Protein AF-0000000079729152 (afdb_homodimer)

Radius of gyration: 42.79 Å; Cα contacts (8 Å, |Δi|>4): 1175; chains: 2; bounding box: 119×152×93 Å

Organism: NCBI:txid2484979

Nearest PDB structures (foldseek):
  4k7r-assembly1_A  TM=7.156E-01  e=1.338E-12  Escherichia coli K-12
  1yc9-assembly1_A-3  TM=7.327E-01  e=2.562E-12  Vibrio cholerae
  6zre-assembly2_B  TM=6.685E-01  e=1.042E-12  Pseudomonas aeruginosa PAO1
  5azs-assembly1_C  TM=6.883E-01  e=2.832E-12  Pseudomonas aeruginosa PAO1
  7akz-assembly1_A  TM=6.106E-01  e=1.338E-12  Pseudomonas aeruginosa PAO1

pLDDT: mean 78.04, std 18.52, range [26.69, 97.0]

Structure (mmCIF, N/CA/C/O backbone):
data_AF-0000000079729152-model_v1
#
loop_
_entity.id
_entity.type
_entity.pdbx_description
1 polymer Transporter
#
loop_
_atom_site.group_PDB
_atom_site.id
_atom_site.type_symbol
_atom_site.label_atom_id
_atom_site.label_alt_id
_atom_site.label_comp_id
_atom_site.label_asym_id
_atom_site.label_entity_id
_atom_site.label_seq_id
_atom_site.pdbx_PDB_ins_code
_atom_site.Cartn_x
_atom_site.Cartn_y
_atom_site.Cartn_z
_atom_site.occupancy
_atom_site.B_iso_or_equiv
_atom_site.auth_seq_id
_atom_site.auth_comp_id
_atom_site.auth_asym_id
_atom_site.auth_atom_id
_atom_site.pdbx_PDB_model_num
ATOM 1 N N . MET A 1 1 ? 61.812 -29.75 -27.328 1 39.34 1 MET A N 1
ATOM 2 C CA . MET A 1 1 ? 61.031 -28.766 -26.625 1 39.34 1 MET A CA 1
ATOM 3 C C . MET A 1 1 ? 60.781 -29.188 -25.172 1 39.34 1 MET A C 1
ATOM 5 O O . MET A 1 1 ? 60.281 -30.297 -24.938 1 39.34 1 MET A O 1
ATOM 9 N N . SER A 1 2 ? 61.625 -28.656 -24.125 1 45.94 2 SER A N 1
ATOM 10 C CA . SER A 1 2 ? 61.969 -29.172 -22.797 1 45.94 2 SER A CA 1
ATOM 11 C C . SER A 1 2 ? 60.75 -29.25 -21.891 1 45.94 2 SER A C 1
ATOM 13 O O . SER A 1 2 ? 59.781 -28.516 -22.062 1 45.94 2 SER A O 1
ATOM 15 N N . VAL A 1 3 ? 60.688 -30.422 -21.219 1 57.5 3 VAL A N 1
ATOM 16 C CA . VAL A 1 3 ? 59.719 -30.828 -20.172 1 57.5 3 VAL A CA 1
ATOM 17 C C . VAL A 1 3 ? 59.5 -29.656 -19.219 1 57.5 3 VAL A C 1
ATOM 19 O O . VAL A 1 3 ? 58.375 -29.438 -18.766 1 57.5 3 VAL A O 1
ATOM 22 N N . LEU A 1 4 ? 60.5 -28.781 -19.109 1 56.75 4 LEU A N 1
ATOM 23 C CA . LEU A 1 4 ? 60.406 -27.641 -18.203 1 56.75 4 LEU A CA 1
ATOM 24 C C . LEU A 1 4 ? 59.469 -26.594 -18.75 1 56.75 4 LEU A C 1
ATOM 26 O O . LEU A 1 4 ? 58.688 -25.969 -18 1 56.75 4 LEU A O 1
ATOM 30 N N . ARG A 1 5 ? 59.406 -26.312 -20.031 1 54.12 5 ARG A N 1
ATOM 31 C CA . ARG A 1 5 ? 58.469 -25.359 -20.609 1 54.12 5 ARG A CA 1
ATOM 32 C C . ARG A 1 5 ? 57.062 -25.875 -20.547 1 54.12 5 ARG A C 1
ATOM 34 O O . ARG A 1 5 ? 56.125 -25.109 -20.328 1 54.12 5 ARG A O 1
ATOM 41 N N . ILE A 1 6 ? 56.938 -27.203 -20.734 1 52.16 6 ILE A N 1
ATOM 42 C CA . ILE A 1 6 ? 55.594 -27.766 -20.594 1 52.16 6 ILE A CA 1
ATOM 43 C C . ILE A 1 6 ? 55.125 -27.656 -19.156 1 52.16 6 ILE A C 1
ATOM 45 O O . ILE A 1 6 ? 53.969 -27.312 -18.891 1 52.16 6 ILE A O 1
ATOM 49 N N . LEU A 1 7 ? 56.094 -27.875 -18.188 1 52.97 7 LEU A N 1
ATOM 50 C CA . LEU A 1 7 ? 55.719 -27.734 -16.797 1 52.97 7 LEU A CA 1
ATOM 51 C C . LEU A 1 7 ? 55.438 -26.266 -16.453 1 52.97 7 LEU A C 1
ATOM 53 O O . LEU A 1 7 ? 54.5 -25.953 -15.711 1 52.97 7 LEU A O 1
ATOM 57 N N . PHE A 1 8 ? 56.219 -25.359 -17.047 1 56.16 8 PHE A N 1
ATOM 58 C CA . PHE A 1 8 ? 55.969 -23.938 -16.781 1 56.16 8 PHE A CA 1
ATOM 59 C C . PHE A 1 8 ? 54.656 -23.5 -17.406 1 56.16 8 PHE A C 1
ATOM 61 O O . PHE A 1 8 ? 53.875 -22.766 -16.797 1 56.16 8 PHE A O 1
ATOM 68 N N . ILE A 1 9 ? 54.344 -23.984 -18.672 1 49.97 9 ILE A N 1
ATOM 69 C CA . ILE A 1 9 ? 53.031 -23.609 -19.25 1 49.97 9 ILE A CA 1
ATOM 70 C C . ILE A 1 9 ? 51.906 -24.266 -18.453 1 49.97 9 ILE A C 1
ATOM 72 O O . ILE A 1 9 ? 50.875 -23.656 -18.188 1 49.97 9 ILE A O 1
ATOM 76 N N . SER A 1 10 ? 52.062 -25.562 -18.047 1 47.06 10 SER A N 1
ATOM 77 C CA . SER A 1 10 ? 51.062 -26.172 -17.188 1 47.06 10 SER A CA 1
ATOM 78 C C . SER A 1 10 ? 50.969 -25.438 -15.852 1 47.06 10 SER A C 1
ATOM 80 O O . SER A 1 10 ? 49.875 -25.281 -15.297 1 47.06 10 SER A O 1
ATOM 82 N N . PHE A 1 11 ? 52.125 -25.016 -15.258 1 49.06 11 PHE A N 1
ATOM 83 C CA . PHE A 1 11 ? 52.062 -24.25 -14.016 1 49.06 11 PHE A CA 1
ATOM 84 C C . PHE A 1 11 ? 51.375 -22.922 -14.242 1 49.06 11 PHE A C 1
ATOM 86 O O . PHE A 1 11 ? 50.562 -22.484 -13.398 1 49.06 11 PHE A O 1
ATOM 93 N N . LEU A 1 12 ? 51.688 -22.203 -15.375 1 43.69 12 LEU A N 1
ATOM 94 C CA . LEU A 1 12 ? 50.969 -20.969 -15.609 1 43.69 12 LEU A CA 1
ATOM 95 C C . LEU A 1 12 ? 49.469 -21.25 -15.773 1 43.69 12 LEU A C 1
ATOM 97 O O . LEU A 1 12 ? 48.625 -20.438 -15.367 1 43.69 12 LEU A O 1
ATOM 101 N N . PHE A 1 13 ? 49.094 -22.359 -16.516 1 40.62 13 PHE A N 1
ATOM 102 C CA . PHE A 1 13 ? 47.656 -22.641 -16.625 1 40.62 13 PHE A CA 1
ATOM 103 C C . PHE A 1 13 ? 47.062 -22.969 -15.266 1 40.62 13 PHE A C 1
ATOM 105 O O . PHE A 1 13 ? 45.906 -22.719 -15.023 1 40.62 13 PHE A O 1
ATOM 112 N N . PHE A 1 14 ? 47.812 -23.719 -14.398 1 39.22 14 PHE A N 1
ATOM 113 C CA . PHE A 1 14 ? 47.25 -23.969 -13.078 1 39.22 14 PHE A CA 1
ATOM 114 C C . PHE A 1 14 ? 47.125 -22.672 -12.281 1 39.22 14 PHE A C 1
ATOM 116 O O . PHE A 1 14 ? 46.375 -22.609 -11.297 1 39.22 14 PHE A O 1
ATOM 123 N N . LEU A 1 15 ? 48.125 -21.781 -12.438 1 35.25 15 LEU A N 1
ATOM 124 C CA . LEU A 1 15 ? 47.969 -20.578 -11.633 1 35.25 15 LEU A CA 1
ATOM 125 C C . LEU A 1 15 ? 46.781 -19.75 -12.086 1 35.25 15 LEU A C 1
ATOM 127 O O . LEU A 1 15 ? 46.531 -18.672 -11.539 1 35.25 15 LEU A O 1
ATOM 131 N N . SER A 1 16 ? 46.406 -19.938 -13.32 1 31.16 16 SER A N 1
ATOM 132 C CA . SER A 1 16 ? 45.25 -19.109 -13.547 1 31.16 16 SER A CA 1
ATOM 133 C C . SER A 1 16 ? 44.094 -19.531 -12.648 1 31.16 16 SER A C 1
ATOM 135 O O . SER A 1 16 ? 43.219 -20.328 -13.047 1 31.16 16 SER A O 1
ATOM 137 N N . PHE A 1 17 ? 44.469 -20.062 -11.484 1 31.89 17 PHE A N 1
ATOM 138 C CA . PHE A 1 17 ? 43.312 -20.047 -10.586 1 31.89 17 PHE A CA 1
ATOM 139 C C . PHE A 1 17 ? 42.562 -18.734 -10.711 1 31.89 17 PHE A C 1
ATOM 141 O O . PHE A 1 17 ? 43.125 -17.656 -10.586 1 31.89 17 PHE A O 1
ATOM 148 N N . SER A 1 18 ? 41.688 -18.703 -11.633 1 33.5 18 SER A N 1
ATOM 149 C CA . SER A 1 18 ? 40.688 -17.641 -11.672 1 33.5 18 SER A CA 1
ATOM 150 C C . SER A 1 18 ? 40.406 -17.094 -10.273 1 33.5 18 SER A C 1
ATOM 152 O O . SER A 1 18 ? 40.219 -17.875 -9.328 1 33.5 18 SER A O 1
ATOM 154 N N . VAL A 1 19 ? 41.094 -16.109 -9.844 1 33.38 19 VAL A N 1
ATOM 155 C CA . VAL A 1 19 ? 40.562 -15.25 -8.789 1 33.38 19 VAL A CA 1
ATOM 156 C C . VAL A 1 19 ? 39.031 -15.336 -8.781 1 33.38 19 VAL A C 1
ATOM 158 O O . VAL A 1 19 ? 38.375 -14.836 -9.695 1 33.38 19 VAL A O 1
ATOM 161 N N . PHE A 1 20 ? 38.469 -16.469 -8.664 1 36.5 20 PHE A N 1
ATOM 162 C CA . PHE A 1 20 ? 37.094 -16.453 -8.25 1 36.5 20 PHE A CA 1
ATOM 163 C C . PHE A 1 20 ? 36.812 -15.281 -7.316 1 36.5 20 PHE A C 1
ATOM 165 O O . PHE A 1 20 ? 37.344 -15.219 -6.211 1 36.5 20 PHE A O 1
ATOM 172 N N . GLY A 1 21 ? 36.875 -14.141 -7.766 1 40.97 21 GLY A N 1
ATOM 173 C CA . GLY A 1 21 ? 36.406 -13.023 -6.977 1 40.97 21 GLY A CA 1
ATOM 174 C C . GLY A 1 21 ? 35.5 -13.438 -5.84 1 40.97 21 GLY A C 1
ATOM 175 O O . GLY A 1 21 ? 34.656 -14.336 -6.004 1 40.97 21 GLY A O 1
ATOM 176 N N . GLU A 1 22 ? 35.969 -13.477 -4.672 1 49.84 22 GLU A N 1
ATOM 177 C CA . GLU A 1 22 ? 35.219 -13.789 -3.449 1 49.84 22 GLU A CA 1
ATOM 178 C C . GLU A 1 22 ? 33.781 -13.344 -3.553 1 49.84 22 GLU A C 1
ATOM 180 O O . GLU A 1 22 ? 33.5 -12.156 -3.75 1 49.84 22 GLU A O 1
ATOM 185 N N . ASN A 1 23 ? 33 -14.219 -4.055 1 62.62 23 ASN A N 1
ATOM 186 C CA . ASN A 1 23 ? 31.562 -13.945 -4.047 1 62.62 23 ASN A CA 1
ATOM 187 C C . ASN A 1 23 ? 31.109 -13.312 -2.729 1 62.62 23 ASN A C 1
ATOM 189 O O . ASN A 1 23 ? 31.5 -13.781 -1.654 1 62.62 23 ASN A O 1
ATOM 193 N N . LYS A 1 24 ? 30.859 -12.102 -2.779 1 79.06 24 LYS A N 1
ATOM 194 C CA . LYS A 1 24 ? 30.328 -11.414 -1.602 1 79.06 24 LYS A CA 1
ATOM 195 C C . LYS A 1 24 ? 29.312 -12.273 -0.869 1 79.06 24 LYS A C 1
ATOM 197 O O . LYS A 1 24 ? 28.531 -13 -1.499 1 79.06 24 LYS A O 1
ATOM 202 N N . LYS A 1 25 ? 29.688 -12.195 0.457 1 87.44 25 LYS A N 1
ATOM 203 C CA . LYS A 1 25 ? 28.703 -12.883 1.29 1 87.44 25 LYS A CA 1
ATOM 204 C C . LYS A 1 25 ? 27.328 -12.258 1.146 1 87.44 25 LYS A C 1
ATOM 206 O O . LYS A 1 25 ? 27.203 -11.062 0.853 1 87.44 25 LYS A O 1
ATOM 211 N N . LEU A 1 26 ? 26.312 -13.109 1.17 1 92.19 26 LEU A N 1
ATOM 212 C CA . LEU A 1 26 ? 24.938 -12.648 1.039 1 92.19 26 LEU A CA 1
ATOM 213 C C . LEU A 1 26 ? 24.656 -11.477 1.974 1 92.19 26 LEU A C 1
ATOM 215 O O . LEU A 1 26 ? 24.031 -10.492 1.576 1 92.19 26 LEU A O 1
ATOM 219 N N . GLU A 1 27 ? 25.188 -11.547 3.197 1 89.12 27 GLU A N 1
ATOM 220 C CA . GLU A 1 27 ? 24.969 -10.5 4.188 1 89.12 27 GLU A CA 1
ATOM 221 C C . GLU A 1 27 ? 25.547 -9.164 3.725 1 89.12 27 GLU A C 1
ATOM 223 O O . GLU A 1 27 ? 24.953 -8.109 3.961 1 89.12 27 GLU A O 1
ATOM 228 N N . ASP A 1 28 ? 26.656 -9.258 3.041 1 91.25 28 ASP A N 1
ATOM 229 C CA . ASP A 1 28 ? 27.297 -8.047 2.533 1 91.25 28 ASP A CA 1
ATOM 230 C C . ASP A 1 28 ? 26.469 -7.43 1.401 1 91.25 28 ASP A C 1
ATOM 232 O O . ASP A 1 28 ? 26.312 -6.207 1.331 1 91.25 28 ASP A O 1
ATOM 236 N N . ILE A 1 29 ? 26.016 -8.281 0.57 1 93.06 29 ILE A N 1
ATOM 237 C CA . ILE A 1 29 ? 25.203 -7.812 -0.547 1 93.06 29 ILE A CA 1
ATOM 238 C C . ILE A 1 29 ? 23.938 -7.141 -0.018 1 93.06 29 ILE A C 1
ATOM 240 O O . ILE A 1 29 ? 23.562 -6.055 -0.476 1 93.06 29 ILE A O 1
ATOM 244 N N . LEU A 1 30 ? 23.344 -7.73 0.971 1 93.88 30 LEU A N 1
ATOM 245 C CA . LEU A 1 30 ? 22.109 -7.191 1.546 1 93.88 30 LEU A CA 1
ATOM 246 C C . LEU A 1 30 ? 22.375 -5.855 2.238 1 93.88 30 LEU A C 1
ATOM 248 O O . LEU A 1 30 ? 21.578 -4.93 2.137 1 93.88 30 LEU A O 1
ATOM 252 N N . GLU A 1 31 ? 23.484 -5.75 2.926 1 91.75 31 GLU A N 1
ATOM 253 C CA . GLU A 1 31 ? 23.844 -4.512 3.607 1 91.75 31 GLU A CA 1
ATOM 254 C C . GLU A 1 31 ? 24.062 -3.377 2.611 1 91.75 31 GLU A C 1
ATOM 256 O O . GLU A 1 31 ? 23.594 -2.256 2.82 1 91.75 31 GLU A O 1
ATOM 261 N N . ILE A 1 32 ? 24.734 -3.709 1.565 1 92.75 32 ILE A N 1
ATOM 262 C CA . ILE A 1 32 ? 25.016 -2.695 0.555 1 92.75 32 ILE A CA 1
ATOM 263 C C . ILE A 1 32 ? 23.703 -2.244 -0.102 1 92.75 32 ILE A C 1
ATOM 265 O O . ILE A 1 32 ? 23.484 -1.046 -0.29 1 92.75 32 ILE A O 1
ATOM 269 N N . LEU A 1 33 ? 22.844 -3.15 -0.447 1 93.19 33 LEU A N 1
ATOM 270 C CA . LEU A 1 33 ? 21.562 -2.803 -1.055 1 93.19 33 LEU A CA 1
ATOM 271 C C . LEU A 1 33 ? 20.703 -1.988 -0.091 1 93.19 33 LEU A C 1
ATOM 273 O O . LEU A 1 33 ? 20.047 -1.023 -0.498 1 93.19 33 LEU A O 1
ATOM 277 N N . ALA A 1 34 ? 20.75 -2.309 1.171 1 91.88 34 ALA A N 1
ATOM 278 C CA . ALA A 1 34 ? 19.922 -1.668 2.184 1 91.88 34 ALA A CA 1
ATOM 279 C C . ALA A 1 34 ? 20.422 -0.263 2.5 1 91.88 34 ALA A C 1
ATOM 281 O O . ALA A 1 34 ? 19.656 0.588 2.963 1 91.88 34 ALA A O 1
ATOM 282 N N . THR A 1 35 ? 21.688 0.048 2.213 1 89.44 35 THR A N 1
ATOM 283 C CA . THR A 1 35 ? 22.25 1.319 2.652 1 89.44 35 THR A CA 1
ATOM 284 C C . THR A 1 35 ? 22.578 2.205 1.456 1 89.44 35 THR A C 1
ATOM 286 O O . THR A 1 35 ? 22.531 3.432 1.551 1 89.44 35 THR A O 1
ATOM 289 N N . GLU A 1 36 ? 22.891 1.562 0.309 1 89.75 36 GLU A N 1
ATOM 290 C CA . GLU A 1 36 ? 23.469 2.367 -0.764 1 89.75 36 GLU A CA 1
ATOM 291 C C . GLU A 1 36 ? 22.531 2.428 -1.97 1 89.75 36 GLU A C 1
ATOM 293 O O . GLU A 1 36 ? 22.688 3.279 -2.846 1 89.75 36 GLU A O 1
ATOM 298 N N . HIS A 1 37 ? 21.625 1.559 -2.08 1 91.31 37 HIS A N 1
ATOM 299 C CA . HIS A 1 37 ? 20.688 1.617 -3.205 1 91.31 37 HIS A CA 1
ATOM 300 C C . HIS A 1 37 ? 19.875 2.902 -3.178 1 91.31 37 HIS A C 1
ATOM 302 O O . HIS A 1 37 ? 19.453 3.35 -2.109 1 91.31 37 HIS A O 1
ATOM 308 N N . PRO A 1 38 ? 19.625 3.531 -4.277 1 87 38 PRO A N 1
ATOM 309 C CA . PRO A 1 38 ? 18.906 4.809 -4.328 1 87 38 PRO A CA 1
ATOM 310 C C . PRO A 1 38 ? 17.531 4.738 -3.654 1 87 38 PRO A C 1
ATOM 312 O O . PRO A 1 38 ? 17.125 5.695 -2.998 1 87 38 PRO A O 1
ATOM 315 N N . GLU A 1 39 ? 16.781 3.719 -3.805 1 88.19 39 GLU A N 1
ATOM 316 C CA . GLU A 1 39 ? 15.484 3.568 -3.166 1 88.19 39 GLU A CA 1
ATOM 317 C C . GLU A 1 39 ? 15.609 3.551 -1.646 1 88.19 39 GLU A C 1
ATOM 319 O O . GLU A 1 39 ? 14.789 4.145 -0.941 1 88.19 39 GLU A O 1
ATOM 324 N N . ALA A 1 40 ? 16.609 2.891 -1.158 1 89.88 40 ALA A N 1
ATOM 325 C CA . ALA A 1 40 ? 16.844 2.846 0.281 1 89.88 40 ALA A CA 1
ATOM 326 C C . ALA A 1 40 ? 17.297 4.207 0.806 1 89.88 40 ALA A C 1
ATOM 328 O O . ALA A 1 40 ? 16.891 4.625 1.892 1 89.88 40 ALA A O 1
ATOM 329 N N . LYS A 1 41 ? 18.062 4.879 0.054 1 88 41 LYS A N 1
ATOM 330 C CA . LYS A 1 41 ? 18.531 6.207 0.448 1 88 41 LYS A CA 1
ATOM 331 C C . LYS A 1 41 ? 17.375 7.195 0.525 1 88 41 LYS A C 1
ATOM 333 O O . LYS A 1 41 ? 17.344 8.062 1.402 1 88 41 LYS A O 1
ATOM 338 N N . THR A 1 42 ? 16.531 7.051 -0.392 1 87.62 42 THR A N 1
ATOM 339 C CA . THR A 1 42 ? 15.352 7.91 -0.379 1 87.62 42 THR A CA 1
ATOM 340 C C . THR A 1 42 ? 14.516 7.668 0.876 1 87.62 42 THR A C 1
ATOM 342 O O . THR A 1 42 ? 14.039 8.617 1.505 1 87.62 42 THR A O 1
ATOM 345 N N . LEU A 1 43 ? 14.328 6.453 1.233 1 89.12 43 LEU A N 1
ATOM 346 C CA . LEU A 1 43 ? 13.578 6.109 2.439 1 89.12 43 LEU A CA 1
ATOM 347 C C . LEU A 1 43 ? 14.297 6.625 3.686 1 89.12 43 LEU A C 1
ATOM 349 O O . LEU A 1 43 ? 13.656 7.125 4.609 1 89.12 43 LEU A O 1
ATOM 353 N N . ALA A 1 44 ? 15.578 6.535 3.689 1 90.44 44 ALA A N 1
ATOM 354 C CA . ALA A 1 44 ? 16.375 7.062 4.801 1 90.44 44 ALA A CA 1
ATOM 355 C C . ALA A 1 44 ? 16.234 8.578 4.898 1 90.44 44 ALA A C 1
ATOM 357 O O . ALA A 1 44 ? 16.172 9.133 5.996 1 90.44 44 ALA A O 1
ATOM 358 N N . GLY A 1 45 ? 16.25 9.156 3.764 1 87.75 45 GLY A N 1
ATOM 359 C CA . GLY A 1 45 ? 16.078 10.602 3.73 1 87.75 45 GLY A CA 1
ATOM 360 C C . GLY A 1 45 ? 14.773 11.055 4.344 1 87.75 45 GLY A C 1
ATOM 361 O O . GLY A 1 45 ? 14.734 12.062 5.051 1 87.75 45 GLY A O 1
ATOM 362 N N . VAL A 1 46 ? 13.711 10.352 4.094 1 88.94 46 VAL A N 1
ATOM 363 C CA . VAL A 1 46 ? 12.406 10.672 4.668 1 88.94 46 VAL A CA 1
ATOM 364 C C . VAL A 1 46 ? 12.469 10.555 6.191 1 88.94 46 VAL A C 1
ATOM 366 O O . VAL A 1 46 ? 11.961 11.414 6.906 1 88.94 46 VAL A O 1
ATOM 369 N N . SER A 1 47 ? 13.07 9.562 6.633 1 88.88 47 SER A N 1
ATOM 370 C CA . SER A 1 47 ? 13.203 9.367 8.07 1 88.88 47 SER A CA 1
ATOM 371 C C . SER A 1 47 ? 14.023 10.484 8.711 1 88.88 47 SER A C 1
ATOM 373 O O . SER A 1 47 ? 13.672 10.977 9.789 1 88.88 47 SER A O 1
ATOM 375 N N . HIS A 1 48 ? 15.023 10.922 8.055 1 88.06 48 HIS A N 1
ATOM 376 C CA . HIS A 1 48 ? 15.859 12 8.562 1 88.06 48 HIS A CA 1
ATOM 377 C C . HIS A 1 48 ? 15.094 13.32 8.578 1 88.06 48 HIS A C 1
ATOM 379 O O . HIS A 1 48 ? 15.266 14.133 9.492 1 88.06 48 HIS A O 1
ATOM 385 N N . ALA A 1 49 ? 14.391 13.477 7.562 1 86.69 49 ALA A N 1
ATOM 386 C CA . ALA A 1 49 ? 13.594 14.703 7.488 1 86.69 49 ALA A CA 1
ATOM 387 C C . ALA A 1 49 ? 12.602 14.781 8.648 1 86.69 49 ALA A C 1
ATOM 389 O O . ALA A 1 49 ? 12.438 15.844 9.258 1 86.69 49 ALA A O 1
ATOM 390 N N . HIS A 1 50 ? 11.984 13.742 8.961 1 90.31 50 HIS A N 1
ATOM 391 C CA . HIS A 1 50 ? 11.039 13.719 10.062 1 90.31 50 HIS A CA 1
ATOM 392 C C . HIS A 1 50 ? 11.742 13.875 11.406 1 90.31 50 HIS A C 1
ATOM 394 O O . HIS A 1 50 ? 11.203 14.477 12.336 1 90.31 50 HIS A O 1
ATOM 400 N N . LYS A 1 51 ? 12.906 13.32 11.5 1 88.06 51 LYS A N 1
ATOM 401 C CA . LYS A 1 51 ? 13.672 13.484 12.734 1 88.06 51 LYS A CA 1
ATOM 402 C C . LYS A 1 51 ? 14.047 14.945 12.953 1 88.06 51 LYS A C 1
ATOM 404 O O . LYS A 1 51 ? 13.883 15.477 14.055 1 88.06 51 LYS A O 1
ATOM 409 N N . SER A 1 52 ? 14.477 15.562 11.969 1 84.69 52 SER A N 1
ATOM 410 C CA . SER A 1 52 ? 14.828 16.969 12.055 1 84.69 52 SER A CA 1
ATOM 411 C C . SER A 1 52 ? 13.617 17.828 12.406 1 84.69 52 SER A C 1
ATOM 413 O O . SER A 1 52 ? 13.719 18.766 13.195 1 84.69 52 SER A O 1
ATOM 415 N N . HIS A 1 53 ? 12.555 17.484 11.859 1 87.25 53 HIS A N 1
ATOM 416 C CA . HIS A 1 53 ? 11.32 18.219 12.133 1 87.25 53 HIS A CA 1
ATOM 417 C C . HIS A 1 53 ? 10.875 18.016 13.578 1 87.25 53 HIS A C 1
ATOM 419 O O . HIS A 1 53 ? 10.344 18.938 14.203 1 87.25 53 HIS A O 1
ATOM 425 N N . SER A 1 54 ? 11.008 16.844 14.016 1 86.88 54 SER A N 1
ATOM 426 C CA . SER A 1 54 ? 10.609 16.562 15.391 1 86.88 54 SER A CA 1
ATOM 427 C C . SER A 1 54 ? 11.422 17.391 16.375 1 86.88 54 SER A C 1
ATOM 429 O O . SER A 1 54 ? 10.891 17.844 17.391 1 86.88 54 SER A O 1
ATOM 431 N N . GLU A 1 55 ? 12.609 17.672 16.047 1 83.06 55 GLU A N 1
ATOM 432 C CA . GLU A 1 55 ? 13.469 18.469 16.906 1 83.06 55 GLU A CA 1
ATOM 433 C C . GLU A 1 55 ? 13.078 19.938 16.875 1 83.06 55 GLU A C 1
ATOM 435 O O . GLU A 1 55 ? 13.305 20.672 17.828 1 83.06 55 GLU A O 1
ATOM 440 N N . ALA A 1 56 ? 12.438 20.297 15.812 1 83 56 ALA A N 1
ATOM 441 C CA . ALA A 1 56 ? 12.07 21.703 15.648 1 83 56 ALA A CA 1
ATOM 442 C C . ALA A 1 56 ? 10.594 21.922 15.977 1 83 56 ALA A C 1
ATOM 444 O O . ALA A 1 56 ? 10.094 23.047 15.891 1 83 56 ALA A O 1
ATOM 445 N N . SER A 1 57 ? 9.945 20.859 16.422 1 84.81 57 SER A N 1
ATOM 446 C CA . SER A 1 57 ? 8.516 20.969 16.688 1 84.81 57 SER A CA 1
ATOM 447 C C . SER A 1 57 ? 8.242 21.375 18.125 1 84.81 57 SER A C 1
ATOM 449 O O . SER A 1 57 ? 9.047 21.125 19.016 1 84.81 57 SER A O 1
ATOM 451 N N . GLY A 1 58 ? 7.125 22.016 18.297 1 82.44 58 GLY A N 1
ATOM 452 C CA . GLY A 1 58 ? 6.695 22.406 19.625 1 82.44 58 GLY A CA 1
ATOM 453 C C . GLY A 1 58 ? 7.359 23.688 20.125 1 82.44 58 GLY A C 1
ATOM 454 O O . GLY A 1 58 ? 7.691 23.812 21.297 1 82.44 58 GLY A O 1
ATOM 455 N N . ILE A 1 59 ? 7.656 24.516 19.234 1 83.56 59 ILE A N 1
ATOM 456 C CA . ILE A 1 59 ? 8.258 25.781 19.609 1 83.56 59 ILE A CA 1
ATOM 457 C C . ILE A 1 59 ? 7.172 26.844 19.766 1 83.56 59 ILE A C 1
ATOM 459 O O . ILE A 1 59 ? 6.078 26.703 19.203 1 83.56 59 ILE A O 1
ATOM 463 N N . LEU A 1 60 ? 7.453 27.844 20.516 1 87.94 60 LEU A N 1
ATOM 464 C CA . LEU A 1 60 ? 6.527 28.953 20.719 1 87.94 60 LEU A CA 1
ATOM 465 C C . LEU A 1 60 ? 6.332 29.734 19.422 1 87.94 60 LEU A C 1
ATOM 467 O O . LEU A 1 60 ? 7.258 29.859 18.625 1 87.94 60 LEU A O 1
ATOM 471 N N . PRO A 1 61 ? 5.031 30.125 19.25 1 88.44 61 PRO A N 1
ATOM 472 C CA . PRO A 1 61 ? 4.836 31 18.094 1 88.44 61 PRO A CA 1
ATOM 473 C C . PRO A 1 61 ? 5.762 32.219 18.125 1 88.44 61 PRO A C 1
ATOM 475 O O . PRO A 1 61 ? 6.137 32.688 19.188 1 88.44 61 PRO A O 1
ATOM 478 N N . ASP A 1 62 ? 6.145 32.719 16.984 1 88.5 62 ASP A N 1
ATOM 479 C CA . ASP A 1 62 ? 7.047 33.844 16.875 1 88.5 62 ASP A CA 1
ATOM 480 C C . ASP A 1 62 ? 6.434 35.094 17.516 1 88.5 62 ASP A C 1
ATOM 482 O O . ASP A 1 62 ? 5.211 35.281 17.484 1 88.5 62 ASP A O 1
ATOM 486 N N . PRO A 1 63 ? 7.238 35.906 18.094 1 91.81 63 PRO A N 1
ATOM 487 C CA . PRO A 1 63 ? 6.746 37.156 18.688 1 91.81 63 PRO A CA 1
ATOM 488 C C . PRO A 1 63 ? 6.289 38.156 17.641 1 91.81 63 PRO A C 1
ATOM 490 O O . PRO A 1 63 ? 6.59 38 16.453 1 91.81 63 PRO A O 1
ATOM 493 N N . LYS A 1 64 ? 5.59 39.094 18.172 1 91.5 64 LYS A N 1
ATOM 494 C CA . LYS A 1 64 ? 5.098 40.156 17.312 1 91.5 64 LYS A CA 1
ATOM 495 C C . LYS A 1 64 ? 5.633 41.531 17.75 1 91.5 64 LYS A C 1
ATOM 497 O O . LYS A 1 64 ? 5.773 41.781 18.938 1 91.5 64 LYS A O 1
ATOM 502 N N . ILE A 1 65 ? 5.984 42.312 16.734 1 91.94 65 ILE A N 1
ATOM 503 C CA . ILE A 1 65 ? 6.363 43.719 16.984 1 91.94 65 ILE A CA 1
ATOM 504 C C . ILE A 1 65 ? 5.273 44.656 16.453 1 91.94 65 ILE A C 1
ATOM 506 O O . ILE A 1 65 ? 4.711 44.406 15.383 1 91.94 65 ILE A O 1
ATOM 510 N N . GLY A 1 66 ? 4.949 45.5 17.328 1 89.06 66 GLY A N 1
ATOM 511 C CA . GLY A 1 66 ? 3.818 46.344 16.984 1 89.06 66 GLY A CA 1
ATOM 512 C C . GLY A 1 66 ? 4.148 47.812 17 1 89.06 66 GLY A C 1
ATOM 513 O O . GLY A 1 66 ? 5.066 48.25 17.703 1 89.06 66 GLY A O 1
ATOM 514 N N . PHE A 1 67 ? 3.5 48.469 16.109 1 85.88 67 PHE A N 1
ATOM 515 C CA . PHE A 1 67 ? 3.529 49.938 16 1 85.88 67 PHE A CA 1
ATOM 516 C C . PHE A 1 67 ? 2.117 50.5 16.016 1 85.88 67 PHE A C 1
ATOM 518 O O . PHE A 1 67 ? 1.229 50 15.328 1 85.88 67 PHE A O 1
ATOM 525 N N . ALA A 1 68 ? 1.889 51.406 16.953 1 81.38 68 ALA A N 1
ATOM 526 C CA . ALA A 1 68 ? 0.553 52 17.016 1 81.38 68 ALA A CA 1
ATOM 527 C C . ALA A 1 68 ? 0.627 53.5 17.203 1 81.38 68 ALA A C 1
ATOM 529 O O . ALA A 1 68 ? 1.59 54.031 17.781 1 81.38 68 ALA A O 1
ATOM 530 N N . TYR A 1 69 ? -0.314 54.25 16.578 1 76.5 69 TYR A N 1
ATOM 531 C CA . TYR A 1 69 ? -0.547 55.656 16.828 1 76.5 69 TYR A CA 1
ATOM 532 C C . TYR A 1 69 ? -1.729 55.875 17.766 1 76.5 69 TYR A C 1
ATOM 534 O O . TYR A 1 69 ? -2.811 55.312 17.531 1 76.5 69 TYR A O 1
ATOM 542 N N . ARG A 1 70 ? -1.432 56.469 18.828 1 72.25 70 ARG A N 1
ATOM 543 C CA . ARG A 1 70 ? -2.459 56.656 19.844 1 72.25 70 ARG A CA 1
ATOM 544 C C . ARG A 1 70 ? -2.973 58.094 19.844 1 72.25 70 ARG A C 1
ATOM 546 O O . ARG A 1 70 ? -2.188 59.031 19.734 1 72.25 70 ARG A O 1
ATOM 553 N N . ASN A 1 71 ? -4.156 58.562 19.812 1 62.53 71 ASN A N 1
ATOM 554 C CA . ASN A 1 71 ? -4.609 59.938 20.125 1 62.53 71 ASN A CA 1
ATOM 555 C C . ASN A 1 71 ? -5.992 60.219 19.531 1 62.53 71 ASN A C 1
ATOM 557 O O . ASN A 1 71 ? -6.293 61.344 19.156 1 62.53 71 ASN A O 1
ATOM 561 N N . TYR A 1 72 ? -7.078 59.062 19.469 1 51.78 72 TYR A N 1
ATOM 562 C CA . TYR A 1 72 ? -8.25 59.781 18.953 1 51.78 72 TYR A CA 1
ATOM 563 C C . TYR A 1 72 ? -9.234 60.094 20.062 1 51.78 72 TYR A C 1
ATOM 565 O O . TYR A 1 72 ? -9.805 59.188 20.672 1 51.78 72 TYR A O 1
ATOM 573 N N . PRO A 1 73 ? -9.32 61.25 20.562 1 51.22 73 PRO A N 1
ATOM 574 C CA . PRO A 1 73 ? -10.234 61.625 21.641 1 51.22 73 PRO A CA 1
ATOM 575 C C . PRO A 1 73 ? -11.703 61.375 21.281 1 51.22 73 PRO A C 1
ATOM 577 O O . PRO A 1 73 ? -12.062 61.438 20.109 1 51.22 73 PRO A O 1
ATOM 580 N N . THR A 1 74 ? -12.508 60.438 22.016 1 46.44 74 THR A N 1
ATOM 581 C CA . THR A 1 74 ? -13.953 60.5 21.828 1 46.44 74 THR A CA 1
ATOM 582 C C . THR A 1 74 ? -14.523 61.781 22.453 1 46.44 74 THR A C 1
ATOM 584 O O . THR A 1 74 ? -13.953 62.344 23.391 1 46.44 74 THR A O 1
ATOM 587 N N . ARG A 1 75 ? -15.188 62.469 21.609 1 43.5 75 ARG A N 1
ATOM 588 C CA . ARG A 1 75 ? -15.859 63.688 22.047 1 43.5 75 ARG A CA 1
ATOM 589 C C . ARG A 1 75 ? -16.797 63.406 23.203 1 43.5 75 ARG A C 1
ATOM 591 O O . ARG A 1 75 ? -17.969 63.094 23 1 43.5 75 ARG A O 1
ATOM 598 N N . ASN A 1 76 ? -16.875 62.594 24 1 39.38 76 ASN A N 1
ATOM 599 C CA . ASN A 1 76 ? -18.031 62.812 24.875 1 39.38 76 ASN A CA 1
ATOM 600 C C . ASN A 1 76 ? -18.125 64.25 25.297 1 39.38 76 ASN A C 1
ATOM 602 O O . ASN A 1 76 ? -19.125 64.688 25.875 1 39.38 76 ASN A O 1
ATOM 606 N N . GLY A 1 77 ? -17.156 64.938 25.859 1 35.97 77 GLY A N 1
ATOM 607 C CA . GLY A 1 77 ? -17.641 66.25 26.188 1 35.97 77 GLY A CA 1
ATOM 608 C C . GLY A 1 77 ? -17.922 67.125 24.953 1 35.97 77 GLY A C 1
ATOM 609 O O . GLY A 1 77 ? -17.047 67.812 24.453 1 35.97 77 GLY A O 1
ATOM 610 N N . TYR A 1 78 ? -18.641 66.562 24.031 1 34.56 78 TYR A N 1
ATOM 611 C CA . TYR A 1 78 ? -19.359 67.312 23.016 1 34.56 78 TYR A CA 1
ATOM 612 C C . TYR A 1 78 ? -19.969 68.562 23.625 1 34.56 78 TYR A C 1
ATOM 614 O O . TYR A 1 78 ? -20.844 68.5 24.484 1 34.56 78 TYR A O 1
ATOM 622 N N . SER A 1 79 ? -19.172 69.562 24.078 1 35.53 79 SER A N 1
ATOM 623 C CA . SER A 1 79 ? -20.047 70.688 24.078 1 35.53 79 SER A CA 1
ATOM 624 C C . SER A 1 79 ? -20.766 70.875 22.734 1 35.53 79 SER A C 1
ATOM 626 O O . SER A 1 79 ? -20.219 70.5 21.688 1 35.53 79 SER A O 1
ATOM 628 N N . LEU A 1 80 ? -22.141 70.625 22.641 1 35.22 80 LEU A N 1
ATOM 629 C CA . LEU A 1 80 ? -23.078 70.938 21.562 1 35.22 80 LEU A CA 1
ATOM 630 C C . LEU A 1 80 ? -22.5 72 20.641 1 35.22 80 LEU A C 1
ATOM 632 O O . LEU A 1 80 ? -22.922 72.125 19.5 1 35.22 80 LEU A O 1
ATOM 636 N N . ASN A 1 81 ? -21.938 73.062 21.234 1 33.81 81 ASN A N 1
ATOM 637 C CA . ASN A 1 81 ? -21.719 74.312 20.484 1 33.81 81 ASN A CA 1
ATOM 638 C C . ASN A 1 81 ? -20.438 74.188 19.656 1 33.81 81 ASN A C 1
ATOM 640 O O . ASN A 1 81 ? -19.328 74.188 20.219 1 33.81 81 ASN A O 1
ATOM 644 N N . GLY A 1 82 ? -20.125 73.5 18.578 1 38.47 82 GLY A N 1
ATOM 645 C CA . GLY A 1 82 ? -19.266 73.562 17.406 1 38.47 82 GLY A CA 1
ATOM 646 C C . GLY A 1 82 ? -17.812 73.25 17.719 1 38.47 82 GLY A C 1
ATOM 647 O O . GLY A 1 82 ? -16.984 73.188 16.812 1 38.47 82 GLY A O 1
ATOM 648 N N . ASN A 1 83 ? -17.125 73.625 18.844 1 34.06 83 ASN A N 1
ATOM 649 C CA . ASN A 1 83 ? -15.656 73.625 18.891 1 34.06 83 ASN A CA 1
ATOM 650 C C . ASN A 1 83 ? -15.109 72.25 19.234 1 34.06 83 ASN A C 1
ATOM 652 O O . ASN A 1 83 ? -15.281 71.812 20.359 1 34.06 83 ASN A O 1
ATOM 656 N N . ARG A 1 84 ? -14.977 71.312 18.453 1 46.41 84 ARG A N 1
ATOM 657 C CA . ARG A 1 84 ? -14.391 69.938 18.422 1 46.41 84 ARG A CA 1
ATOM 658 C C . ARG A 1 84 ? -12.953 70 18.922 1 46.41 84 ARG A C 1
ATOM 660 O O . ARG A 1 84 ? -12.031 70.312 18.188 1 46.41 84 ARG A O 1
ATOM 667 N N . ALA A 1 85 ? -12.625 70.25 20.203 1 38.44 85 ALA A N 1
ATOM 668 C CA . ALA A 1 85 ? -11.195 70.375 20.5 1 38.44 85 ALA A CA 1
ATOM 669 C C . ALA A 1 85 ? -10.555 69 20.531 1 38.44 85 ALA A C 1
ATOM 671 O O . ALA A 1 85 ? -11.148 68.062 21.062 1 38.44 85 ALA A O 1
ATOM 672 N N . LEU A 1 86 ? -9.758 68.5 19.625 1 43.72 86 LEU A N 1
ATOM 673 C CA . LEU A 1 86 ? -8.812 67.375 19.531 1 43.72 86 LEU A CA 1
ATOM 674 C C . LEU A 1 86 ? -8.062 67.188 20.844 1 43.72 86 LEU A C 1
ATOM 676 O O . LEU A 1 86 ? -7.918 68.125 21.625 1 43.72 86 LEU A O 1
ATOM 680 N N . ASP A 1 87 ? -8.031 65.938 21.422 1 48.41 87 ASP A N 1
ATOM 681 C CA . ASP A 1 87 ? -7.258 65.688 22.641 1 48.41 87 ASP A CA 1
ATOM 682 C C . ASP A 1 87 ? -5.93 66.438 22.609 1 48.41 87 ASP A C 1
ATOM 684 O O . ASP A 1 87 ? -5.457 66.812 21.547 1 48.41 87 ASP A O 1
ATOM 688 N N . THR A 1 88 ? -5.48 66.75 23.703 1 50.06 88 THR A N 1
ATOM 689 C CA . THR A 1 88 ? -4.273 67.562 23.891 1 50.06 88 THR A CA 1
ATOM 690 C C . THR A 1 88 ? -3.051 66.812 23.344 1 50.06 88 THR A C 1
ATOM 692 O O . THR A 1 88 ? -3.041 65.625 23.281 1 50.06 88 THR A O 1
ATOM 695 N N . PRO A 1 89 ? -2.209 67.438 22.578 1 53.06 89 PRO A N 1
ATOM 696 C CA . PRO A 1 89 ? -0.926 66.938 22.078 1 53.06 89 PRO A CA 1
ATOM 697 C C . PRO A 1 89 ? -0.215 66.062 23.078 1 53.06 89 PRO A C 1
ATOM 699 O O . PRO A 1 89 ? 0.573 65.188 22.672 1 53.06 89 PRO A O 1
ATOM 702 N N . THR A 1 90 ? -0.588 66 24.406 1 54.5 90 THR A N 1
ATOM 703 C CA . THR A 1 90 ? 0.15 65.25 25.422 1 54.5 90 THR A CA 1
ATOM 704 C C . THR A 1 90 ? -0.266 63.781 25.391 1 54.5 90 THR A C 1
ATOM 706 O O . THR A 1 90 ? 0.447 62.938 25.922 1 54.5 90 THR A O 1
ATOM 709 N N . MET A 1 91 ? -1.352 63.469 24.734 1 60.28 91 MET A N 1
ATOM 710 C CA . MET A 1 91 ? -1.805 62.094 24.734 1 60.28 91 MET A CA 1
ATOM 711 C C . MET A 1 91 ? -1.53 61.406 23.391 1 60.28 91 MET A C 1
ATOM 713 O O . MET A 1 91 ? -1.776 60.219 23.219 1 60.28 91 MET A O 1
ATOM 717 N N . THR A 1 92 ? -1.043 62.188 22.578 1 64.75 92 THR A N 1
ATOM 718 C CA . THR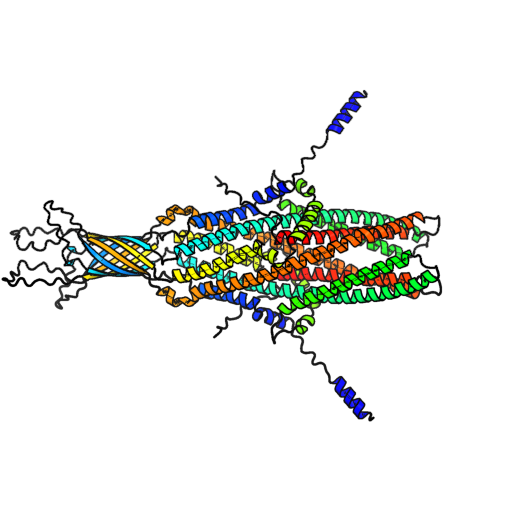 A 1 92 ? -0.699 61.656 21.266 1 64.75 92 THR A CA 1
ATOM 719 C C . THR A 1 92 ? 0.74 61.156 21.25 1 64.75 92 THR A C 1
ATOM 721 O O . THR A 1 92 ? 1.636 61.781 21.797 1 64.75 92 THR A O 1
ATOM 724 N N . GLY A 1 93 ? 0.871 59.906 20.859 1 74.38 93 GLY A N 1
ATOM 725 C CA . GLY A 1 93 ? 2.217 59.375 20.75 1 74.38 93 GLY A CA 1
ATOM 726 C C . GLY A 1 93 ? 2.289 58.125 19.875 1 74.38 93 GLY A C 1
ATOM 727 O O . GLY A 1 93 ? 1.284 57.719 19.297 1 74.38 93 GLY A O 1
ATOM 728 N N . ILE A 1 94 ? 3.541 57.844 19.594 1 79.62 94 ILE A N 1
ATOM 729 C CA . ILE A 1 94 ? 3.859 56.594 18.875 1 79.62 94 ILE A CA 1
ATOM 730 C C . ILE A 1 94 ? 4.172 55.469 19.875 1 79.62 94 ILE A C 1
ATOM 732 O O . ILE A 1 94 ? 4.93 55.688 20.828 1 79.62 94 ILE A O 1
ATOM 736 N N . GLU A 1 95 ? 3.402 54.406 19.641 1 84 95 GLU A N 1
ATOM 737 C CA . GLU A 1 95 ? 3.572 53.281 20.547 1 84 95 GLU A CA 1
ATOM 738 C C . GLU A 1 95 ? 4.277 52.125 19.859 1 84 95 GLU A C 1
ATOM 740 O O . GLU A 1 95 ? 3.969 51.781 18.719 1 84 95 GLU A O 1
ATOM 745 N N . PHE A 1 96 ? 5.305 51.625 20.516 1 87.69 96 PHE A N 1
ATOM 746 C CA . PHE A 1 96 ? 5.992 50.375 20.125 1 87.69 96 PHE A CA 1
ATOM 747 C C . PHE A 1 96 ? 5.633 49.25 21.078 1 87.69 96 PHE A C 1
ATOM 749 O O . PHE A 1 96 ? 5.535 49.469 22.297 1 87.69 96 PHE A O 1
ATOM 756 N N . SER A 1 97 ? 5.312 48.188 20.5 1 88.06 97 SER A N 1
ATOM 757 C CA . SER A 1 97 ? 4.922 47.062 21.344 1 88.06 97 SER A CA 1
ATOM 758 C C . SER A 1 97 ? 5.609 45.781 20.922 1 88.06 97 SER A C 1
ATOM 760 O O . SER A 1 97 ? 6.02 45.625 19.766 1 88.06 97 SER A O 1
ATOM 762 N N . VAL A 1 98 ? 5.848 44.844 21.859 1 91.12 98 VAL A N 1
ATOM 763 C CA . VAL A 1 98 ? 6.297 43.469 21.672 1 91.12 98 VAL A CA 1
ATOM 764 C C . VAL A 1 98 ? 5.324 42.531 22.344 1 91.12 98 VAL A C 1
ATOM 766 O O . VAL A 1 98 ? 4.887 42.75 23.469 1 91.12 98 VAL A O 1
ATOM 769 N N . SER A 1 99 ? 4.918 41.594 21.547 1 91.06 99 SER A N 1
ATOM 770 C CA . SER A 1 99 ? 3.975 40.656 22.109 1 91.06 99 SER A CA 1
ATOM 771 C C . SER A 1 99 ? 4.418 39.219 21.844 1 91.06 99 SER A C 1
ATOM 773 O O . SER A 1 99 ? 5.125 38.938 20.859 1 91.06 99 SER A O 1
ATOM 775 N N . GLN A 1 100 ? 4.047 38.312 22.781 1 91.19 100 GLN A N 1
ATOM 776 C CA . GLN A 1 100 ? 4.324 36.875 22.703 1 91.19 100 GLN A CA 1
ATOM 777 C C . GLN A 1 100 ? 3.057 36.062 22.938 1 91.19 100 GLN A C 1
ATOM 779 O O . GLN A 1 100 ? 2.396 36.219 23.969 1 91.19 100 GLN A O 1
ATOM 784 N N . GLU A 1 101 ? 2.816 35.25 21.953 1 91.31 101 GLU A N 1
ATOM 785 C CA . GLU A 1 101 ? 1.657 34.375 22.094 1 91.31 101 GLU A CA 1
ATOM 786 C C . GLU A 1 101 ? 2.006 33.125 22.875 1 91.31 101 GLU A C 1
ATOM 788 O O . GLU A 1 101 ? 3.082 32.531 22.688 1 91.31 101 GLU A O 1
ATOM 793 N N . PHE A 1 102 ? 1.144 32.75 23.719 1 91.5 102 PHE A N 1
ATOM 794 C CA . PHE A 1 102 ? 1.215 31.5 24.453 1 91.5 102 PHE A CA 1
ATOM 795 C C . PHE A 1 102 ? 0.015 30.625 24.125 1 91.5 102 PHE A C 1
ATOM 797 O O . PHE A 1 102 ? -1.085 30.844 24.625 1 91.5 102 PHE A O 1
ATOM 804 N N . PRO A 1 103 ? 0.318 29.625 23.328 1 90.5 103 PRO A N 1
ATOM 805 C CA . PRO A 1 103 ? -0.782 28.75 22.938 1 90.5 103 PRO A CA 1
ATOM 806 C C . PRO A 1 103 ? -1.441 28.047 24.125 1 90.5 103 PRO A C 1
ATOM 808 O O . PRO A 1 103 ? -0.889 28.047 25.234 1 90.5 103 PRO A O 1
ATOM 811 N N . PHE A 1 104 ? -2.688 27.578 23.891 1 91.31 104 PHE A N 1
ATOM 812 C CA . PHE A 1 104 ? -3.418 26.844 24.922 1 91.31 104 PHE A CA 1
ATOM 813 C C . PHE A 1 104 ? -2.553 25.734 25.5 1 91.31 104 PHE A C 1
ATOM 815 O O . PHE A 1 104 ? -1.816 25.062 24.781 1 91.31 104 PHE A O 1
ATOM 822 N N . PRO A 1 105 ? -2.672 25.609 26.844 1 90.69 105 PRO A N 1
ATOM 823 C CA . PRO A 1 105 ? -1.828 24.594 27.469 1 90.69 105 PRO A CA 1
ATOM 824 C C . PRO A 1 105 ? -2.033 23.203 26.875 1 90.69 105 PRO A C 1
ATOM 826 O O . PRO A 1 105 ? -3.17 22.734 26.766 1 90.69 105 PRO A O 1
ATOM 829 N N . GLY A 1 106 ? -0.925 22.562 26.516 1 92.25 106 GLY A N 1
ATOM 830 C CA . GLY A 1 106 ? -0.985 21.219 25.938 1 92.25 106 GLY A CA 1
ATOM 831 C C . GLY A 1 106 ? -0.819 21.203 24.438 1 92.25 106 GLY A C 1
ATOM 832 O O . GLY A 1 106 ? -0.494 20.172 23.844 1 92.25 106 GLY A O 1
ATOM 833 N N . LYS A 1 107 ? -1.11 22.297 23.719 1 93.25 107 LYS A N 1
ATOM 834 C CA . LYS A 1 107 ? -1.026 22.359 22.25 1 93.25 107 LYS A CA 1
ATOM 835 C C . LYS A 1 107 ? 0.39 22.047 21.781 1 93.25 107 LYS A C 1
ATOM 837 O O . LYS A 1 107 ? 0.587 21.188 20.906 1 93.25 107 LYS A O 1
ATOM 842 N N . LEU A 1 108 ? 1.374 22.781 22.312 1 92.69 108 LEU A N 1
ATOM 843 C CA . LEU A 1 108 ? 2.76 22.578 21.891 1 92.69 108 LEU A CA 1
ATOM 844 C C . LEU A 1 108 ? 3.225 21.156 22.203 1 92.69 108 LEU A C 1
ATOM 846 O O . LEU A 1 108 ? 3.949 20.562 21.406 1 92.69 108 LEU A O 1
ATOM 850 N N . GLY A 1 109 ? 2.783 20.719 23.391 1 92.06 109 GLY A N 1
ATOM 851 C CA . GLY A 1 109 ? 3.109 19.344 23.734 1 92.06 109 GLY A CA 1
ATOM 852 C C . GLY A 1 109 ? 2.523 18.328 22.766 1 92.06 109 GLY A C 1
ATOM 853 O O . GLY A 1 109 ? 3.18 17.344 22.406 1 92.06 109 GLY A O 1
ATOM 854 N N . THR A 1 110 ? 1.299 18.547 22.375 1 94.75 110 THR A N 1
ATOM 855 C CA . THR A 1 110 ? 0.631 17.656 21.438 1 94.75 110 THR A CA 1
ATOM 856 C C . THR A 1 110 ? 1.306 17.719 20.062 1 94.75 110 THR A C 1
ATOM 858 O O . THR A 1 110 ? 1.443 16.688 19.391 1 94.75 110 THR A O 1
ATOM 861 N N . GLU A 1 111 ? 1.713 18.875 19.609 1 93.19 111 GLU A N 1
ATOM 862 C CA . GLU A 1 111 ? 2.439 19.016 18.344 1 93.19 111 GLU A CA 1
ATOM 863 C C . GLU A 1 111 ? 3.74 18.219 18.359 1 93.19 111 GLU A C 1
ATOM 865 O O . GLU A 1 111 ? 4.082 17.562 17.391 1 93.19 111 GLU A O 1
ATOM 870 N N . LYS A 1 112 ? 4.41 18.328 19.438 1 92.56 112 LYS A N 1
ATOM 871 C CA . LYS A 1 112 ? 5.664 17.578 19.578 1 92.56 112 LYS A CA 1
ATOM 872 C C . LYS A 1 112 ? 5.418 16.078 19.562 1 92.56 112 LYS A C 1
ATOM 874 O O . LYS A 1 112 ? 6.188 15.328 18.953 1 92.56 112 LYS A O 1
ATOM 879 N N . ARG A 1 113 ? 4.406 15.727 20.234 1 94.62 113 ARG A N 1
ATOM 880 C CA . ARG A 1 113 ? 4.074 14.305 20.266 1 94.62 113 ARG A CA 1
ATOM 881 C C . ARG A 1 113 ? 3.744 13.789 18.875 1 94.62 113 ARG A C 1
ATOM 883 O O . ARG A 1 113 ? 4.16 12.695 18.484 1 94.62 113 ARG A O 1
ATOM 890 N N . ILE A 1 114 ? 2.965 14.531 18.109 1 94.56 114 ILE A N 1
ATOM 891 C CA . ILE A 1 114 ? 2.607 14.148 16.734 1 94.56 114 ILE A CA 1
ATOM 892 C C . ILE A 1 114 ? 3.873 14.008 15.898 1 94.56 114 ILE A C 1
ATOM 894 O O . ILE A 1 114 ? 4.023 13.031 15.156 1 94.56 114 ILE A O 1
ATOM 898 N N . SER A 1 115 ? 4.77 14.945 16.031 1 92.88 115 SER A N 1
ATOM 899 C CA . SER A 1 115 ? 6.008 14.906 15.258 1 92.88 115 SER A CA 1
ATOM 900 C C . SER A 1 115 ? 6.84 13.68 15.617 1 92.88 115 SER A C 1
ATOM 902 O O . SER A 1 115 ? 7.445 13.055 14.742 1 92.88 115 SER A O 1
ATOM 904 N N . LYS A 1 116 ? 6.887 13.375 16.844 1 93.88 116 LYS A N 1
ATOM 905 C CA . LYS A 1 116 ? 7.629 12.195 17.281 1 93.88 116 LYS A CA 1
ATOM 906 C C . LYS A 1 116 ? 7.008 10.914 16.734 1 93.88 116 LYS A C 1
ATOM 908 O O . LYS A 1 116 ? 7.723 9.977 16.375 1 93.88 116 LYS A O 1
ATOM 913 N N . ILE A 1 117 ? 5.719 10.875 16.781 1 95 117 ILE A N 1
ATOM 914 C CA . ILE A 1 117 ? 5.027 9.719 16.234 1 95 117 ILE A CA 1
ATOM 915 C C . ILE A 1 117 ? 5.34 9.594 14.734 1 95 117 ILE A C 1
ATOM 917 O O . ILE A 1 117 ? 5.59 8.492 14.242 1 95 117 ILE A O 1
ATOM 921 N N . MET A 1 118 ? 5.297 10.695 14.039 1 93.56 118 MET A N 1
ATOM 922 C CA . MET A 1 118 ? 5.602 10.695 12.609 1 93.56 118 MET A CA 1
ATOM 923 C C . MET A 1 118 ? 7.027 10.211 12.352 1 93.56 118 MET A C 1
ATOM 925 O O . MET A 1 118 ? 7.289 9.523 11.367 1 93.56 118 MET A O 1
ATOM 929 N N . GLU A 1 119 ? 7.941 10.625 13.211 1 92.12 119 GLU A N 1
ATOM 930 C CA . GLU A 1 119 ? 9.312 10.141 13.133 1 92.12 119 GLU A CA 1
ATOM 931 C C . GLU A 1 119 ? 9.375 8.625 13.281 1 92.12 119 GLU A C 1
ATOM 933 O O . GLU A 1 119 ? 10.07 7.945 12.523 1 92.12 119 GLU A O 1
ATOM 938 N N . ALA A 1 120 ? 8.672 8.141 14.258 1 92.94 120 ALA A N 1
ATOM 939 C CA . ALA A 1 120 ? 8.625 6.699 14.484 1 92.94 120 ALA A CA 1
ATOM 940 C C . ALA A 1 120 ? 8.031 5.977 13.281 1 92.94 120 ALA A C 1
ATOM 942 O O . ALA A 1 120 ? 8.508 4.914 12.883 1 92.94 120 ALA A O 1
ATOM 943 N N . GLU A 1 121 ? 6.945 6.531 12.727 1 93.56 121 GLU A N 1
ATOM 944 C CA . GLU A 1 121 ? 6.316 5.973 11.531 1 93.56 121 GLU A CA 1
ATOM 945 C C . GLU A 1 121 ? 7.305 5.902 10.367 1 93.56 121 GLU A C 1
ATOM 947 O O . GLU A 1 121 ? 7.34 4.906 9.641 1 93.56 121 GLU A O 1
ATOM 952 N N . ALA A 1 122 ? 8.023 6.945 10.219 1 91.5 122 ALA A N 1
ATOM 953 C CA . ALA A 1 122 ? 9 6.996 9.125 1 91.5 122 ALA A CA 1
ATOM 954 C C . ALA A 1 122 ? 10.102 5.953 9.328 1 91.5 122 ALA A C 1
ATOM 956 O O . ALA A 1 122 ? 10.57 5.348 8.359 1 91.5 122 ALA A O 1
ATOM 957 N N . GLY A 1 123 ? 10.531 5.809 10.57 1 91.62 123 GLY A N 1
ATOM 958 C CA . GLY A 1 123 ? 11.508 4.773 10.867 1 91.62 123 GLY A CA 1
ATOM 959 C C . GLY A 1 123 ? 11.016 3.377 10.539 1 91.62 123 GLY A C 1
ATOM 960 O O . GLY A 1 123 ? 11.75 2.572 9.961 1 91.62 123 GLY A O 1
ATOM 961 N N . LEU A 1 124 ? 9.82 3.102 10.969 1 93.56 124 LEU A N 1
ATOM 962 C CA . LEU A 1 124 ? 9.211 1.818 10.641 1 93.56 124 LEU A CA 1
ATOM 963 C C . LEU A 1 124 ? 9.008 1.682 9.133 1 93.56 124 LEU A C 1
ATOM 965 O O . LEU A 1 124 ? 9.156 0.589 8.578 1 93.56 124 LEU A O 1
ATOM 969 N N . GLY A 1 125 ? 8.641 2.809 8.508 1 91.88 125 GLY A N 1
ATOM 970 C CA . GLY A 1 125 ? 8.508 2.814 7.062 1 91.88 125 GLY A CA 1
ATOM 971 C C . GLY A 1 125 ? 9.797 2.451 6.344 1 91.88 125 GLY A C 1
ATOM 972 O O . GLY A 1 125 ? 9.766 1.771 5.316 1 91.88 125 GLY A O 1
ATOM 973 N N . TYR A 1 126 ? 10.898 2.904 6.863 1 93 126 TYR A N 1
ATOM 974 C CA . TYR A 1 126 ? 12.203 2.545 6.32 1 93 126 TYR A CA 1
ATOM 975 C C . TYR A 1 126 ? 12.438 1.042 6.41 1 93 126 TYR A C 1
ATOM 977 O O . TYR A 1 126 ? 12.867 0.417 5.441 1 93 126 TYR A O 1
ATOM 985 N N . GLN A 1 127 ? 12.133 0.478 7.543 1 93.44 127 GLN A N 1
ATOM 986 C CA . GLN A 1 127 ? 12.32 -0.955 7.75 1 93.44 127 GLN A CA 1
ATOM 987 C C . GLN A 1 127 ? 11.477 -1.764 6.766 1 93.44 127 GLN A C 1
ATOM 989 O O . GLN A 1 127 ? 11.969 -2.709 6.148 1 93.44 127 GLN A O 1
ATOM 994 N N . VAL A 1 128 ? 10.211 -1.396 6.602 1 93.69 128 VAL A N 1
ATOM 995 C CA . VAL A 1 128 ? 9.297 -2.094 5.707 1 93.69 128 VAL A CA 1
ATOM 996 C C . VAL A 1 128 ? 9.758 -1.923 4.262 1 93.69 128 VAL A C 1
ATOM 998 O O . VAL A 1 128 ? 9.773 -2.885 3.49 1 93.69 128 VAL A O 1
ATOM 1001 N N . GLY A 1 129 ? 10.133 -0.703 3.957 1 92.5 129 GLY A N 1
ATOM 1002 C CA . GLY A 1 129 ? 10.539 -0.403 2.594 1 92.5 129 GLY A CA 1
ATOM 1003 C C . GLY A 1 129 ? 11.781 -1.167 2.16 1 92.5 129 GLY A C 1
ATOM 1004 O O . GLY A 1 129 ? 11.82 -1.71 1.054 1 92.5 129 GLY A O 1
ATOM 1005 N N . VAL A 1 130 ? 12.703 -1.207 2.973 1 93.56 130 VAL A N 1
ATOM 1006 C CA . VAL A 1 130 ? 13.945 -1.904 2.656 1 93.56 130 VAL A CA 1
ATOM 1007 C C . VAL A 1 130 ? 13.672 -3.4 2.512 1 93.56 130 VAL A C 1
ATOM 1009 O O . VAL A 1 130 ? 14.172 -4.043 1.583 1 93.56 130 VAL A O 1
ATOM 1012 N N . ASN A 1 131 ? 12.914 -3.961 3.439 1 94.94 131 ASN A N 1
ATOM 1013 C CA . ASN A 1 131 ? 12.578 -5.379 3.352 1 94.94 131 ASN A CA 1
ATOM 1014 C C . ASN A 1 131 ? 11.781 -5.688 2.086 1 94.94 131 ASN A C 1
ATOM 1016 O O . ASN A 1 131 ? 11.961 -6.746 1.478 1 94.94 131 ASN A O 1
ATOM 1020 N N . ARG A 1 132 ? 10.906 -4.809 1.745 1 93.62 132 ARG A N 1
ATOM 1021 C CA . ARG A 1 132 ? 10.148 -5.004 0.512 1 93.62 132 ARG A CA 1
ATOM 1022 C C . ARG A 1 132 ? 11.07 -4.977 -0.704 1 93.62 132 ARG A C 1
ATOM 1024 O O . ARG A 1 132 ? 10.938 -5.801 -1.609 1 93.62 132 ARG A O 1
ATOM 1031 N N . MET A 1 133 ? 11.977 -4.055 -0.76 1 92.56 133 MET A N 1
ATOM 1032 C CA . MET A 1 133 ? 12.93 -3.953 -1.863 1 92.56 133 MET A CA 1
ATOM 1033 C C . MET A 1 133 ? 13.781 -5.215 -1.971 1 92.56 133 MET A C 1
ATOM 1035 O O . MET A 1 133 ? 13.938 -5.77 -3.059 1 92.56 133 MET A O 1
ATOM 1039 N N . LEU A 1 134 ? 14.258 -5.633 -0.863 1 95.88 134 LEU A N 1
ATOM 1040 C CA . LEU A 1 134 ? 15.102 -6.824 -0.848 1 95.88 134 LEU A CA 1
ATOM 1041 C C . LEU A 1 134 ? 14.281 -8.07 -1.19 1 95.88 134 LEU A C 1
ATOM 1043 O O . LEU A 1 134 ? 14.781 -8.977 -1.866 1 95.88 134 LEU A O 1
ATOM 1047 N N . GLY A 1 135 ? 13.047 -8.109 -0.647 1 95.5 135 GLY A N 1
ATOM 1048 C CA . GLY A 1 135 ? 12.172 -9.211 -1.009 1 95.5 135 GLY A CA 1
ATOM 1049 C C . GLY A 1 135 ? 11.914 -9.305 -2.5 1 95.5 135 GLY A C 1
ATOM 1050 O O . GLY A 1 135 ? 11.953 -10.391 -3.076 1 95.5 135 GLY A O 1
ATOM 1051 N N . ASP A 1 136 ? 11.711 -8.148 -3.117 1 92.44 136 ASP A N 1
ATOM 1052 C CA . ASP A 1 136 ? 11.492 -8.125 -4.559 1 92.44 136 ASP A CA 1
ATOM 1053 C C . ASP A 1 136 ? 12.742 -8.578 -5.309 1 92.44 136 ASP A C 1
ATOM 1055 O O . ASP A 1 136 ? 12.648 -9.273 -6.324 1 92.44 136 ASP A O 1
ATOM 1059 N N . PHE A 1 137 ? 13.883 -8.18 -4.805 1 95.81 137 PHE A N 1
ATOM 1060 C CA . PHE A 1 137 ? 15.156 -8.625 -5.363 1 95.81 137 PHE A CA 1
ATOM 1061 C C . PHE A 1 137 ? 15.25 -10.148 -5.34 1 95.81 137 PHE A C 1
ATOM 1063 O O . PHE A 1 137 ? 15.555 -10.773 -6.359 1 95.81 137 PHE A O 1
ATOM 1070 N N . PHE A 1 138 ? 14.906 -10.734 -4.234 1 97 138 PHE A N 1
ATOM 1071 C CA . PHE A 1 138 ? 15.016 -12.18 -4.078 1 97 138 PHE A CA 1
ATOM 1072 C C . PHE A 1 138 ? 13.992 -12.891 -4.945 1 97 138 PHE A C 1
ATOM 1074 O O . PHE A 1 138 ? 14.258 -13.977 -5.469 1 97 138 PHE A O 1
ATOM 1081 N N . ILE A 1 139 ? 12.797 -12.312 -5.082 1 95.25 139 ILE A N 1
ATOM 1082 C CA . ILE A 1 139 ? 11.766 -12.93 -5.906 1 95.25 139 ILE A CA 1
ATOM 1083 C C . ILE A 1 139 ? 12.227 -12.984 -7.363 1 95.25 139 ILE A C 1
ATOM 1085 O O . ILE A 1 139 ? 12.086 -14.016 -8.023 1 95.25 139 ILE A O 1
ATOM 1089 N N . ARG A 1 140 ? 12.836 -11.914 -7.781 1 92.56 140 ARG A N 1
ATOM 1090 C CA . ARG A 1 140 ? 13.344 -11.883 -9.148 1 92.56 140 ARG A CA 1
ATOM 1091 C C . ARG A 1 140 ? 14.492 -12.867 -9.328 1 92.56 140 ARG A C 1
ATOM 1093 O O . ARG A 1 140 ? 14.578 -13.547 -10.359 1 92.56 140 ARG A O 1
ATOM 1100 N N . LEU A 1 141 ? 15.344 -12.938 -8.375 1 95.44 141 LEU A N 1
ATOM 1101 C CA . LEU A 1 141 ? 16.453 -13.875 -8.43 1 95.44 141 LEU A CA 1
ATOM 1102 C C . LEU A 1 141 ? 15.961 -15.312 -8.43 1 95.44 141 LEU A C 1
ATOM 1104 O O . LEU A 1 141 ? 16.484 -16.156 -9.156 1 95.44 141 LEU A O 1
ATOM 1108 N N . ASN A 1 142 ? 14.969 -15.562 -7.59 1 96.12 142 ASN A N 1
ATOM 1109 C CA . ASN A 1 142 ? 14.359 -16.891 -7.543 1 96.12 142 ASN A CA 1
ATOM 1110 C C . ASN A 1 142 ? 13.766 -17.281 -8.891 1 96.12 142 ASN A C 1
ATOM 1112 O O . ASN A 1 142 ? 13.984 -18.391 -9.375 1 96.12 142 ASN A O 1
ATOM 1116 N N . ARG A 1 143 ? 13.039 -16.422 -9.438 1 93.56 143 ARG A N 1
ATOM 1117 C CA . ARG A 1 143 ? 12.438 -16.688 -10.742 1 93.56 143 ARG A CA 1
ATOM 1118 C C . ARG A 1 143 ? 13.508 -16.906 -11.805 1 93.56 143 ARG A C 1
ATOM 1120 O O . ARG A 1 143 ? 13.359 -17.781 -12.672 1 93.56 143 ARG A O 1
ATOM 1127 N N . TYR A 1 144 ? 14.547 -16.156 -11.75 1 94.12 144 TYR A N 1
ATOM 1128 C CA . TYR A 1 144 ? 15.633 -16.281 -12.719 1 94.12 144 TYR A CA 1
ATOM 1129 C C . TYR A 1 144 ? 16.297 -17.656 -12.617 1 94.12 144 TYR A C 1
ATOM 1131 O O . TYR A 1 144 ? 16.453 -18.344 -13.625 1 94.12 144 TYR A O 1
ATOM 1139 N N . LYS A 1 145 ? 16.672 -18.031 -11.43 1 95.44 145 LYS A N 1
ATOM 1140 C CA . LYS A 1 145 ? 17.375 -19.297 -11.227 1 95.44 145 LYS A CA 1
ATOM 1141 C C . LYS A 1 145 ? 16.5 -20.484 -11.625 1 95.44 145 LYS A C 1
ATOM 1143 O O . LYS A 1 145 ? 16.969 -21.438 -12.234 1 95.44 145 LYS A O 1
ATOM 1148 N N . ARG A 1 146 ? 15.234 -20.359 -11.297 1 95.62 146 ARG A N 1
ATOM 1149 C CA . ARG A 1 146 ? 14.32 -21.453 -11.641 1 95.62 146 ARG A CA 1
ATOM 1150 C C . ARG A 1 146 ? 14.078 -21.5 -13.148 1 95.62 146 ARG A C 1
ATOM 1152 O O . ARG A 1 146 ? 14.016 -22.578 -13.734 1 95.62 146 ARG A O 1
ATOM 1159 N N . ALA A 1 147 ? 13.945 -20.344 -13.711 1 93.06 147 ALA A N 1
ATOM 1160 C CA . ALA A 1 147 ? 13.727 -20.281 -15.148 1 93.06 147 ALA A CA 1
ATOM 1161 C C . ALA A 1 147 ? 14.93 -20.828 -15.914 1 93.06 147 ALA A C 1
ATOM 1163 O O . ALA A 1 147 ? 14.773 -21.484 -16.953 1 93.06 147 ALA A O 1
ATOM 1164 N N . GLU A 1 148 ? 16.109 -20.594 -15.422 1 94.5 148 GLU A N 1
ATOM 1165 C CA . GLU A 1 148 ? 17.312 -21.125 -16.031 1 94.5 148 GLU A CA 1
ATOM 1166 C C . GLU A 1 148 ? 17.328 -22.656 -16.016 1 94.5 148 GLU A C 1
ATOM 1168 O O . GLU A 1 148 ? 17.656 -23.297 -17.016 1 94.5 148 GLU A O 1
ATOM 1173 N N . ARG A 1 149 ? 17.016 -23.172 -14.898 1 94.94 149 ARG A N 1
ATOM 1174 C CA . ARG A 1 149 ? 16.969 -24.625 -14.766 1 94.94 149 ARG A CA 1
ATOM 1175 C C . ARG A 1 149 ? 15.875 -25.219 -15.656 1 94.94 149 ARG A C 1
ATOM 1177 O O . ARG A 1 149 ? 16.094 -26.25 -16.312 1 94.94 149 ARG A O 1
ATOM 1184 N N . LYS A 1 150 ? 14.734 -24.625 -15.664 1 93.62 150 LYS A N 1
ATOM 1185 C CA . LYS A 1 150 ? 13.641 -25.109 -16.5 1 93.62 150 LYS A CA 1
ATOM 1186 C C . LYS A 1 150 ? 14.031 -25.078 -17.984 1 93.62 150 LYS A C 1
ATOM 1188 O O . LYS A 1 150 ? 13.703 -26 -18.734 1 93.62 150 LYS A O 1
ATOM 1193 N N . LYS A 1 151 ? 14.695 -24.062 -18.344 1 93.5 151 LYS A N 1
ATOM 1194 C CA . LYS A 1 151 ? 15.164 -23.953 -19.734 1 93.5 151 LYS A CA 1
ATOM 1195 C C . LYS A 1 151 ? 16.125 -25.078 -20.062 1 93.5 151 LYS A C 1
ATOM 1197 O O . LYS A 1 151 ? 16.062 -25.672 -21.156 1 93.5 151 LYS A O 1
ATOM 1202 N N . GLU A 1 152 ? 17.016 -25.375 -19.172 1 95 152 GLU A N 1
ATOM 1203 C CA . GLU A 1 152 ? 17.969 -26.469 -19.359 1 95 152 GLU A CA 1
ATOM 1204 C C . GLU A 1 152 ? 17.25 -27.797 -19.5 1 95 152 GLU A C 1
ATOM 1206 O O . GLU A 1 152 ? 17.578 -28.594 -20.391 1 95 152 GLU A O 1
ATOM 1211 N N . PHE A 1 153 ? 16.297 -28.031 -18.656 1 95.31 153 PHE A N 1
ATOM 1212 C CA . PHE A 1 153 ? 15.531 -29.266 -18.719 1 95.31 153 PHE A CA 1
ATOM 1213 C C . PHE A 1 153 ? 14.75 -29.344 -20.031 1 95.31 153 PHE A C 1
ATOM 1215 O O . PHE A 1 153 ? 14.672 -30.406 -20.656 1 95.31 153 PHE A O 1
ATOM 1222 N N . ASN A 1 154 ? 14.195 -28.25 -20.406 1 92.69 154 ASN A N 1
ATOM 1223 C CA . ASN A 1 154 ? 13.445 -28.219 -21.641 1 92.69 154 ASN A CA 1
ATOM 1224 C C . ASN A 1 154 ? 14.344 -28.484 -22.859 1 92.69 154 ASN A C 1
ATOM 1226 O O . ASN A 1 154 ? 13.906 -29.078 -23.844 1 92.69 154 ASN A O 1
ATOM 1230 N N . SER A 1 155 ? 15.57 -28.047 -22.797 1 92.88 155 SER A N 1
ATOM 1231 C CA . SER A 1 155 ? 16.531 -28.328 -23.859 1 92.88 155 SER A CA 1
ATOM 1232 C C . SER A 1 155 ? 16.781 -29.828 -23.984 1 92.88 155 SER A C 1
ATOM 1234 O O . SER A 1 155 ? 16.922 -30.344 -25.094 1 92.88 155 SER A O 1
ATOM 1236 N N . ARG A 1 156 ? 16.781 -30.469 -22.859 1 92.38 156 ARG A N 1
ATOM 1237 C CA . ARG A 1 156 ? 16.938 -31.922 -22.875 1 92.38 156 ARG A CA 1
ATOM 1238 C C . ARG A 1 156 ? 15.727 -32.594 -23.484 1 92.38 156 ARG A C 1
ATOM 1240 O O . ARG A 1 156 ? 15.859 -33.594 -24.219 1 92.38 156 ARG A O 1
ATOM 1247 N N . ILE A 1 157 ? 14.578 -32.094 -23.188 1 92.5 157 ILE A N 1
ATOM 1248 C CA . ILE A 1 157 ? 13.344 -32.625 -23.766 1 92.5 157 ILE A CA 1
ATOM 1249 C C . ILE A 1 157 ? 13.367 -32.438 -25.281 1 92.5 157 ILE A C 1
ATOM 1251 O O . ILE A 1 157 ? 13.016 -33.344 -26.016 1 92.5 157 ILE A O 1
ATOM 1255 N N . LEU A 1 158 ? 13.836 -31.312 -25.719 1 91.06 158 LEU A N 1
ATOM 1256 C CA . LEU A 1 158 ? 13.914 -31.031 -27.156 1 91.06 158 LEU A CA 1
ATOM 1257 C C . LEU A 1 158 ? 14.867 -32 -27.844 1 91.06 158 LEU A C 1
ATOM 1259 O O . LEU A 1 158 ? 14.586 -32.469 -28.953 1 91.06 158 LEU A O 1
ATOM 1263 N N . GLU A 1 159 ? 15.953 -32.281 -27.25 1 91 159 GLU A N 1
ATOM 1264 C CA . GLU A 1 159 ? 16.922 -33.219 -27.797 1 91 159 GLU A CA 1
ATOM 1265 C C . GLU A 1 159 ? 16.312 -34.625 -27.906 1 91 159 GLU A C 1
ATOM 1267 O O . GLU A 1 159 ? 16.453 -35.312 -28.922 1 91 159 GLU A O 1
ATOM 1272 N N . LEU A 1 160 ? 15.617 -35 -26.812 1 90.69 160 LEU A N 1
ATOM 1273 C CA . LEU A 1 160 ? 15 -36.344 -26.797 1 90.69 160 LEU A CA 1
ATOM 1274 C C . LEU A 1 160 ? 13.906 -36.438 -27.859 1 90.69 160 LEU A C 1
ATOM 1276 O O . LEU A 1 160 ? 13.773 -37.469 -28.516 1 90.69 160 LEU A O 1
ATOM 1280 N N . LEU A 1 161 ? 13.156 -35.406 -27.984 1 89.06 161 LEU A N 1
ATOM 1281 C CA . LEU A 1 161 ? 12.078 -35.406 -28.969 1 89.06 161 LEU A CA 1
ATOM 1282 C C . LEU A 1 161 ? 12.641 -35.406 -30.391 1 89.06 161 LEU A C 1
ATOM 1284 O O . LEU A 1 161 ? 12.031 -35.969 -31.312 1 89.06 161 LEU A O 1
ATOM 1288 N N . GLY A 1 162 ? 13.789 -34.781 -30.578 1 85.44 162 GLY A N 1
ATOM 1289 C CA . GLY A 1 162 ? 14.477 -34.875 -31.859 1 85.44 162 GLY A CA 1
ATOM 1290 C C . GLY A 1 162 ? 14.891 -36.281 -32.219 1 85.44 162 GLY A C 1
ATOM 1291 O O . GLY A 1 162 ? 14.711 -36.688 -33.375 1 85.44 162 GLY A O 1
ATOM 1292 N N . VAL A 1 163 ? 15.352 -37 -31.266 1 84.81 163 VAL A N 1
ATOM 1293 C CA . VAL A 1 163 ? 15.758 -38.406 -31.453 1 84.81 163 VAL A CA 1
ATOM 1294 C C . VAL A 1 163 ? 14.523 -39.25 -31.75 1 84.81 163 VAL A C 1
ATOM 1296 O O . VAL A 1 163 ? 14.555 -40.125 -32.656 1 84.81 163 VAL A O 1
ATOM 1299 N N . GLN A 1 164 ? 13.445 -39.062 -31.016 1 84.25 164 GLN A N 1
ATOM 1300 C CA . GLN A 1 164 ? 12.203 -39.812 -31.219 1 84.25 164 GLN A CA 1
ATOM 1301 C C . GLN A 1 164 ? 11.656 -39.594 -32.625 1 84.25 164 GLN A C 1
ATOM 1303 O O . GLN A 1 164 ? 11.164 -40.531 -33.25 1 84.25 164 GLN A O 1
ATOM 1308 N N . LYS A 1 165 ? 11.664 -38.406 -33.031 1 81.62 165 LYS A N 1
ATOM 1309 C CA . LYS A 1 165 ? 11.188 -38.094 -34.375 1 81.62 165 LYS A CA 1
ATOM 1310 C C . LYS A 1 165 ? 12.008 -38.812 -35.438 1 81.62 165 LYS A C 1
ATOM 1312 O O . LYS A 1 165 ? 11.453 -39.375 -36.375 1 81.62 165 LYS A O 1
ATOM 1317 N N . SER A 1 166 ? 13.297 -38.875 -35.281 1 80.19 166 SER A N 1
ATOM 1318 C CA . SER A 1 166 ? 14.18 -39.562 -36.219 1 80.19 166 SER A CA 1
ATOM 1319 C C . SER A 1 166 ? 13.945 -41.062 -36.25 1 80.19 166 SER A C 1
ATOM 1321 O O . SER A 1 166 ? 13.945 -41.688 -37.312 1 80.19 166 SER A O 1
ATOM 1323 N N . VAL A 1 167 ? 13.664 -41.562 -35.094 1 77.19 167 VAL A N 1
ATOM 1324 C CA . VAL A 1 167 ? 13.422 -43 -34.969 1 77.19 167 VAL A CA 1
ATOM 1325 C C . VAL A 1 167 ? 12.078 -43.344 -35.625 1 77.19 167 VAL A C 1
ATOM 1327 O O . VAL A 1 167 ? 11.969 -44.344 -36.312 1 77.19 167 VAL A O 1
ATOM 1330 N N . LEU A 1 168 ? 11.094 -42.562 -35.406 1 75.19 168 LEU A N 1
ATOM 1331 C CA . LEU A 1 168 ? 9.75 -42.812 -35.938 1 75.19 168 LEU A CA 1
ATOM 1332 C C . LEU A 1 168 ? 9.719 -42.625 -37.438 1 75.19 168 LEU A C 1
ATOM 1334 O O . LEU A 1 168 ? 9.008 -43.344 -38.156 1 75.19 168 LEU A O 1
ATOM 1338 N N . GLU A 1 169 ? 10.398 -41.656 -37.875 1 72.19 169 GLU A N 1
ATOM 1339 C CA . GLU A 1 169 ? 10.477 -41.469 -39.344 1 72.19 169 GLU A CA 1
ATOM 1340 C C . GLU A 1 169 ? 11.125 -42.688 -40 1 72.19 169 GLU A C 1
ATOM 1342 O O . GLU A 1 169 ? 10.703 -43.094 -41.094 1 72.19 169 GLU A O 1
ATOM 1347 N N . GLY A 1 170 ? 12.055 -43.25 -39.281 1 65.5 170 GLY A N 1
ATOM 1348 C CA . GLY A 1 170 ? 12.664 -44.469 -39.781 1 65.5 170 GLY A CA 1
ATOM 1349 C C . GLY A 1 170 ? 11.75 -45.656 -39.719 1 65.5 170 GLY A C 1
ATOM 1350 O O . GLY A 1 170 ? 11.695 -46.469 -40.656 1 65.5 170 GLY A O 1
ATOM 1351 N N . ALA A 1 171 ? 10.898 -45.75 -38.656 1 64 171 ALA A N 1
ATOM 1352 C CA . ALA A 1 171 ? 10.016 -46.906 -38.469 1 64 171 ALA A CA 1
ATOM 1353 C C . ALA A 1 171 ? 8.766 -46.781 -39.344 1 64 171 ALA A C 1
ATOM 1355 O O . ALA A 1 171 ? 8.195 -47.781 -39.75 1 64 171 ALA A O 1
ATOM 1356 N N . TYR A 1 172 ? 8.133 -45.719 -39.5 1 59.44 172 TYR A N 1
ATOM 1357 C CA . TYR A 1 172 ? 7.008 -45.5 -40.406 1 59.44 172 TYR A CA 1
ATOM 1358 C C . TYR A 1 172 ? 7.367 -45.938 -41.844 1 59.44 172 TYR A C 1
ATOM 1360 O O . TYR A 1 172 ? 6.559 -46.562 -42.531 1 59.44 172 TYR A O 1
ATOM 1368 N N . SER A 1 173 ? 8.578 -45.625 -42.156 1 55.75 173 SER A N 1
ATOM 1369 C CA . SER A 1 173 ? 9.023 -46.031 -43.469 1 55.75 173 SER A CA 1
ATOM 1370 C C . SER A 1 173 ? 9.062 -47.562 -43.594 1 55.75 173 SER A C 1
ATOM 1372 O O . SER A 1 173 ? 8.852 -48.125 -44.688 1 55.75 173 SER A O 1
ATOM 1374 N N . SER A 1 174 ? 9.109 -48.188 -42.344 1 53.75 174 SER A N 1
ATOM 1375 C CA . SER A 1 174 ? 9.156 -49.656 -42.375 1 53.75 174 SER A CA 1
ATOM 1376 C C . SER A 1 174 ? 7.793 -50.25 -42 1 53.75 174 SER A C 1
ATOM 1378 O O . SER A 1 174 ? 7.633 -51.469 -42 1 53.75 174 SER A O 1
ATOM 1380 N N . GLY A 1 175 ? 6.688 -49.438 -41.75 1 53.53 175 GLY A N 1
ATOM 1381 C CA . GLY A 1 175 ? 5.316 -49.875 -41.531 1 53.53 175 GLY A CA 1
ATOM 1382 C C . GLY A 1 175 ? 5.027 -50.25 -40.094 1 53.53 175 GLY A C 1
ATOM 1383 O O . GLY A 1 175 ? 3.967 -50.812 -39.812 1 53.53 175 GLY A O 1
ATOM 1384 N N . VAL A 1 176 ? 5.93 -50.125 -39.125 1 53.16 176 VAL A N 1
ATOM 1385 C CA . VAL A 1 176 ? 5.82 -50.75 -37.812 1 53.16 176 VAL A CA 1
ATOM 1386 C C . VAL A 1 176 ? 5.125 -49.781 -36.844 1 53.16 176 VAL A C 1
ATOM 1388 O O . VAL A 1 176 ? 4.441 -50.219 -35.906 1 53.16 176 VAL A O 1
ATOM 1391 N N . VAL A 1 177 ? 5.262 -48.562 -37.062 1 57.16 177 VAL A N 1
ATOM 1392 C CA . VAL A 1 177 ? 4.707 -47.656 -36.031 1 57.16 177 VAL A CA 1
ATOM 1393 C C . VAL A 1 177 ? 3.582 -46.812 -36.656 1 57.16 177 VAL A C 1
ATOM 1395 O O . VAL A 1 177 ? 3.688 -46.375 -37.781 1 57.16 177 VAL A O 1
ATOM 1398 N N . PRO A 1 178 ? 2.387 -46.812 -35.938 1 57.59 178 PRO A N 1
ATOM 1399 C CA . PRO A 1 178 ? 1.24 -46.062 -36.438 1 57.59 178 PRO A CA 1
ATOM 1400 C C . PRO A 1 178 ? 1.531 -44.562 -36.562 1 57.59 178 PRO A C 1
ATOM 1402 O O . PRO A 1 178 ? 2.416 -44.062 -35.875 1 57.59 178 PRO A O 1
ATOM 1405 N N . LEU A 1 179 ? 1.054 -43.969 -37.625 1 56.84 179 LEU A N 1
ATOM 1406 C CA . LEU A 1 179 ? 1.103 -42.562 -37.906 1 56.84 179 LEU A CA 1
ATOM 1407 C C . LEU A 1 179 ? 0.777 -41.719 -36.656 1 56.84 179 LEU A C 1
ATOM 1409 O O . LEU A 1 179 ? 1.329 -40.656 -36.469 1 56.84 179 LEU A O 1
ATOM 1413 N N . THR 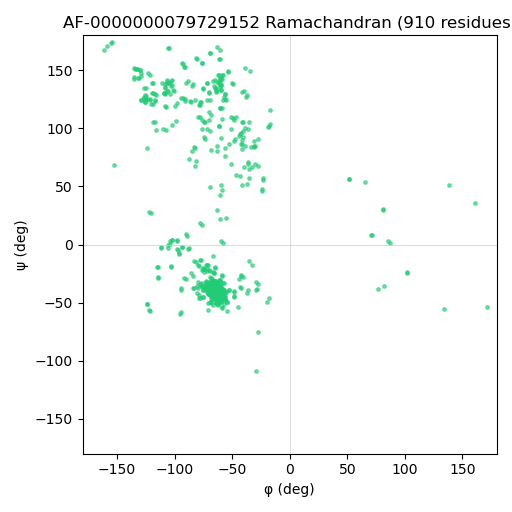A 1 180 ? 0.036 -42.344 -35.844 1 56.28 180 THR A N 1
ATOM 1414 C CA . THR A 1 180 ? -0.414 -41.656 -34.656 1 56.28 180 THR A CA 1
ATOM 1415 C C . THR A 1 180 ? 0.763 -41.375 -33.719 1 56.28 180 THR A C 1
ATOM 1417 O O . THR A 1 180 ? 0.82 -40.312 -33.062 1 56.28 180 THR A O 1
ATOM 1420 N N . GLY A 1 181 ? 1.731 -42.219 -33.781 1 62.31 181 GLY A N 1
ATOM 1421 C CA . GLY A 1 181 ? 2.902 -42.031 -32.938 1 62.31 181 GLY A CA 1
ATOM 1422 C C . GLY A 1 181 ? 3.791 -40.906 -33.375 1 62.31 181 GLY A C 1
ATOM 1423 O O . GLY A 1 181 ? 4.27 -40.125 -32.562 1 62.31 181 GLY A O 1
ATOM 1424 N N . ALA A 1 182 ? 3.811 -40.688 -34.625 1 66.12 182 ALA A N 1
ATOM 1425 C CA . ALA A 1 182 ? 4.652 -39.625 -35.219 1 66.12 182 ALA A CA 1
ATOM 1426 C C . ALA A 1 182 ? 4.047 -38.25 -34.969 1 66.12 182 ALA A C 1
ATOM 1428 O O . ALA A 1 182 ? 4.766 -37.281 -34.719 1 66.12 182 ALA A O 1
ATOM 1429 N N . LEU A 1 183 ? 2.824 -38.188 -35.062 1 62.16 183 LEU A N 1
ATOM 1430 C CA . LEU A 1 183 ? 2.145 -36.906 -34.875 1 62.16 183 LEU A CA 1
ATOM 1431 C C . LEU A 1 183 ? 2.264 -36.438 -33.438 1 62.16 183 LEU A C 1
ATOM 1433 O O . LEU A 1 183 ? 2.434 -35.219 -33.188 1 62.16 183 LEU A O 1
ATOM 1437 N N . LYS A 1 184 ? 2.209 -37.375 -32.531 1 67 184 LYS A N 1
ATOM 1438 C CA . LYS A 1 184 ? 2.326 -37.031 -31.109 1 67 184 LYS A CA 1
ATOM 1439 C C . LYS A 1 184 ? 3.695 -36.438 -30.797 1 67 184 LYS A C 1
ATOM 1441 O O . LYS A 1 184 ? 3.799 -35.469 -30.031 1 67 184 LYS A O 1
ATOM 1446 N N . VAL A 1 185 ? 4.672 -36.906 -31.391 1 74.25 185 VAL A N 1
ATOM 1447 C CA . VAL A 1 185 ? 6.035 -36.438 -31.156 1 74.25 185 VAL A CA 1
ATOM 1448 C C . VAL A 1 185 ? 6.234 -35.062 -31.781 1 74.25 185 VAL A C 1
ATOM 1450 O O . VAL A 1 185 ? 6.906 -34.219 -31.203 1 74.25 185 VAL A O 1
ATOM 1453 N N . SER A 1 186 ? 5.613 -34.844 -32.938 1 72.12 186 SER A N 1
ATOM 1454 C CA . SER A 1 186 ? 5.734 -33.562 -33.594 1 72.12 186 SER A CA 1
ATOM 1455 C C . SER A 1 186 ? 5.078 -32.438 -32.781 1 72.12 186 SER A C 1
ATOM 1457 O O . SER A 1 186 ? 5.621 -31.344 -32.656 1 72.12 186 SER A O 1
ATOM 1459 N N . VAL A 1 187 ? 3.979 -32.75 -32.281 1 66 187 VAL A N 1
ATOM 1460 C CA . VAL A 1 187 ? 3.26 -31.781 -31.453 1 66 187 VAL A CA 1
ATOM 1461 C C . VAL A 1 187 ? 4.055 -31.484 -30.172 1 66 187 VAL A C 1
ATOM 1463 O O . VAL A 1 187 ? 4.195 -30.328 -29.781 1 66 187 VAL A O 1
ATOM 1466 N N . ALA A 1 188 ? 4.539 -32.5 -29.531 1 75.81 188 ALA A N 1
ATOM 1467 C CA . ALA A 1 188 ? 5.324 -32.312 -28.312 1 75.81 188 ALA A CA 1
ATOM 1468 C C . ALA A 1 188 ? 6.57 -31.484 -28.578 1 75.81 188 ALA A C 1
ATOM 1470 O O . ALA A 1 188 ? 6.973 -30.672 -27.734 1 75.81 188 ALA A O 1
ATOM 1471 N N . ARG A 1 189 ? 7.145 -31.672 -29.734 1 80.62 189 ARG A N 1
ATOM 1472 C CA . ARG A 1 189 ? 8.344 -30.906 -30.078 1 80.62 189 ARG A CA 1
ATOM 1473 C C . ARG A 1 189 ? 8.016 -29.438 -30.297 1 80.62 189 ARG A C 1
ATOM 1475 O O . ARG A 1 189 ? 8.766 -28.562 -29.844 1 80.62 189 ARG A O 1
ATOM 1482 N N . THR A 1 190 ? 6.965 -29.141 -30.938 1 71.81 190 THR A N 1
ATOM 1483 C CA . THR A 1 190 ? 6.551 -27.766 -31.156 1 71.81 190 THR A CA 1
ATOM 1484 C C . THR A 1 190 ? 6.258 -27.078 -29.812 1 71.81 190 THR A C 1
ATOM 1486 O O . THR A 1 190 ? 6.621 -25.906 -29.625 1 71.81 190 THR A O 1
ATOM 1489 N N . GLU A 1 191 ? 5.578 -27.797 -28.922 1 73.19 191 GLU A N 1
ATOM 1490 C CA . GLU A 1 191 ? 5.301 -27.25 -27.594 1 73.19 191 GLU A CA 1
ATOM 1491 C C . GLU A 1 191 ? 6.594 -26.953 -26.844 1 73.19 191 GLU A C 1
ATOM 1493 O O . GLU A 1 191 ? 6.695 -25.906 -26.188 1 73.19 191 GLU A O 1
ATOM 1498 N N . ALA A 1 192 ? 7.508 -27.812 -26.953 1 83.12 192 ALA A N 1
ATOM 1499 C CA . ALA A 1 192 ? 8.781 -27.625 -26.25 1 83.12 192 ALA A CA 1
ATOM 1500 C C . ALA A 1 192 ? 9.555 -26.438 -26.844 1 83.12 192 ALA A C 1
ATOM 1502 O O . ALA A 1 192 ? 10.242 -25.719 -26.109 1 83.12 192 ALA A O 1
ATOM 1503 N N . LEU A 1 193 ? 9.391 -26.25 -28.188 1 81.75 193 LEU A N 1
ATOM 1504 C CA . LEU A 1 193 ? 10.047 -25.125 -28.828 1 81.75 193 LEU A CA 1
ATOM 1505 C C . LEU A 1 193 ? 9.438 -23.812 -28.359 1 81.75 193 LEU A C 1
ATOM 1507 O O . LEU A 1 193 ? 10.156 -22.828 -28.125 1 81.75 193 LEU A O 1
ATOM 1511 N N . GLU A 1 194 ? 8.227 -23.781 -28.25 1 74.69 194 GLU A N 1
ATOM 1512 C CA . GLU A 1 194 ? 7.539 -22.594 -27.75 1 74.69 194 GLU A CA 1
ATOM 1513 C C . GLU A 1 194 ? 7.945 -22.281 -26.312 1 74.69 194 GLU A C 1
ATOM 1515 O O . GLU A 1 194 ? 8.172 -21.125 -25.969 1 74.69 194 GLU A O 1
ATOM 1520 N N . LYS A 1 195 ? 7.949 -23.281 -25.5 1 82.19 195 LYS A N 1
ATOM 1521 C CA . LYS A 1 195 ? 8.375 -23.094 -24.125 1 82.19 195 LYS A CA 1
ATOM 1522 C C . LYS A 1 195 ? 9.805 -22.562 -24.047 1 82.19 195 LYS A C 1
ATOM 1524 O O . LYS A 1 195 ? 10.125 -21.734 -23.188 1 82.19 195 LYS A O 1
ATOM 1529 N N . GLN A 1 196 ? 10.625 -23.094 -24.969 1 84.88 196 GLN A N 1
ATOM 1530 C CA . GLN A 1 196 ? 12.008 -22.625 -25.016 1 84.88 196 GLN A CA 1
ATOM 1531 C C . GLN A 1 196 ? 12.078 -21.125 -25.266 1 84.88 196 GLN A C 1
ATOM 1533 O O . GLN A 1 196 ? 12.867 -20.422 -24.625 1 84.88 196 GLN A O 1
ATOM 1538 N N . GLU A 1 197 ? 11.297 -20.641 -26.141 1 78.75 197 GLU A N 1
ATOM 1539 C CA . GLU A 1 197 ? 11.258 -19.219 -26.453 1 78.75 197 GLU A CA 1
ATOM 1540 C C . GLU A 1 197 ? 10.688 -18.406 -25.281 1 78.75 197 GLU A C 1
ATOM 1542 O O . GLU A 1 197 ? 11.148 -17.297 -25 1 78.75 197 GLU A O 1
ATOM 1547 N N . GLU A 1 198 ? 9.672 -18.922 -24.672 1 78.88 198 GLU A N 1
ATOM 1548 C CA . GLU A 1 198 ? 9.102 -18.297 -23.484 1 78.88 198 GLU A CA 1
ATOM 1549 C C . GLU A 1 198 ? 10.148 -18.125 -22.391 1 78.88 198 GLU A C 1
ATOM 1551 O O . GLU A 1 198 ? 10.234 -17.062 -21.766 1 78.88 198 GLU A O 1
ATOM 1556 N N . TYR A 1 199 ? 10.914 -19.172 -22.156 1 87 199 TYR A N 1
ATOM 1557 C CA . TYR A 1 199 ? 11.945 -19.094 -21.125 1 87 199 TYR A CA 1
ATOM 1558 C C . TYR A 1 199 ? 13.023 -18.078 -21.5 1 87 199 TYR A C 1
ATOM 1560 O O . TYR A 1 199 ? 13.508 -17.344 -20.656 1 87 199 TYR A O 1
ATOM 1568 N N . ASN A 1 200 ? 13.344 -18.047 -22.812 1 85.88 200 ASN A N 1
ATOM 1569 C CA . ASN A 1 200 ? 14.336 -17.094 -23.266 1 85.88 200 ASN A CA 1
ATOM 1570 C C . ASN A 1 200 ? 13.883 -15.648 -23.031 1 85.88 200 ASN A C 1
ATOM 1572 O O . ASN A 1 200 ? 14.656 -14.82 -22.547 1 85.88 200 ASN A O 1
ATOM 1576 N N . THR A 1 201 ? 12.75 -15.375 -23.344 1 80.25 201 THR A N 1
ATOM 1577 C CA . THR A 1 201 ? 12.195 -14.039 -23.156 1 80.25 201 THR A CA 1
ATOM 1578 C C . THR A 1 201 ? 12.094 -13.703 -21.672 1 80.25 201 THR A C 1
ATOM 1580 O O . THR A 1 201 ? 12.398 -12.578 -21.266 1 80.25 201 THR A O 1
ATOM 1583 N N . LEU A 1 202 ? 11.602 -14.625 -20.875 1 84 202 LEU A N 1
ATOM 1584 C CA . LEU A 1 202 ? 11.484 -14.438 -19.438 1 84 202 LEU A CA 1
ATOM 1585 C C . LEU A 1 202 ? 12.852 -14.133 -18.812 1 84 202 LEU A C 1
ATOM 1587 O O . LEU A 1 202 ? 12.969 -13.242 -17.969 1 84 202 LEU A O 1
ATOM 1591 N N . LEU A 1 203 ? 13.828 -14.875 -19.25 1 89.88 203 LEU A N 1
ATOM 1592 C CA . LEU A 1 203 ? 15.164 -14.695 -18.703 1 89.88 203 LEU A CA 1
ATOM 1593 C C . LEU A 1 203 ? 15.734 -13.336 -19.078 1 89.88 203 LEU A C 1
ATOM 1595 O O . LEU A 1 203 ? 16.391 -12.68 -18.266 1 89.88 203 LEU A O 1
ATOM 1599 N N . LYS A 1 204 ? 15.5 -12.93 -20.234 1 85.19 204 LYS A N 1
ATOM 1600 C CA . LYS A 1 204 ? 15.93 -11.602 -20.656 1 85.19 204 LYS A CA 1
ATOM 1601 C C . LYS A 1 204 ? 15.258 -10.508 -19.828 1 85.19 204 LYS A C 1
ATOM 1603 O O . LYS A 1 204 ? 15.914 -9.555 -19.391 1 85.19 204 LYS A O 1
ATOM 1608 N N . ASP A 1 205 ? 14.016 -10.641 -19.656 1 82.38 205 ASP A N 1
ATOM 1609 C CA . ASP A 1 205 ? 13.258 -9.688 -18.844 1 82.38 205 ASP A CA 1
ATOM 1610 C C . ASP A 1 205 ? 13.773 -9.672 -17.406 1 82.38 205 ASP A C 1
ATOM 1612 O O . ASP A 1 205 ? 13.977 -8.602 -16.828 1 82.38 205 ASP A O 1
ATOM 1616 N N . LEU A 1 206 ? 13.906 -10.797 -16.828 1 89.38 206 LEU A N 1
ATOM 1617 C CA . LEU A 1 206 ? 14.352 -10.906 -15.453 1 89.38 206 LEU A CA 1
ATOM 1618 C C . LEU A 1 206 ? 15.758 -10.336 -15.289 1 89.38 206 LEU A C 1
ATOM 1620 O O . LEU A 1 206 ? 16.078 -9.727 -14.266 1 89.38 206 LEU A O 1
ATOM 1624 N N . THR A 1 207 ? 16.562 -10.516 -16.281 1 88.88 207 THR A N 1
ATOM 1625 C CA . THR A 1 207 ? 17.906 -9.945 -16.266 1 88.88 207 THR A CA 1
ATOM 1626 C C . THR A 1 207 ? 17.828 -8.422 -16.219 1 88.88 207 THR A C 1
ATOM 1628 O O . THR A 1 207 ? 18.562 -7.785 -15.453 1 88.88 207 THR A O 1
ATOM 1631 N N . SER A 1 208 ? 17.016 -7.898 -17 1 84.06 208 SER A N 1
ATOM 1632 C CA . SER A 1 208 ? 16.828 -6.453 -17 1 84.06 208 SER A CA 1
ATOM 1633 C C . SER A 1 208 ? 16.328 -5.953 -15.656 1 84.06 208 SER A C 1
ATOM 1635 O O . SER A 1 208 ? 16.75 -4.895 -15.188 1 84.06 208 SER A O 1
ATOM 1637 N N . GLN A 1 209 ? 15.398 -6.633 -15 1 86.56 209 GLN A N 1
ATOM 1638 C CA . GLN A 1 209 ? 14.867 -6.258 -13.695 1 86.56 209 GLN A CA 1
ATOM 1639 C C . GLN A 1 209 ? 15.953 -6.336 -12.625 1 86.56 209 GLN A C 1
ATOM 1641 O O . GLN A 1 209 ? 15.992 -5.496 -11.719 1 86.56 209 GLN A O 1
ATOM 1646 N N . LEU A 1 210 ? 16.781 -7.277 -12.781 1 91.12 210 LEU A N 1
ATOM 1647 C CA . LEU A 1 210 ? 17.828 -7.461 -11.781 1 91.12 210 LEU A CA 1
ATOM 1648 C C . LEU A 1 210 ? 18.922 -6.398 -11.93 1 91.12 210 LEU A C 1
ATOM 1650 O O . LEU A 1 210 ? 19.625 -6.098 -10.969 1 91.12 210 LEU A O 1
ATOM 1654 N N . GLU A 1 211 ? 19 -5.812 -13.078 1 87.81 211 GLU A N 1
ATOM 1655 C CA . GLU A 1 211 ? 19.953 -4.734 -13.305 1 87.81 211 GLU A CA 1
ATOM 1656 C C . GLU A 1 211 ? 19.609 -3.51 -12.453 1 87.81 211 GLU A C 1
ATOM 1658 O O . GLU A 1 211 ? 20.5 -2.729 -12.102 1 87.81 211 GLU A O 1
ATOM 1663 N N . TYR A 1 212 ? 18.359 -3.357 -12.07 1 87.12 212 TYR A N 1
ATOM 1664 C CA . TYR A 1 212 ? 17.906 -2.281 -11.203 1 87.12 212 TYR A CA 1
ATOM 1665 C C . TYR A 1 212 ? 18.625 -2.309 -9.859 1 87.12 212 TYR A C 1
ATOM 1667 O O . TYR A 1 212 ? 18.812 -1.268 -9.227 1 87.12 212 TYR A O 1
ATOM 1675 N N . TYR A 1 213 ? 19.047 -3.424 -9.484 1 92.12 213 TYR A N 1
ATOM 1676 C CA . TYR A 1 213 ? 19.609 -3.576 -8.148 1 92.12 213 TYR A CA 1
ATOM 1677 C C . TYR A 1 213 ? 21.141 -3.498 -8.188 1 92.12 213 TYR A C 1
ATOM 1679 O O . TYR A 1 213 ? 21.797 -3.621 -7.156 1 92.12 213 TYR A O 1
ATOM 1687 N N . ARG A 1 214 ? 21.641 -3.248 -9.352 1 90.94 214 ARG A N 1
ATOM 1688 C CA . ARG A 1 214 ? 23.078 -3.078 -9.477 1 90.94 214 ARG A CA 1
ATOM 1689 C C . ARG A 1 214 ? 23.516 -1.722 -8.938 1 90.94 214 ARG A C 1
ATOM 1691 O O . ARG A 1 214 ? 22.812 -0.725 -9.094 1 90.94 214 ARG A O 1
ATOM 1698 N N . ILE A 1 215 ? 24.547 -1.829 -8.188 1 89.19 215 ILE A N 1
ATOM 1699 C CA . ILE A 1 215 ? 25.172 -0.603 -7.703 1 89.19 215 ILE A CA 1
ATOM 1700 C C . ILE A 1 215 ? 26.594 -0.489 -8.25 1 89.19 215 ILE A C 1
ATOM 1702 O O . ILE A 1 215 ? 27.438 -1.347 -7.992 1 89.19 215 ILE A O 1
ATOM 1706 N N . GLU A 1 216 ? 26.797 0.596 -8.898 1 85.19 216 GLU A N 1
ATOM 1707 C CA . GLU A 1 216 ? 28.062 0.775 -9.594 1 85.19 216 GLU A CA 1
ATOM 1708 C C . GLU A 1 216 ? 29.25 0.602 -8.641 1 85.19 216 GLU A C 1
ATOM 1710 O O . GLU A 1 216 ? 29.281 1.204 -7.57 1 85.19 216 GLU A O 1
ATOM 1715 N N . ASN A 1 217 ? 30.094 -0.29 -9.008 1 83.81 217 ASN A N 1
ATOM 1716 C CA . ASN A 1 217 ? 31.375 -0.544 -8.344 1 83.81 217 ASN A CA 1
ATOM 1717 C C . ASN A 1 217 ? 31.172 -1.201 -6.98 1 83.81 217 ASN A C 1
ATOM 1719 O O . ASN A 1 217 ? 32.125 -1.297 -6.191 1 83.81 217 ASN A O 1
ATOM 1723 N N . ARG A 1 218 ? 30.062 -1.569 -6.676 1 89.25 218 ARG A N 1
ATOM 1724 C CA . ARG A 1 218 ? 29.844 -2.189 -5.371 1 89.25 218 ARG A CA 1
ATOM 1725 C C . ARG A 1 218 ? 29.219 -3.568 -5.523 1 89.25 218 ARG A C 1
ATOM 1727 O O . ARG A 1 218 ? 29.609 -4.52 -4.848 1 89.25 218 ARG A O 1
ATOM 1734 N N . ILE A 1 219 ? 28.125 -3.641 -6.293 1 89.62 219 ILE A N 1
ATOM 1735 C CA . ILE A 1 219 ? 27.438 -4.902 -6.535 1 89.62 219 ILE A CA 1
ATOM 1736 C C . ILE A 1 219 ? 27.297 -5.129 -8.039 1 89.62 219 ILE A C 1
ATOM 1738 O O . ILE A 1 219 ? 26.719 -4.301 -8.742 1 89.62 219 ILE A O 1
ATOM 1742 N N . SER A 1 220 ? 27.828 -6.238 -8.469 1 87.56 220 SER A N 1
ATOM 1743 C CA . SER A 1 220 ? 27.719 -6.598 -9.883 1 87.56 220 SER A CA 1
ATOM 1744 C C . SER A 1 220 ? 26.703 -7.707 -10.094 1 87.56 220 SER A C 1
ATOM 1746 O O . SER A 1 220 ? 26.203 -8.297 -9.133 1 87.56 220 SER A O 1
ATOM 1748 N N . SER A 1 221 ? 26.391 -7.934 -11.367 1 87.06 221 SER A N 1
ATOM 1749 C CA . SER A 1 221 ? 25.438 -8.969 -11.727 1 87.06 221 SER A CA 1
ATOM 1750 C C . SER A 1 221 ? 25.938 -10.352 -11.32 1 87.06 221 SER A C 1
ATOM 1752 O O . SER A 1 221 ? 25.156 -11.227 -10.953 1 87.06 221 SER A O 1
ATOM 1754 N N . ASN A 1 222 ? 27.172 -10.539 -11.375 1 86.56 222 ASN A N 1
ATOM 1755 C CA . ASN A 1 222 ? 27.766 -11.828 -11.016 1 86.56 222 ASN A CA 1
ATOM 1756 C C . ASN A 1 222 ? 27.547 -12.141 -9.531 1 86.56 222 ASN A C 1
ATOM 1758 O O . ASN A 1 222 ? 27.453 -13.305 -9.148 1 86.56 222 ASN A O 1
ATOM 1762 N N . ASP A 1 223 ? 27.516 -11.109 -8.828 1 90 223 ASP A N 1
ATOM 1763 C CA . ASP A 1 223 ? 27.266 -11.297 -7.398 1 90 223 ASP A CA 1
ATOM 1764 C C . ASP A 1 223 ? 25.875 -11.859 -7.148 1 90 223 ASP A C 1
ATOM 1766 O O . ASP A 1 223 ? 25.672 -12.633 -6.211 1 90 223 ASP A O 1
ATOM 1770 N N . PHE A 1 224 ? 24.938 -11.477 -7.977 1 91.19 224 PHE A N 1
ATOM 1771 C CA . PHE A 1 224 ? 23.562 -11.93 -7.824 1 91.19 224 PHE A CA 1
ATOM 1772 C C . PHE A 1 224 ? 23.438 -13.414 -8.125 1 91.19 224 PHE A C 1
ATOM 1774 O O . PHE A 1 224 ? 22.828 -14.164 -7.359 1 91.19 224 PHE A O 1
ATOM 1781 N N . TYR A 1 225 ? 24.156 -13.773 -9.148 1 89.06 225 TYR A N 1
ATOM 1782 C CA . TYR A 1 225 ? 23.953 -15.125 -9.672 1 89.06 225 TYR A CA 1
ATOM 1783 C C . TYR A 1 225 ? 24.688 -16.156 -8.812 1 89.06 225 TYR A C 1
ATOM 1785 O O . TYR A 1 225 ? 24.344 -17.328 -8.812 1 89.06 225 TYR A O 1
ATOM 1793 N N . GLY A 1 226 ? 25.609 -15.688 -8.031 1 87.88 226 GLY A N 1
ATOM 1794 C CA . GLY A 1 226 ? 26.375 -16.578 -7.176 1 87.88 226 GLY A CA 1
ATOM 1795 C C . GLY A 1 226 ? 25.719 -16.812 -5.824 1 87.88 226 GLY A C 1
ATOM 1796 O O . GLY A 1 226 ? 26.172 -17.656 -5.047 1 87.88 226 GLY A O 1
ATOM 1797 N N . ILE A 1 227 ? 24.641 -16.141 -5.582 1 92.12 227 ILE A N 1
ATOM 1798 C CA . ILE A 1 227 ? 23.969 -16.266 -4.293 1 92.12 227 ILE A CA 1
ATOM 1799 C C . ILE A 1 227 ? 23.328 -17.641 -4.172 1 92.12 227 ILE A C 1
ATOM 1801 O O . ILE A 1 227 ? 22.641 -18.094 -5.082 1 92.12 227 ILE A O 1
ATOM 1805 N N . ASP A 1 228 ? 23.594 -18.328 -3.043 1 92.12 228 ASP A N 1
ATOM 1806 C CA . ASP A 1 228 ? 22.922 -19.594 -2.742 1 92.12 228 ASP A CA 1
ATOM 1807 C C . ASP A 1 228 ? 21.547 -19.359 -2.129 1 92.12 228 ASP A C 1
ATOM 1809 O O . ASP A 1 228 ? 21.391 -19.453 -0.911 1 92.12 228 ASP A O 1
ATOM 1813 N N . LEU A 1 229 ? 20.641 -19.141 -2.979 1 93.88 229 LEU A N 1
ATOM 1814 C CA . LEU A 1 229 ? 19.281 -18.781 -2.568 1 93.88 229 LEU A CA 1
ATOM 1815 C C . LEU A 1 229 ? 18.609 -19.953 -1.881 1 93.88 229 LEU A C 1
ATOM 1817 O O . LEU A 1 229 ? 17.812 -19.766 -0.958 1 93.88 229 LEU A O 1
ATOM 1821 N N . GLU A 1 230 ? 18.922 -21.172 -2.219 1 92.56 230 GLU A N 1
ATOM 1822 C CA . GLU A 1 230 ? 18.266 -22.359 -1.658 1 92.56 230 GLU A CA 1
ATOM 1823 C C . GLU A 1 230 ? 18.594 -22.516 -0.177 1 92.56 230 GLU A C 1
ATOM 1825 O O . GLU A 1 230 ? 17.719 -22.781 0.639 1 92.56 230 GLU A O 1
ATOM 1830 N N . SER A 1 231 ? 19.828 -22.375 0.102 1 92.5 231 SER A N 1
ATOM 1831 C CA . SER A 1 231 ? 20.234 -22.484 1.499 1 92.5 231 SER A CA 1
ATOM 1832 C C . SER A 1 231 ? 19.609 -21.391 2.346 1 92.5 231 SER A C 1
ATOM 1834 O O . SER A 1 231 ? 19.188 -21.641 3.479 1 92.5 231 SER A O 1
ATOM 1836 N N . TYR A 1 232 ? 19.641 -20.188 1.824 1 94.38 232 TYR A N 1
ATOM 1837 C CA . TYR A 1 232 ? 19.016 -19.062 2.525 1 94.38 232 TYR A CA 1
ATOM 1838 C C . TYR A 1 232 ? 17.547 -19.328 2.803 1 94.38 232 TYR A C 1
ATOM 1840 O O . TYR A 1 232 ? 17.062 -19.062 3.9 1 94.38 232 TYR A O 1
ATOM 1848 N N . LEU A 1 233 ? 16.859 -19.859 1.793 1 96.06 233 LEU A N 1
ATOM 1849 C CA . LEU A 1 233 ? 15.422 -20.062 1.91 1 96.06 233 LEU A CA 1
ATOM 1850 C C . LEU A 1 233 ? 15.117 -21.234 2.85 1 96.06 233 LEU A C 1
ATOM 1852 O O . LEU A 1 233 ? 14.117 -21.203 3.572 1 96.06 233 LEU A O 1
ATOM 1856 N N . GLU A 1 234 ? 15.914 -22.266 2.832 1 92.69 234 GLU A N 1
ATOM 1857 C CA . GLU A 1 234 ? 15.734 -23.375 3.76 1 92.69 234 GLU A CA 1
ATOM 1858 C C . GLU A 1 234 ? 15.883 -22.906 5.207 1 92.69 234 GLU A C 1
ATOM 1860 O O . GLU A 1 234 ? 15.102 -23.312 6.074 1 92.69 234 GLU A O 1
ATOM 1865 N N . GLU A 1 235 ? 16.875 -22.141 5.418 1 92.56 235 GLU A N 1
ATOM 1866 C CA . GLU A 1 235 ? 17.078 -21.578 6.75 1 92.56 235 GLU A CA 1
ATOM 1867 C C . GLU A 1 235 ? 15.906 -20.672 7.137 1 92.56 235 GLU A C 1
ATOM 1869 O O . GLU A 1 235 ? 15.484 -20.641 8.297 1 92.56 235 GLU A O 1
ATOM 1874 N N . SER A 1 236 ? 15.453 -19.922 6.16 1 93.69 236 SER A N 1
ATOM 1875 C CA . SER A 1 236 ? 14.344 -19 6.398 1 93.69 236 SER A CA 1
ATOM 1876 C C . SER A 1 236 ? 13.07 -19.766 6.766 1 93.69 236 SER A C 1
ATOM 1878 O O . SER A 1 236 ? 12.297 -19.328 7.613 1 93.69 236 SER A O 1
ATOM 1880 N N . VAL A 1 237 ? 12.867 -20.875 6.125 1 92.88 237 VAL A N 1
ATOM 1881 C CA . VAL A 1 237 ? 11.688 -21.672 6.418 1 92.88 237 VAL A CA 1
ATOM 1882 C C . VAL A 1 237 ? 11.75 -22.188 7.855 1 92.88 237 VAL A C 1
ATOM 1884 O O . VAL A 1 237 ? 10.742 -22.203 8.562 1 92.88 237 VAL A O 1
ATOM 1887 N N . ARG A 1 238 ? 12.891 -22.609 8.273 1 90.12 238 ARG A N 1
ATOM 1888 C CA . ARG A 1 238 ? 13.07 -23.047 9.648 1 90.12 238 ARG A CA 1
ATOM 1889 C C . ARG A 1 238 ? 12.789 -21.922 10.641 1 90.12 238 ARG A C 1
ATOM 1891 O O . ARG A 1 238 ? 12.078 -22.125 11.625 1 90.12 238 ARG A O 1
ATOM 1898 N N . ARG A 1 239 ? 13.266 -20.797 10.297 1 89.81 239 ARG A N 1
ATOM 1899 C CA . ARG A 1 239 ? 13.062 -19.641 11.148 1 89.81 239 ARG A CA 1
ATOM 1900 C C . ARG A 1 239 ? 11.594 -19.25 11.211 1 89.81 239 ARG A C 1
ATOM 1902 O O . ARG A 1 239 ? 11.078 -18.891 12.273 1 89.81 239 ARG A O 1
ATOM 1909 N N . LEU A 1 240 ? 10.93 -19.25 10.07 1 91.31 240 LEU A N 1
ATOM 1910 C CA . LEU A 1 240 ? 9.508 -18.922 9.992 1 91.31 240 LEU A CA 1
ATOM 1911 C C . LEU A 1 240 ? 8.68 -19.891 10.836 1 91.31 240 LEU A C 1
ATOM 1913 O O . LEU A 1 240 ? 7.688 -19.5 11.445 1 91.31 240 LEU A O 1
ATOM 1917 N N . GLY A 1 241 ? 9.062 -21.141 10.852 1 86.81 241 GLY A N 1
ATOM 1918 C CA . GLY A 1 241 ? 8.375 -22.141 11.656 1 86.81 241 GLY A CA 1
ATOM 1919 C C . GLY A 1 241 ? 8.43 -21.828 13.148 1 86.81 241 GLY A C 1
ATOM 1920 O O . GLY A 1 241 ? 7.445 -22.047 13.859 1 86.81 241 GLY A O 1
ATOM 1921 N N . GLU A 1 242 ? 9.414 -21.234 13.547 1 82.38 242 GLU A N 1
ATOM 1922 C CA . GLU A 1 242 ? 9.609 -20.891 14.953 1 82.38 242 GLU A CA 1
ATOM 1923 C C . GLU A 1 242 ? 8.812 -19.656 15.344 1 82.38 242 GLU A C 1
ATOM 1925 O O . GLU A 1 242 ? 8.281 -19.562 16.453 1 82.38 242 GLU A O 1
ATOM 1930 N N . ILE A 1 243 ? 8.75 -18.75 14.438 1 80.75 243 ILE A N 1
ATOM 1931 C CA . ILE A 1 243 ? 8.172 -17.453 14.727 1 80.75 243 ILE A CA 1
ATOM 1932 C C . ILE A 1 243 ? 6.648 -17.516 14.586 1 80.75 243 ILE A C 1
ATOM 1934 O O . ILE A 1 243 ? 5.922 -16.859 15.344 1 80.75 243 ILE A O 1
ATOM 1938 N N . THR A 1 244 ? 6.129 -18.25 13.625 1 72.44 244 THR A N 1
ATOM 1939 C CA . THR A 1 244 ? 4.719 -18.156 13.266 1 72.44 244 THR A CA 1
ATOM 1940 C C . THR A 1 244 ? 3.883 -19.125 14.094 1 72.44 244 THR A C 1
ATOM 1942 O O . THR A 1 244 ? 2.713 -19.359 13.781 1 72.44 244 THR A O 1
ATOM 1945 N N . GLY A 1 245 ? 4.457 -19.766 15.055 1 65.62 245 GLY A N 1
ATOM 1946 C CA . GLY A 1 245 ? 3.67 -20.688 15.867 1 65.62 245 GLY A CA 1
ATOM 1947 C C . GLY A 1 245 ? 2.363 -20.078 16.344 1 65.62 245 GLY A C 1
ATOM 1948 O O . GLY A 1 245 ? 1.334 -20.75 16.375 1 65.62 245 GLY A O 1
ATOM 1949 N N . SER A 1 246 ? 2.389 -18.859 16.828 1 67.31 246 SER A N 1
ATOM 1950 C CA . SER A 1 246 ? 1.132 -18.188 17.125 1 67.31 246 SER A CA 1
ATOM 1951 C C . SER A 1 246 ? 0.846 -17.078 16.109 1 67.31 246 SER A C 1
ATOM 1953 O O . SER A 1 246 ? 1.559 -16.078 16.062 1 67.31 246 SER A O 1
ATOM 1955 N N . GLY A 1 247 ? 0.058 -17.234 15.094 1 70.12 247 GLY A N 1
ATOM 1956 C CA . GLY A 1 247 ? -0.298 -16.328 14.016 1 70.12 247 GLY A CA 1
ATOM 1957 C C . GLY A 1 247 ? -0.562 -14.914 14.492 1 70.12 247 GLY A C 1
ATOM 1958 O O . GLY A 1 247 ? -0.093 -13.945 13.875 1 70.12 247 GLY A O 1
ATOM 1959 N N . LYS A 1 248 ? -1.158 -14.789 15.633 1 79.81 248 LYS A N 1
ATOM 1960 C CA . LYS A 1 248 ? -1.562 -13.484 16.141 1 79.81 248 LYS A CA 1
ATOM 1961 C C . LYS A 1 248 ? -0.36 -12.695 16.656 1 79.81 248 LYS A C 1
ATOM 1963 O O . LYS A 1 248 ? -0.205 -11.516 16.359 1 79.81 248 LYS A O 1
ATOM 1968 N N . SER A 1 249 ? 0.462 -13.32 17.391 1 85.06 249 SER A N 1
ATOM 1969 C CA . SER A 1 249 ? 1.635 -12.648 17.938 1 85.06 249 SER A CA 1
ATOM 1970 C C . SER A 1 249 ? 2.598 -12.227 16.844 1 85.06 249 SER A C 1
ATOM 1972 O O . SER A 1 249 ? 3.17 -11.133 16.891 1 85.06 249 SER A O 1
ATOM 1974 N N . ALA A 1 250 ? 2.703 -12.969 15.867 1 87.44 250 ALA A N 1
ATOM 1975 C CA . ALA A 1 250 ? 3.582 -12.656 14.742 1 87.44 250 ALA A CA 1
ATOM 1976 C C . ALA A 1 250 ? 3.066 -11.445 13.969 1 87.44 250 ALA A C 1
ATOM 1978 O O . ALA A 1 250 ? 3.852 -10.602 13.523 1 87.44 250 ALA A O 1
ATOM 1979 N N . ALA A 1 251 ? 1.768 -11.375 13.875 1 89.69 251 ALA A N 1
ATOM 1980 C CA . ALA A 1 251 ? 1.143 -10.258 13.164 1 89.69 251 ALA A CA 1
ATOM 1981 C C . ALA A 1 251 ? 1.388 -8.938 13.898 1 89.69 251 ALA A C 1
ATOM 1983 O O . ALA A 1 251 ? 1.638 -7.91 13.266 1 89.69 251 ALA A O 1
ATOM 1984 N N . GLU A 1 252 ? 1.368 -9.016 15.211 1 91 252 GLU A N 1
ATOM 1985 C CA . GLU A 1 252 ? 1.484 -7.805 16.016 1 91 252 GLU A CA 1
ATOM 1986 C C . GLU A 1 252 ? 2.932 -7.324 16.078 1 91 252 GLU A C 1
ATOM 1988 O O . GLU A 1 252 ? 3.193 -6.172 16.438 1 91 252 GLU A O 1
ATOM 1993 N N . GLU A 1 253 ? 3.801 -8.141 15.68 1 88.31 253 GLU A N 1
ATOM 1994 C CA . GLU A 1 253 ? 5.211 -7.77 15.742 1 88.31 253 GLU A CA 1
ATOM 1995 C C . GLU A 1 253 ? 5.699 -7.246 14.391 1 88.31 253 GLU A C 1
ATOM 1997 O O . GLU A 1 253 ? 6.793 -6.691 14.297 1 88.31 253 GLU A O 1
ATOM 2002 N N . THR A 1 254 ? 4.816 -7.316 13.391 1 91.12 254 THR A N 1
ATOM 2003 C CA . THR A 1 254 ? 5.207 -6.844 12.07 1 91.12 254 THR A CA 1
ATOM 2004 C C . THR A 1 254 ? 5.305 -5.324 12.047 1 91.12 254 THR A C 1
ATOM 2006 O O . THR A 1 254 ? 4.473 -4.633 12.633 1 91.12 254 THR A O 1
ATOM 2009 N N . PRO A 1 255 ? 6.344 -4.824 11.375 1 92.5 255 PRO A N 1
ATOM 2010 C CA . PRO A 1 255 ? 6.457 -3.367 11.258 1 92.5 255 PRO A CA 1
ATOM 2011 C C . PRO A 1 255 ? 5.23 -2.73 10.609 1 92.5 255 PRO A C 1
ATOM 2013 O O . PRO A 1 255 ? 4.859 -1.605 10.953 1 92.5 255 PRO A O 1
ATOM 2016 N N . ASP A 1 256 ? 4.578 -3.389 9.695 1 90.88 256 ASP A N 1
ATOM 2017 C CA . ASP A 1 256 ? 3.371 -2.857 9.062 1 90.88 256 ASP A CA 1
ATOM 2018 C C . ASP A 1 256 ? 2.27 -2.625 10.094 1 90.88 256 ASP A C 1
ATOM 2020 O O . ASP A 1 256 ? 1.573 -1.608 10.047 1 90.88 256 ASP A O 1
ATOM 2024 N N . TYR A 1 257 ? 2.102 -3.561 11 1 93.19 257 TYR A N 1
ATOM 2025 C CA . TYR A 1 257 ? 1.109 -3.406 12.055 1 93.19 257 TYR A CA 1
ATOM 2026 C C . TYR A 1 257 ? 1.486 -2.268 12.992 1 93.19 257 TYR A C 1
ATOM 2028 O O . TYR A 1 257 ? 0.631 -1.47 13.391 1 93.19 257 TYR A O 1
ATOM 2036 N N . LYS A 1 258 ? 2.705 -2.232 13.266 1 93.56 258 LYS A N 1
ATOM 2037 C CA . LYS A 1 258 ? 3.182 -1.193 14.18 1 93.56 258 LYS A CA 1
ATOM 2038 C C . LYS A 1 258 ? 3.002 0.194 13.562 1 93.56 258 LYS A C 1
ATOM 2040 O O . LYS A 1 258 ? 2.723 1.161 14.273 1 93.56 258 LYS A O 1
ATOM 2045 N N . ILE A 1 259 ? 3.215 0.344 12.258 1 93.75 259 ILE A N 1
ATOM 2046 C CA . ILE A 1 259 ? 2.986 1.605 11.562 1 93.75 259 ILE A CA 1
ATOM 2047 C C . ILE A 1 259 ? 1.528 2.027 11.719 1 93.75 259 ILE A C 1
ATOM 2049 O O . ILE A 1 259 ? 1.238 3.201 11.961 1 93.75 259 ILE A O 1
ATOM 2053 N N . LEU A 1 260 ? 0.665 1.098 11.648 1 92.38 260 LEU A N 1
ATOM 2054 C CA . LEU A 1 260 ? -0.758 1.402 11.758 1 92.38 260 LEU A CA 1
ATOM 2055 C C . LEU A 1 260 ? -1.124 1.817 13.172 1 92.38 260 LEU A C 1
ATOM 2057 O O . LEU A 1 260 ? -1.997 2.664 13.375 1 92.38 260 LEU A O 1
ATOM 2061 N N . ILE A 1 261 ? -0.494 1.151 14.117 1 93.56 261 ILE A N 1
ATOM 2062 C CA . ILE A 1 261 ? -0.718 1.533 15.508 1 93.56 261 ILE A CA 1
ATOM 2063 C C . ILE A 1 261 ? -0.262 2.975 15.727 1 93.56 261 ILE A C 1
ATOM 2065 O O . ILE A 1 261 ? -0.96 3.762 16.375 1 93.56 261 ILE A O 1
ATOM 2069 N N . GLU A 1 262 ? 0.88 3.266 15.164 1 94.25 262 GLU A N 1
ATOM 2070 C CA . GLU A 1 262 ? 1.379 4.633 15.273 1 94.25 262 GLU A CA 1
ATOM 2071 C C . GLU A 1 262 ? 0.468 5.613 14.539 1 94.25 262 GLU A C 1
ATOM 2073 O O . GLU A 1 262 ? 0.244 6.73 15.008 1 94.25 262 GLU A O 1
ATOM 2078 N N . GLU A 1 263 ? -0.004 5.242 13.438 1 93.12 263 GLU A N 1
ATOM 2079 C CA . GLU A 1 263 ? -0.928 6.086 12.68 1 93.12 263 GLU A CA 1
ATOM 2080 C C . GLU A 1 263 ? -2.205 6.348 13.477 1 93.12 263 GLU A C 1
ATOM 2082 O O . GLU A 1 263 ? -2.725 7.469 13.477 1 93.12 263 GLU A O 1
ATOM 2087 N N . GLU A 1 264 ? -2.697 5.324 14.117 1 93.44 264 GLU A N 1
ATOM 2088 C CA . GLU A 1 264 ? -3.873 5.504 14.961 1 93.44 264 GLU A CA 1
ATOM 2089 C C . GLU A 1 264 ? -3.607 6.516 16.078 1 93.44 264 GLU A C 1
ATOM 2091 O O . GLU A 1 264 ? -4.438 7.387 16.344 1 93.44 264 GLU A O 1
ATOM 2096 N N . LYS A 1 265 ? -2.469 6.332 16.656 1 94.62 265 LYS A N 1
ATOM 2097 C CA . LYS A 1 265 ? -2.08 7.273 17.688 1 94.62 265 LYS A CA 1
ATOM 2098 C C . LYS A 1 265 ? -1.964 8.688 17.141 1 94.62 265 LYS A C 1
ATOM 2100 O O . LYS A 1 265 ? -2.4 9.648 17.781 1 94.62 265 LYS A O 1
ATOM 2105 N N . ARG A 1 266 ? -1.344 8.789 16.031 1 95.94 266 ARG A N 1
ATOM 2106 C CA . ARG A 1 266 ? -1.172 10.086 15.398 1 95.94 266 ARG A CA 1
ATOM 2107 C C . ARG A 1 266 ? -2.52 10.742 15.117 1 95.94 266 ARG A C 1
ATOM 2109 O O . ARG A 1 266 ? -2.715 11.93 15.414 1 95.94 266 ARG A O 1
ATOM 2116 N N . LEU A 1 267 ? -3.426 10.008 14.578 1 94.25 267 LEU A N 1
ATOM 2117 C CA . LEU A 1 267 ? -4.742 10.523 14.227 1 94.25 267 LEU A CA 1
ATOM 2118 C C . LEU A 1 267 ? -5.508 10.953 15.477 1 94.25 267 LEU A C 1
ATOM 2120 O O . LEU A 1 267 ? -6.227 11.953 15.461 1 94.25 267 LEU A O 1
ATOM 2124 N N . LYS A 1 268 ? -5.355 10.234 16.516 1 94.12 268 LYS A N 1
ATOM 2125 C CA . LYS A 1 268 ? -5.973 10.617 17.781 1 94.12 268 LYS A CA 1
ATOM 2126 C C . LYS A 1 268 ? -5.383 11.922 18.312 1 94.12 268 LYS A C 1
ATOM 2128 O O . LYS A 1 268 ? -6.117 12.805 18.75 1 94.12 268 LYS A O 1
ATOM 2133 N N . GLU A 1 269 ? -4.074 11.977 18.234 1 94.81 269 GLU A N 1
ATOM 2134 C CA . GLU A 1 269 ? -3.41 13.195 18.688 1 94.81 269 GLU A CA 1
ATOM 2135 C C . GLU A 1 269 ? -3.758 14.375 17.781 1 94.81 269 GLU A C 1
ATOM 2137 O O . GLU A 1 269 ? -3.855 15.516 18.25 1 94.81 269 GLU A O 1
ATOM 2142 N N . GLN A 1 270 ? -3.902 14.109 16.516 1 93.94 270 GLN A N 1
ATOM 2143 C CA . GLN A 1 270 ? -4.289 15.164 15.594 1 93.94 270 GLN A CA 1
ATOM 2144 C C . GLN A 1 270 ? -5.688 15.688 15.906 1 93.94 270 GLN A C 1
ATOM 2146 O O . GLN A 1 270 ? -5.961 16.875 15.75 1 93.94 270 GLN A O 1
ATOM 2151 N N . SER A 1 271 ? -6.543 14.828 16.266 1 93.19 271 SER A N 1
ATOM 2152 C CA . SER A 1 271 ? -7.883 15.25 16.688 1 93.19 271 SER A CA 1
ATOM 2153 C C . SER A 1 271 ? -7.828 16.141 17.922 1 93.19 271 SER A C 1
ATOM 2155 O O . SER A 1 271 ? -8.531 17.156 18 1 93.19 271 SER A O 1
ATOM 2157 N N . LYS A 1 272 ? -7 15.734 18.844 1 93.69 272 LYS A N 1
ATOM 2158 C CA . LYS A 1 272 ? -6.805 16.562 20.031 1 93.69 272 LYS A CA 1
ATOM 2159 C C . LYS A 1 272 ? -6.223 17.922 19.672 1 93.69 272 LYS A C 1
ATOM 2161 O O . LYS A 1 272 ? -6.656 18.953 20.188 1 93.69 272 LYS A O 1
ATOM 2166 N N . LEU A 1 273 ? -5.258 17.891 18.797 1 93.38 273 LEU A N 1
ATOM 2167 C CA . LEU A 1 273 ? -4.605 19.125 18.375 1 93.38 273 LEU A CA 1
ATOM 2168 C C . LEU A 1 273 ? -5.605 20.078 17.734 1 93.38 273 LEU A C 1
ATOM 2170 O O . LEU A 1 273 ? -5.551 21.297 17.953 1 93.38 273 LEU A O 1
ATOM 2174 N N . THR A 1 274 ? -6.461 19.562 16.969 1 90.56 274 THR A N 1
ATOM 2175 C CA . THR A 1 274 ? -7.477 20.375 16.312 1 90.56 274 THR A CA 1
ATOM 2176 C C . THR A 1 274 ? -8.375 21.062 17.344 1 90.56 274 THR A C 1
ATOM 2178 O O . THR A 1 274 ? -8.711 22.234 17.188 1 90.56 274 THR A O 1
ATOM 2181 N N . LYS A 1 275 ? -8.719 20.375 18.375 1 89.38 275 LYS A N 1
ATOM 2182 C CA . LYS A 1 275 ? -9.547 20.953 19.438 1 89.38 275 LYS A CA 1
ATOM 2183 C C . LYS A 1 275 ? -8.781 22.031 20.203 1 89.38 275 LYS A C 1
ATOM 2185 O O . LYS A 1 275 ? -9.336 23.078 20.516 1 89.38 275 LYS A O 1
ATOM 2190 N N . TYR A 1 276 ? -7.473 21.781 20.422 1 90.31 276 TYR A N 1
ATOM 2191 C CA . TYR A 1 276 ? -6.637 22.75 21.109 1 90.31 276 TYR A CA 1
ATOM 2192 C C . TYR A 1 276 ? -6.449 24 20.25 1 90.31 276 TYR A C 1
ATOM 2194 O O . TYR A 1 276 ? -6.32 25.109 20.766 1 90.31 276 TYR A O 1
ATOM 2202 N N . SER A 1 277 ? -6.441 23.812 18.938 1 87.44 277 SER A N 1
ATOM 2203 C CA . SER A 1 277 ? -6.199 24.922 18.031 1 87.44 277 SER A CA 1
ATOM 2204 C C . SER A 1 277 ? -7.402 25.859 17.969 1 87.44 277 SER A C 1
ATOM 2206 O O . SER A 1 277 ? -7.273 27.016 17.578 1 87.44 277 SER A O 1
ATOM 2208 N N . LEU A 1 278 ? -8.539 25.312 18.438 1 87.38 278 LEU A N 1
ATOM 2209 C CA . LEU A 1 278 ? -9.75 26.125 18.422 1 87.38 278 LEU A CA 1
ATOM 2210 C C . LEU A 1 278 ? -9.977 26.781 19.781 1 87.38 278 LEU A C 1
ATOM 2212 O O . LEU A 1 278 ? -10.82 27.656 19.922 1 87.38 278 LEU A O 1
ATOM 2216 N N . ALA A 1 279 ? -9.172 26.391 20.734 1 87.94 279 ALA A N 1
ATOM 2217 C CA . ALA A 1 279 ? -9.281 26.969 22.062 1 87.94 279 ALA A CA 1
ATOM 2218 C C . ALA A 1 279 ? -8.672 28.375 22.109 1 87.94 279 ALA A C 1
ATOM 2220 O O . ALA A 1 279 ? -7.871 28.734 21.234 1 87.94 279 ALA A O 1
ATOM 2221 N N . PRO A 1 280 ? -9.117 29.156 23.047 1 86.31 280 PRO A N 1
ATOM 2222 C CA . PRO A 1 280 ? -8.562 30.5 23.156 1 86.31 280 PRO A CA 1
ATOM 2223 C C . PRO A 1 280 ? -7.059 30.516 23.406 1 86.31 280 PRO A C 1
ATOM 2225 O O . PRO A 1 280 ? -6.547 29.672 24.141 1 86.31 280 PRO A O 1
ATOM 2228 N N . GLN A 1 281 ? -6.395 31.344 22.656 1 88.5 281 GLN A N 1
ATOM 2229 C CA . GLN A 1 281 ? -4.957 31.516 22.828 1 88.5 281 GLN A CA 1
ATOM 2230 C C . GLN A 1 281 ? -4.633 32.844 23.484 1 88.5 281 GLN A C 1
ATOM 2232 O O . GLN A 1 281 ? -5.234 33.875 23.156 1 88.5 281 GLN A O 1
ATOM 2237 N N . THR A 1 282 ? -3.643 32.812 24.406 1 90.94 282 THR A N 1
ATOM 2238 C CA . THR A 1 282 ? -3.303 34 25.188 1 90.94 282 THR A CA 1
ATOM 2239 C C . THR A 1 282 ? -2.055 34.688 24.641 1 90.94 282 THR A C 1
ATOM 2241 O O . THR A 1 282 ? -1.09 34 24.266 1 90.94 282 THR A O 1
ATOM 2244 N N . GLU A 1 283 ? -2.131 35.938 24.5 1 92.38 283 GLU A N 1
ATOM 2245 C CA . GLU A 1 283 ? -0.995 36.75 24.062 1 92.38 283 GLU A CA 1
ATOM 2246 C C . GLU A 1 283 ? -0.705 37.875 25.047 1 92.38 283 GLU A C 1
ATOM 2248 O O . GLU A 1 283 ? -1.606 38.625 25.422 1 92.38 283 GLU A O 1
ATOM 2253 N N . VAL A 1 284 ? 0.546 37.906 25.516 1 91.25 284 VAL A N 1
ATOM 2254 C CA . VAL A 1 284 ? 0.975 38.969 26.422 1 91.25 284 VAL A CA 1
ATOM 2255 C C . VAL A 1 284 ? 1.809 40 25.656 1 91.25 284 VAL A C 1
ATOM 2257 O O . VAL A 1 284 ? 2.602 39.656 24.781 1 91.25 284 VAL A O 1
ATOM 2260 N N . PHE A 1 285 ? 1.531 41.25 25.953 1 89.44 285 PHE A N 1
ATOM 2261 C CA . PHE A 1 285 ? 2.309 42.25 25.234 1 89.44 285 PHE A CA 1
ATOM 2262 C C . PHE A 1 285 ? 2.803 43.344 26.203 1 89.44 285 PHE A C 1
ATOM 2264 O O . PHE A 1 285 ? 2.244 43.5 27.281 1 89.44 285 PHE A O 1
ATOM 2271 N N . PHE A 1 286 ? 3.926 43.938 25.859 1 87.38 286 PHE A N 1
ATOM 2272 C CA . PHE A 1 286 ? 4.52 45.094 26.469 1 87.38 286 PHE A CA 1
ATOM 2273 C C . PHE A 1 286 ? 4.652 46.219 25.438 1 87.38 286 PHE A C 1
ATOM 2275 O O . PHE A 1 286 ? 5.039 46 24.297 1 87.38 286 PHE A O 1
ATOM 2282 N N . SER A 1 287 ? 4.168 47.375 25.875 1 86.06 287 SER A N 1
ATOM 2283 C CA . SER A 1 287 ? 4.246 48.469 24.922 1 86.06 287 SER A CA 1
ATOM 2284 C C . SER A 1 287 ? 4.887 49.688 25.547 1 86.06 287 SER A C 1
ATOM 2286 O O . SER A 1 287 ? 4.836 49.875 26.766 1 86.06 287 SER A O 1
ATOM 2288 N N . TYR A 1 288 ? 5.574 50.406 24.734 1 81 288 TYR A N 1
ATOM 2289 C CA . TYR A 1 288 ? 6.188 51.688 25.047 1 81 288 TYR A CA 1
ATOM 2290 C C . TYR A 1 288 ? 5.656 52.781 24.141 1 81 288 TYR A C 1
ATOM 2292 O O . TYR A 1 288 ? 5.758 52.688 22.906 1 81 288 TYR A O 1
ATOM 2300 N N . MET A 1 289 ? 5.078 53.781 24.75 1 79.5 289 MET A N 1
ATOM 2301 C CA . MET A 1 289 ? 4.555 54.875 23.969 1 79.5 289 MET A CA 1
ATOM 2302 C C . MET A 1 289 ? 5.422 56.125 24.156 1 79.5 289 MET A C 1
ATOM 2304 O O . MET A 1 289 ? 5.59 56.625 25.281 1 79.5 289 MET A O 1
ATOM 2308 N N . LYS A 1 290 ? 5.957 56.562 23.078 1 76.81 290 LYS A N 1
ATOM 2309 C CA . LYS A 1 290 ? 6.633 57.875 23.078 1 76.81 290 LYS A CA 1
ATOM 2310 C C . LYS A 1 290 ? 5.648 59 22.812 1 76.81 290 LYS A C 1
ATOM 2312 O O . LYS A 1 290 ? 5.066 59.094 21.734 1 76.81 290 LYS A O 1
ATOM 2317 N N . ARG A 1 291 ? 5.582 59.969 23.734 1 74.31 291 ARG A N 1
ATOM 2318 C CA . ARG A 1 291 ? 4.633 61.062 23.625 1 74.31 291 ARG A CA 1
ATOM 2319 C C . ARG A 1 291 ? 5.238 62.219 22.859 1 74.31 291 ARG A C 1
ATOM 2321 O O . ARG A 1 291 ? 6.445 62.469 22.922 1 74.31 291 ARG A O 1
ATOM 2328 N N . ARG A 1 292 ? 4.449 62.875 21.969 1 66.19 292 ARG A N 1
ATOM 2329 C CA . ARG A 1 292 ? 4.879 64.062 21.266 1 66.19 292 ARG A CA 1
ATOM 2330 C C . ARG A 1 292 ? 5.148 65.188 22.234 1 66.19 292 ARG A C 1
ATOM 2332 O O . ARG A 1 292 ? 4.41 65.375 23.203 1 66.19 292 ARG A O 1
ATOM 2339 N N . SER A 1 293 ? 6.449 65.812 21.922 1 53.06 293 SER A N 1
ATOM 2340 C CA . SER A 1 293 ? 6.844 66.938 22.781 1 53.06 293 SER A CA 1
ATOM 2341 C C . SER A 1 293 ? 5.961 68.188 22.531 1 53.06 293 SER A C 1
ATOM 2343 O O . SER A 1 293 ? 5.551 68.438 21.391 1 53.06 293 SER A O 1
ATOM 2345 N N . GLN A 1 294 ? 5.309 68.562 23.266 1 48.19 294 GLN A N 1
ATOM 2346 C CA . GLN A 1 294 ? 4.617 69.875 23.078 1 48.19 294 GLN A CA 1
ATOM 2347 C C . GLN A 1 294 ? 5.59 71.062 23.156 1 48.19 294 GLN A C 1
ATOM 2349 O O . GLN A 1 294 ? 6.395 71.125 24.094 1 48.19 294 GLN A O 1
ATOM 2354 N N . THR A 1 295 ? 6.035 71.562 21.906 1 40.81 295 THR A N 1
ATOM 2355 C CA . THR A 1 295 ? 6.637 72.938 22.047 1 40.81 295 THR A CA 1
ATOM 2356 C C . THR A 1 295 ? 5.723 73.812 22.844 1 40.81 295 THR A C 1
ATOM 2358 O O . THR A 1 295 ? 4.543 74 22.531 1 40.81 295 THR A O 1
ATOM 2361 N N . PHE A 1 296 ? 6.031 74.062 23.891 1 37.56 296 PHE A N 1
ATOM 2362 C CA . PHE A 1 296 ? 5.348 75.125 24.562 1 37.56 296 PHE A CA 1
ATOM 2363 C C . PHE A 1 296 ? 5.43 76.438 23.75 1 37.56 296 PHE A C 1
ATOM 2365 O O . PHE A 1 296 ? 6.512 76.812 23.312 1 37.56 296 PHE A O 1
ATOM 2372 N N . ALA A 1 297 ? 4.711 76.75 22.828 1 36 297 ALA A N 1
ATOM 2373 C CA . ALA A 1 297 ? 4.832 78.125 22.516 1 36 297 ALA A CA 1
ATOM 2374 C C . ALA A 1 297 ? 5.031 79 23.797 1 36 297 ALA A C 1
ATOM 2376 O O . ALA A 1 297 ? 4.285 78.812 24.766 1 36 297 ALA A O 1
ATOM 2377 N N . ALA A 1 298 ? 6.344 79.375 24.062 1 34.94 298 ALA A N 1
ATOM 2378 C CA . ALA A 1 298 ? 6.676 80.438 25 1 34.94 298 ALA A CA 1
ATOM 2379 C C . ALA A 1 298 ? 5.645 81.562 24.922 1 34.94 298 ALA A C 1
ATOM 2381 O O . ALA A 1 298 ? 5.496 82.25 23.891 1 34.94 298 ALA A O 1
ATOM 2382 N N . ASP A 1 299 ? 4.465 81.5 25.297 1 31.67 299 ASP A N 1
ATOM 2383 C CA . ASP A 1 299 ? 3.824 82.812 25.453 1 31.67 299 ASP A CA 1
ATOM 2384 C C . ASP A 1 299 ? 4.781 83.812 26.094 1 31.67 299 ASP A C 1
ATOM 2386 O O . ASP A 1 299 ? 5.332 83.562 27.156 1 31.67 299 ASP A O 1
ATOM 2390 N N . THR A 1 300 ? 5.559 84.625 25.266 1 34.38 300 THR A N 1
ATOM 2391 C CA . THR A 1 300 ? 6.379 85.75 25.609 1 34.38 300 THR A CA 1
ATOM 2392 C C . THR A 1 300 ? 5.727 86.562 26.734 1 34.38 300 THR A C 1
ATOM 2394 O O . THR A 1 300 ? 6.312 87.562 27.219 1 34.38 300 THR A O 1
ATOM 2397 N N . GLY A 1 301 ? 4.414 86.812 26.859 1 32.53 301 GLY A N 1
ATOM 2398 C CA . GLY A 1 301 ? 4.027 87.688 28 1 32.53 301 GLY A CA 1
ATOM 2399 C C . GLY A 1 301 ? 4.367 87.062 29.344 1 32.53 301 GLY A C 1
ATOM 2400 O O . GLY A 1 301 ? 4.934 85.938 29.391 1 32.53 301 GLY A O 1
ATOM 2401 N N . PRO A 1 302 ? 4.238 87.938 30.531 1 32.25 302 PRO A N 1
ATOM 2402 C CA . PRO A 1 302 ? 4.676 87.5 31.859 1 32.25 302 PRO A CA 1
ATOM 2403 C C . PRO A 1 302 ? 4.344 86.062 32.156 1 32.25 302 PRO A C 1
ATOM 2405 O O . PRO A 1 302 ? 3.271 85.562 31.766 1 32.25 302 PRO A O 1
ATOM 2408 N N . LEU A 1 303 ? 5.32 85.188 31.953 1 33.31 303 LEU A N 1
ATOM 2409 C CA . LEU A 1 303 ? 5.312 83.75 32.25 1 33.31 303 LEU A CA 1
ATOM 2410 C C . LEU A 1 303 ? 4.566 83.5 33.531 1 33.31 303 LEU A C 1
ATOM 2412 O O . LEU A 1 303 ? 5.035 83.875 34.625 1 33.31 303 LEU A O 1
ATOM 2416 N N . ASN A 1 304 ? 3.258 84.062 33.625 1 30.77 304 ASN A N 1
ATOM 2417 C CA . ASN A 1 304 ? 2.648 83.812 34.938 1 30.77 304 ASN A CA 1
ATOM 2418 C C . ASN A 1 304 ? 2.77 82.312 35.344 1 30.77 304 ASN A C 1
ATOM 2420 O O . ASN A 1 304 ? 2.227 81.438 34.656 1 30.77 304 ASN A O 1
ATOM 2424 N N . TYR A 1 305 ? 3.842 81.938 36 1 32.81 305 TYR A N 1
ATOM 2425 C CA . TYR A 1 305 ? 4.199 80.688 36.625 1 32.81 305 TYR A CA 1
ATOM 2426 C C . TYR A 1 305 ? 2.955 79.938 37.094 1 32.81 305 TYR A C 1
ATOM 2428 O O . TYR A 1 305 ? 3 78.75 37.344 1 32.81 305 TYR A O 1
ATOM 2436 N N . GLY A 1 306 ? 1.992 80.688 37.594 1 31.56 306 GLY A N 1
ATOM 2437 C CA . GLY A 1 306 ? 0.781 80.125 38.156 1 31.56 306 GLY A CA 1
ATOM 2438 C C . GLY A 1 306 ? 0.043 79.25 37.188 1 31.56 306 GLY A C 1
ATOM 2439 O O . GLY A 1 306 ? -0.778 78.438 37.625 1 31.56 306 GLY A O 1
ATOM 2440 N N . LEU A 1 307 ? -0.234 79.688 36 1 31.53 307 LEU A N 1
ATOM 2441 C CA . LEU A 1 307 ? -0.983 78.938 34.969 1 31.53 307 LEU A CA 1
ATOM 2442 C C . LEU A 1 307 ? -0.179 77.812 34.406 1 31.53 307 LEU A C 1
ATOM 2444 O O . LEU A 1 307 ? -0.626 77.125 33.469 1 31.53 307 LEU A O 1
ATOM 2448 N N . MET A 1 308 ? 1.119 77.875 34.5 1 33.66 308 MET A N 1
ATOM 2449 C CA . MET A 1 308 ? 1.891 76.688 34.031 1 33.66 308 MET A CA 1
ATOM 2450 C C . MET A 1 308 ? 1.531 75.438 34.812 1 33.66 308 MET A C 1
ATOM 2452 O O . MET A 1 308 ? 2.127 75.188 35.875 1 33.66 308 MET A O 1
ATOM 2456 N N . ASP A 1 309 ? 0.335 75.438 35.438 1 31.16 309 ASP A N 1
ATOM 2457 C CA . ASP A 1 309 ? -0.02 74.312 36.281 1 31.16 309 ASP A CA 1
ATOM 2458 C C . ASP A 1 309 ? 0.647 73.062 35.781 1 31.16 309 ASP A C 1
ATOM 2460 O O . ASP A 1 309 ? 1.336 72.375 36.562 1 31.16 309 ASP A O 1
ATOM 2464 N N . THR A 1 310 ? -0.402 72.188 35.188 1 35.19 310 THR A N 1
ATOM 2465 C CA . THR A 1 310 ? -0.424 70.688 35.281 1 35.19 310 THR A CA 1
ATOM 2466 C C . THR A 1 310 ? 0.813 70.125 34.656 1 35.19 310 THR A C 1
ATOM 2468 O O . THR A 1 310 ? 1.164 70.438 33.5 1 35.19 310 THR A O 1
ATOM 2471 N N . THR A 1 311 ? 1.73 69.938 35.344 1 34.66 311 THR A N 1
ATOM 2472 C CA . THR A 1 311 ? 2.861 69.062 35.125 1 34.66 311 THR A CA 1
ATOM 2473 C C . THR A 1 311 ? 2.479 67.938 34.156 1 34.66 311 THR A C 1
ATOM 2475 O O . THR A 1 311 ? 1.741 67 34.5 1 34.66 311 THR A O 1
ATOM 2478 N N . GLU A 1 312 ? 1.872 68.25 33.094 1 41.22 312 GLU A N 1
ATOM 2479 C CA . GLU A 1 312 ? 1.783 67.188 32.094 1 41.22 312 GLU A CA 1
ATOM 2480 C C . GLU A 1 312 ? 2.988 66.25 32.188 1 41.22 312 GLU A C 1
ATOM 2482 O O . GLU A 1 312 ? 4.129 66.688 32 1 41.22 312 GLU A O 1
ATOM 2487 N N . TYR A 1 313 ? 2.992 65.562 33.219 1 42.59 313 TYR A N 1
ATOM 2488 C CA . TYR A 1 313 ? 3.992 64.5 33.281 1 42.59 313 TYR A CA 1
ATOM 2489 C C . TYR A 1 313 ? 4.246 63.906 31.875 1 42.59 313 TYR A C 1
ATOM 2491 O O . TYR A 1 313 ? 3.314 63.469 31.203 1 42.59 313 TYR A O 1
ATOM 2499 N N . ARG A 1 314 ? 5.098 64.562 31.156 1 51.25 314 ARG A N 1
ATOM 2500 C CA . ARG A 1 314 ? 5.633 64.438 29.812 1 51.25 314 ARG A CA 1
ATOM 2501 C C . ARG A 1 314 ? 6.316 63.062 29.609 1 51.25 314 ARG A C 1
ATOM 2503 O O . ARG A 1 314 ? 6.961 62.844 28.594 1 51.25 314 ARG A O 1
ATOM 2510 N N . GLY A 1 315 ? 6.309 62.188 30.609 1 56.56 315 GLY A N 1
ATOM 2511 C CA . GLY A 1 315 ? 7.164 61.062 30.297 1 56.56 315 GLY A CA 1
ATOM 2512 C C . GLY A 1 315 ? 6.492 60.031 29.406 1 56.56 315 GLY A C 1
ATOM 2513 O O . GLY A 1 315 ? 5.305 60.125 29.109 1 56.56 315 GLY A O 1
ATOM 2514 N N . ASP A 1 316 ? 7.266 59.219 28.766 1 68.25 316 ASP A N 1
ATOM 2515 C CA . ASP A 1 316 ? 6.855 58.094 27.938 1 68.25 316 ASP A CA 1
ATOM 2516 C C . ASP A 1 316 ? 6.031 57.094 28.766 1 68.25 316 ASP A C 1
ATOM 2518 O O . ASP A 1 316 ? 6.062 57.125 30 1 68.25 316 ASP A O 1
ATOM 2522 N N . LEU A 1 317 ? 5.105 56.5 28.172 1 73.38 317 LEU A N 1
ATOM 2523 C CA . LEU A 1 317 ? 4.203 55.562 28.844 1 73.38 317 LEU A CA 1
ATOM 2524 C C . LEU A 1 317 ? 4.59 54.125 28.531 1 73.38 317 LEU A C 1
ATOM 2526 O O . LEU A 1 317 ? 5.012 53.812 27.422 1 73.38 317 LEU A O 1
ATOM 2530 N N . PHE A 1 318 ? 4.48 53.219 29.578 1 77.12 318 PHE A N 1
ATOM 2531 C CA . PHE A 1 318 ? 4.594 51.781 29.438 1 77.12 318 PHE A CA 1
ATOM 2532 C C . PHE A 1 318 ? 3.246 51.125 29.672 1 77.12 318 PHE A C 1
ATOM 2534 O O . PHE A 1 318 ? 2.438 51.594 30.469 1 77.12 318 PHE A O 1
ATOM 2541 N N . SER A 1 319 ? 2.98 50.188 28.875 1 77.94 319 SER A N 1
ATOM 2542 C CA . SER A 1 319 ? 1.746 49.406 29.031 1 77.94 319 SER A CA 1
ATOM 2543 C C . SER A 1 319 ? 2.008 47.906 28.984 1 77.94 319 SER A C 1
ATOM 2545 O O . SER A 1 319 ? 2.943 47.469 28.312 1 77.94 319 SER A O 1
ATOM 2547 N N . VAL A 1 320 ? 1.251 47.188 29.797 1 83.5 320 VAL A N 1
ATOM 2548 C CA . VAL A 1 320 ? 1.228 45.75 29.781 1 83.5 320 VAL A CA 1
ATOM 2549 C C . VAL A 1 320 ? -0.21 45.25 29.641 1 83.5 320 VAL 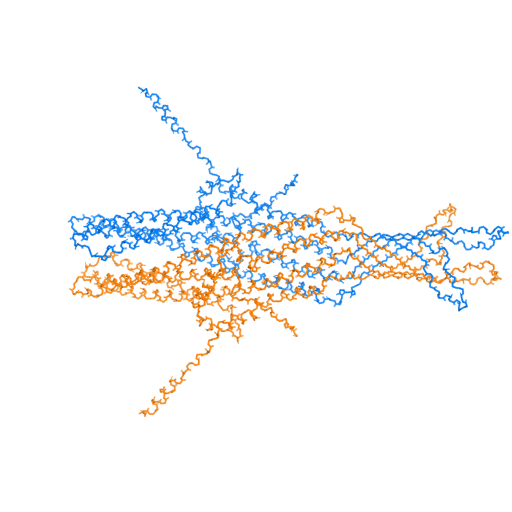A C 1
ATOM 2551 O O . VAL A 1 320 ? -1.135 45.812 30.219 1 83.5 320 VAL A O 1
ATOM 2554 N N . GLY A 1 321 ? -0.379 44.344 28.812 1 86.31 321 GLY A N 1
ATOM 2555 C CA . GLY A 1 321 ? -1.722 43.812 28.625 1 86.31 321 GLY A CA 1
ATOM 2556 C C . GLY A 1 321 ? -1.738 42.375 28.109 1 86.31 321 GLY A C 1
ATOM 2557 O O . GLY A 1 321 ? -0.692 41.719 28.016 1 86.31 321 GLY A O 1
ATOM 2558 N N . VAL A 1 322 ? -2.988 41.875 28.062 1 89.25 322 VAL A N 1
ATOM 2559 C CA . VAL A 1 322 ? -3.238 40.5 27.609 1 89.25 322 VAL A CA 1
ATOM 2560 C C . VAL A 1 322 ? -4.273 40.531 26.484 1 89.25 322 VAL A C 1
ATOM 2562 O O . VAL A 1 322 ? -5.273 41.25 26.562 1 89.25 322 VAL A O 1
ATOM 2565 N N . ASN A 1 323 ? -3.85 39.875 25.375 1 88.81 323 ASN A N 1
ATOM 2566 C CA . ASN A 1 323 ? -4.793 39.594 24.297 1 88.81 323 ASN A CA 1
ATOM 2567 C C . ASN A 1 323 ? -5.199 38.125 24.266 1 88.81 323 ASN A C 1
ATOM 2569 O O . ASN A 1 323 ? -4.379 37.25 24.531 1 88.81 323 ASN A O 1
ATOM 2573 N N . MET A 1 324 ? -6.492 37.875 24.031 1 91.12 324 MET A N 1
ATOM 2574 C CA . MET A 1 324 ? -6.996 36.531 23.938 1 91.12 324 MET A CA 1
ATOM 2575 C C . MET A 1 324 ? -7.648 36.281 22.578 1 91.12 324 MET A C 1
ATOM 2577 O O . MET A 1 324 ? -8.5 37.062 22.156 1 91.12 324 MET A O 1
ATOM 2581 N N . ARG A 1 325 ? -7.133 35.25 21.969 1 90.44 325 ARG A N 1
ATOM 2582 C CA . ARG A 1 325 ? -7.77 34.844 20.719 1 90.44 325 ARG A CA 1
ATOM 2583 C C . ARG A 1 325 ? -9.047 34.062 20.984 1 90.44 325 ARG A C 1
ATOM 2585 O O . ARG A 1 325 ? -9.023 33.031 21.672 1 90.44 325 ARG A O 1
ATOM 2592 N N . VAL A 1 326 ? -10.148 34.531 20.516 1 88.38 326 VAL A N 1
ATOM 2593 C CA . VAL A 1 326 ? -11.445 33.875 20.688 1 88.38 326 VAL A CA 1
ATOM 2594 C C . VAL A 1 326 ? -11.914 33.281 19.359 1 88.38 326 VAL A C 1
ATOM 2596 O O . VAL A 1 326 ? -11.805 33.938 18.312 1 88.38 326 VAL A O 1
ATOM 2599 N N . PRO A 1 327 ? -12.375 32.094 19.438 1 86.81 327 PRO A N 1
ATOM 2600 C CA . PRO A 1 327 ? -12.781 31.438 18.203 1 86.81 327 PRO A CA 1
ATOM 2601 C C . PRO A 1 327 ? -14.102 31.969 17.656 1 86.81 327 PRO A C 1
ATOM 2603 O O . PRO A 1 327 ? -15.164 31.406 17.938 1 86.81 327 PRO A O 1
ATOM 2606 N N . VAL A 1 328 ? -14.086 32.906 16.812 1 85.81 328 VAL A N 1
ATOM 2607 C CA . VAL A 1 328 ? -15.289 33.469 16.203 1 85.81 328 VAL A CA 1
ATOM 2608 C C . VAL A 1 328 ? -15.523 32.781 14.852 1 85.81 328 VAL A C 1
ATOM 2610 O O . VAL A 1 328 ? -16.562 32.156 14.641 1 85.81 328 VAL A O 1
ATOM 2613 N N . TRP A 1 329 ? -14.492 32.938 13.953 1 85.44 329 TRP A N 1
ATOM 2614 C CA . TRP A 1 329 ? -14.609 32.344 12.617 1 85.44 329 TRP A CA 1
ATOM 2615 C C . TRP A 1 329 ? -14.617 30.828 12.688 1 85.44 329 TRP A C 1
ATOM 2617 O O . TRP A 1 329 ? -15.422 30.172 12.023 1 85.44 329 TRP A O 1
ATOM 2627 N N . SER A 1 330 ? -13.742 30.234 13.5 1 83.56 330 SER A N 1
ATOM 2628 C CA . SER A 1 330 ? -13.594 28.781 13.617 1 83.56 330 SER A CA 1
ATOM 2629 C C . SER A 1 330 ? -14.82 28.156 14.258 1 83.56 330 SER A C 1
ATOM 2631 O O . SER A 1 330 ? -15.18 27.016 13.945 1 83.56 330 SER A O 1
ATOM 2633 N N . ALA A 1 331 ? -15.453 28.828 15.133 1 83.38 331 ALA A N 1
ATOM 2634 C CA . ALA A 1 331 ? -16.656 28.312 15.797 1 83.38 331 ALA A CA 1
ATOM 2635 C C . ALA A 1 331 ? -17.781 28.094 14.789 1 83.38 331 ALA A C 1
ATOM 2637 O O . ALA A 1 331 ? -18.578 27.172 14.945 1 83.38 331 ALA A O 1
ATOM 2638 N N . LEU A 1 332 ? -17.828 28.906 13.797 1 83.69 332 LEU A N 1
ATOM 2639 C CA . LEU A 1 332 ? -18.859 28.781 12.773 1 83.69 332 LEU A CA 1
ATOM 2640 C C . LEU A 1 332 ? -18.641 27.516 11.938 1 83.69 332 LEU A C 1
ATOM 2642 O O . LEU A 1 332 ? -19.594 27.016 11.336 1 83.69 332 LEU A O 1
ATOM 2646 N N . LYS A 1 333 ? -17.531 27.094 11.938 1 85.5 333 LYS A N 1
ATOM 2647 C CA . LYS A 1 333 ? -17.188 25.922 11.141 1 85.5 333 LYS A CA 1
ATOM 2648 C C . LYS A 1 333 ? -16.641 24.797 12.016 1 85.5 333 LYS A C 1
ATOM 2650 O O . LYS A 1 333 ? -15.828 23.984 11.555 1 85.5 333 LYS A O 1
ATOM 2655 N N . TRP A 1 334 ? -17.047 24.797 13.242 1 83 334 TRP A N 1
ATOM 2656 C CA . TRP A 1 334 ? -16.5 23.875 14.242 1 83 334 TRP A CA 1
ATOM 2657 C C . TRP A 1 334 ? -16.656 22.438 13.789 1 83 334 TRP A C 1
ATOM 2659 O O . TRP A 1 334 ? -15.688 21.672 13.805 1 83 334 TRP A O 1
ATOM 2669 N N . ASN A 1 335 ? -17.781 22.047 13.312 1 81.44 335 ASN A N 1
ATOM 2670 C CA . ASN A 1 335 ? -18.062 20.656 12.938 1 81.44 335 ASN A CA 1
ATOM 2671 C C . ASN A 1 335 ? -17.25 20.234 11.711 1 81.44 335 ASN A C 1
ATOM 2673 O O . ASN A 1 335 ? -16.828 19.094 11.609 1 81.44 335 ASN A O 1
ATOM 2677 N N . SER A 1 336 ? -17.062 21.172 10.836 1 82.25 336 SER A N 1
ATOM 2678 C CA . SER A 1 336 ? -16.312 20.844 9.625 1 82.25 336 SER A CA 1
ATOM 2679 C C . SER A 1 336 ? -14.82 20.672 9.938 1 82.25 336 SER A C 1
ATOM 2681 O O . SER A 1 336 ? -14.156 19.812 9.352 1 82.25 336 SER A O 1
ATOM 2683 N N . ILE A 1 337 ? -14.367 21.453 10.891 1 83 337 ILE A N 1
ATOM 2684 C CA . ILE A 1 337 ? -12.945 21.406 11.219 1 83 337 ILE A CA 1
ATOM 2685 C C . ILE A 1 337 ? -12.641 20.188 12.07 1 83 337 ILE A C 1
ATOM 2687 O O . ILE A 1 337 ? -11.711 19.422 11.781 1 83 337 ILE A O 1
ATOM 2691 N N . THR A 1 338 ? -13.453 19.953 13.07 1 85.31 338 THR A N 1
ATOM 2692 C CA . THR A 1 338 ? -13.172 18.859 13.992 1 85.31 338 THR A CA 1
ATOM 2693 C C . THR A 1 338 ? -13.703 17.531 13.445 1 85.31 338 THR A C 1
ATOM 2695 O O . THR A 1 338 ? -13.188 16.469 13.773 1 85.31 338 THR A O 1
ATOM 2698 N N . GLY A 1 339 ? -14.703 17.672 12.648 1 84.88 339 GLY A N 1
ATOM 2699 C CA . GLY A 1 339 ? -15.336 16.469 12.133 1 84.88 339 GLY A CA 1
ATOM 2700 C C . GLY A 1 339 ? -14.414 15.633 11.266 1 84.88 339 GLY A C 1
ATOM 2701 O O . GLY A 1 339 ? -14.43 14.406 11.336 1 84.88 339 GLY A O 1
ATOM 2702 N N . GLU A 1 340 ? -13.578 16.266 10.492 1 85.5 340 GLU A N 1
ATOM 2703 C CA . GLU A 1 340 ? -12.633 15.547 9.641 1 85.5 340 GLU A CA 1
ATOM 2704 C C . GLU A 1 340 ? -11.656 14.719 10.461 1 85.5 340 GLU A C 1
ATOM 2706 O O . GLU A 1 340 ? -11.5 13.523 10.234 1 85.5 340 GLU A O 1
ATOM 2711 N N . THR A 1 341 ? -11.047 15.383 11.438 1 89.31 341 THR A N 1
ATOM 2712 C CA . THR A 1 341 ? -9.992 14.727 12.203 1 89.31 341 THR A CA 1
ATOM 2713 C C . THR A 1 341 ? -10.578 13.641 13.109 1 89.31 341 THR A C 1
ATOM 2715 O O . THR A 1 341 ? -9.953 12.602 13.328 1 89.31 341 THR A O 1
ATOM 2718 N N . GLU A 1 342 ? -11.766 13.891 13.625 1 89.38 342 GLU A N 1
ATOM 2719 C CA . GLU A 1 342 ? -12.414 12.891 14.469 1 89.38 342 GLU A CA 1
ATOM 2720 C C . GLU A 1 342 ? -12.789 11.648 13.656 1 89.38 342 GLU A C 1
ATOM 2722 O O . GLU A 1 342 ? -12.609 10.523 14.125 1 89.38 342 GLU A O 1
ATOM 2727 N N . HIS A 1 343 ? -13.281 11.891 12.547 1 88.62 343 HIS A N 1
ATOM 2728 C CA . HIS A 1 343 ? -13.625 10.766 11.695 1 88.62 343 HIS A CA 1
ATOM 2729 C C . HIS A 1 343 ? -12.383 9.977 11.297 1 88.62 343 HIS A C 1
ATOM 2731 O O . HIS A 1 343 ? -12.406 8.742 11.273 1 88.62 343 HIS A O 1
ATOM 2737 N N . LEU A 1 344 ? -11.359 10.695 10.875 1 90.19 344 LEU A N 1
ATOM 2738 C CA . LEU A 1 344 ? -10.117 10.023 10.5 1 90.19 344 LEU A CA 1
ATOM 2739 C C . LEU A 1 344 ? -9.578 9.203 11.664 1 90.19 344 LEU A C 1
ATOM 2741 O O . LEU A 1 344 ? -9.023 8.117 11.461 1 90.19 344 LEU A O 1
ATOM 2745 N N . ALA A 1 345 ? -9.695 9.703 12.852 1 91.75 345 ALA A N 1
ATOM 2746 C CA . ALA A 1 345 ? -9.242 8.953 14.031 1 91.75 345 ALA A CA 1
ATOM 2747 C C . ALA A 1 345 ? -10.039 7.664 14.195 1 91.75 345 ALA A C 1
ATOM 2749 O O . ALA A 1 345 ? -9.477 6.625 14.547 1 91.75 345 ALA A O 1
ATOM 2750 N N . GLU A 1 346 ? -11.312 7.715 13.93 1 88.62 346 GLU A N 1
ATOM 2751 C CA . GLU A 1 346 ? -12.156 6.523 14.023 1 88.62 346 GLU A CA 1
ATOM 2752 C C . GLU A 1 346 ? -11.781 5.504 12.945 1 88.62 346 GLU A C 1
ATOM 2754 O O . GLU A 1 346 ? -11.711 4.305 13.219 1 88.62 346 GLU A O 1
ATOM 2759 N N . VAL A 1 347 ? -11.594 6.039 11.789 1 88.19 347 VAL A N 1
ATOM 2760 C CA . VAL A 1 347 ? -11.195 5.172 10.688 1 88.19 347 VAL A CA 1
ATOM 2761 C C . VAL A 1 347 ? -9.852 4.512 11.008 1 88.19 347 VAL A C 1
ATOM 2763 O O . VAL A 1 347 ? -9.625 3.352 10.664 1 88.19 347 VAL A O 1
ATOM 2766 N N . GLY A 1 348 ? -8.969 5.312 11.617 1 88.88 348 GLY A N 1
ATOM 2767 C CA . GLY A 1 348 ? -7.676 4.766 12.016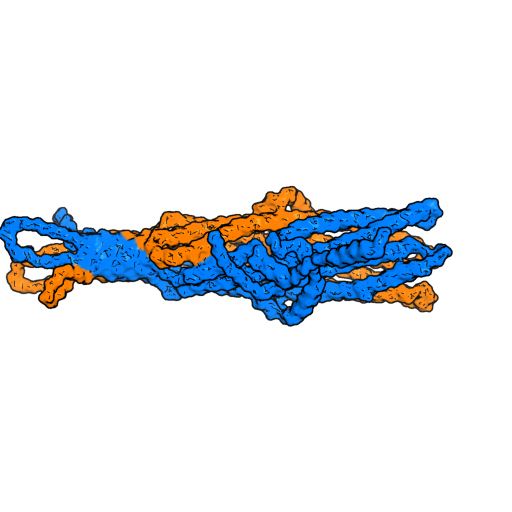 1 88.88 348 GLY A CA 1
ATOM 2768 C C . GLY A 1 348 ? -7.793 3.566 12.938 1 88.88 348 GLY A C 1
ATOM 2769 O O . GLY A 1 348 ? -7.082 2.574 12.766 1 88.88 348 GLY A O 1
ATOM 2770 N N . LYS A 1 349 ? -8.703 3.625 13.836 1 89.06 349 LYS A N 1
ATOM 2771 C CA . LYS A 1 349 ? -8.945 2.523 14.766 1 89.06 349 LYS A CA 1
ATOM 2772 C C . LYS A 1 349 ? -9.445 1.284 14.031 1 89.06 349 LYS A C 1
ATOM 2774 O O . LYS A 1 349 ? -8.969 0.174 14.281 1 89.06 349 LYS A O 1
ATOM 2779 N N . ASP A 1 350 ? -10.328 1.484 13.195 1 86.06 350 ASP A N 1
ATOM 2780 C CA . ASP A 1 350 ? -10.898 0.379 12.43 1 86.06 350 ASP A CA 1
ATOM 2781 C C . ASP A 1 350 ? -9.844 -0.252 11.516 1 86.06 350 ASP A C 1
ATOM 2783 O O . ASP A 1 350 ? -9.844 -1.468 11.312 1 86.06 350 ASP A O 1
ATOM 2787 N N . SER A 1 351 ? -9.047 0.618 10.969 1 86.62 351 SER A N 1
ATOM 2788 C CA . SER A 1 351 ? -8 0.141 10.07 1 86.62 351 SER A CA 1
ATOM 2789 C C . SER A 1 351 ? -7.027 -0.781 10.797 1 86.62 351 SER A C 1
ATOM 2791 O O . SER A 1 351 ? -6.547 -1.759 10.219 1 86.62 351 SER A O 1
ATOM 2793 N N . VAL A 1 352 ? -6.742 -0.485 12.047 1 90.19 352 VAL A N 1
ATOM 2794 C CA . VAL A 1 352 ? -5.824 -1.303 12.836 1 90.19 352 VAL A CA 1
ATOM 2795 C C . VAL A 1 352 ? -6.402 -2.705 13.008 1 90.19 352 VAL A C 1
ATOM 2797 O O . VAL A 1 352 ? -5.711 -3.701 12.789 1 90.19 352 VAL A O 1
ATOM 2800 N N . ASN A 1 353 ? -7.629 -2.791 13.344 1 86.62 353 ASN A N 1
ATOM 2801 C CA . ASN A 1 353 ? -8.281 -4.078 13.562 1 86.62 353 ASN A CA 1
ATOM 2802 C C . ASN A 1 353 ? -8.398 -4.875 12.266 1 86.62 353 ASN A C 1
ATOM 2804 O O . ASN A 1 353 ? -8.156 -6.086 12.258 1 86.62 353 ASN A O 1
ATOM 2808 N N . LYS A 1 354 ? -8.75 -4.246 11.312 1 82.19 354 LYS A N 1
ATOM 2809 C CA . LYS A 1 354 ? -8.867 -4.895 10.016 1 82.19 354 LYS A CA 1
ATOM 2810 C C . LYS A 1 354 ? -7.523 -5.449 9.547 1 82.19 354 LYS A C 1
ATOM 2812 O O . LYS A 1 354 ? -7.441 -6.594 9.094 1 82.19 354 LYS A O 1
ATOM 2817 N N . THR A 1 355 ? -6.531 -4.629 9.641 1 85.81 355 THR A N 1
ATOM 2818 C CA . THR A 1 355 ? -5.211 -5.031 9.172 1 85.81 355 THR A CA 1
ATOM 2819 C C . THR A 1 355 ? -4.664 -6.18 10.016 1 85.81 355 THR A C 1
ATOM 2821 O O . THR A 1 355 ? -4.012 -7.086 9.492 1 85.81 355 THR A O 1
ATOM 2824 N N . ARG A 1 356 ? -4.918 -6.098 11.32 1 86.94 356 ARG A N 1
ATOM 2825 C CA . ARG A 1 356 ? -4.5 -7.203 12.172 1 86.94 356 ARG A CA 1
ATOM 2826 C C . ARG A 1 356 ? -5.086 -8.523 11.688 1 86.94 356 ARG A C 1
ATOM 2828 O O . ARG A 1 356 ? -4.363 -9.516 11.531 1 86.94 356 ARG A O 1
ATOM 2835 N N . SER A 1 357 ? -6.34 -8.508 11.414 1 83.69 357 SER A N 1
ATOM 2836 C CA . SER A 1 357 ? -7.023 -9.711 10.961 1 83.69 357 SER A CA 1
ATOM 2837 C C . SER A 1 357 ? -6.496 -10.164 9.602 1 83.69 357 SER A C 1
ATOM 2839 O O . SER A 1 357 ? -6.336 -11.367 9.359 1 83.69 357 SER A O 1
ATOM 2841 N N . GLN A 1 358 ? -6.27 -9.195 8.766 1 83.44 358 GLN A N 1
ATOM 2842 C CA . GLN A 1 358 ? -5.746 -9.516 7.441 1 83.44 358 GLN A CA 1
ATOM 2843 C C . GLN A 1 358 ? -4.352 -10.133 7.535 1 83.44 358 GLN A C 1
ATOM 2845 O O . GLN A 1 358 ? -4.043 -11.094 6.828 1 83.44 358 GLN A O 1
ATOM 2850 N N . LEU A 1 359 ? -3.537 -9.586 8.375 1 87.25 359 LEU A N 1
ATOM 2851 C CA . LEU A 1 359 ? -2.174 -10.078 8.539 1 87.25 359 LEU A CA 1
ATOM 2852 C C . LEU A 1 359 ? -2.172 -11.492 9.102 1 87.25 359 LEU A C 1
ATOM 2854 O O . LEU A 1 359 ? -1.431 -12.359 8.625 1 87.25 359 LEU A O 1
ATOM 2858 N N . VAL A 1 360 ? -3.004 -11.703 10.078 1 86.12 360 VAL A N 1
ATOM 2859 C CA . VAL A 1 360 ? -3.098 -13.031 10.68 1 86.12 360 VAL A CA 1
ATOM 2860 C C . VAL A 1 360 ? -3.529 -14.047 9.625 1 86.12 360 VAL A C 1
ATOM 2862 O O . VAL A 1 360 ? -2.947 -15.133 9.516 1 86.12 360 VAL A O 1
ATOM 2865 N N . SER A 1 361 ? -4.473 -13.664 8.867 1 80 361 SER A N 1
ATOM 2866 C CA . SER A 1 361 ? -4.977 -14.547 7.816 1 80 361 SER A CA 1
ATOM 2867 C C . SER A 1 361 ? -3.908 -14.812 6.762 1 80 361 SER A C 1
ATOM 2869 O O . SER A 1 361 ? -3.736 -15.945 6.312 1 80 361 SER A O 1
ATOM 2871 N N . GLU A 1 362 ? -3.236 -13.789 6.344 1 82.94 362 GLU A N 1
ATOM 2872 C CA . GLU A 1 362 ? -2.213 -13.922 5.312 1 82.94 362 GLU A CA 1
ATOM 2873 C C . GLU A 1 362 ? -1.049 -14.781 5.789 1 82.94 362 GLU A C 1
ATOM 2875 O O . GLU A 1 362 ? -0.535 -15.609 5.039 1 82.94 362 GLU A O 1
ATOM 2880 N N . ILE A 1 363 ? -0.659 -14.617 7.043 1 86.75 363 ILE A N 1
ATOM 2881 C CA . ILE A 1 363 ? 0.433 -15.398 7.613 1 86.75 363 ILE A CA 1
ATOM 2882 C C . ILE A 1 363 ? 0.039 -16.875 7.668 1 86.75 363 ILE A C 1
ATOM 2884 O O . ILE A 1 363 ? 0.8 -17.734 7.234 1 86.75 363 ILE A O 1
ATOM 2888 N N . THR A 1 364 ? -1.142 -17.094 8.117 1 81.75 364 THR A N 1
ATOM 2889 C CA . THR A 1 364 ? -1.622 -18.469 8.234 1 81.75 364 THR A CA 1
ATOM 2890 C C . THR A 1 364 ? -1.725 -19.125 6.859 1 81.75 364 THR A C 1
ATOM 2892 O O . THR A 1 364 ? -1.305 -20.266 6.68 1 81.75 364 THR A O 1
ATOM 2895 N N . ARG A 1 365 ? -2.252 -18.406 5.922 1 79.12 365 ARG A N 1
ATOM 2896 C CA . ARG A 1 365 ? -2.41 -18.938 4.57 1 79.12 365 ARG A CA 1
ATOM 2897 C C . ARG A 1 365 ? -1.056 -19.25 3.945 1 79.12 365 ARG A C 1
ATOM 2899 O O . ARG A 1 365 ? -0.883 -20.312 3.326 1 79.12 365 ARG A O 1
ATOM 2906 N N . ASN A 1 366 ? -0.155 -18.359 4.07 1 84 366 ASN A N 1
ATOM 2907 C CA . ASN A 1 366 ? 1.168 -18.578 3.49 1 84 366 ASN A CA 1
ATOM 2908 C C . ASN A 1 366 ? 1.89 -19.75 4.148 1 84 366 ASN A C 1
ATOM 2910 O O . ASN A 1 366 ? 2.578 -20.516 3.473 1 84 366 ASN A O 1
ATOM 2914 N N . MET A 1 367 ? 1.697 -19.906 5.414 1 84.88 367 MET A N 1
ATOM 2915 C CA . MET A 1 367 ? 2.328 -21.031 6.109 1 84.88 367 MET A CA 1
ATOM 2916 C C . MET A 1 367 ? 1.742 -22.359 5.641 1 84.88 367 MET A C 1
ATOM 2918 O O . MET A 1 367 ? 2.473 -23.328 5.461 1 84.88 367 MET A O 1
ATOM 2922 N N . GLU A 1 368 ? 0.499 -22.359 5.461 1 78.62 368 GLU A N 1
ATOM 2923 C CA . GLU A 1 368 ? -0.146 -23.562 4.953 1 78.62 368 GLU A CA 1
ATOM 2924 C C . GLU A 1 368 ? 0.301 -23.875 3.529 1 78.62 368 GLU A C 1
ATOM 2926 O O . GLU A 1 368 ? 0.506 -25.031 3.174 1 78.62 368 GLU A O 1
ATOM 2931 N N . LEU A 1 369 ? 0.409 -22.844 2.754 1 78.62 369 LEU A N 1
ATOM 2932 C CA . LEU A 1 369 ? 0.869 -23.031 1.382 1 78.62 369 LEU A CA 1
ATOM 2933 C C . LEU A 1 369 ? 2.295 -23.562 1.354 1 78.62 369 LEU A C 1
ATOM 2935 O O . LEU A 1 369 ? 2.621 -24.422 0.536 1 78.62 369 LEU A O 1
ATOM 2939 N N . ILE A 1 370 ? 3.121 -23.062 2.213 1 86.38 370 ILE A N 1
ATOM 2940 C CA . ILE A 1 370 ? 4.504 -23.516 2.287 1 86.38 370 ILE A CA 1
ATOM 2941 C C . ILE A 1 370 ? 4.539 -25 2.688 1 86.38 370 ILE A C 1
ATOM 2943 O O . ILE A 1 370 ? 5.242 -25.797 2.07 1 86.38 370 ILE A O 1
ATOM 2947 N N . ARG A 1 371 ? 3.789 -25.359 3.637 1 82.69 371 ARG A N 1
ATOM 2948 C CA . ARG A 1 371 ? 3.74 -26.75 4.09 1 82.69 371 ARG A CA 1
ATOM 2949 C C . ARG A 1 371 ? 3.197 -27.656 2.998 1 82.69 371 ARG A C 1
ATOM 2951 O O . ARG A 1 371 ? 3.773 -28.719 2.721 1 82.69 371 ARG A O 1
ATOM 2958 N N . GLY A 1 372 ? 2.062 -27.219 2.455 1 76.19 372 GLY A N 1
ATOM 2959 C CA . GLY A 1 372 ? 1.465 -28.016 1.397 1 76.19 372 GLY A CA 1
ATOM 2960 C C . GLY A 1 372 ? 2.381 -28.203 0.203 1 76.19 372 GLY A C 1
ATOM 2961 O O . GLY A 1 372 ? 2.523 -29.312 -0.305 1 76.19 372 GLY A O 1
ATOM 2962 N N . THR A 1 373 ? 3.008 -27.172 -0.225 1 81.81 373 THR A N 1
ATOM 2963 C CA . THR A 1 373 ? 3.898 -27.25 -1.379 1 81.81 373 THR A CA 1
ATOM 2964 C C . THR A 1 373 ? 5.156 -28.047 -1.041 1 81.81 373 THR A C 1
ATOM 2966 O O . THR A 1 373 ? 5.695 -28.75 -1.893 1 81.81 373 THR A O 1
ATOM 2969 N N . SER A 1 374 ? 5.625 -27.922 0.158 1 85.69 374 SER A N 1
ATOM 2970 C CA . SER A 1 374 ? 6.773 -28.703 0.593 1 85.69 374 SER A CA 1
ATOM 2971 C C . SER A 1 374 ? 6.469 -30.203 0.545 1 85.69 374 SER A C 1
ATOM 2973 O O . SER A 1 374 ? 7.316 -31 0.142 1 85.69 374 SER A O 1
ATOM 2975 N N . ASN A 1 375 ? 5.328 -30.531 0.948 1 78.81 375 ASN A N 1
ATOM 2976 C CA . ASN A 1 375 ? 4.918 -31.938 0.888 1 78.81 375 ASN A CA 1
ATOM 2977 C C . ASN A 1 375 ? 4.84 -32.438 -0.551 1 78.81 375 ASN A C 1
ATOM 2979 O O . ASN A 1 375 ? 5.254 -33.562 -0.844 1 78.81 375 ASN A O 1
ATOM 2983 N N . GLN A 1 376 ? 4.328 -31.641 -1.38 1 76.88 376 GLN A N 1
ATOM 2984 C CA . GLN A 1 376 ? 4.254 -32 -2.791 1 76.88 376 GLN A CA 1
ATOM 2985 C C . GLN A 1 376 ? 5.645 -32.219 -3.379 1 76.88 376 GLN A C 1
ATOM 2987 O O . GLN A 1 376 ? 5.875 -33.188 -4.125 1 76.88 376 GLN A O 1
ATOM 2992 N N . ILE A 1 377 ? 6.5 -31.344 -3.031 1 85.81 377 ILE A N 1
ATOM 2993 C CA . ILE A 1 377 ? 7.871 -31.422 -3.521 1 85.81 377 ILE A CA 1
ATOM 2994 C C . ILE A 1 377 ? 8.516 -32.719 -3.02 1 85.81 377 ILE A C 1
ATOM 2996 O O . ILE A 1 377 ? 9.18 -33.438 -3.783 1 85.81 377 ILE A O 1
ATOM 3000 N N . GLN A 1 378 ? 8.242 -33.094 -1.841 1 84.94 378 GLN A N 1
ATOM 3001 C CA . GLN A 1 378 ? 8.812 -34.312 -1.266 1 84.94 378 GLN A CA 1
ATOM 3002 C C . GLN A 1 378 ? 8.281 -35.531 -1.964 1 84.94 378 GLN A C 1
ATOM 3004 O O . GLN A 1 378 ? 9.023 -36.5 -2.225 1 84.94 378 GLN A O 1
ATOM 3009 N N . ILE A 1 379 ? 7.086 -35.5 -2.254 1 74.94 379 ILE A N 1
ATOM 3010 C CA . ILE A 1 379 ? 6.469 -36.625 -2.928 1 74.94 379 ILE A CA 1
ATOM 3011 C C . ILE A 1 379 ? 7.074 -36.781 -4.32 1 74.94 379 ILE A C 1
ATOM 3013 O O . ILE A 1 379 ? 7.406 -37.906 -4.73 1 74.94 379 ILE A O 1
ATOM 3017 N N . ILE A 1 380 ? 7.258 -35.719 -4.984 1 79.75 380 ILE A N 1
ATOM 3018 C CA . ILE A 1 380 ? 7.789 -35.781 -6.344 1 79.75 380 ILE A CA 1
ATOM 3019 C C . ILE A 1 380 ? 9.258 -36.188 -6.301 1 79.75 380 ILE A C 1
ATOM 3021 O O . ILE A 1 380 ? 9.688 -37.062 -7.055 1 79.75 380 ILE A O 1
ATOM 3025 N N . GLU A 1 381 ? 9.977 -35.656 -5.379 1 86.75 381 GLU A N 1
ATOM 3026 C CA . GLU A 1 381 ? 11.414 -35.875 -5.316 1 86.75 381 GLU A CA 1
ATOM 3027 C C . GLU A 1 381 ? 11.734 -37.281 -4.773 1 86.75 381 GLU A C 1
ATOM 3029 O O . GLU A 1 381 ? 12.688 -37.906 -5.215 1 86.75 381 GLU A O 1
ATOM 3034 N N . LYS A 1 382 ? 10.977 -37.75 -3.881 1 82.25 382 LYS A N 1
ATOM 3035 C CA . LYS A 1 382 ? 11.367 -38.969 -3.174 1 82.25 382 LYS A CA 1
ATOM 3036 C C . LYS A 1 382 ? 10.594 -40.156 -3.689 1 82.25 382 LYS A C 1
ATOM 3038 O O . LYS A 1 382 ? 11 -41.312 -3.479 1 82.25 382 LYS A O 1
ATOM 3043 N N . LYS A 1 383 ? 9.531 -39.938 -4.328 1 76.31 383 LYS A N 1
ATOM 3044 C CA . LYS A 1 383 ? 8.727 -41.094 -4.742 1 76.31 383 LYS A CA 1
ATOM 3045 C C . LYS A 1 383 ? 8.547 -41.125 -6.254 1 76.31 383 LYS A C 1
ATOM 3047 O O . LYS A 1 383 ? 9.047 -42.031 -6.934 1 76.31 383 LYS A O 1
ATOM 3052 N N . LEU A 1 384 ? 8 -40.031 -6.746 1 75.06 384 LEU A N 1
ATOM 3053 C CA . LEU A 1 384 ? 7.578 -40.031 -8.141 1 75.06 384 LEU A CA 1
ATOM 3054 C C . LEU A 1 384 ? 8.781 -40.125 -9.07 1 75.06 384 LEU A C 1
ATOM 3056 O O . LEU A 1 384 ? 8.836 -40.969 -9.953 1 75.06 384 LEU A O 1
ATOM 3060 N N . LEU A 1 385 ? 9.742 -39.25 -8.867 1 84.94 385 LEU A N 1
ATOM 3061 C CA . LEU A 1 385 ? 10.883 -39.188 -9.781 1 84.94 385 LEU A CA 1
ATOM 3062 C C . LEU A 1 385 ? 11.703 -40.469 -9.711 1 84.94 385 LEU A C 1
ATOM 3064 O O . LEU A 1 385 ? 12.055 -41.031 -10.742 1 84.94 385 LEU A O 1
ATOM 3068 N N . PRO A 1 386 ? 12.008 -40.969 -8.539 1 84.62 386 PRO A N 1
ATOM 3069 C CA . PRO A 1 386 ? 12.75 -42.25 -8.477 1 84.62 386 PRO A CA 1
ATOM 3070 C C . PRO A 1 386 ? 11.992 -43.406 -9.117 1 84.62 386 PRO A C 1
ATOM 3072 O O . PRO A 1 386 ? 12.602 -44.25 -9.789 1 84.62 386 PRO A O 1
ATOM 3075 N N . GLU A 1 387 ? 10.719 -43.469 -8.977 1 74.56 387 GLU A N 1
ATOM 3076 C CA . GLU A 1 387 ? 9.914 -44.531 -9.602 1 74.56 387 GLU A CA 1
ATOM 3077 C C . GLU A 1 387 ? 9.93 -44.406 -11.125 1 74.56 387 GLU A C 1
ATOM 3079 O O . GLU A 1 387 ? 10.016 -45.406 -11.828 1 74.56 387 GLU A O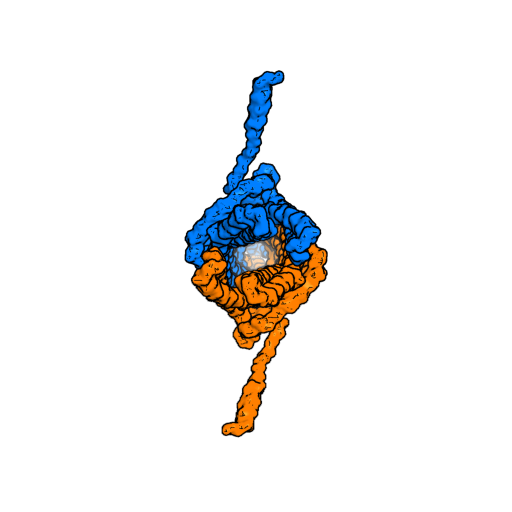 1
ATOM 3084 N N . MET A 1 388 ? 9.883 -43.188 -11.602 1 77.56 388 MET A N 1
ATOM 3085 C CA . MET A 1 388 ? 9.922 -42.938 -13.039 1 77.56 388 MET A CA 1
ATOM 3086 C C . MET A 1 388 ? 11.289 -43.312 -13.617 1 77.56 388 MET A C 1
ATOM 3088 O O . MET A 1 388 ? 11.375 -43.875 -14.711 1 77.56 388 MET A O 1
ATOM 3092 N N . GLU A 1 389 ? 12.289 -43.031 -12.906 1 81.94 389 GLU A N 1
ATOM 3093 C CA . GLU A 1 389 ? 13.641 -43.375 -13.352 1 81.94 389 GLU A CA 1
ATOM 3094 C C . GLU A 1 389 ? 13.867 -44.875 -13.367 1 81.94 389 GLU A C 1
ATOM 3096 O O . GLU A 1 389 ? 14.586 -45.406 -14.227 1 81.94 389 GLU A O 1
ATOM 3101 N N . ARG A 1 390 ? 13.258 -45.594 -12.477 1 79.06 390 ARG A N 1
ATOM 3102 C CA . ARG A 1 390 ? 13.328 -47.031 -12.477 1 79.06 390 ARG A CA 1
ATOM 3103 C C . ARG A 1 390 ? 12.672 -47.625 -13.719 1 79.06 390 ARG A C 1
ATOM 3105 O O . ARG A 1 390 ? 13.164 -48.594 -14.297 1 79.06 390 ARG A O 1
ATOM 3112 N N . VAL A 1 391 ? 11.602 -47 -14.078 1 69.62 391 VAL A N 1
ATOM 3113 C CA . VAL A 1 391 ? 10.891 -47.438 -15.273 1 69.62 391 VAL A CA 1
ATOM 3114 C C . VAL A 1 391 ? 11.766 -47.25 -16.5 1 69.62 391 VAL A C 1
ATOM 3116 O O . VAL A 1 391 ? 11.828 -48.094 -17.391 1 69.62 391 VAL A O 1
ATOM 3119 N N . VAL A 1 392 ? 12.398 -46.125 -16.562 1 77.19 392 VAL A N 1
ATOM 3120 C CA . VAL A 1 392 ? 13.281 -45.812 -17.672 1 77.19 392 VAL A CA 1
ATOM 3121 C C . VAL A 1 392 ? 14.438 -46.812 -17.719 1 77.19 392 VAL A C 1
ATOM 3123 O O . VAL A 1 392 ? 14.805 -47.312 -18.781 1 77.19 392 VAL A O 1
ATOM 3126 N N . ARG A 1 393 ? 14.977 -47.156 -16.594 1 77.31 393 ARG A N 1
ATOM 3127 C CA . ARG A 1 393 ? 16.094 -48.094 -16.516 1 77.31 393 ARG A CA 1
ATOM 3128 C C . ARG A 1 393 ? 15.656 -49.5 -16.906 1 77.31 393 ARG A C 1
ATOM 3130 O O . ARG A 1 393 ? 16.391 -50.219 -17.594 1 77.31 393 ARG A O 1
ATOM 3137 N N . ALA A 1 394 ? 14.477 -49.906 -16.484 1 68.25 394 ALA A N 1
ATOM 3138 C CA . ALA A 1 394 ? 13.953 -51.219 -16.828 1 68.25 394 ALA A CA 1
ATOM 3139 C C . ALA A 1 394 ? 13.68 -51.344 -18.328 1 68.25 394 ALA A C 1
ATOM 3141 O O . ALA A 1 394 ? 13.914 -52.375 -18.922 1 68.25 394 ALA A O 1
ATOM 3142 N N . GLY A 1 395 ? 13.195 -50.25 -18.828 1 65.69 395 GLY A N 1
ATOM 3143 C CA . GLY A 1 395 ? 12.945 -50.25 -20.25 1 65.69 395 GLY A CA 1
ATOM 3144 C C . GLY A 1 395 ? 14.211 -50.281 -21.078 1 65.69 395 GLY A C 1
ATOM 3145 O O . GLY A 1 395 ? 14.234 -50.875 -22.172 1 65.69 395 GLY A O 1
ATOM 3146 N N . SER A 1 396 ? 15.234 -49.781 -20.578 1 65 396 SER A N 1
ATOM 3147 C CA . SER A 1 396 ? 16.5 -49.75 -21.281 1 65 396 SER A CA 1
ATOM 3148 C C . SER A 1 396 ? 17.203 -51.094 -21.203 1 65 396 SER A C 1
ATOM 3150 O O . SER A 1 396 ? 17.922 -51.5 -22.125 1 65 396 SER A O 1
ATOM 3152 N N . SER A 1 397 ? 17 -51.812 -20.062 1 58.16 397 SER A N 1
ATOM 3153 C CA . SER A 1 397 ? 17.656 -53.094 -19.875 1 58.16 397 SER A CA 1
ATOM 3154 C C . SER A 1 397 ? 16.969 -54.188 -20.688 1 58.16 397 SER A C 1
ATOM 3156 O O . SER A 1 397 ? 17.609 -55.156 -21.109 1 58.16 397 SER A O 1
ATOM 3158 N N . LEU A 1 398 ? 15.695 -54.125 -20.828 1 49.22 398 LEU A N 1
ATOM 3159 C CA . LEU A 1 398 ? 14.977 -55.156 -21.547 1 49.22 398 LEU A CA 1
ATOM 3160 C C . LEU A 1 398 ? 15.172 -55 -23.062 1 49.22 398 LEU A C 1
ATOM 3162 O O . LEU A 1 398 ? 14.422 -55.562 -23.844 1 49.22 398 LEU A O 1
ATOM 3166 N N . TYR A 1 399 ? 16.203 -54.219 -23.453 1 45.59 399 TYR A N 1
ATOM 3167 C CA . TYR A 1 399 ? 16.484 -54.156 -24.891 1 45.59 399 TYR A CA 1
ATOM 3168 C C . TYR A 1 399 ? 16.781 -55.562 -25.438 1 45.59 399 TYR A C 1
ATOM 3170 O O . TYR A 1 399 ? 17.922 -56 -25.391 1 45.59 399 TYR A O 1
ATOM 3178 N N . ALA A 1 400 ? 16.078 -56.562 -25.188 1 41.75 400 ALA A N 1
ATOM 3179 C CA . ALA A 1 400 ? 16.312 -57.719 -26.062 1 41.75 400 ALA A CA 1
ATOM 3180 C C . ALA A 1 400 ? 16.031 -57.375 -27.516 1 41.75 400 ALA A C 1
ATOM 3182 O O . ALA A 1 400 ? 15.148 -56.562 -27.812 1 41.75 400 ALA A O 1
ATOM 3183 N N . PRO A 1 401 ? 16.844 -57.781 -28.531 1 43.5 401 PRO A N 1
ATOM 3184 C CA . PRO A 1 401 ? 16.812 -57.75 -30 1 43.5 401 PRO A CA 1
ATOM 3185 C C . PRO A 1 401 ? 15.477 -58.219 -30.562 1 43.5 401 PRO A C 1
ATOM 3187 O O . PRO A 1 401 ? 15.102 -59.375 -30.375 1 43.5 401 PRO A O 1
ATOM 3190 N N . GLY A 1 402 ? 14.211 -57.5 -30.203 1 43.88 402 GLY A N 1
ATOM 3191 C CA . GLY A 1 402 ? 12.906 -57.656 -30.828 1 43.88 402 GLY A CA 1
ATOM 3192 C C . GLY A 1 402 ? 11.789 -56.938 -30.094 1 43.88 402 GLY A C 1
ATOM 3193 O O . GLY A 1 402 ? 10.719 -56.719 -30.656 1 43.88 402 GLY A O 1
ATOM 3194 N N . LYS A 1 403 ? 11.539 -57.125 -28.766 1 44.5 403 LYS A N 1
ATOM 3195 C CA . LYS A 1 403 ? 10.266 -56.781 -28.125 1 44.5 403 LYS A CA 1
ATOM 3196 C C . LYS A 1 403 ? 10.305 -55.406 -27.516 1 44.5 403 LYS A C 1
ATOM 3198 O O . LYS A 1 403 ? 9.258 -54.844 -27.188 1 44.5 403 LYS A O 1
ATOM 3203 N N . ALA A 1 404 ? 11.43 -54.938 -26.906 1 49.47 404 ALA A N 1
ATOM 3204 C CA . ALA A 1 404 ? 11.266 -53.719 -26.094 1 49.47 404 ALA A CA 1
ATOM 3205 C C . ALA A 1 404 ? 11.242 -52.469 -26.969 1 49.47 404 ALA A C 1
ATOM 3207 O O . ALA A 1 404 ? 12.094 -52.312 -27.844 1 49.47 404 ALA A O 1
ATOM 3208 N N . ASN A 1 405 ? 10.078 -51.75 -27.141 1 61.03 405 ASN A N 1
ATOM 3209 C CA . ASN A 1 405 ? 9.727 -50.594 -27.953 1 61.03 405 ASN A CA 1
ATOM 3210 C C . ASN A 1 405 ? 10.516 -49.375 -27.531 1 61.03 405 ASN A C 1
ATOM 3212 O O . ASN A 1 405 ? 10.281 -48.812 -26.453 1 61.03 405 ASN A O 1
ATOM 3216 N N . LEU A 1 406 ? 11.93 -49.125 -28.078 1 67 406 LEU A N 1
ATOM 3217 C CA . LEU A 1 406 ? 12.758 -47.906 -27.906 1 67 406 LEU A CA 1
ATOM 3218 C C . LEU A 1 406 ? 11.891 -46.688 -27.766 1 67 406 LEU A C 1
ATOM 3220 O O . LEU A 1 406 ? 12.219 -45.781 -26.984 1 67 406 LEU A O 1
ATOM 3224 N N . GLN A 1 407 ? 10.891 -46.75 -28.375 1 72.5 407 GLN A N 1
ATOM 3225 C CA . GLN A 1 407 ? 9.984 -45.625 -28.359 1 72.5 407 GLN A CA 1
ATOM 3226 C C . GLN A 1 407 ? 9.383 -45.406 -26.969 1 72.5 407 GLN A C 1
ATOM 3228 O O . GLN A 1 407 ? 9.266 -44.281 -26.5 1 72.5 407 GLN A O 1
ATOM 3233 N N . ASP A 1 408 ? 9.18 -46.531 -26.359 1 69.56 408 ASP A N 1
ATOM 3234 C CA . ASP A 1 408 ? 8.57 -46.438 -25.031 1 69.56 408 ASP A CA 1
ATOM 3235 C C . ASP A 1 408 ? 9.562 -45.906 -24.016 1 69.56 408 ASP A C 1
ATOM 3237 O O . ASP A 1 408 ? 9.172 -45.156 -23.109 1 69.56 408 ASP A O 1
ATOM 3241 N N . THR A 1 409 ? 10.805 -46.188 -24.172 1 73.62 409 THR A N 1
ATOM 3242 C CA . THR A 1 409 ? 11.836 -45.719 -23.266 1 73.62 409 THR A CA 1
ATOM 3243 C C . THR A 1 409 ? 12.047 -44.219 -23.438 1 73.62 409 THR A C 1
ATOM 3245 O O . THR A 1 409 ? 12.211 -43.469 -22.453 1 73.62 409 THR A O 1
ATOM 3248 N N . LEU A 1 410 ? 12.023 -43.75 -24.641 1 79.44 410 LEU A N 1
ATOM 3249 C CA . LEU A 1 410 ? 12.219 -42.344 -24.938 1 79.44 410 LEU A CA 1
ATOM 3250 C C . LEU A 1 410 ? 11.047 -41.5 -24.406 1 79.44 410 LEU A C 1
ATOM 3252 O O . LEU A 1 410 ? 11.242 -40.406 -23.875 1 79.44 410 LEU A O 1
ATOM 3256 N N . VAL A 1 411 ? 9.922 -42.062 -24.516 1 77.31 411 VAL A N 1
ATOM 3257 C CA . VAL A 1 411 ? 8.727 -41.406 -24.016 1 77.31 411 VAL A CA 1
ATOM 3258 C C . VAL A 1 411 ? 8.805 -41.281 -22.5 1 77.31 411 VAL A C 1
ATOM 3260 O O . VAL A 1 411 ? 8.469 -40.219 -21.938 1 77.31 411 VAL A O 1
ATOM 3263 N N . SER A 1 412 ? 9.266 -42.312 -21.906 1 76.62 412 SER A N 1
ATOM 3264 C CA . SER A 1 412 ? 9.398 -42.312 -20.453 1 76.62 412 SER A CA 1
ATOM 3265 C C . SER A 1 412 ? 10.438 -41.281 -20 1 76.62 412 SER A C 1
ATOM 3267 O O . SER A 1 412 ? 10.266 -40.656 -18.969 1 76.62 412 SER A O 1
ATOM 3269 N N . GLN A 1 413 ? 11.477 -41.125 -20.75 1 83.88 413 GLN A N 1
ATOM 3270 C CA . GLN A 1 413 ? 12.508 -40.125 -20.406 1 83.88 413 GLN A CA 1
ATOM 3271 C C . GLN A 1 413 ? 11.969 -38.719 -20.516 1 83.88 413 GLN A C 1
ATOM 3273 O O . GLN A 1 413 ? 12.281 -37.844 -19.672 1 83.88 413 GLN A O 1
ATOM 3278 N N . VAL A 1 414 ? 11.227 -38.469 -21.516 1 84.06 414 VAL A N 1
ATOM 3279 C CA . VAL A 1 414 ? 10.617 -37.156 -21.703 1 84.06 414 VAL A CA 1
ATOM 3280 C C . VAL A 1 414 ? 9.703 -36.844 -20.516 1 84.06 414 VAL A C 1
ATOM 3282 O O . VAL A 1 414 ? 9.688 -35.719 -20.031 1 84.06 414 VAL A O 1
ATOM 3285 N N . GLU A 1 415 ? 9.016 -37.844 -20.062 1 79.81 415 GLU A N 1
ATOM 3286 C CA . GLU A 1 415 ? 8.117 -37.656 -18.922 1 79.81 415 GLU A CA 1
ATOM 3287 C C . GLU A 1 415 ? 8.891 -37.312 -17.656 1 79.81 415 GLU A C 1
ATOM 3289 O O . GLU A 1 415 ? 8.43 -36.531 -16.828 1 79.81 415 GLU A O 1
ATOM 3294 N N . VAL A 1 416 ? 9.984 -37.938 -17.5 1 84.38 416 VAL A N 1
ATOM 3295 C CA . VAL A 1 416 ? 10.836 -37.656 -16.344 1 84.38 416 VAL A CA 1
ATOM 3296 C C . VAL A 1 416 ? 11.258 -36.188 -16.359 1 84.38 416 VAL A C 1
ATOM 3298 O O . VAL A 1 416 ? 11.156 -35.5 -15.344 1 84.38 416 VAL A O 1
ATOM 3301 N N . TRP A 1 417 ? 11.656 -35.719 -17.531 1 90.38 417 TRP A N 1
ATOM 3302 C CA . TRP A 1 417 ? 12.125 -34.344 -17.625 1 90.38 417 TRP A CA 1
ATOM 3303 C C . TRP A 1 417 ? 10.977 -33.375 -17.453 1 90.38 417 TRP A C 1
ATOM 3305 O O . TRP A 1 417 ? 11.148 -32.312 -16.859 1 90.38 417 TRP A O 1
ATOM 3315 N N . ASN A 1 418 ? 9.82 -33.719 -17.906 1 84.5 418 ASN A N 1
ATOM 3316 C CA . ASN A 1 418 ? 8.641 -32.875 -17.688 1 84.5 418 ASN A CA 1
ATOM 3317 C C . ASN A 1 418 ? 8.297 -32.781 -16.203 1 84.5 418 ASN A C 1
ATOM 3319 O O . ASN A 1 418 ? 7.875 -31.734 -15.711 1 84.5 418 ASN A O 1
ATOM 3323 N N . THR A 1 419 ? 8.453 -33.844 -15.562 1 82.31 419 THR A N 1
ATOM 3324 C CA . THR A 1 419 ? 8.203 -33.875 -14.125 1 82.31 419 THR A CA 1
ATOM 3325 C C . THR A 1 419 ? 9.219 -33 -13.383 1 82.31 419 THR A C 1
ATOM 3327 O O . THR A 1 419 ? 8.891 -32.375 -12.391 1 82.31 419 THR A O 1
ATOM 3330 N N . ARG A 1 420 ? 10.414 -33.062 -13.883 1 90.06 420 ARG A N 1
ATOM 3331 C CA . ARG A 1 420 ? 11.445 -32.219 -13.281 1 90.06 420 ARG A CA 1
ATOM 3332 C C . ARG A 1 420 ? 11.125 -30.734 -13.461 1 90.06 420 ARG A C 1
ATOM 3334 O O . ARG A 1 420 ? 11.406 -29.922 -12.578 1 90.06 420 ARG A O 1
ATOM 3341 N N . ILE A 1 421 ? 10.641 -30.359 -14.578 1 90 421 ILE A N 1
ATOM 3342 C CA . ILE A 1 421 ? 10.227 -28.984 -14.828 1 90 421 ILE A CA 1
ATOM 3343 C C . ILE A 1 421 ? 9.094 -28.609 -13.875 1 90 421 ILE A C 1
ATOM 3345 O O . ILE A 1 421 ? 9.094 -27.516 -13.289 1 90 421 ILE A O 1
ATOM 3349 N N . ARG A 1 422 ? 8.188 -29.516 -13.688 1 83.44 422 ARG A N 1
ATOM 3350 C CA . ARG A 1 422 ? 7.102 -29.297 -12.742 1 83.44 422 ARG A CA 1
ATOM 3351 C C . ARG A 1 422 ? 7.637 -29.109 -11.328 1 83.44 422 ARG A C 1
ATOM 3353 O O . ARG A 1 422 ? 7.121 -28.281 -10.562 1 83.44 422 ARG A O 1
ATOM 3360 N N . LEU A 1 423 ? 8.555 -29.891 -11.031 1 87.75 423 LEU A N 1
ATOM 3361 C CA . LEU A 1 423 ? 9.188 -29.781 -9.719 1 87.75 423 LEU A CA 1
ATOM 3362 C C . LEU A 1 423 ? 9.805 -28.391 -9.539 1 87.75 423 LEU A C 1
ATOM 3364 O O . LEU A 1 423 ? 9.672 -27.781 -8.469 1 87.75 423 LEU A O 1
ATOM 3368 N N . GLU A 1 424 ? 10.438 -27.906 -10.609 1 92.25 424 GLU A N 1
ATOM 3369 C CA . GLU A 1 424 ? 11.023 -26.578 -10.547 1 92.25 424 GLU A CA 1
ATOM 3370 C C . GLU A 1 424 ? 9.938 -25.516 -10.375 1 92.25 424 GLU A C 1
ATOM 3372 O O . GLU A 1 424 ? 10.156 -24.5 -9.695 1 92.25 424 GLU A O 1
ATOM 3377 N N . ASP A 1 425 ? 8.828 -25.688 -10.93 1 87.88 425 ASP A N 1
ATOM 3378 C CA . ASP A 1 425 ? 7.699 -24.781 -10.766 1 87.88 425 ASP A CA 1
ATOM 3379 C C . ASP A 1 425 ? 7.219 -24.75 -9.32 1 87.88 425 ASP A C 1
ATOM 3381 O O . ASP A 1 425 ? 6.91 -23.688 -8.781 1 87.88 425 ASP A O 1
ATOM 3385 N N . LEU A 1 426 ? 7.137 -25.891 -8.773 1 85.06 426 LEU A N 1
ATOM 3386 C CA . LEU A 1 426 ? 6.691 -25.969 -7.383 1 85.06 426 LEU A CA 1
ATOM 3387 C C . LEU A 1 426 ? 7.695 -25.312 -6.445 1 85.06 426 LEU A C 1
ATOM 3389 O O . LEU A 1 426 ? 7.305 -24.609 -5.512 1 85.06 426 LEU A O 1
ATOM 3393 N N . LYS A 1 427 ? 8.891 -25.562 -6.746 1 91.81 427 LYS A N 1
ATOM 3394 C CA . LYS A 1 427 ? 9.93 -24.938 -5.93 1 91.81 427 LYS A CA 1
ATOM 3395 C C . LYS A 1 427 ? 9.883 -23.406 -6.062 1 91.81 427 LYS A C 1
ATOM 3397 O O . LYS A 1 427 ? 10.07 -22.688 -5.082 1 91.81 427 LYS A O 1
ATOM 3402 N N . GLU A 1 428 ? 9.703 -22.922 -7.254 1 93.06 428 GLU A N 1
ATOM 3403 C CA . GLU A 1 428 ? 9.57 -21.484 -7.496 1 93.06 428 GLU A CA 1
ATOM 3404 C C . GLU A 1 428 ? 8.422 -20.891 -6.688 1 93.06 428 GLU A C 1
ATOM 3406 O O . GLU A 1 428 ? 8.586 -19.859 -6.039 1 93.06 428 GLU A O 1
ATOM 3411 N N . ARG A 1 429 ? 7.371 -21.531 -6.645 1 86.38 429 ARG A N 1
ATOM 3412 C CA . ARG A 1 429 ? 6.188 -21.062 -5.934 1 86.38 429 ARG A CA 1
ATOM 3413 C C . ARG A 1 429 ? 6.41 -21.094 -4.426 1 86.38 429 ARG A C 1
ATOM 3415 O O . ARG A 1 429 ? 6.027 -20.156 -3.721 1 86.38 429 ARG A O 1
ATOM 3422 N N . LYS A 1 430 ? 6.871 -22.203 -4.02 1 90.62 430 LYS A N 1
ATOM 3423 C CA . LYS A 1 430 ? 7.16 -22.297 -2.594 1 90.62 430 LYS A CA 1
ATOM 3424 C C . LYS A 1 430 ? 8.094 -21.172 -2.141 1 90.62 430 LYS A C 1
ATOM 3426 O O . LYS A 1 430 ? 7.828 -20.5 -1.142 1 90.62 430 LYS A O 1
ATOM 3431 N N . ASN A 1 431 ? 9.172 -21.062 -2.936 1 95.25 431 ASN A N 1
ATOM 3432 C CA . ASN A 1 431 ? 10.156 -20.047 -2.594 1 95.25 431 ASN A CA 1
ATOM 3433 C C . ASN A 1 431 ? 9.547 -18.641 -2.611 1 95.25 431 ASN A C 1
ATOM 3435 O O . ASN A 1 431 ? 9.859 -17.812 -1.753 1 95.25 431 ASN A O 1
ATOM 3439 N N . GLU A 1 432 ? 8.727 -18.359 -3.572 1 93.19 432 GLU A N 1
ATOM 3440 C CA . GLU A 1 432 ? 8.07 -17.062 -3.648 1 93.19 432 GLU A CA 1
ATOM 3441 C C . GLU A 1 432 ? 7.152 -16.828 -2.449 1 93.19 432 GLU A C 1
ATOM 3443 O O . GLU A 1 432 ? 7.062 -15.711 -1.937 1 93.19 432 GLU A O 1
ATOM 3448 N N . THR A 1 433 ? 6.496 -17.859 -2.055 1 89.75 433 THR A N 1
ATOM 3449 C CA . THR A 1 433 ? 5.637 -17.75 -0.881 1 89.75 433 THR A CA 1
ATOM 3450 C C . THR A 1 433 ? 6.461 -17.469 0.371 1 89.75 433 THR A C 1
ATOM 3452 O O . THR A 1 433 ? 6.066 -16.656 1.205 1 89.75 433 THR A O 1
ATOM 3455 N N . VAL A 1 434 ? 7.527 -18.156 0.446 1 95.06 434 VAL A N 1
ATOM 3456 C CA . VAL A 1 434 ? 8.422 -17.938 1.576 1 95.06 434 VAL A CA 1
ATOM 3457 C C . VAL A 1 434 ? 8.922 -16.484 1.569 1 95.06 434 VAL A C 1
ATOM 3459 O O . VAL A 1 434 ? 8.898 -15.812 2.602 1 95.06 434 VAL A O 1
ATOM 3462 N N . LEU A 1 435 ? 9.32 -16.062 0.417 1 96.12 435 LEU A N 1
ATOM 3463 C CA . LEU A 1 435 ? 9.859 -14.719 0.288 1 96.12 435 LEU A CA 1
ATOM 3464 C C . LEU A 1 435 ? 8.781 -13.672 0.58 1 96.12 435 LEU A C 1
ATOM 3466 O O . LEU A 1 435 ? 9.07 -12.641 1.19 1 96.12 435 LEU A O 1
ATOM 3470 N N . ASN A 1 436 ? 7.586 -13.93 0.185 1 92 436 ASN A N 1
ATOM 3471 C CA . ASN A 1 436 ? 6.48 -13.023 0.479 1 92 436 ASN A CA 1
ATOM 3472 C C . ASN A 1 436 ? 6.211 -12.938 1.979 1 92 436 ASN A C 1
ATOM 3474 O O . ASN A 1 436 ? 5.887 -11.867 2.494 1 92 436 ASN A O 1
ATOM 3478 N N . LEU A 1 437 ? 6.309 -14.023 2.564 1 92.44 437 LEU A N 1
ATOM 3479 C CA . LEU A 1 437 ? 6.102 -14.039 4.008 1 92.44 437 LEU A CA 1
ATOM 3480 C C . LEU A 1 437 ? 7.23 -13.305 4.727 1 92.44 437 LEU A C 1
ATOM 3482 O O . LEU A 1 437 ? 6.988 -12.578 5.691 1 92.44 437 LEU A O 1
ATOM 3486 N N . LEU A 1 438 ? 8.438 -13.531 4.266 1 94.88 438 LEU A N 1
ATOM 3487 C CA . LEU A 1 438 ? 9.57 -12.82 4.84 1 94.88 438 LEU A CA 1
ATOM 3488 C C . LEU A 1 438 ? 9.422 -11.312 4.652 1 94.88 438 LEU A C 1
ATOM 3490 O O . LEU A 1 438 ? 9.734 -10.539 5.559 1 94.88 438 LEU A O 1
ATOM 3494 N N . LYS A 1 439 ? 8.93 -10.922 3.479 1 93.31 439 LYS A N 1
ATOM 3495 C CA . LYS A 1 439 ? 8.648 -9.516 3.188 1 93.31 439 LYS A CA 1
ATOM 3496 C C . LYS A 1 439 ? 7.586 -8.961 4.133 1 93.31 439 LYS A C 1
ATOM 3498 O O . LYS A 1 439 ? 7.746 -7.867 4.676 1 93.31 439 LYS A O 1
ATOM 3503 N N . LEU A 1 440 ? 6.586 -9.758 4.266 1 91.06 440 LEU A N 1
ATOM 3504 C CA . LEU A 1 440 ? 5.461 -9.359 5.102 1 91.06 440 LEU A CA 1
ATOM 3505 C C . LEU A 1 440 ? 5.902 -9.172 6.551 1 91.06 440 LEU A C 1
ATOM 3507 O O . LEU A 1 440 ? 5.461 -8.234 7.223 1 91.06 440 LEU A O 1
ATOM 3511 N N . LEU A 1 441 ? 6.777 -10 7.02 1 92.69 441 LEU A N 1
ATOM 3512 C CA . LEU A 1 441 ? 7.211 -9.992 8.414 1 92.69 441 LEU A CA 1
ATOM 3513 C C . LEU A 1 441 ? 8.469 -9.148 8.586 1 92.69 441 LEU A C 1
ATOM 3515 O O . LEU A 1 441 ? 8.945 -8.953 9.703 1 92.69 441 LEU A O 1
ATOM 3519 N N . SER A 1 442 ? 8.961 -8.625 7.5 1 92.69 442 SER A N 1
ATOM 3520 C CA . SER A 1 442 ? 10.188 -7.84 7.488 1 92.69 442 SER A CA 1
ATOM 3521 C C . SER A 1 442 ? 11.328 -8.578 8.18 1 92.69 442 SER A C 1
ATOM 3523 O O . SER A 1 442 ? 11.977 -8.039 9.078 1 92.69 442 SER A O 1
ATOM 3525 N N . LEU A 1 443 ? 11.617 -9.742 7.73 1 93.56 443 LEU A N 1
ATOM 3526 C CA . LEU A 1 443 ? 12.609 -10.602 8.375 1 93.56 443 LEU A CA 1
ATOM 3527 C C . LEU A 1 443 ? 13.844 -10.758 7.496 1 93.56 443 LEU A C 1
ATOM 3529 O O . LEU A 1 443 ? 14.805 -11.438 7.879 1 93.56 443 LEU A O 1
ATOM 3533 N N . ILE A 1 444 ? 13.828 -10.156 6.301 1 94.25 444 ILE A N 1
ATOM 3534 C CA . ILE A 1 444 ? 14.977 -10.289 5.41 1 94.25 444 ILE A CA 1
ATOM 3535 C C . ILE A 1 444 ? 16.156 -9.484 5.957 1 94.25 444 ILE A C 1
ATOM 3537 O O . ILE A 1 444 ? 17.266 -10.016 6.094 1 94.25 444 ILE A O 1
ATOM 3541 N N . TYR A 1 445 ? 15.797 -8.25 6.25 1 91.5 445 TYR A N 1
ATOM 3542 C CA . TYR A 1 445 ? 16.781 -7.363 6.867 1 91.5 445 TYR A CA 1
ATOM 3543 C C . TYR A 1 445 ? 16.25 -6.809 8.188 1 91.5 445 TYR A C 1
ATOM 3545 O O . TYR A 1 445 ? 15.594 -5.762 8.211 1 91.5 445 TYR A O 1
ATOM 3553 N N . ARG A 1 446 ? 16.25 -7.387 9.484 1 81.25 446 ARG A N 1
ATOM 3554 C CA . ARG A 1 446 ? 15.547 -7.23 10.75 1 81.25 446 ARG A CA 1
ATOM 3555 C C . ARG A 1 446 ? 15.961 -5.938 11.453 1 81.25 446 ARG A C 1
ATOM 3557 O O . ARG A 1 446 ? 15.125 -5.25 12.039 1 81.25 446 ARG A O 1
ATOM 3564 N N . GLU A 1 447 ? 16.859 -5.285 11.352 1 74.44 447 GLU A N 1
ATOM 3565 C CA . GLU A 1 447 ? 17.219 -4.078 12.086 1 74.44 447 GLU A CA 1
ATOM 3566 C C . GLU A 1 447 ? 18.109 -3.162 11.25 1 74.44 447 GLU A C 1
ATOM 3568 O O . GLU A 1 447 ? 19.281 -2.971 11.57 1 74.44 447 GLU A O 1
ATOM 3573 N N . PRO A 1 448 ? 17.25 -2.754 10.305 1 74.12 448 PRO A N 1
ATOM 3574 C CA . PRO A 1 448 ? 18.094 -1.856 9.508 1 74.12 448 PRO A CA 1
ATOM 3575 C C . PRO A 1 448 ? 18.406 -0.546 10.227 1 74.12 448 PRO A C 1
ATOM 3577 O O . PRO A 1 448 ? 17.547 -0.005 10.938 1 74.12 448 PRO A O 1
ATOM 3580 N N . LYS A 1 449 ? 19.656 -0.284 10.352 1 78.69 449 LYS A N 1
ATOM 3581 C CA . LYS A 1 449 ? 20.047 1.031 10.844 1 78.69 449 LYS A CA 1
ATOM 3582 C C . LYS A 1 449 ? 19.922 2.092 9.758 1 78.69 449 LYS A C 1
ATOM 3584 O O . LYS A 1 449 ? 20.328 1.87 8.617 1 78.69 449 LYS A O 1
ATOM 3589 N N . ILE A 1 450 ? 19.141 3.109 10.031 1 82.12 450 ILE A N 1
ATOM 3590 C CA . ILE A 1 450 ? 18.984 4.199 9.07 1 82.12 450 ILE A CA 1
ATOM 3591 C C . ILE A 1 450 ? 20.344 4.855 8.82 1 82.12 450 ILE A C 1
ATOM 3593 O O . ILE A 1 450 ? 21 5.312 9.758 1 82.12 450 ILE A O 1
ATOM 3597 N N . PRO A 1 451 ? 20.75 4.77 7.684 1 76.44 451 PRO A N 1
ATOM 3598 C CA . PRO A 1 451 ? 22.062 5.363 7.41 1 76.44 451 PRO A CA 1
ATOM 3599 C C . PRO A 1 451 ? 22.109 6.863 7.695 1 76.44 451 PRO A C 1
ATOM 3601 O O . PRO A 1 451 ? 21.078 7.539 7.594 1 76.44 451 PRO A O 1
ATOM 3604 N N . SER A 1 452 ? 23.234 7.32 8.219 1 71.44 452 SER A N 1
ATOM 3605 C CA . SER A 1 452 ? 23.406 8.727 8.562 1 71.44 452 SER A CA 1
ATOM 3606 C C . SER A 1 452 ? 23.359 9.609 7.328 1 71.44 452 SER A C 1
ATOM 3608 O O . SER A 1 452 ? 23.688 9.164 6.223 1 71.44 452 SER A O 1
ATOM 3610 N N . HIS A 1 453 ? 22.656 10.656 7.395 1 62 453 HIS A N 1
ATOM 3611 C CA . HIS A 1 453 ? 22.531 11.633 6.312 1 62 453 HIS A CA 1
ATOM 3612 C C . HIS A 1 453 ? 23.891 12.25 5.973 1 62 453 HIS A C 1
ATOM 3614 O O . HIS A 1 453 ? 24.562 12.781 6.852 1 62 453 HIS A O 1
ATOM 3620 N N . GLU A 1 454 ? 24.594 11.875 4.93 1 50.47 454 GLU A N 1
ATOM 3621 C CA . GLU A 1 454 ? 25.75 12.688 4.527 1 50.47 454 GLU A CA 1
ATOM 3622 C C . GLU A 1 454 ? 25.297 13.984 3.852 1 50.47 454 GLU A C 1
ATOM 3624 O O . GLU A 1 454 ? 24.438 13.961 2.963 1 50.47 454 GLU A O 1
ATOM 3629 N N . LYS A 1 455 ? 25.375 15.094 4.473 1 43.66 455 LYS A N 1
ATOM 3630 C CA . LYS A 1 455 ? 25.125 16.391 3.855 1 43.66 455 LYS A CA 1
ATOM 3631 C C . LYS A 1 455 ? 25.75 16.469 2.465 1 43.66 455 LYS A C 1
ATOM 3633 O O . LYS A 1 455 ? 26.906 16.078 2.273 1 43.66 455 LYS A O 1
ATOM 3638 N N . HIS A 1 456 ? 25.047 16.219 1.401 1 34.53 456 HIS A N 1
ATOM 3639 C CA . HIS A 1 456 ? 25.734 16.625 0.179 1 34.53 456 HIS A CA 1
ATOM 3640 C C . HIS A 1 456 ? 26.406 17.984 0.36 1 34.53 456 HIS A C 1
ATOM 3642 O O . HIS A 1 456 ? 25.766 18.969 0.738 1 34.53 456 HIS A O 1
ATOM 3648 N N . GLY A 1 457 ? 27.609 18.109 0.851 1 26.69 457 GLY A N 1
ATOM 3649 C CA . GLY A 1 457 ? 28.422 19.266 0.505 1 26.69 457 GLY A CA 1
ATOM 3650 C C . GLY A 1 457 ? 28.344 19.625 -0.966 1 26.69 457 GLY A C 1
ATOM 3651 O O . GLY A 1 457 ? 28.047 18.766 -1.807 1 26.69 457 GLY A O 1
ATOM 3652 N N . MET B 1 1 ? -56.25 -45.906 -6.34 1 38.91 1 MET B N 1
ATOM 3653 C CA . MET B 1 1 ? -55.688 -44.594 -6.066 1 38.91 1 MET B CA 1
ATOM 3654 C C . MET B 1 1 ? -55.625 -43.75 -7.336 1 38.91 1 MET B C 1
ATOM 3656 O O . MET B 1 1 ? -55.094 -44.188 -8.352 1 38.91 1 MET B O 1
ATOM 3660 N N . SER B 1 2 ? -56.688 -42.781 -7.609 1 45.09 2 SER B N 1
ATOM 3661 C CA . SER B 1 2 ? -57.156 -42.188 -8.859 1 45.09 2 SER B CA 1
ATOM 3662 C C . SER B 1 2 ? -56.062 -41.406 -9.555 1 45.09 2 SER B C 1
ATOM 3664 O O . SER B 1 2 ? -55.156 -40.875 -8.906 1 45.09 2 SER B O 1
ATOM 3666 N N . VAL B 1 3 ? -55.969 -41.625 -10.906 1 56.97 3 VAL B N 1
ATOM 3667 C CA . VAL B 1 3 ? -55.125 -41 -11.914 1 56.97 3 VAL B CA 1
ATOM 3668 C C . VAL B 1 3 ? -55.125 -39.469 -11.688 1 56.97 3 VAL B C 1
ATOM 3670 O O . VAL B 1 3 ? -54.094 -38.812 -11.859 1 56.97 3 VAL B O 1
ATOM 3673 N N . LEU B 1 4 ? -56.25 -38.969 -11.133 1 55.94 4 LEU B N 1
ATOM 3674 C CA . LEU B 1 4 ? -56.375 -37.531 -10.914 1 55.94 4 LEU B CA 1
ATOM 3675 C C . LEU B 1 4 ? -55.469 -37.094 -9.75 1 55.94 4 LEU B C 1
ATOM 3677 O O . LEU B 1 4 ? -54.875 -36 -9.805 1 55.94 4 LEU B O 1
ATOM 3681 N N . ARG B 1 5 ? -55.344 -37.844 -8.688 1 53.16 5 ARG B N 1
ATOM 3682 C CA . ARG B 1 5 ? -54.469 -37.469 -7.59 1 53.16 5 ARG B CA 1
ATOM 3683 C C . ARG B 1 5 ? -53 -37.562 -8.016 1 53.16 5 ARG B C 1
ATOM 3685 O O . ARG B 1 5 ? -52.156 -36.781 -7.566 1 53.16 5 ARG B O 1
ATOM 3692 N N . ILE B 1 6 ? -52.75 -38.562 -8.867 1 51.53 6 ILE B N 1
ATOM 3693 C CA . ILE B 1 6 ? -51.375 -38.688 -9.375 1 51.53 6 ILE B CA 1
ATOM 3694 C C . ILE B 1 6 ? -51.062 -37.469 -10.266 1 51.53 6 ILE B C 1
ATOM 3696 O O . ILE B 1 6 ? -50 -36.906 -10.195 1 51.53 6 ILE B O 1
ATOM 3700 N N . LEU B 1 7 ? -52.094 -37.031 -1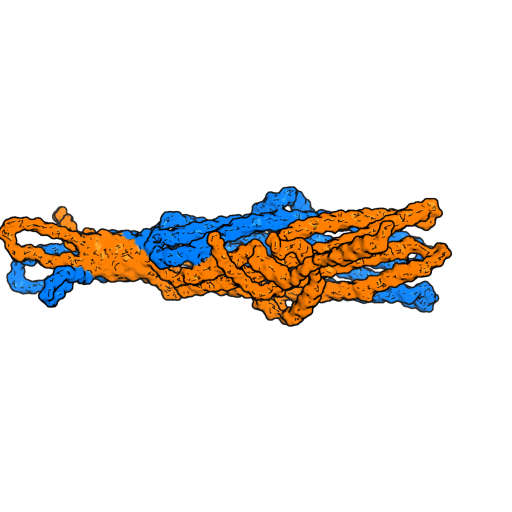1.07 1 52.09 7 LEU B N 1
ATOM 3701 C CA . LEU B 1 7 ? -51.875 -35.844 -11.906 1 52.09 7 LEU B CA 1
ATOM 3702 C C . LEU B 1 7 ? -51.781 -34.594 -11.055 1 52.09 7 LEU B C 1
ATOM 3704 O O . LEU B 1 7 ? -50.969 -33.719 -11.328 1 52.09 7 LEU B O 1
ATOM 3708 N N . PHE B 1 8 ? -52.594 -34.5 -9.961 1 55.19 8 PHE B N 1
ATOM 3709 C CA . PHE B 1 8 ? -52.5 -33.344 -9.102 1 55.19 8 PHE B CA 1
ATOM 3710 C C . PHE B 1 8 ? -51.188 -33.344 -8.344 1 55.19 8 PHE B C 1
ATOM 3712 O O . PHE B 1 8 ? -50.562 -32.281 -8.211 1 55.19 8 PHE B O 1
ATOM 3719 N N . ILE B 1 9 ? -50.688 -34.531 -7.844 1 49 9 ILE B N 1
ATOM 3720 C CA . ILE B 1 9 ? -49.375 -34.531 -7.18 1 49 9 ILE B CA 1
ATOM 3721 C C . ILE B 1 9 ? -48.281 -34.25 -8.195 1 49 9 ILE B C 1
ATOM 3723 O O . ILE B 1 9 ? -47.344 -33.469 -7.914 1 49 9 ILE B O 1
ATOM 3727 N N . SER B 1 10 ? -48.375 -34.812 -9.445 1 46.31 10 SER B N 1
ATOM 3728 C CA . SER B 1 10 ? -47.406 -34.438 -10.461 1 46.31 10 SER B CA 1
ATOM 3729 C C . SER B 1 10 ? -47.5 -32.969 -10.82 1 46.31 10 SER B C 1
ATOM 3731 O O . SER B 1 10 ? -46.469 -32.312 -11.094 1 46.31 10 SER B O 1
ATOM 3733 N N . PHE B 1 11 ? -48.781 -32.406 -10.914 1 48.03 11 PHE B N 1
ATOM 3734 C CA . PHE B 1 11 ? -48.906 -30.984 -11.195 1 48.03 11 PHE B CA 1
ATOM 3735 C C . PHE B 1 11 ? -48.312 -30.172 -10.055 1 48.03 11 PHE B C 1
ATOM 3737 O O . PHE B 1 11 ? -47.656 -29.141 -10.289 1 48.03 11 PHE B O 1
ATOM 3744 N N . LEU B 1 12 ? -48.594 -30.578 -8.75 1 42.69 12 LEU B N 1
ATOM 3745 C CA . LEU B 1 12 ? -47.969 -29.812 -7.68 1 42.69 12 LEU B CA 1
ATOM 3746 C C . LEU B 1 12 ? -46.438 -29.906 -7.75 1 42.69 12 LEU B C 1
ATOM 3748 O O . LEU B 1 12 ? -45.75 -28.969 -7.391 1 42.69 12 LEU B O 1
ATOM 3752 N N . PHE B 1 13 ? -45.875 -31.141 -8.062 1 40.22 13 PHE B N 1
ATOM 3753 C CA . PHE B 1 13 ? -44.406 -31.203 -8.18 1 40.22 13 PHE B CA 1
ATOM 3754 C C . PHE B 1 13 ? -43.938 -30.344 -9.336 1 40.22 13 PHE B C 1
ATOM 3756 O O . PHE B 1 13 ? -42.781 -29.891 -9.344 1 40.22 13 PHE B O 1
ATOM 3763 N N . PHE B 1 14 ? -44.656 -30.312 -10.492 1 39.25 14 PHE B N 1
ATOM 3764 C CA . PHE B 1 14 ? -44.188 -29.438 -11.57 1 39.25 14 PHE B CA 1
ATOM 3765 C C . PHE B 1 14 ? -44.281 -27.984 -11.164 1 39.25 14 PHE B C 1
ATOM 3767 O O . PHE B 1 14 ? -43.656 -27.125 -11.797 1 39.25 14 PHE B O 1
ATOM 3774 N N . LEU B 1 15 ? -45.312 -27.609 -10.398 1 34.12 15 LEU B N 1
ATOM 3775 C CA . LEU B 1 15 ? -45.375 -26.188 -10.109 1 34.12 15 LEU B CA 1
ATOM 3776 C C . LEU B 1 15 ? -44.25 -25.781 -9.148 1 34.12 15 LEU B C 1
ATOM 3778 O O . LEU B 1 15 ? -44.219 -24.656 -8.672 1 34.12 15 LEU B O 1
ATOM 3782 N N . SER B 1 16 ? -43.688 -26.766 -8.492 1 30.67 16 SER B N 1
ATOM 3783 C CA . SER B 1 16 ? -42.594 -26.156 -7.742 1 30.67 16 SER B CA 1
ATOM 3784 C C . SER B 1 16 ? -41.562 -25.5 -8.68 1 30.67 16 SER B C 1
ATOM 3786 O O . SER B 1 16 ? -40.656 -26.156 -9.156 1 30.67 16 SER B O 1
ATOM 3788 N N . PHE B 1 17 ? -42.125 -24.812 -9.68 1 31.72 17 PHE B N 1
ATOM 3789 C CA . PHE B 1 17 ? -41.188 -23.875 -10.266 1 31.72 17 PHE B CA 1
ATOM 3790 C C . PHE B 1 17 ? -40.312 -23.219 -9.188 1 31.72 17 PHE B C 1
ATOM 3792 O O . PHE B 1 17 ? -40.844 -22.641 -8.234 1 31.72 17 PHE B O 1
ATOM 3799 N N . SER B 1 18 ? -39.281 -23.891 -8.844 1 33.25 18 SER B N 1
ATOM 3800 C CA . SER B 1 18 ? -38.25 -23.203 -8.086 1 33.25 18 SER B CA 1
ATOM 3801 C C . SER B 1 18 ? -38.188 -21.719 -8.461 1 33.25 18 SER B C 1
ATOM 3803 O O . SER B 1 18 ? -38.125 -21.375 -9.648 1 33.25 18 SER B O 1
ATOM 3805 N N . VAL B 1 19 ? -39 -20.891 -7.887 1 33.09 19 VAL B N 1
ATOM 3806 C CA . VAL B 1 19 ? -38.656 -19.484 -7.836 1 33.09 19 VAL B CA 1
ATOM 3807 C C . VAL B 1 19 ? -37.125 -19.328 -7.961 1 33.09 19 VAL B C 1
ATOM 3809 O O . VAL B 1 19 ? -36.375 -19.672 -7.043 1 33.09 19 VAL B O 1
ATOM 3812 N N . PHE B 1 20 ? -36.562 -19.812 -8.992 1 36.25 20 PHE B N 1
ATOM 3813 C CA . PHE B 1 20 ? -35.219 -19.297 -9.266 1 36.25 20 PHE B CA 1
ATOM 3814 C C . PHE B 1 20 ? -35.125 -17.828 -8.891 1 36.25 20 PHE B C 1
ATOM 3816 O O . PHE B 1 20 ? -35.781 -16.969 -9.492 1 36.25 20 PHE B O 1
ATOM 3823 N N . GLY B 1 21 ? -35.25 -17.5 -7.711 1 40.81 21 GLY B N 1
ATOM 3824 C CA . GLY B 1 21 ? -34.906 -16.156 -7.293 1 40.81 21 GLY B CA 1
ATOM 3825 C C . GLY B 1 21 ? -34.031 -15.414 -8.297 1 40.81 21 GLY B C 1
ATOM 3826 O O . GLY B 1 21 ? -33.156 -16.016 -8.922 1 40.81 21 GLY B O 1
ATOM 3827 N N . GLU B 1 22 ? -34.562 -14.547 -9.023 1 49.34 22 GLU B N 1
ATOM 3828 C CA . GLU B 1 22 ? -33.906 -13.688 -10 1 49.34 22 GLU B CA 1
ATOM 3829 C C . GLU B 1 22 ? -32.469 -13.383 -9.578 1 49.34 22 GLU B C 1
ATOM 3831 O O . GLU B 1 22 ? -32.25 -12.789 -8.523 1 49.34 22 GLU B O 1
ATOM 3836 N N . ASN B 1 23 ? -31.609 -14.25 -9.906 1 61.91 23 ASN B N 1
ATOM 3837 C CA . ASN B 1 23 ? -30.203 -13.969 -9.672 1 61.91 23 ASN B CA 1
ATOM 3838 C C . ASN B 1 23 ? -29.859 -12.523 -10.008 1 61.91 23 ASN B C 1
ATOM 3840 O O . ASN B 1 23 ? -30.25 -12.016 -11.062 1 61.91 23 ASN B O 1
ATOM 3844 N N . LYS B 1 24 ? -29.672 -11.766 -9.039 1 78.56 24 LYS B N 1
ATOM 3845 C CA . LYS B 1 24 ? -29.234 -10.383 -9.242 1 78.56 24 LYS B CA 1
ATOM 3846 C C . LYS B 1 24 ? -28.172 -10.289 -10.336 1 78.56 24 LYS B C 1
ATOM 3848 O O . LYS B 1 24 ? -27.328 -11.18 -10.461 1 78.56 24 LYS B O 1
ATOM 3853 N N . LYS B 1 25 ? -28.578 -9.297 -11.156 1 86.94 25 LYS B N 1
ATOM 3854 C CA . LYS B 1 25 ? -27.578 -9.016 -12.18 1 86.94 25 LYS B CA 1
ATOM 3855 C C . LYS B 1 25 ? -26.25 -8.625 -11.547 1 86.94 25 LYS B C 1
ATOM 3857 O O . LYS B 1 25 ? -26.203 -8.086 -10.438 1 86.94 25 LYS B O 1
ATOM 3862 N N . LEU B 1 26 ? -25.188 -9.055 -12.148 1 92.19 26 LEU B N 1
ATOM 3863 C CA . LEU B 1 26 ? -23.844 -8.773 -11.656 1 92.19 26 LEU B CA 1
ATOM 3864 C C . LEU B 1 26 ? -23.688 -7.289 -11.336 1 92.19 26 LEU B C 1
ATOM 3866 O O . LEU B 1 26 ? -23.125 -6.93 -10.297 1 92.19 26 LEU B O 1
ATOM 3870 N N . GLU B 1 27 ? -24.234 -6.422 -12.195 1 89.19 27 GLU B N 1
ATOM 3871 C CA . GLU B 1 27 ? -24.109 -4.98 -12.008 1 89.19 27 GLU B CA 1
ATOM 3872 C C . GLU B 1 27 ? -24.766 -4.531 -10.711 1 89.19 27 GLU B C 1
ATOM 3874 O O . GLU B 1 27 ? -24.266 -3.641 -10.023 1 89.19 27 GLU B O 1
ATOM 3879 N N . ASP B 1 28 ? -25.859 -5.203 -10.398 1 91.19 28 ASP B N 1
ATOM 3880 C CA . ASP B 1 28 ? -26.562 -4.867 -9.164 1 91.19 28 ASP B CA 1
ATOM 3881 C C . ASP B 1 28 ? -25.766 -5.289 -7.934 1 91.19 28 ASP B C 1
ATOM 3883 O O . ASP B 1 28 ? -25.703 -4.559 -6.945 1 91.19 28 ASP B O 1
ATOM 3887 N N . ILE B 1 29 ? -25.234 -6.418 -8.031 1 93.06 29 ILE B N 1
ATOM 3888 C CA . ILE B 1 29 ? -24.422 -6.926 -6.926 1 93.06 29 ILE B CA 1
ATOM 3889 C C . ILE B 1 29 ? -23.234 -6.004 -6.691 1 93.06 29 ILE B C 1
ATOM 3891 O O . ILE B 1 29 ? -22.922 -5.645 -5.551 1 93.06 29 ILE B O 1
ATOM 3895 N N . LEU B 1 30 ? -22.594 -5.59 -7.758 1 93.75 30 LEU B N 1
ATOM 3896 C CA . LEU B 1 30 ? -21.422 -4.719 -7.656 1 93.75 30 LEU B CA 1
ATOM 3897 C C . LEU B 1 30 ? -21.812 -3.357 -7.086 1 93.75 30 LEU B C 1
ATOM 3899 O O . LEU B 1 30 ? -21.078 -2.789 -6.277 1 93.75 30 LEU B O 1
ATOM 3903 N N . GLU B 1 31 ? -22.938 -2.838 -7.48 1 91.75 31 GLU B N 1
ATOM 3904 C CA . GLU B 1 31 ? -23.422 -1.551 -6.98 1 91.75 31 GLU B CA 1
ATOM 3905 C C . GLU B 1 31 ? -23.703 -1.611 -5.484 1 91.75 31 GLU B C 1
ATOM 3907 O O . GLU B 1 31 ? -23.328 -0.704 -4.738 1 91.75 31 GLU B O 1
ATOM 3912 N N . ILE B 1 32 ? -24.312 -2.662 -5.094 1 92.56 32 ILE B N 1
ATOM 3913 C CA . ILE B 1 32 ? -24.641 -2.812 -3.684 1 92.56 32 ILE B CA 1
ATOM 3914 C C . ILE B 1 32 ? -23.359 -2.941 -2.861 1 92.56 32 ILE B C 1
ATOM 3916 O O . ILE B 1 32 ? -23.219 -2.312 -1.811 1 92.56 32 ILE B O 1
ATOM 3920 N N . LEU B 1 33 ? -22.406 -3.729 -3.307 1 93.19 33 LEU B N 1
ATOM 3921 C CA . LEU B 1 33 ? -21.141 -3.889 -2.6 1 93.19 33 LEU B CA 1
ATOM 3922 C C . LEU B 1 33 ? -20.375 -2.572 -2.549 1 93.19 33 LEU B C 1
ATOM 3924 O O . LEU B 1 33 ? -19.797 -2.23 -1.521 1 93.19 33 LEU B O 1
ATOM 3928 N N . ALA B 1 34 ? -20.438 -1.811 -3.609 1 91.88 34 ALA B N 1
ATOM 3929 C CA . ALA B 1 34 ? -19.672 -0.567 -3.729 1 91.88 34 ALA B CA 1
ATOM 3930 C C . ALA B 1 34 ? -20.297 0.534 -2.871 1 91.88 34 ALA B C 1
ATOM 3932 O O . ALA B 1 34 ? -19.609 1.479 -2.475 1 91.88 34 ALA B O 1
ATOM 3933 N N . THR B 1 35 ? -21.562 0.416 -2.5 1 89.31 35 THR B N 1
ATOM 3934 C CA . THR B 1 35 ? -22.234 1.523 -1.826 1 89.31 35 THR B CA 1
ATOM 3935 C C . THR B 1 35 ? -22.594 1.143 -0.395 1 89.31 35 THR B C 1
ATOM 3937 O O . THR B 1 35 ? -22.641 2 0.49 1 89.31 35 THR B O 1
ATOM 3940 N N . GLU B 1 36 ? -22.812 -0.159 -0.164 1 89.69 36 GLU B N 1
ATOM 3941 C CA . GLU B 1 36 ? -23.406 -0.513 1.117 1 89.69 36 GLU B CA 1
ATOM 3942 C C . GLU B 1 36 ? -22.453 -1.335 1.972 1 89.69 36 GLU B C 1
ATOM 3944 O O . GLU B 1 36 ? -22.656 -1.476 3.18 1 89.69 36 GLU B O 1
ATOM 3949 N N . HIS B 1 37 ? -21.484 -1.915 1.411 1 91.25 37 HIS B N 1
ATOM 3950 C CA . HIS B 1 37 ? -20.547 -2.684 2.213 1 91.25 37 HIS B CA 1
ATOM 3951 C C . HIS B 1 37 ? -19.812 -1.792 3.215 1 91.25 37 HIS B C 1
ATOM 3953 O O . HIS B 1 37 ? -19.453 -0.656 2.896 1 91.25 37 HIS B O 1
ATOM 3959 N N . PRO B 1 38 ? -19.594 -2.217 4.414 1 86.94 38 PRO B N 1
ATOM 3960 C CA . PRO B 1 38 ? -18.969 -1.399 5.453 1 86.94 38 PRO B CA 1
ATOM 3961 C C . PRO B 1 38 ? -17.609 -0.835 5.027 1 86.94 38 PRO B C 1
ATOM 3963 O O . PRO B 1 38 ? -17.281 0.305 5.363 1 86.94 38 PRO B O 1
ATOM 3966 N N . GLU B 1 39 ? -16.781 -1.554 4.371 1 88.12 39 GLU B N 1
ATOM 3967 C CA . GLU B 1 39 ? -15.484 -1.069 3.9 1 88.12 39 GLU B CA 1
ATOM 3968 C C . GLU B 1 39 ? -15.648 0.082 2.914 1 88.12 39 GLU B C 1
ATOM 3970 O O . GLU B 1 39 ? -14.891 1.055 2.951 1 88.12 39 GLU B O 1
ATOM 3975 N N . ALA B 1 40 ? -16.609 -0.021 2.055 1 89.88 40 ALA B N 1
ATOM 3976 C CA . ALA B 1 40 ? -16.891 1.042 1.092 1 89.88 40 ALA B CA 1
ATOM 3977 C C . ALA B 1 40 ? -17.453 2.277 1.789 1 89.88 40 ALA B C 1
ATOM 3979 O O . ALA B 1 40 ? -17.109 3.408 1.436 1 89.88 40 ALA B O 1
ATOM 3980 N N . LYS B 1 41 ? -18.234 2.061 2.754 1 87.81 41 LYS B N 1
ATOM 3981 C CA . LYS B 1 41 ? -18.812 3.17 3.51 1 87.81 41 LYS B CA 1
ATOM 3982 C C . LYS B 1 41 ? -17.734 3.936 4.27 1 87.81 41 LYS B C 1
ATOM 3984 O O . LYS B 1 41 ? -17.797 5.16 4.383 1 87.81 41 LYS B O 1
ATOM 3989 N N . THR B 1 42 ? -16.844 3.197 4.762 1 87.5 42 THR B N 1
ATOM 3990 C CA . THR B 1 42 ? -15.742 3.832 5.465 1 87.5 42 THR B CA 1
ATOM 3991 C C . THR B 1 42 ? -14.93 4.703 4.512 1 87.5 42 THR B C 1
ATOM 3993 O O . THR B 1 42 ? -14.539 5.82 4.863 1 87.5 42 THR B O 1
ATOM 3996 N N . LEU B 1 43 ? -14.656 4.223 3.355 1 89.25 43 LEU B N 1
ATOM 3997 C CA . LEU B 1 43 ? -13.922 4.988 2.352 1 89.25 43 LEU B CA 1
ATOM 3998 C C . LEU B 1 43 ? -14.711 6.227 1.93 1 89.25 43 LEU B C 1
ATOM 4000 O O . LEU B 1 43 ? -14.133 7.301 1.755 1 89.25 43 LEU B O 1
ATOM 4004 N N . ALA B 1 44 ? -15.984 6.086 1.806 1 90.5 44 ALA B N 1
ATOM 4005 C CA . ALA B 1 44 ? -16.844 7.223 1.477 1 90.5 44 ALA B CA 1
ATOM 4006 C C . ALA B 1 44 ? -16.812 8.266 2.59 1 90.5 44 ALA B C 1
ATOM 4008 O O . ALA B 1 44 ? -16.812 9.469 2.32 1 90.5 44 ALA B O 1
ATOM 4009 N N . GLY B 1 45 ? -16.859 7.754 3.762 1 87.75 45 GLY B N 1
ATOM 4010 C CA . GLY B 1 45 ? -16.781 8.656 4.898 1 87.75 45 GLY B CA 1
ATOM 4011 C C . GLY B 1 45 ? -15.523 9.5 4.91 1 87.75 45 GLY B C 1
ATOM 4012 O O . GLY B 1 45 ? -15.578 10.688 5.234 1 87.75 45 GLY B O 1
ATOM 4013 N N . VAL B 1 46 ? -14.398 8.945 4.566 1 89.25 46 VAL B N 1
ATOM 4014 C CA . VAL B 1 46 ? -13.133 9.672 4.492 1 89.25 46 VAL B CA 1
ATOM 4015 C C . VAL B 1 46 ? -13.234 10.758 3.426 1 89.25 46 VAL B C 1
ATOM 4017 O O . VAL B 1 46 ? -12.805 11.898 3.648 1 89.25 46 VAL B O 1
ATOM 4020 N N . SER B 1 47 ? -13.781 10.438 2.354 1 89.12 47 SER B N 1
ATOM 4021 C CA . SER B 1 47 ? -13.938 11.406 1.276 1 89.12 47 SER B CA 1
ATOM 4022 C C . SER B 1 47 ? -14.844 12.555 1.698 1 89.12 47 SER B C 1
ATOM 4024 O O . SER B 1 47 ? -14.562 13.719 1.406 1 89.12 47 SER B O 1
ATOM 4026 N N . HIS B 1 48 ? -15.852 12.258 2.418 1 88 48 HIS B N 1
ATOM 4027 C CA . HIS B 1 48 ? -16.766 13.281 2.896 1 88 48 HIS B CA 1
ATOM 4028 C C . HIS B 1 48 ? -16.109 14.18 3.932 1 88 48 HIS B C 1
ATOM 4030 O O . HIS B 1 48 ? -16.359 15.391 3.969 1 88 48 HIS B O 1
ATOM 4036 N N . ALA B 1 49 ? -15.391 13.547 4.742 1 86.81 49 ALA B N 1
ATOM 4037 C CA . ALA B 1 49 ? -14.688 14.312 5.758 1 86.81 49 ALA B CA 1
ATOM 4038 C C . ALA B 1 49 ? -13.734 15.328 5.117 1 86.81 49 ALA B C 1
ATOM 4040 O O . ALA B 1 49 ? -13.664 16.484 5.551 1 86.81 49 ALA B O 1
ATOM 4041 N N . HIS B 1 50 ? -13.055 14.938 4.137 1 90.38 50 HIS B N 1
ATOM 4042 C CA . HIS B 1 50 ? -12.133 15.844 3.451 1 90.38 50 HIS B CA 1
ATOM 4043 C C . HIS B 1 50 ? -12.891 16.922 2.691 1 90.38 50 HIS B C 1
ATOM 4045 O O . HIS B 1 50 ? -12.422 18.062 2.584 1 90.38 50 HIS B O 1
ATOM 4051 N N . LYS B 1 51 ? -14.016 16.578 2.162 1 88.25 51 LYS B N 1
ATOM 4052 C CA . LYS B 1 51 ? -14.836 17.578 1.477 1 88.25 51 LYS B CA 1
ATOM 4053 C C . LYS B 1 51 ? -15.32 18.641 2.447 1 88.25 51 LYS B C 1
ATOM 4055 O O . LYS B 1 51 ? -15.219 19.844 2.16 1 88.25 51 LYS B O 1
ATOM 4060 N N . SER B 1 52 ? -15.766 18.25 3.518 1 84.81 52 SER B N 1
ATOM 4061 C CA . SER B 1 52 ? -16.219 19.203 4.535 1 84.81 52 SER B CA 1
ATOM 4062 C C . SER B 1 52 ? -15.078 20.094 5.016 1 84.81 52 SER B C 1
ATOM 4064 O O . SER B 1 52 ? -15.273 21.281 5.234 1 84.81 52 SER B O 1
ATOM 4066 N N . HIS B 1 53 ? -13.977 19.516 5.145 1 87.25 53 HIS B N 1
ATOM 4067 C CA . HIS B 1 53 ? -12.812 20.266 5.582 1 87.25 53 HIS B CA 1
ATOM 4068 C C . HIS B 1 53 ? -12.391 21.281 4.523 1 87.25 53 HIS B C 1
ATOM 4070 O O . HIS B 1 53 ? -11.938 22.391 4.855 1 87.25 53 HIS B O 1
ATOM 4076 N N . SER B 1 54 ? -12.445 20.875 3.338 1 87.12 54 SER B N 1
ATOM 4077 C CA . SER B 1 54 ? -12.062 21.766 2.258 1 87.12 54 SER B CA 1
ATOM 4078 C C . SER B 1 54 ? -12.961 23.016 2.23 1 87.12 54 SER B C 1
ATOM 4080 O O . SER B 1 54 ? -12.492 24.109 1.957 1 87.12 54 SER B O 1
ATOM 4082 N N . GLU B 1 55 ? -14.156 22.859 2.629 1 83.06 55 GLU B N 1
ATOM 4083 C CA . GLU B 1 55 ? -15.086 23.984 2.66 1 83.06 55 GLU B CA 1
ATOM 4084 C C . GLU B 1 55 ? -14.797 24.906 3.838 1 83.06 55 GLU B C 1
ATOM 4086 O O . GLU B 1 55 ? -15.102 26.109 3.785 1 83.06 55 GLU B O 1
ATOM 4091 N N . ALA B 1 56 ? -14.156 24.344 4.797 1 83.19 56 ALA B N 1
ATOM 4092 C CA . ALA B 1 56 ? -13.875 25.125 5.996 1 83.19 56 ALA B CA 1
ATOM 4093 C C . ALA B 1 56 ? -12.43 25.609 6.012 1 83.19 56 ALA B C 1
ATOM 4095 O O . ALA B 1 56 ? -12 26.266 6.957 1 83.19 56 ALA B O 1
ATOM 4096 N N . SER B 1 57 ? -11.719 25.328 4.93 1 85.25 57 SER B N 1
ATOM 4097 C CA . 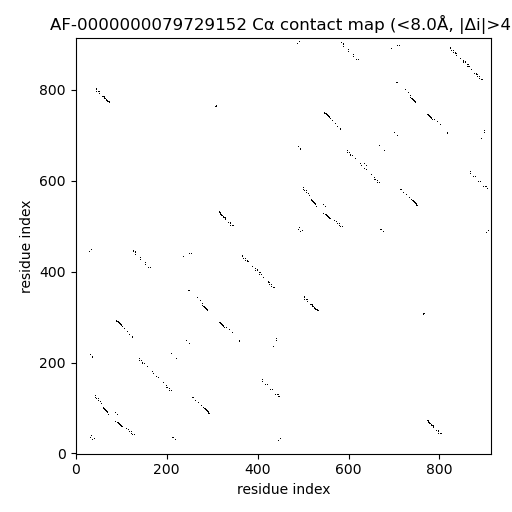SER B 1 57 ? -10.305 25.688 4.906 1 85.25 57 SER B CA 1
ATOM 4098 C C . SER B 1 57 ? -10.094 27.078 4.316 1 85.25 57 SER B C 1
ATOM 4100 O O . SER B 1 57 ? -10.898 27.547 3.51 1 85.25 57 SER B O 1
ATOM 4102 N N . GLY B 1 58 ? -9.031 27.688 4.75 1 82.69 58 GLY B N 1
ATOM 4103 C CA . GLY B 1 58 ? -8.656 29 4.223 1 82.69 58 GLY B CA 1
ATOM 4104 C C . GLY B 1 58 ? -9.422 30.141 4.863 1 82.69 58 GLY B C 1
ATOM 4105 O O . GLY B 1 58 ? -9.773 31.109 4.191 1 82.69 58 GLY B O 1
ATOM 4106 N N . ILE B 1 59 ? -9.773 29.953 6.035 1 83.88 59 ILE B N 1
ATOM 4107 C CA . ILE B 1 59 ? -10.477 31.016 6.746 1 83.88 59 ILE B CA 1
ATOM 4108 C C . ILE B 1 59 ? -9.477 31.875 7.512 1 83.88 59 ILE B C 1
ATOM 4110 O O . ILE B 1 59 ? -8.359 31.438 7.797 1 83.88 59 ILE B O 1
ATOM 4114 N N . LEU B 1 60 ? -9.852 33.094 7.777 1 88.38 60 LEU B N 1
ATOM 4115 C CA . LEU B 1 60 ? -9.016 34 8.539 1 88.38 60 LEU B CA 1
ATOM 4116 C C . LEU B 1 60 ? -8.828 33.5 9.977 1 88.38 60 LEU B C 1
ATOM 4118 O O . LEU B 1 60 ? -9.742 32.906 10.547 1 88.38 60 LEU B O 1
ATOM 4122 N N . PRO B 1 61 ? -7.551 33.719 10.422 1 88.5 61 PRO B N 1
ATOM 4123 C CA . PRO B 1 61 ? -7.383 33.406 11.844 1 88.5 61 PRO B CA 1
ATOM 4124 C C . PRO B 1 61 ? -8.391 34.125 12.727 1 88.5 61 PRO B C 1
ATOM 4126 O O . PRO B 1 61 ? -8.836 35.219 12.391 1 88.5 61 PRO B O 1
ATOM 4129 N N . ASP B 1 62 ? -8.781 33.531 13.82 1 88.75 62 ASP B N 1
ATOM 4130 C CA . ASP B 1 62 ? -9.758 34.125 14.734 1 88.75 62 ASP B CA 1
ATOM 4131 C C . ASP B 1 62 ? -9.25 35.438 15.312 1 88.75 62 ASP B C 1
ATOM 4133 O O . ASP B 1 62 ? -8.047 35.625 15.508 1 88.75 62 ASP B O 1
ATOM 4137 N N . PRO B 1 63 ? -10.125 36.344 15.531 1 92.06 63 PRO B N 1
ATOM 4138 C CA . PRO B 1 63 ? -9.742 37.625 16.125 1 92.06 63 PRO B CA 1
ATOM 4139 C C . PRO B 1 63 ? -9.328 37.5 17.594 1 92.06 63 PRO B C 1
ATOM 4141 O O . PRO B 1 63 ? -9.578 36.469 18.219 1 92.06 63 PRO B O 1
ATOM 4144 N N . LYS B 1 64 ? -8.719 38.531 18 1 91.56 64 LYS B N 1
ATOM 4145 C CA . LYS B 1 64 ? -8.281 38.594 19.391 1 91.56 64 LYS B CA 1
ATOM 4146 C C . LYS B 1 64 ? -8.93 39.75 20.141 1 91.56 64 LYS B C 1
ATOM 4148 O O . LYS B 1 64 ? -9.125 40.812 19.562 1 91.56 64 LYS B O 1
ATOM 4153 N N . ILE B 1 65 ? -9.312 39.469 21.375 1 91.88 65 ILE B N 1
ATOM 4154 C CA . ILE B 1 65 ? -9.797 40.5 22.281 1 91.88 65 ILE B CA 1
ATOM 4155 C C . ILE B 1 65 ? -8.766 40.75 23.375 1 91.88 65 ILE B C 1
ATOM 4157 O O . ILE B 1 65 ? -8.156 39.812 23.906 1 91.88 65 ILE B O 1
ATOM 4161 N N . GLY B 1 66 ? -8.523 42 23.5 1 88.94 66 GLY B N 1
ATOM 4162 C CA . GLY B 1 66 ? -7.449 42.312 24.406 1 88.94 66 GLY B CA 1
ATOM 4163 C C . GLY B 1 66 ? -7.883 43.25 25.531 1 88.94 66 GLY B C 1
ATOM 4164 O O . GLY B 1 66 ? -8.844 44 25.375 1 88.94 66 GLY B O 1
ATOM 4165 N N . PHE B 1 67 ? -7.254 43.031 26.625 1 85.31 67 PHE B N 1
ATOM 4166 C CA . PHE B 1 67 ? -7.383 43.906 27.797 1 85.31 67 PHE B CA 1
ATOM 4167 C C . PHE B 1 67 ? -6.016 44.375 28.281 1 85.31 67 PHE B C 1
ATOM 4169 O O . PHE B 1 67 ? -5.074 43.594 28.359 1 85.31 67 PHE B O 1
ATOM 4176 N N . ALA B 1 68 ? -5.891 45.656 28.391 1 81.31 68 ALA B N 1
ATOM 4177 C CA . ALA B 1 68 ? -4.598 46.188 28.844 1 81.31 68 ALA B CA 1
ATOM 4178 C C . ALA B 1 68 ? -4.781 47.281 29.891 1 81.31 68 ALA B C 1
ATOM 4180 O O . ALA B 1 68 ? -5.793 47.969 29.891 1 81.31 68 ALA B O 1
ATOM 4181 N N . TYR B 1 69 ? -3.877 47.312 30.906 1 76.25 69 TYR B N 1
ATOM 4182 C CA . TYR B 1 69 ? -3.74 48.438 31.828 1 76.25 69 TYR B CA 1
ATOM 4183 C C . TYR B 1 69 ? -2.596 49.344 31.406 1 76.25 69 TYR B C 1
ATOM 4185 O O . TYR B 1 69 ? -1.482 48.875 31.156 1 76.25 69 TYR B O 1
ATOM 4193 N N . ARG B 1 70 ? -2.922 50.531 31.188 1 73.56 70 ARG B N 1
ATOM 4194 C CA . ARG B 1 70 ? -1.931 51.469 30.688 1 73.56 70 ARG B CA 1
ATOM 4195 C C . ARG B 1 70 ? -1.507 52.438 31.781 1 73.56 70 ARG B C 1
ATOM 4197 O O . ARG B 1 70 ? -2.338 52.906 32.562 1 73.56 70 ARG B O 1
ATOM 4204 N N . ASN B 1 71 ? -0.419 52.906 32.031 1 63.75 71 ASN B N 1
ATOM 4205 C CA . ASN B 1 71 ? 0.001 54.094 32.781 1 63.75 71 ASN B CA 1
ATOM 4206 C C . ASN B 1 71 ? 1.212 53.812 33.656 1 63.75 71 ASN B C 1
ATOM 4208 O O . ASN B 1 71 ? 1.198 54.094 34.875 1 63.75 71 ASN B O 1
ATOM 4212 N N . TYR B 1 72 ? 2.531 53.094 32.938 1 52.94 72 TYR B N 1
ATOM 4213 C CA . TYR B 1 72 ? 3.621 53.281 33.906 1 52.94 72 TYR B CA 1
ATOM 4214 C C . TYR B 1 72 ? 4.492 54.469 33.5 1 52.94 72 TYR B C 1
ATOM 4216 O O . TYR B 1 72 ? 5.074 54.5 32.438 1 52.94 72 TYR B O 1
ATOM 4224 N N . PRO B 1 73 ? 4.445 55.562 34.125 1 51.19 73 PRO B N 1
ATOM 4225 C CA . PRO B 1 73 ? 5.199 56.75 33.812 1 51.19 73 PRO B CA 1
ATOM 4226 C C . PRO B 1 73 ? 6.707 56.531 33.844 1 51.19 73 PRO B C 1
ATOM 4228 O O . PRO B 1 73 ? 7.199 55.688 34.594 1 51.19 73 PRO B O 1
ATOM 4231 N N . THR B 1 74 ? 7.523 56.5 32.625 1 47.22 74 THR B N 1
ATOM 4232 C CA . THR B 1 74 ? 8.969 56.656 32.812 1 47.22 74 THR B CA 1
ATOM 4233 C C . THR B 1 74 ? 9.344 58.094 33.094 1 47.22 74 THR B C 1
ATOM 4235 O O . THR B 1 74 ? 8.766 59.031 32.5 1 47.22 74 THR B O 1
ATOM 4238 N N . ARG B 1 75 ? 9.539 58.438 34.25 1 43.22 75 ARG B N 1
ATOM 4239 C CA . ARG B 1 75 ? 10 59.781 34.5 1 43.22 75 ARG B CA 1
ATOM 4240 C C . ARG B 1 75 ? 11.281 60.094 33.75 1 43.22 75 ARG B C 1
ATOM 4242 O O . ARG B 1 75 ? 12.289 59.406 33.906 1 43.22 75 ARG B O 1
ATOM 4249 N N . ASN B 1 76 ? 11.43 60.344 32.594 1 40.94 76 ASN B N 1
ATOM 4250 C CA . ASN B 1 76 ? 12.75 60.844 32.25 1 40.94 76 ASN B CA 1
ATOM 4251 C C . ASN B 1 76 ? 13.383 61.562 33.438 1 40.94 76 ASN B C 1
ATOM 4253 O O . ASN B 1 76 ? 14.609 61.594 33.594 1 40.94 76 ASN B O 1
ATOM 4257 N N . GLY B 1 77 ? 12.922 62.844 33.781 1 35.44 77 GLY B N 1
ATOM 4258 C CA . GLY B 1 77 ? 13.711 63.656 34.719 1 35.44 77 GLY B CA 1
ATOM 4259 C C . GLY B 1 77 ? 13.711 63.094 36.125 1 35.44 77 GLY B C 1
ATOM 4260 O O . GLY B 1 77 ? 12.656 62.969 36.75 1 35.44 77 GLY B O 1
ATOM 4261 N N . TYR B 1 78 ? 14.531 62.125 36.375 1 34.81 78 TYR B N 1
ATOM 4262 C CA . TYR B 1 78 ? 15.023 61.812 37.719 1 34.81 78 TYR B CA 1
ATOM 4263 C C . TYR B 1 78 ? 15.219 63.062 38.531 1 34.81 78 TYR B C 1
ATOM 4265 O O . TYR B 1 78 ? 16.109 63.875 38.25 1 34.81 78 TYR B O 1
ATOM 4273 N N . SER B 1 79 ? 14.266 63.938 38.781 1 34.88 79 SER B N 1
ATOM 4274 C CA . SER B 1 79 ? 14.859 64.75 39.844 1 34.88 79 SER B CA 1
ATOM 4275 C C . SER B 1 79 ? 15.414 63.812 40.938 1 34.88 79 SER B C 1
ATOM 4277 O O . SER B 1 79 ? 14.844 62.781 41.25 1 34.88 79 SER B O 1
ATOM 4279 N N . LEU B 1 80 ? 16.812 63.688 41.062 1 35.38 80 LEU B N 1
ATOM 4280 C CA . LEU B 1 80 ? 17.625 63.094 42.125 1 35.38 80 LEU B CA 1
ATOM 4281 C C . LEU B 1 80 ? 16.844 63 43.406 1 35.38 80 LEU B C 1
ATOM 4283 O O . LEU B 1 80 ? 17.172 62.188 44.281 1 35.38 80 LEU B O 1
ATOM 4287 N N . ASN B 1 81 ? 16.188 64.125 43.812 1 33.56 81 ASN B N 1
ATOM 4288 C CA . ASN B 1 81 ? 15.781 64.312 45.188 1 33.56 81 ASN B CA 1
ATOM 4289 C C . ASN B 1 81 ? 14.469 63.594 45.5 1 33.56 81 ASN B C 1
ATOM 4291 O O . ASN B 1 81 ? 13.406 64 45.062 1 33.56 81 ASN B O 1
ATOM 4295 N N . GLY B 1 82 ? 14.172 62.312 45.562 1 38.31 82 GLY B N 1
ATOM 4296 C CA . GLY B 1 82 ? 13.266 61.406 46.281 1 38.31 82 GLY B CA 1
ATOM 4297 C C . GLY B 1 82 ? 11.875 61.375 45.688 1 38.31 82 GLY B C 1
ATOM 4298 O O . GLY B 1 82 ? 11.039 60.562 46.094 1 38.31 82 GLY B O 1
ATOM 4299 N N . ASN B 1 83 ? 11.172 62.438 45.125 1 33.88 83 ASN B N 1
ATOM 4300 C CA . ASN B 1 83 ? 9.727 62.375 44.969 1 33.88 83 ASN B CA 1
ATOM 4301 C C . ASN B 1 83 ? 9.344 61.719 43.625 1 33.88 83 ASN B C 1
ATOM 4303 O O . ASN B 1 83 ? 9.547 62.281 42.562 1 33.88 83 ASN B O 1
ATOM 4307 N N . ARG B 1 84 ? 9.414 60.5 43.312 1 46.19 84 ARG B N 1
ATOM 4308 C CA . ARG B 1 84 ? 8.961 59.594 42.281 1 46.19 84 ARG B CA 1
ATOM 4309 C C . ARG B 1 84 ? 7.5 59.844 41.906 1 46.19 84 ARG B C 1
ATOM 4311 O O . ARG B 1 84 ? 6.598 59.312 42.562 1 46.19 84 ARG B O 1
ATOM 4318 N N . ALA B 1 85 ? 7.086 61.062 41.438 1 38.28 85 ALA B N 1
ATOM 4319 C CA . ALA B 1 85 ? 5.652 61.25 41.25 1 38.28 85 ALA B CA 1
ATOM 4320 C C . ALA B 1 85 ? 5.141 60.406 40.062 1 38.28 85 ALA B C 1
ATOM 4322 O O . ALA B 1 85 ? 5.812 60.281 39.031 1 38.28 85 ALA B O 1
ATOM 4323 N N . LEU B 1 86 ? 4.426 59.344 40.156 1 43.19 86 LEU B N 1
ATOM 4324 C CA . LEU B 1 86 ? 3.615 58.5 39.25 1 43.19 86 LEU B CA 1
ATOM 4325 C C . LEU B 1 86 ? 2.867 59.344 38.25 1 43.19 86 LEU B C 1
ATOM 4327 O O . LEU B 1 86 ? 2.588 60.531 38.5 1 43.19 86 LEU B O 1
ATOM 4331 N N . ASP B 1 87 ? 2.971 59.094 36.938 1 47.97 87 ASP B N 1
ATOM 4332 C CA . ASP B 1 87 ? 2.221 59.812 35.906 1 47.97 87 ASP B CA 1
ATOM 4333 C C . ASP B 1 87 ? 0.827 60.188 36.406 1 47.97 87 ASP B C 1
ATOM 4335 O O . ASP B 1 87 ? 0.335 59.625 37.375 1 47.97 87 ASP B O 1
ATOM 4339 N N . THR B 1 88 ? 0.312 61.281 35.906 1 48.81 88 THR B N 1
ATOM 4340 C CA . THR B 1 88 ? -0.953 61.875 36.312 1 48.81 88 THR B CA 1
ATOM 4341 C C . THR B 1 88 ? -2.102 60.875 36.156 1 48.81 88 THR B C 1
ATOM 4343 O O . THR B 1 88 ? -2.039 60 35.281 1 48.81 88 THR B O 1
ATOM 4346 N N . PRO B 1 89 ? -2.912 60.594 37.094 1 52.31 89 PRO B N 1
ATOM 4347 C CA . PRO B 1 89 ? -4.129 59.781 37.094 1 52.31 89 PRO B CA 1
ATOM 4348 C C . PRO B 1 89 ? -4.879 59.875 35.75 1 52.31 89 PRO B C 1
ATOM 4350 O O . PRO B 1 89 ? -5.586 58.938 35.375 1 52.31 89 PRO B O 1
ATOM 4353 N N . THR B 1 90 ? -4.633 60.875 34.875 1 54.22 90 THR B N 1
ATOM 4354 C CA . THR B 1 90 ? -5.426 61.094 33.656 1 54.22 90 THR B CA 1
ATOM 4355 C C . THR B 1 90 ? -4.957 60.156 32.531 1 54.22 90 THR B C 1
ATOM 4357 O O . THR B 1 90 ? -5.68 59.938 31.578 1 54.22 90 THR B O 1
ATOM 4360 N N . MET B 1 91 ? -3.809 59.562 32.688 1 60.12 91 MET B N 1
ATOM 4361 C CA . MET B 1 91 ? -3.312 58.688 31.609 1 60.12 91 MET B CA 1
ATOM 4362 C C . MET B 1 91 ? -3.447 57.219 31.984 1 60.12 91 MET B C 1
ATOM 4364 O O . MET B 1 91 ? -3.082 56.344 31.188 1 60.12 91 MET B O 1
ATOM 4368 N N . THR B 1 92 ? -3.93 57.062 33.094 1 64.94 92 THR B N 1
ATOM 4369 C CA . THR B 1 92 ? -4.172 55.688 33.531 1 64.94 92 THR B CA 1
ATOM 4370 C C . THR B 1 92 ? -5.57 55.219 33.156 1 64.94 92 THR B C 1
ATOM 4372 O O . THR B 1 92 ? -6.535 56 33.25 1 64.94 92 THR B O 1
ATOM 4375 N N . GLY B 1 93 ? -5.602 54.156 32.438 1 74.12 93 GLY B N 1
ATOM 4376 C CA . GLY B 1 93 ? -6.902 53.625 32.094 1 74.12 93 GLY B CA 1
ATOM 4377 C C . GLY B 1 93 ? -6.852 52.156 31.703 1 74.12 93 GLY B C 1
ATOM 4378 O O . GLY B 1 93 ? -5.797 51.531 31.766 1 74.12 93 GLY B O 1
ATOM 4379 N N . ILE B 1 94 ? -8.062 51.656 31.578 1 78.75 94 ILE B N 1
ATOM 4380 C CA . ILE B 1 94 ? -8.266 50.312 31.078 1 78.75 94 ILE B CA 1
ATOM 4381 C C . ILE B 1 94 ? -8.523 50.344 29.578 1 78.75 94 ILE B C 1
ATOM 4383 O O . ILE B 1 94 ? -9.32 51.156 29.094 1 78.75 94 ILE B O 1
ATOM 4387 N N . GLU B 1 95 ? -7.684 49.531 28.922 1 83.69 95 GLU B N 1
ATOM 4388 C CA . GLU B 1 95 ? -7.805 49.5 27.469 1 83.69 95 GLU B CA 1
ATOM 4389 C C . GLU B 1 95 ? -8.414 48.188 26.984 1 83.69 95 GLU B C 1
ATOM 4391 O O . GLU B 1 95 ? -8.047 47.125 27.469 1 83.69 95 GLU B O 1
ATOM 4396 N N . PHE B 1 96 ? -9.414 48.312 26.141 1 87.31 96 PHE B N 1
ATOM 4397 C CA . PHE B 1 96 ? -10 47.188 25.422 1 87.31 96 PHE B CA 1
ATOM 4398 C C . PHE B 1 96 ? -9.594 47.219 23.953 1 87.31 96 PHE B C 1
ATOM 4400 O O . PHE B 1 96 ? -9.547 48.281 23.328 1 87.31 96 PHE B O 1
ATOM 4407 N N . SER B 1 97 ? -9.18 46.125 23.516 1 88.12 97 SER B N 1
ATOM 4408 C CA . SER B 1 97 ? -8.734 46.094 22.125 1 88.12 97 SER B CA 1
ATOM 4409 C C . SER B 1 97 ? -9.312 44.906 21.375 1 88.12 97 SER B C 1
ATOM 4411 O O . SER B 1 97 ? -9.68 43.906 21.984 1 88.12 97 SER B O 1
ATOM 4413 N N . VAL B 1 98 ? -9.508 45.031 20.062 1 91 98 VAL B N 1
ATOM 4414 C CA . VAL B 1 98 ? -9.852 43.969 19.125 1 91 98 VAL B CA 1
ATOM 4415 C C . VAL B 1 98 ? -8.836 43.969 17.984 1 91 98 VAL B C 1
ATOM 4417 O O . VAL B 1 98 ? -8.445 45 17.469 1 91 98 VAL B O 1
ATOM 4420 N N . SER B 1 99 ? -8.328 42.781 17.781 1 91.12 99 SER B N 1
ATOM 4421 C CA . SER B 1 99 ? -7.34 42.688 16.719 1 91.12 99 SER B CA 1
ATOM 4422 C C . SER B 1 99 ? -7.672 41.531 15.781 1 91.12 99 SER B C 1
ATOM 4424 O O . SER B 1 99 ? -8.32 40.562 16.172 1 91.12 99 SER B O 1
ATOM 4426 N N . GLN B 1 100 ? -7.262 41.719 14.5 1 91.25 100 GLN B N 1
ATOM 4427 C CA . GLN B 1 100 ? -7.43 40.719 13.445 1 91.25 100 GLN B CA 1
ATOM 4428 C C . GLN B 1 100 ? -6.113 40.469 12.711 1 91.25 100 GLN B C 1
ATOM 4430 O O . GLN B 1 100 ? -5.492 41.406 12.203 1 91.25 100 GLN B O 1
ATOM 4435 N N . GLU B 1 101 ? -5.793 39.219 12.734 1 91.25 101 GLU B N 1
ATOM 4436 C CA . GLU B 1 101 ? -4.578 38.844 12.016 1 91.25 101 GLU B CA 1
ATOM 4437 C C . GLU B 1 101 ? -4.859 38.594 10.531 1 91.25 101 GLU B C 1
ATOM 4439 O O . GLU B 1 101 ? -5.883 38.031 10.172 1 91.25 101 GLU B O 1
ATOM 4444 N N . PHE B 1 102 ? -3.996 39.094 9.75 1 91.44 102 PHE B N 1
ATOM 4445 C CA . PHE B 1 102 ? -4 38.844 8.312 1 91.44 102 PHE B CA 1
ATOM 4446 C C . PHE B 1 102 ? -2.734 38.125 7.887 1 91.44 102 PHE B C 1
ATOM 4448 O O . PHE B 1 102 ? -1.669 38.75 7.773 1 91.44 102 PHE B O 1
ATOM 4455 N N . PRO B 1 103 ? -2.955 36.875 7.621 1 90.62 103 PRO B N 1
ATOM 4456 C CA . PRO B 1 103 ? -1.784 36.062 7.234 1 90.62 103 PRO B CA 1
ATOM 4457 C C . PRO B 1 103 ? -1.113 36.594 5.965 1 90.62 103 PRO B C 1
ATOM 4459 O O . PRO B 1 103 ? -1.695 37.406 5.242 1 90.62 103 PRO B O 1
ATOM 4462 N N . PHE B 1 104 ? 0.167 36.188 5.793 1 91.38 104 PHE B N 1
ATOM 4463 C CA . PHE B 1 104 ? 0.918 36.562 4.602 1 91.38 104 PHE B CA 1
ATOM 4464 C C . PHE B 1 104 ? 0.119 36.281 3.34 1 91.38 104 PHE B C 1
ATOM 4466 O O . PHE B 1 104 ? -0.546 35.25 3.254 1 91.38 104 PHE B O 1
ATOM 4473 N N . PRO B 1 105 ? 0.202 37.25 2.398 1 90.94 105 PRO B N 1
ATOM 4474 C CA . PRO B 1 105 ? -0.586 37.031 1.184 1 90.94 105 PRO B CA 1
ATOM 4475 C C . PRO B 1 105 ? -0.264 35.719 0.502 1 90.94 105 PRO B C 1
ATOM 4477 O O . PRO B 1 105 ? 0.906 35.406 0.26 1 90.94 105 PRO B O 1
ATOM 4480 N N . GLY B 1 106 ? -1.318 34.938 0.19 1 92.31 106 GLY B N 1
ATOM 4481 C CA . GLY B 1 106 ? -1.146 33.656 -0.475 1 92.31 106 GLY B CA 1
ATOM 4482 C C . GLY B 1 106 ? -1.264 32.469 0.468 1 92.31 106 GLY B C 1
ATOM 4483 O O . GLY B 1 106 ? -1.501 31.344 0.031 1 92.31 106 GLY B O 1
ATOM 4484 N N . LYS B 1 107 ? -1.014 32.625 1.773 1 93.31 107 LYS B N 1
ATOM 4485 C CA . LYS B 1 107 ? -1.055 31.531 2.746 1 93.31 107 LYS B CA 1
ATOM 4486 C C . LYS B 1 107 ? -2.43 30.875 2.773 1 93.31 107 LYS B C 1
ATOM 4488 O O . LYS B 1 107 ? -2.539 29.656 2.654 1 93.31 107 LYS B O 1
ATOM 4493 N N . LEU B 1 108 ? -3.467 31.672 2.961 1 92.88 108 LEU B N 1
ATOM 4494 C CA . LEU B 1 108 ? -4.82 31.141 3.031 1 92.88 108 LEU B CA 1
ATOM 4495 C C . LEU B 1 108 ? -5.199 30.453 1.728 1 92.88 108 LEU B C 1
ATOM 4497 O O . LEU B 1 108 ? -5.855 29.406 1.743 1 92.88 108 LEU B O 1
ATOM 4501 N N . GLY B 1 109 ? -4.785 31.125 0.645 1 92 109 GLY B N 1
ATOM 4502 C CA . GLY B 1 109 ? -5.023 30.484 -0.643 1 92 109 GLY B CA 1
ATOM 4503 C C . GLY B 1 109 ? -4.34 29.141 -0.786 1 92 109 GLY B C 1
ATOM 4504 O O . GLY B 1 109 ? -4.914 28.203 -1.338 1 92 109 GLY B O 1
ATOM 4505 N N . THR B 1 110 ? -3.117 29.062 -0.333 1 94.69 110 THR B N 1
ATOM 4506 C CA . THR B 1 110 ? -2.363 27.812 -0.395 1 94.69 110 THR B CA 1
ATOM 4507 C C . THR B 1 110 ? -2.996 26.75 0.501 1 94.69 110 THR B C 1
ATOM 4509 O O . THR B 1 110 ? -3.043 25.578 0.14 1 94.69 110 THR B O 1
ATOM 4512 N N . GLU B 1 111 ? -3.457 27.094 1.674 1 93.19 111 GLU B N 1
ATOM 4513 C CA . GLU B 1 111 ? -4.152 26.172 2.562 1 93.19 111 GLU B CA 1
ATOM 4514 C C . GLU B 1 111 ? -5.395 25.594 1.894 1 93.19 111 GLU B C 1
ATOM 4516 O O . GLU B 1 111 ? -5.66 24.391 1.993 1 93.19 111 GLU B O 1
ATOM 4521 N N . LYS B 1 112 ? -6.105 26.438 1.266 1 92.69 112 LYS B N 1
ATOM 4522 C CA . LYS B 1 112 ? -7.309 26 0.564 1 92.69 112 LYS B CA 1
ATOM 4523 C C . LYS B 1 112 ? -6.961 25.047 -0.575 1 92.69 112 LYS B C 1
ATOM 4525 O O . LYS B 1 112 ? -7.656 24.062 -0.796 1 92.69 112 LYS B O 1
ATOM 4530 N N . ARG B 1 113 ? -5.938 25.406 -1.256 1 94.56 113 ARG B N 1
ATOM 4531 C CA . ARG B 1 113 ? -5.512 24.562 -2.357 1 94.56 113 ARG B CA 1
ATOM 4532 C C . ARG B 1 113 ? -5.105 23.172 -1.852 1 94.56 113 ARG B C 1
ATOM 4534 O O . ARG B 1 113 ? -5.438 22.156 -2.467 1 94.56 113 ARG B O 1
ATOM 4541 N N . ILE B 1 114 ? -4.359 23.109 -0.764 1 94.5 114 ILE B N 1
ATOM 4542 C CA . ILE B 1 114 ? -3.936 21.844 -0.175 1 94.5 114 ILE B CA 1
ATOM 4543 C C . ILE B 1 114 ? -5.164 21.016 0.209 1 94.5 114 ILE B C 1
ATOM 4545 O O . ILE B 1 114 ? -5.227 19.812 -0.07 1 94.5 114 ILE B O 1
ATOM 4549 N N . SER B 1 115 ? -6.125 21.641 0.801 1 92.81 115 SER B N 1
ATOM 4550 C CA . SER B 1 115 ? -7.336 20.938 1.216 1 92.81 115 SER B CA 1
ATOM 4551 C C . SER B 1 115 ? -8.094 20.391 0.014 1 92.81 115 SER B C 1
ATOM 4553 O O . SER B 1 115 ? -8.625 19.281 0.068 1 92.81 115 SER B O 1
ATOM 4555 N N . LYS B 1 116 ? -8.172 21.141 -0.998 1 94 116 LYS B N 1
ATOM 4556 C CA . LYS B 1 116 ? -8.844 20.688 -2.211 1 94 116 LYS B CA 1
ATOM 4557 C C . LYS B 1 116 ? -8.117 19.5 -2.826 1 94 116 LYS B C 1
ATOM 4559 O O . LYS B 1 116 ? -8.75 18.578 -3.352 1 94 116 LYS B O 1
ATOM 4564 N N . ILE B 1 117 ? -6.812 19.594 -2.836 1 94.94 117 ILE B N 1
ATOM 4565 C CA . ILE B 1 117 ? -6.027 18.484 -3.35 1 94.94 117 ILE B CA 1
ATOM 4566 C C . ILE B 1 117 ? -6.285 17.234 -2.508 1 94.94 117 ILE B C 1
ATOM 4568 O O . ILE B 1 117 ? -6.445 16.141 -3.049 1 94.94 117 ILE B O 1
ATOM 4572 N N . MET B 1 118 ? -6.305 17.406 -1.206 1 93.56 118 MET B N 1
ATOM 4573 C CA . MET B 1 118 ? -6.562 16.281 -0.311 1 93.56 118 MET B CA 1
ATOM 4574 C C . MET B 1 118 ? -7.941 15.68 -0.57 1 93.56 118 MET B C 1
ATOM 4576 O O . MET B 1 118 ? -8.125 14.469 -0.486 1 93.56 118 MET B O 1
ATOM 4580 N N . GLU B 1 119 ? -8.898 16.531 -0.84 1 92.25 119 GLU B N 1
ATOM 4581 C CA . GLU B 1 119 ? -10.227 16.078 -1.208 1 92.25 119 GLU B CA 1
ATOM 4582 C C . GLU B 1 119 ? -10.188 15.227 -2.477 1 92.25 119 GLU B C 1
ATOM 4584 O O . GLU B 1 119 ? -10.805 14.164 -2.537 1 92.25 119 GLU B O 1
ATOM 4589 N N . ALA B 1 120 ? -9.5 15.719 -3.443 1 92.88 120 ALA B N 1
ATOM 4590 C CA . ALA B 1 120 ? -9.352 14.977 -4.695 1 92.88 120 ALA B CA 1
ATOM 4591 C C . ALA B 1 120 ? -8.672 13.633 -4.469 1 92.88 120 ALA B C 1
ATOM 4593 O O . ALA B 1 120 ? -9.062 12.625 -5.055 1 92.88 120 ALA B O 1
ATOM 4594 N N . GLU B 1 121 ? -7.613 13.641 -3.641 1 93.69 121 GLU B N 1
ATOM 4595 C CA . GLU B 1 121 ? -6.91 12.406 -3.291 1 93.69 121 GLU B CA 1
ATOM 4596 C C . GLU B 1 121 ? -7.855 11.398 -2.643 1 93.69 121 GLU B C 1
ATOM 4598 O O . GLU B 1 121 ? -7.797 10.203 -2.943 1 93.69 121 GLU B O 1
ATOM 4603 N N . ALA B 1 122 ? -8.648 11.891 -1.774 1 91.69 122 ALA B N 1
ATOM 4604 C CA . ALA B 1 122 ? -9.594 11.016 -1.081 1 91.69 122 ALA B CA 1
ATOM 4605 C C . ALA B 1 122 ? -10.617 10.438 -2.051 1 91.69 122 ALA B C 1
ATOM 4607 O O . ALA B 1 122 ? -11.016 9.273 -1.921 1 91.69 122 ALA B O 1
ATOM 4608 N N . GLY B 1 123 ? -11.094 11.273 -2.979 1 91.69 123 GLY B N 1
ATOM 4609 C CA . GLY B 1 123 ? -12 10.773 -3.998 1 91.69 123 GLY B CA 1
ATOM 4610 C C . GLY B 1 123 ? -11.398 9.672 -4.848 1 91.69 123 GLY B C 1
ATOM 4611 O O . GLY B 1 123 ? -12.047 8.664 -5.121 1 91.69 123 GLY B O 1
ATOM 4612 N N . LEU B 1 124 ? -10.188 9.906 -5.285 1 93.56 124 LEU B N 1
ATOM 4613 C CA . LEU B 1 124 ? -9.477 8.875 -6.035 1 93.56 124 LEU B CA 1
ATOM 4614 C C . LEU B 1 124 ? -9.227 7.645 -5.172 1 93.56 124 LEU B C 1
ATOM 4616 O O . LEU B 1 124 ? -9.281 6.516 -5.664 1 93.56 124 LEU B O 1
ATOM 4620 N N . GLY B 1 125 ? -8.922 7.906 -3.895 1 92.12 125 GLY B N 1
ATOM 4621 C CA . GLY B 1 125 ? -8.75 6.805 -2.961 1 92.12 125 GLY B CA 1
ATOM 4622 C C . GLY B 1 125 ? -9.984 5.938 -2.828 1 92.12 125 GLY B C 1
ATOM 4623 O O . GLY B 1 125 ? -9.883 4.715 -2.691 1 92.12 125 GLY B O 1
ATOM 4624 N N . TYR B 1 126 ? -11.125 6.562 -2.844 1 93.12 126 TYR B N 1
ATOM 4625 C CA . TYR B 1 126 ? -12.391 5.828 -2.82 1 93.12 126 TYR B CA 1
ATOM 4626 C C . TYR B 1 126 ? -12.516 4.926 -4.039 1 93.12 126 TYR B C 1
ATOM 4628 O O . TYR B 1 126 ? -12.875 3.752 -3.918 1 93.12 126 TYR B O 1
ATOM 4636 N N . GLN B 1 127 ? -12.211 5.453 -5.188 1 93.44 127 GLN B N 1
ATOM 4637 C CA . GLN B 1 127 ? -12.297 4.691 -6.426 1 93.44 127 GLN B CA 1
ATOM 4638 C C . GLN B 1 127 ? -11.367 3.475 -6.387 1 93.44 127 GLN B C 1
ATOM 4640 O O . GLN B 1 127 ? -11.781 2.367 -6.742 1 93.44 127 GLN B O 1
ATOM 4645 N N . VAL B 1 128 ? -10.133 3.668 -5.945 1 93.88 128 VAL B N 1
ATOM 4646 C CA . VAL B 1 128 ? -9.141 2.596 -5.879 1 93.88 128 VAL B CA 1
ATOM 4647 C C . VAL B 1 128 ? -9.57 1.564 -4.836 1 93.88 128 VAL B C 1
ATOM 4649 O O . VAL B 1 128 ? -9.5 0.358 -5.082 1 93.88 128 VAL B O 1
ATOM 4652 N N . GLY B 1 129 ? -10.023 2.082 -3.715 1 92.56 129 GLY B N 1
ATOM 4653 C CA . GLY B 1 129 ? -10.414 1.197 -2.629 1 92.56 129 GLY B CA 1
ATOM 4654 C C . GLY B 1 129 ? -11.578 0.292 -2.984 1 92.56 129 GLY B C 1
ATOM 4655 O O . GLY B 1 129 ? -11.555 -0.907 -2.695 1 92.56 129 GLY B O 1
ATOM 4656 N N . VAL B 1 130 ? -12.516 0.831 -3.578 1 93.69 130 VAL B N 1
ATOM 4657 C CA . VAL B 1 130 ? -13.695 0.058 -3.961 1 93.69 130 VAL B CA 1
ATOM 4658 C C . VAL B 1 130 ? -13.305 -0.986 -5.004 1 93.69 130 VAL B C 1
ATOM 4660 O O . VAL B 1 130 ? -13.734 -2.141 -4.922 1 93.69 130 VAL B O 1
ATOM 4663 N N . ASN B 1 131 ? -12.539 -0.581 -6.012 1 94.88 131 ASN B N 1
ATOM 4664 C CA . ASN B 1 131 ? -12.094 -1.527 -7.027 1 94.88 131 ASN B CA 1
ATOM 4665 C C . ASN B 1 131 ? -11.242 -2.643 -6.422 1 94.88 131 ASN B C 1
ATOM 4667 O O . ASN B 1 131 ? -11.328 -3.795 -6.855 1 94.88 131 ASN B O 1
ATOM 4671 N N . ARG B 1 132 ? -10.43 -2.289 -5.484 1 93.69 132 ARG B N 1
ATOM 4672 C CA . ARG B 1 132 ? -9.625 -3.307 -4.812 1 93.69 132 ARG B CA 1
ATOM 4673 C C . ARG B 1 132 ? -10.508 -4.285 -4.047 1 93.69 132 ARG B C 1
ATOM 4675 O O . ARG B 1 132 ? -10.281 -5.496 -4.094 1 93.69 132 ARG B O 1
ATOM 4682 N N . MET B 1 133 ? -11.484 -3.805 -3.35 1 92.69 133 MET B N 1
ATOM 4683 C CA . MET B 1 133 ? -12.406 -4.652 -2.604 1 92.69 133 MET B CA 1
ATOM 4684 C C . MET B 1 133 ? -13.164 -5.594 -3.539 1 92.69 133 MET B C 1
ATOM 4686 O O . MET B 1 133 ? -13.25 -6.793 -3.279 1 92.69 133 MET B O 1
ATOM 4690 N N . LEU B 1 134 ? -13.641 -5.035 -4.578 1 95.88 134 LEU B N 1
ATOM 4691 C CA . LEU B 1 134 ? -14.391 -5.84 -5.539 1 95.88 134 LEU B CA 1
ATOM 4692 C C . LEU B 1 134 ? -13.477 -6.84 -6.242 1 95.88 134 LEU B C 1
ATOM 4694 O O . LEU B 1 134 ? -13.883 -7.969 -6.523 1 95.88 134 LEU B O 1
ATOM 4698 N N . GLY B 1 135 ? -12.258 -6.371 -6.574 1 95.62 135 GLY B N 1
ATOM 4699 C CA . GLY B 1 135 ? -11.289 -7.289 -7.156 1 95.62 135 GLY B CA 1
ATOM 4700 C C . GLY B 1 135 ? -10.984 -8.477 -6.262 1 95.62 135 GLY B C 1
ATOM 4701 O O . GLY B 1 135 ? -10.922 -9.617 -6.734 1 95.62 135 GLY B O 1
ATOM 4702 N N . ASP B 1 136 ? -10.844 -8.195 -4.977 1 92.56 136 ASP B N 1
ATOM 4703 C CA . ASP B 1 136 ? -10.594 -9.273 -4.027 1 92.56 136 ASP B CA 1
ATOM 4704 C C . ASP B 1 136 ? -11.781 -10.227 -3.949 1 92.56 136 ASP B C 1
ATOM 4706 O O . ASP B 1 136 ? -11.609 -11.438 -3.832 1 92.56 136 ASP B O 1
ATOM 4710 N N . PHE B 1 137 ? -12.977 -9.664 -4.012 1 95.69 137 PHE B N 1
ATOM 4711 C CA . PHE B 1 137 ? -14.188 -10.469 -4.051 1 95.69 137 PHE B CA 1
ATOM 4712 C C . PHE B 1 137 ? -14.172 -11.422 -5.242 1 95.69 137 PHE B C 1
ATOM 4714 O O . PHE B 1 137 ? -14.391 -12.625 -5.086 1 95.69 137 PHE B O 1
ATOM 4721 N N . PHE B 1 138 ? -13.812 -10.914 -6.387 1 96.94 138 PHE B N 1
ATOM 4722 C CA . PHE B 1 138 ? -13.812 -11.719 -7.605 1 96.94 138 PHE B CA 1
ATOM 4723 C C . PHE B 1 138 ? -12.719 -12.773 -7.559 1 96.94 138 PHE B C 1
ATOM 4725 O O . PHE B 1 138 ? -12.891 -13.883 -8.07 1 96.94 138 PHE B O 1
ATOM 4732 N N . ILE B 1 139 ? -11.562 -12.422 -6.977 1 95.25 139 ILE B N 1
ATOM 4733 C CA . ILE B 1 139 ? -10.469 -13.375 -6.883 1 95.25 139 ILE B CA 1
ATOM 4734 C C . ILE B 1 139 ? -10.883 -14.562 -6.02 1 95.25 139 ILE B C 1
ATOM 4736 O O . ILE B 1 139 ? -10.641 -15.711 -6.379 1 95.25 139 ILE B O 1
ATOM 4740 N N . ARG B 1 140 ? -11.555 -14.234 -4.938 1 92.62 140 ARG B N 1
ATOM 4741 C CA . ARG B 1 140 ? -12.031 -15.305 -4.062 1 92.62 140 ARG B CA 1
ATOM 4742 C C . ARG B 1 140 ? -13.094 -16.156 -4.754 1 92.62 140 ARG B C 1
ATOM 4744 O O . ARG B 1 140 ? -13.102 -17.375 -4.625 1 92.62 140 ARG B O 1
ATOM 4751 N N . LEU B 1 141 ? -13.961 -15.523 -5.449 1 95.44 141 LEU B N 1
ATOM 4752 C CA . LEU B 1 141 ? -15 -16.234 -6.18 1 95.44 141 LEU B CA 1
ATOM 4753 C C . LEU B 1 141 ? -14.391 -17.109 -7.273 1 95.44 141 LEU B C 1
ATOM 4755 O O . LEU B 1 141 ? -14.828 -18.25 -7.48 1 95.44 141 LEU B O 1
ATOM 4759 N N . ASN B 1 142 ? -13.398 -16.562 -7.965 1 96.25 142 ASN B N 1
ATOM 4760 C CA . ASN B 1 142 ? -12.695 -17.312 -8.992 1 96.25 142 ASN B CA 1
ATOM 4761 C C . ASN B 1 142 ? -12.039 -18.562 -8.414 1 96.25 142 ASN B C 1
ATOM 4763 O O . ASN B 1 142 ? -12.156 -19.656 -8.969 1 96.25 142 ASN B O 1
ATOM 4767 N N . ARG B 1 143 ? -11.367 -18.375 -7.355 1 93.88 143 ARG B N 1
ATOM 4768 C CA . ARG B 1 143 ? -10.711 -19.516 -6.711 1 93.88 143 ARG B CA 1
ATOM 4769 C C . ARG B 1 143 ? -11.734 -20.547 -6.246 1 93.88 143 ARG B C 1
ATOM 4771 O O . ARG B 1 143 ? -11.5 -21.75 -6.363 1 93.88 143 ARG B O 1
ATOM 4778 N N . TYR B 1 144 ? -12.828 -20.094 -5.742 1 94.12 144 TYR B N 1
ATOM 4779 C CA . TYR B 1 144 ? -13.875 -20.984 -5.266 1 94.12 144 TYR B CA 1
ATOM 4780 C C . TYR B 1 144 ? -14.43 -21.828 -6.41 1 94.12 144 TYR B C 1
ATOM 4782 O O . TYR B 1 144 ? -14.508 -23.062 -6.305 1 94.12 144 TYR B O 1
ATOM 4790 N N . LYS B 1 145 ? -14.82 -21.188 -7.488 1 95.5 145 LYS B N 1
ATOM 4791 C CA . LYS B 1 145 ? -15.43 -21.875 -8.617 1 95.5 145 LYS B CA 1
ATOM 4792 C C . LYS B 1 145 ? -14.453 -22.875 -9.242 1 95.5 145 LYS B C 1
ATOM 4794 O O . LYS B 1 145 ? -14.844 -23.984 -9.609 1 95.5 145 LYS B O 1
ATOM 4799 N N . ARG B 1 146 ? -13.219 -22.453 -9.32 1 95.69 146 ARG B N 1
ATOM 4800 C CA . ARG B 1 146 ? -12.219 -23.344 -9.898 1 95.69 146 ARG B CA 1
ATOM 4801 C C . ARG B 1 146 ? -11.93 -24.516 -8.961 1 95.69 146 ARG B C 1
ATOM 4803 O O . ARG B 1 146 ? -11.773 -25.656 -9.422 1 95.69 146 ARG B O 1
ATOM 4810 N N . ALA B 1 147 ? -11.867 -24.203 -7.684 1 93.44 147 ALA B N 1
ATOM 4811 C CA . ALA B 1 147 ? -11.617 -25.266 -6.711 1 93.44 147 ALA B CA 1
ATOM 4812 C C . ALA B 1 147 ? -12.758 -26.281 -6.695 1 93.44 147 ALA B C 1
ATOM 4814 O O . ALA B 1 147 ? -12.523 -27.484 -6.535 1 93.44 147 ALA B O 1
ATOM 4815 N N . GLU B 1 148 ? -13.969 -25.844 -6.891 1 94.56 148 GLU B N 1
ATOM 4816 C CA . GLU B 1 148 ? -15.117 -26.734 -6.953 1 94.56 148 GLU B CA 1
ATOM 4817 C C . GLU B 1 148 ? -15.008 -27.688 -8.148 1 94.56 148 GLU B C 1
ATOM 4819 O O . GLU B 1 148 ? -15.266 -28.875 -8.016 1 94.56 148 GLU B O 1
ATOM 4824 N N . ARG B 1 149 ? -14.68 -27.125 -9.258 1 94.88 149 ARG B N 1
ATOM 4825 C CA . ARG B 1 149 ? -14.523 -27.938 -10.461 1 94.88 149 ARG B CA 1
ATOM 4826 C C . ARG B 1 149 ? -13.367 -28.938 -10.305 1 94.88 149 ARG B C 1
ATOM 4828 O O . ARG B 1 149 ? -13.492 -30.094 -10.68 1 94.88 149 ARG B O 1
ATOM 4835 N N . LYS B 1 150 ? -12.281 -28.484 -9.789 1 93.75 150 LYS B N 1
ATOM 4836 C CA . LYS B 1 150 ? -11.141 -29.375 -9.57 1 93.75 150 LYS B CA 1
ATOM 4837 C C . LYS B 1 150 ? -11.492 -30.516 -8.625 1 93.75 150 LYS B C 1
ATOM 4839 O O . LYS B 1 150 ? -11.078 -31.656 -8.836 1 93.75 150 LYS B O 1
ATOM 4844 N N . LYS B 1 151 ? -12.227 -30.188 -7.621 1 93.88 151 LYS B N 1
ATOM 4845 C CA . LYS B 1 151 ? -12.672 -31.219 -6.684 1 93.88 151 LYS B CA 1
ATOM 4846 C C . LYS B 1 151 ? -13.539 -32.25 -7.383 1 93.88 151 LYS B C 1
ATOM 4848 O O . LYS B 1 151 ? -13.398 -33.469 -7.137 1 93.88 151 LYS B O 1
ATOM 4853 N N . GLU B 1 152 ? -14.414 -31.812 -8.227 1 95.12 152 GLU B N 1
ATOM 4854 C CA . GLU B 1 152 ? -15.266 -32.719 -8.992 1 95.12 152 GLU B CA 1
ATOM 4855 C C . GLU B 1 152 ? -14.445 -33.625 -9.891 1 95.12 152 GLU B C 1
ATOM 4857 O O . GLU B 1 152 ? -14.703 -34.844 -9.953 1 95.12 152 GLU B O 1
ATOM 4862 N N . PHE B 1 153 ? -13.5 -33.031 -10.57 1 95.38 153 PHE B N 1
ATOM 4863 C CA . PHE B 1 153 ? -12.641 -33.844 -11.438 1 95.38 153 PHE B CA 1
ATOM 4864 C C . PHE B 1 153 ? -11.828 -34.844 -10.625 1 95.38 153 PHE B C 1
ATOM 4866 O O . PHE B 1 153 ? -11.656 -36 -11.039 1 95.38 153 PHE B O 1
ATOM 4873 N N . ASN B 1 154 ? -11.367 -34.375 -9.508 1 92.88 154 ASN B N 1
ATOM 4874 C CA . ASN B 1 154 ? -10.586 -35.281 -8.664 1 92.88 154 ASN B CA 1
ATOM 4875 C C . ASN B 1 154 ? -11.43 -36.406 -8.125 1 92.88 154 ASN B C 1
ATOM 4877 O O . ASN B 1 154 ? -10.922 -37.531 -7.934 1 92.88 154 ASN B O 1
ATOM 4881 N N . SER B 1 155 ? -12.688 -36.188 -7.891 1 93 155 SER B N 1
ATOM 4882 C CA . SER B 1 155 ? -13.594 -37.25 -7.469 1 93 155 SER B CA 1
ATOM 4883 C C . SER B 1 155 ? -13.719 -38.344 -8.547 1 93 155 SER B C 1
ATOM 4885 O O . SER B 1 155 ? -13.797 -39.531 -8.242 1 93 155 SER B O 1
ATOM 4887 N N . ARG B 1 156 ? -13.703 -37.875 -9.773 1 92.44 156 ARG B N 1
ATOM 4888 C CA . ARG B 1 156 ? -13.742 -38.812 -10.883 1 92.44 156 ARG B CA 1
ATOM 4889 C C . ARG B 1 156 ? -12.461 -39.625 -10.953 1 92.44 156 ARG B C 1
ATOM 4891 O O . ARG B 1 156 ? -12.492 -40.812 -11.25 1 92.44 156 ARG B O 1
ATOM 4898 N N . ILE B 1 157 ? -11.367 -39 -10.711 1 92.56 157 ILE B N 1
ATOM 4899 C CA . ILE B 1 157 ? -10.078 -39.688 -10.68 1 92.56 157 ILE B CA 1
ATOM 4900 C C . ILE B 1 157 ? -10.078 -40.75 -9.578 1 92.56 157 ILE B C 1
ATOM 4902 O O . ILE B 1 157 ? -9.648 -41.875 -9.789 1 92.56 157 ILE B O 1
ATOM 4906 N N . LEU B 1 158 ? -10.625 -40.375 -8.438 1 91.19 158 LEU B N 1
ATOM 4907 C CA . LEU B 1 158 ? -10.688 -41.312 -7.309 1 91.19 158 LEU B CA 1
ATOM 4908 C C . LEU B 1 158 ? -11.547 -42.531 -7.648 1 91.19 158 LEU B C 1
ATOM 4910 O O . LEU B 1 158 ? -11.203 -43.656 -7.289 1 91.19 158 LEU B O 1
ATOM 4914 N N . GLU B 1 159 ? -12.617 -42.312 -8.312 1 90.81 159 GLU B N 1
ATOM 4915 C CA . GLU B 1 159 ? -13.492 -43.406 -8.742 1 90.81 159 GLU B CA 1
ATOM 4916 C C . GLU B 1 159 ? -12.773 -44.344 -9.711 1 90.81 159 GLU B C 1
ATOM 4918 O O . GLU B 1 159 ? -12.844 -45.562 -9.586 1 90.81 159 GLU B O 1
ATOM 4923 N N . LEU B 1 160 ? -12.086 -43.719 -10.656 1 90.5 160 LEU B N 1
ATOM 4924 C CA . LEU B 1 160 ? -11.367 -44.5 -11.656 1 90.5 160 LEU B CA 1
ATOM 4925 C C . LEU B 1 160 ? -10.242 -45.312 -11.016 1 90.5 160 LEU B C 1
ATOM 4927 O O . LEU B 1 160 ? -10.016 -46.469 -11.375 1 90.5 160 LEU B O 1
ATOM 4931 N N . LEU B 1 161 ? -9.57 -44.688 -10.109 1 89 161 LEU B N 1
ATOM 4932 C CA . LEU B 1 161 ? -8.477 -45.375 -9.422 1 89 161 LEU B CA 1
ATOM 4933 C C . LEU B 1 161 ? -9.008 -46.5 -8.539 1 89 161 LEU B C 1
ATOM 4935 O O . LEU B 1 161 ? -8.344 -47.531 -8.359 1 89 161 LEU B O 1
ATOM 4939 N N . GLY B 1 162 ? -10.195 -46.312 -7.988 1 85.31 162 GLY B N 1
ATOM 4940 C CA . GLY B 1 162 ? -10.844 -47.375 -7.258 1 85.31 162 GLY B CA 1
ATOM 4941 C C . GLY B 1 162 ? -11.148 -48.594 -8.117 1 85.31 162 GLY B C 1
ATOM 4942 O O . GLY B 1 162 ? -10.906 -49.719 -7.707 1 85.31 162 GLY B O 1
ATOM 4943 N N . VAL B 1 163 ? -11.578 -48.375 -9.336 1 84.44 163 VAL B N 1
ATOM 4944 C CA . VAL B 1 163 ? -11.867 -49.438 -10.289 1 84.44 163 VAL B CA 1
ATOM 4945 C C . VAL B 1 163 ? -10.57 -50.125 -10.703 1 84.44 163 VAL B C 1
ATOM 4947 O O . VAL B 1 163 ? -10.516 -51.344 -10.789 1 84.44 163 VAL B O 1
ATOM 4950 N N . GLN B 1 164 ? -9.523 -49.344 -10.984 1 84.19 164 GLN B N 1
ATOM 4951 C CA . GLN B 1 164 ? -8.227 -49.906 -11.375 1 84.19 164 GLN B CA 1
ATOM 4952 C C . GLN B 1 164 ? -7.66 -50.781 -10.281 1 84.19 164 GLN B C 1
ATOM 4954 O O . GLN B 1 164 ? -7.086 -51.844 -10.57 1 84.19 164 GLN B O 1
ATOM 4959 N N . LYS B 1 165 ? -7.75 -50.344 -9.102 1 81.25 165 LYS B N 1
ATOM 4960 C CA . LYS B 1 165 ? -7.262 -51.156 -7.98 1 81.25 165 LYS B CA 1
ATOM 4961 C C . LYS B 1 165 ? -8.008 -52.469 -7.895 1 81.25 165 LYS B C 1
ATOM 4963 O O . LYS B 1 165 ? -7.391 -53.531 -7.684 1 81.25 165 LYS B O 1
ATOM 4968 N N . SER B 1 166 ? -9.289 -52.5 -8.109 1 79.75 166 SER B N 1
ATOM 4969 C CA . SER B 1 166 ? -10.102 -53.719 -8.047 1 79.75 166 SER B CA 1
ATOM 4970 C C . SER B 1 166 ? -9.75 -54.656 -9.18 1 79.75 166 SER B C 1
ATOM 4972 O O . SER B 1 166 ? -9.672 -55.875 -8.969 1 79.75 166 SER B O 1
ATOM 4974 N N . VAL B 1 167 ? -9.469 -54.062 -10.305 1 76.94 167 VAL B N 1
ATOM 4975 C CA . VAL B 1 167 ? -9.117 -54.906 -11.461 1 76.94 167 VAL B CA 1
ATOM 4976 C C . VAL B 1 167 ? -7.742 -55.531 -11.258 1 76.94 167 VAL B C 1
ATOM 4978 O O . VAL B 1 167 ? -7.531 -56.688 -11.57 1 76.94 167 VAL B O 1
ATOM 4981 N N . LEU B 1 168 ? -6.816 -54.75 -10.742 1 74.81 168 LEU B N 1
ATOM 4982 C CA . LEU B 1 168 ? -5.449 -55.25 -10.539 1 74.81 168 LEU B CA 1
ATOM 4983 C C . LEU B 1 168 ? -5.391 -56.281 -9.43 1 74.81 168 LEU B C 1
ATOM 4985 O O . LEU B 1 168 ? -4.617 -57.219 -9.508 1 74.81 168 LEU B O 1
ATOM 4989 N N . GLU B 1 169 ? -6.129 -56.031 -8.422 1 71.12 169 GLU B N 1
ATOM 4990 C CA . GLU B 1 169 ? -6.191 -57.031 -7.363 1 71.12 169 GLU B CA 1
ATOM 4991 C C . GLU B 1 169 ? -6.727 -58.375 -7.895 1 71.12 169 GLU B C 1
ATOM 4993 O O . GLU B 1 169 ? -6.254 -59.438 -7.504 1 71.12 169 GLU B O 1
ATOM 4998 N N . GLY B 1 170 ? -7.633 -58.219 -8.836 1 64.44 170 GLY B N 1
ATOM 4999 C CA . GLY B 1 170 ? -8.133 -59.438 -9.469 1 64.44 170 GLY B CA 1
ATOM 5000 C C . GLY B 1 170 ? -7.133 -60.094 -10.398 1 64.44 170 GLY B C 1
ATOM 5001 O O . GLY B 1 170 ? -6.988 -61.312 -10.414 1 64.44 170 GLY B O 1
ATOM 5002 N N . ALA B 1 171 ? -6.297 -59.25 -11.125 1 62.78 171 ALA B N 1
ATOM 5003 C CA . ALA B 1 171 ? -5.332 -59.75 -12.086 1 62.78 171 ALA B CA 1
ATOM 5004 C C . ALA B 1 171 ? -4.074 -60.281 -11.391 1 62.78 171 ALA B C 1
ATOM 5006 O O . ALA B 1 171 ? -3.416 -61.188 -11.875 1 62.78 171 ALA B O 1
ATOM 5007 N N . TYR B 1 172 ? -3.514 -59.656 -10.414 1 58.31 172 TYR B N 1
ATOM 5008 C CA . TYR B 1 172 ? -2.387 -60.156 -9.633 1 58.31 172 TYR B CA 1
ATOM 5009 C C . TYR B 1 172 ? -2.678 -61.562 -9.086 1 58.31 172 TYR B C 1
ATOM 5011 O O . TYR B 1 172 ? -1.808 -62.438 -9.094 1 58.31 172 TYR B O 1
ATOM 5019 N N . SER B 1 173 ? -3.904 -61.719 -8.688 1 54.75 173 SER B N 1
ATOM 5020 C CA . SER B 1 173 ? -4.285 -63.062 -8.195 1 54.75 173 SER B CA 1
ATOM 5021 C C . SER B 1 173 ? -4.207 -64.062 -9.312 1 54.75 173 SER B C 1
ATOM 5023 O O . SER B 1 173 ? -3.932 -65.25 -9.047 1 54.75 173 SER B O 1
ATOM 5025 N N . SER B 1 174 ? -4.23 -63.531 -10.57 1 52.56 174 SER B N 1
ATOM 5026 C CA . SER B 1 174 ? -4.156 -64.438 -11.695 1 52.56 174 SER B CA 1
ATOM 5027 C C . SER B 1 174 ? -2.77 -64.438 -12.328 1 52.56 174 SER B C 1
ATOM 5029 O O . SER B 1 174 ? -2.516 -65.188 -13.281 1 52.56 174 SER B O 1
ATOM 5031 N N . GLY B 1 175 ? -1.742 -63.625 -11.812 1 53.03 175 GLY B N 1
ATOM 5032 C CA . GLY B 1 175 ? -0.349 -63.656 -12.227 1 53.03 175 GLY B CA 1
ATOM 5033 C C . GLY B 1 175 ? -0.081 -62.75 -13.422 1 53.03 175 GLY B C 1
ATOM 5034 O O . GLY B 1 175 ? 1.001 -62.812 -14.016 1 53.03 175 GLY B O 1
ATOM 5035 N N . VAL B 1 176 ? -1.024 -62 -14 1 52.59 176 VAL B N 1
ATOM 5036 C CA . VAL B 1 176 ? -0.914 -61.375 -15.305 1 52.59 176 VAL B CA 1
ATOM 5037 C C . VAL B 1 176 ? -0.321 -59.969 -15.148 1 52.59 176 VAL B C 1
ATOM 5039 O O . VAL B 1 176 ? 0.372 -59.469 -16.047 1 52.59 176 VAL B O 1
ATOM 5042 N N . VAL B 1 177 ? -0.54 -59.344 -14.062 1 56.78 177 VAL B N 1
ATOM 5043 C CA . VAL B 1 177 ? -0.081 -57.969 -14 1 56.78 177 VAL B CA 1
ATOM 5044 C C . VAL B 1 177 ? 0.993 -57.844 -12.922 1 56.78 177 VAL B C 1
ATOM 5046 O O . VAL B 1 177 ? 0.884 -58.438 -11.852 1 56.78 177 VAL B O 1
ATOM 5049 N N . PRO B 1 178 ? 2.176 -57.219 -13.359 1 56.59 178 PRO B N 1
ATOM 5050 C CA . PRO B 1 178 ? 3.277 -57.031 -12.406 1 56.59 178 PRO B CA 1
ATOM 5051 C C . PRO B 1 178 ? 2.879 -56.188 -11.188 1 56.59 178 PRO B C 1
ATOM 5053 O O . PRO B 1 178 ? 1.939 -55.406 -11.266 1 56.59 178 PRO B O 1
ATOM 5056 N N . LEU B 1 179 ? 3.316 -56.625 -10.023 1 56.28 179 LEU B N 1
ATOM 5057 C CA . LEU B 1 179 ? 3.17 -55.938 -8.734 1 56.28 179 LEU B CA 1
ATOM 5058 C C . LEU B 1 179 ? 3.396 -54.438 -8.891 1 56.28 179 LEU B C 1
ATOM 5060 O O . LEU B 1 179 ? 2.756 -53.625 -8.203 1 56.28 179 LEU B O 1
ATOM 5064 N N . THR B 1 180 ? 4.168 -54.125 -9.844 1 54.94 180 THR B N 1
ATOM 5065 C CA . THR B 1 180 ? 4.531 -52.75 -10.078 1 54.94 180 THR B CA 1
ATOM 5066 C C . THR B 1 180 ? 3.314 -51.938 -10.5 1 54.94 180 THR B C 1
ATOM 5068 O O . THR B 1 180 ? 3.16 -50.781 -10.094 1 54.94 180 THR B O 1
ATOM 5071 N N . GLY B 1 181 ? 2.43 -52.594 -11.18 1 61.94 181 GLY B N 1
ATOM 5072 C CA . GLY B 1 181 ? 1.225 -51.906 -11.609 1 61.94 181 GLY B CA 1
ATOM 5073 C C . GLY B 1 181 ? 0.268 -51.594 -10.477 1 61.94 181 GLY B C 1
ATOM 5074 O O . GLY B 1 181 ? -0.292 -50.5 -10.406 1 61.94 181 GLY B O 1
ATOM 5075 N N . ALA B 1 182 ? 0.274 -52.438 -9.555 1 65.88 182 ALA B N 1
ATOM 5076 C CA . ALA B 1 182 ? -0.625 -52.281 -8.414 1 65.88 182 ALA B CA 1
ATOM 5077 C C . ALA B 1 182 ? -0.128 -51.188 -7.473 1 65.88 182 ALA B C 1
ATOM 5079 O O . ALA B 1 182 ? -0.924 -50.406 -6.938 1 65.88 182 ALA B O 1
ATOM 5080 N N . LEU B 1 183 ? 1.081 -51.125 -7.297 1 61.25 183 LEU B N 1
ATOM 5081 C CA . LEU B 1 183 ? 1.659 -50.125 -6.406 1 61.25 183 LEU B CA 1
ATOM 5082 C C . LEU B 1 183 ? 1.468 -48.719 -6.965 1 61.25 183 LEU B C 1
ATOM 5084 O O . LEU B 1 183 ? 1.194 -47.781 -6.215 1 61.25 183 LEU B O 1
ATOM 5088 N N . LYS B 1 184 ? 1.579 -48.594 -8.258 1 66.19 184 LYS B N 1
ATOM 5089 C CA . LYS B 1 184 ? 1.4 -47.312 -8.898 1 66.19 184 LYS B CA 1
ATOM 5090 C C . LYS B 1 184 ? -0.018 -46.781 -8.695 1 66.19 184 LYS B C 1
ATOM 5092 O O . LYS B 1 184 ? -0.215 -45.594 -8.438 1 66.19 184 LYS B O 1
ATOM 5097 N N . VAL B 1 185 ? -0.928 -47.625 -8.742 1 73.94 185 VAL B N 1
ATOM 5098 C CA . VAL B 1 185 ? -2.328 -47.25 -8.594 1 73.94 185 VAL B CA 1
ATOM 5099 C C . VAL B 1 185 ? -2.613 -46.875 -7.145 1 73.94 185 VAL B C 1
ATOM 5101 O O . VAL B 1 185 ? -3.363 -45.938 -6.875 1 73.94 185 VAL B O 1
ATOM 5104 N N . SER B 1 186 ? -1.978 -47.594 -6.223 1 72.44 186 SER B N 1
ATOM 5105 C CA . SER B 1 186 ? -2.176 -47.281 -4.809 1 72.44 186 SER B CA 1
ATOM 5106 C C . SER B 1 186 ? -1.625 -45.906 -4.449 1 72.44 186 SER B C 1
ATOM 5108 O O . SER B 1 186 ? -2.254 -45.156 -3.699 1 72.44 186 SER B O 1
ATOM 5110 N N . VAL B 1 187 ? -0.524 -45.656 -4.973 1 66.44 187 VAL B N 1
ATOM 5111 C CA . VAL B 1 187 ? 0.1 -44.344 -4.723 1 66.44 187 VAL B CA 1
ATOM 5112 C C . VAL B 1 187 ? -0.749 -43.25 -5.336 1 66.44 187 VAL B C 1
ATOM 5114 O O . VAL B 1 187 ? -0.988 -42.219 -4.703 1 66.44 187 VAL B O 1
ATOM 5117 N N . ALA B 1 188 ? -1.162 -43.406 -6.516 1 76.06 188 ALA B N 1
ATOM 5118 C CA . ALA B 1 188 ? -1.988 -42.438 -7.199 1 76.06 188 ALA B CA 1
ATOM 5119 C C . ALA B 1 188 ? -3.289 -42.188 -6.445 1 76.06 188 ALA B C 1
ATOM 5121 O O . ALA B 1 188 ? -3.771 -41.031 -6.379 1 76.06 188 ALA B O 1
ATOM 5122 N N . ARG B 1 189 ? -3.824 -43.25 -5.887 1 80.94 189 ARG B N 1
ATOM 5123 C CA . ARG B 1 189 ? -5.066 -43.125 -5.133 1 80.94 189 ARG B CA 1
ATOM 5124 C C . ARG B 1 189 ? -4.852 -42.312 -3.854 1 80.94 189 ARG B C 1
ATOM 5126 O O . ARG B 1 189 ? -5.672 -41.469 -3.496 1 80.94 189 ARG B O 1
ATOM 5133 N N . THR B 1 190 ? -3.811 -42.562 -3.168 1 73 190 THR B N 1
ATOM 5134 C CA . THR B 1 190 ? -3.498 -41.812 -1.952 1 73 190 THR B CA 1
ATOM 5135 C C . THR B 1 190 ? -3.299 -40.344 -2.26 1 73 190 THR B C 1
ATOM 5137 O O . THR B 1 190 ? -3.752 -39.469 -1.502 1 73 190 THR B O 1
ATOM 5140 N N . GLU B 1 191 ? -2.596 -40.062 -3.33 1 73.69 191 GLU B N 1
ATOM 5141 C CA . GLU B 1 191 ? -2.395 -38.656 -3.75 1 73.69 191 GLU B CA 1
ATOM 5142 C C . GLU B 1 191 ? -3.727 -38 -4.047 1 73.69 191 GLU B C 1
ATOM 5144 O O . GLU B 1 191 ? -3.932 -36.812 -3.676 1 73.69 191 GLU B O 1
ATOM 5149 N N . ALA B 1 192 ? -4.566 -38.688 -4.695 1 83.94 192 ALA B N 1
ATOM 5150 C CA . ALA B 1 192 ? -5.871 -38.125 -5.047 1 83.94 192 ALA B CA 1
ATOM 5151 C C . ALA B 1 192 ? -6.715 -37.875 -3.803 1 83.94 192 ALA B C 1
ATOM 5153 O O . ALA B 1 192 ? -7.477 -36.906 -3.742 1 83.94 192 ALA B O 1
ATOM 5154 N N . LEU B 1 193 ? -6.527 -38.781 -2.801 1 82.81 193 LEU B N 1
ATOM 5155 C CA . LEU B 1 193 ? -7.254 -38.625 -1.549 1 82.81 193 LEU B CA 1
ATOM 5156 C C . LEU B 1 193 ? -6.758 -37.375 -0.8 1 82.81 193 LEU B C 1
ATOM 5158 O O . LEU B 1 193 ? -7.559 -36.625 -0.226 1 82.81 193 LEU B O 1
ATOM 5162 N N . GLU B 1 194 ? -5.539 -37.188 -0.771 1 75.88 194 GLU B N 1
ATOM 5163 C CA . GLU B 1 194 ? -4.961 -36 -0.147 1 75.88 194 GLU B CA 1
ATOM 5164 C C . GLU B 1 194 ? -5.43 -34.719 -0.843 1 75.88 194 GLU B C 1
ATOM 5166 O O . GLU B 1 194 ? -5.754 -33.75 -0.184 1 75.88 194 GLU B O 1
ATOM 5171 N N . LYS B 1 195 ? -5.387 -34.75 -2.131 1 83.19 195 LYS B N 1
ATOM 5172 C CA . LYS B 1 195 ? -5.859 -33.594 -2.891 1 83.19 195 LYS B CA 1
ATOM 5173 C C . LYS B 1 195 ? -7.328 -33.281 -2.59 1 83.19 195 LYS B C 1
ATOM 5175 O O . LYS B 1 195 ? -7.73 -32.125 -2.523 1 83.19 195 LYS B O 1
ATOM 5180 N N . GLN B 1 196 ? -8.086 -34.406 -2.449 1 85.88 196 GLN B N 1
ATOM 5181 C CA . GLN B 1 196 ? -9.5 -34.25 -2.133 1 85.88 196 GLN B CA 1
ATOM 5182 C C . GLN B 1 196 ? -9.68 -33.5 -0.817 1 85.88 196 GLN B C 1
ATOM 5184 O O . GLN B 1 196 ? -10.531 -32.594 -0.714 1 85.88 196 GLN B O 1
ATOM 5189 N N . GLU B 1 197 ? -8.93 -33.781 0.155 1 80.12 197 GLU B N 1
ATOM 5190 C CA . GLU B 1 197 ? -8.992 -33.125 1.451 1 80.12 197 GLU B CA 1
ATOM 5191 C C . GLU B 1 197 ? -8.523 -31.672 1.35 1 80.12 197 GLU B C 1
ATOM 5193 O O . GLU B 1 197 ? -9.07 -30.797 2.008 1 80.12 197 GLU B O 1
ATOM 5198 N N . GLU B 1 198 ? -7.48 -31.469 0.605 1 80.31 198 GLU B N 1
ATOM 5199 C CA . GLU B 1 198 ? -6.984 -30.125 0.364 1 80.31 198 GLU B CA 1
ATOM 5200 C C . GLU B 1 198 ? -8.07 -29.234 -0.253 1 80.31 198 GLU B C 1
ATOM 5202 O O . GLU B 1 198 ? -8.25 -28.094 0.16 1 80.31 198 GLU B O 1
ATOM 5207 N N . TYR B 1 199 ? -8.742 -29.781 -1.246 1 88.12 199 TYR B N 1
ATOM 5208 C CA . TYR B 1 199 ? -9.797 -29.016 -1.894 1 88.12 199 TYR B CA 1
ATOM 5209 C C . TYR B 1 199 ? -10.945 -28.734 -0.925 1 88.12 199 TYR B C 1
ATOM 5211 O O . TYR B 1 199 ? -11.508 -27.641 -0.92 1 88.12 199 TYR B O 1
ATOM 5219 N N . ASN B 1 200 ? -11.242 -29.719 -0.078 1 87.06 200 ASN B N 1
ATOM 5220 C CA . ASN B 1 200 ? -12.297 -29.531 0.911 1 87.06 200 ASN B CA 1
ATOM 5221 C C . ASN B 1 200 ? -11.953 -28.406 1.885 1 87.06 200 ASN B C 1
ATOM 5223 O O . ASN B 1 200 ? -12.797 -27.562 2.18 1 87.06 200 ASN B O 1
ATOM 5227 N N . THR B 1 201 ? -10.844 -28.406 2.354 1 81 201 THR B N 1
ATOM 5228 C CA . THR B 1 201 ? -10.391 -27.375 3.285 1 81 201 THR B CA 1
ATOM 5229 C C . THR B 1 201 ? -10.352 -26 2.605 1 81 201 THR B C 1
ATOM 5231 O O . THR B 1 201 ? -10.75 -25 3.199 1 81 201 THR B O 1
ATOM 5234 N N . LEU B 1 202 ? -9.805 -25.953 1.418 1 84.69 202 LEU B N 1
ATOM 5235 C CA . LEU B 1 202 ? -9.734 -24.719 0.65 1 84.69 202 LEU B CA 1
ATOM 5236 C C . LEU B 1 202 ? -11.133 -24.141 0.426 1 84.69 202 LEU B C 1
ATOM 5238 O O . LEU B 1 202 ? -11.336 -22.938 0.568 1 84.69 202 LEU B O 1
ATOM 5242 N N . LEU B 1 203 ? -12.047 -25.016 0.083 1 90.25 203 LEU B N 1
ATOM 5243 C CA . LEU B 1 203 ? -13.406 -24.562 -0.192 1 90.25 203 LEU B CA 1
ATOM 5244 C C . LEU B 1 203 ? -14.062 -24.031 1.075 1 90.25 203 LEU B C 1
ATOM 5246 O O . LEU B 1 203 ? -14.789 -23.031 1.031 1 90.25 203 LEU B O 1
ATOM 5250 N N . LYS B 1 204 ? -13.836 -24.641 2.131 1 85.81 204 LYS B N 1
ATOM 5251 C CA . LYS B 1 204 ? -14.352 -24.156 3.404 1 85.81 204 LYS B CA 1
ATOM 5252 C C . LYS B 1 204 ? -13.789 -22.766 3.736 1 85.81 204 LYS B C 1
ATOM 5254 O O . LYS B 1 204 ? -14.523 -21.875 4.172 1 85.81 204 LYS B O 1
ATOM 5259 N N . ASP B 1 205 ? -12.547 -22.641 3.604 1 82.56 205 ASP B N 1
ATOM 5260 C CA . ASP B 1 205 ? -11.883 -21.359 3.846 1 82.56 205 ASP B CA 1
ATOM 5261 C C . ASP B 1 205 ? -12.43 -20.266 2.918 1 82.56 205 ASP B C 1
ATOM 5263 O O . ASP B 1 205 ? -12.727 -19.156 3.359 1 82.56 205 ASP B O 1
ATOM 5267 N N . LEU B 1 206 ? -12.484 -20.562 1.667 1 89.81 206 LEU B N 1
ATOM 5268 C CA . LEU B 1 206 ? -12.961 -19.594 0.686 1 89.81 206 LEU B CA 1
ATOM 5269 C C . LEU B 1 206 ? -14.406 -19.203 0.961 1 89.81 206 LEU B C 1
ATOM 5271 O O . LEU B 1 206 ? -14.797 -18.047 0.76 1 89.81 206 LEU B O 1
ATOM 5275 N N . THR B 1 207 ? -15.164 -20.156 1.417 1 89.19 207 THR B N 1
ATOM 5276 C CA . THR B 1 207 ? -16.547 -19.859 1.785 1 89.19 207 THR B CA 1
ATOM 5277 C C . THR B 1 207 ? -16.594 -18.859 2.934 1 89.19 207 THR B C 1
ATOM 5279 O O . THR B 1 207 ? -17.391 -17.922 2.9 1 89.19 207 THR B O 1
ATOM 5282 N N . SER B 1 208 ? -15.805 -19.062 3.875 1 84.44 208 SER B N 1
ATOM 5283 C CA . SER B 1 208 ? -15.734 -18.141 5 1 84.44 208 SER B CA 1
ATOM 5284 C C . SER B 1 208 ? -15.312 -16.75 4.539 1 84.44 208 SER B C 1
ATOM 5286 O O . SER B 1 208 ? -15.836 -15.742 5.031 1 84.44 208 SER B O 1
ATOM 5288 N N . GLN B 1 209 ? -14.359 -16.641 3.637 1 86.44 209 GLN B N 1
ATOM 5289 C CA . GLN B 1 209 ? -13.891 -15.352 3.115 1 86.44 209 GLN B CA 1
ATOM 5290 C C . GLN B 1 209 ? -14.992 -14.648 2.324 1 86.44 209 GLN B C 1
ATOM 5292 O O . GLN B 1 209 ? -15.125 -13.422 2.391 1 86.44 209 GLN B O 1
ATOM 5297 N N . LEU B 1 210 ? -15.734 -15.422 1.655 1 91.06 210 LEU B N 1
ATOM 5298 C CA . LEU B 1 210 ? -16.797 -14.844 0.829 1 91.06 210 LEU B CA 1
ATOM 5299 C C . LEU B 1 210 ? -17.953 -14.359 1.69 1 91.06 210 LEU B C 1
ATOM 5301 O O . LEU B 1 210 ? -18.719 -13.484 1.273 1 91.06 210 LEU B O 1
ATOM 5305 N N . GLU B 1 211 ? -18.047 -14.883 2.883 1 87.5 211 GLU B N 1
ATOM 5306 C CA . GLU B 1 211 ? -19.078 -14.438 3.811 1 87.5 211 GLU B CA 1
ATOM 5307 C C . GLU B 1 211 ? -18.859 -12.984 4.223 1 87.5 211 GLU B C 1
ATOM 5309 O O . GLU B 1 211 ? -19.812 -12.273 4.551 1 87.5 211 GLU B O 1
ATOM 5314 N N . TYR B 1 212 ? -17.641 -12.508 4.152 1 87.06 212 TYR B N 1
ATOM 5315 C CA . TYR B 1 212 ? -17.281 -11.125 4.449 1 87.06 212 TYR B CA 1
ATOM 5316 C C . TYR B 1 212 ? -18.031 -10.156 3.543 1 87.06 212 TYR B C 1
ATOM 5318 O O . TYR B 1 212 ? -18.312 -9.023 3.932 1 87.06 212 TYR B O 1
ATOM 5326 N N . TYR B 1 213 ? -18.375 -10.609 2.414 1 92.06 213 TYR B N 1
ATOM 5327 C CA . TYR B 1 213 ? -18.953 -9.711 1.423 1 92.06 213 TYR B CA 1
ATOM 5328 C C . TYR B 1 213 ? -20.469 -9.797 1.439 1 92.06 213 TYR B C 1
ATOM 5330 O O . TYR B 1 213 ? -21.156 -9.117 0.662 1 92.06 213 TYR B O 1
ATOM 5338 N N . ARG B 1 214 ? -20.969 -10.57 2.348 1 90.81 214 ARG B N 1
ATOM 5339 C CA . ARG B 1 214 ? -22.406 -10.656 2.49 1 90.81 214 ARG B CA 1
ATOM 5340 C C . ARG B 1 214 ? -22.969 -9.414 3.172 1 90.81 214 ARG B C 1
ATOM 5342 O O . ARG B 1 214 ? -22.344 -8.867 4.078 1 90.81 214 ARG B O 1
ATOM 5349 N N . ILE B 1 215 ? -24.016 -8.969 2.582 1 89.06 215 ILE B N 1
ATOM 5350 C CA . ILE B 1 215 ? -24.734 -7.863 3.189 1 89.06 215 ILE B CA 1
ATOM 5351 C C . ILE B 1 215 ? -26.141 -8.312 3.566 1 89.06 215 ILE B C 1
ATOM 5353 O O . ILE B 1 215 ? -26.938 -8.711 2.701 1 89.06 215 ILE B O 1
ATOM 5357 N N . GLU B 1 216 ? -26.422 -8.125 4.809 1 84.94 216 GLU B N 1
ATOM 5358 C CA . GLU B 1 216 ? -27.688 -8.641 5.336 1 84.94 216 GLU B CA 1
ATOM 5359 C C . GLU B 1 216 ? -28.875 -8.094 4.551 1 84.94 216 GLU B C 1
ATOM 5361 O O . GLU B 1 216 ? -28.984 -6.883 4.328 1 84.94 216 GLU B O 1
ATOM 5366 N N . ASN B 1 217 ? -29.656 -9.008 4.07 1 83.81 217 ASN B N 1
ATOM 5367 C CA . ASN B 1 217 ? -30.922 -8.742 3.4 1 83.81 217 ASN B CA 1
ATOM 5368 C C . ASN B 1 217 ? -30.703 -8.102 2.033 1 83.81 217 ASN B C 1
ATOM 5370 O O . ASN B 1 217 ? -31.656 -7.617 1.415 1 83.81 217 ASN B O 1
ATOM 5374 N N . ARG B 1 218 ? -29.578 -8.023 1.588 1 89 218 ARG B N 1
ATOM 5375 C CA . ARG B 1 218 ? -29.344 -7.398 0.29 1 89 218 ARG B CA 1
ATOM 5376 C C . ARG B 1 218 ? -28.609 -8.352 -0.65 1 89 218 ARG B C 1
ATOM 5378 O O . ARG B 1 218 ? -28.953 -8.461 -1.825 1 89 218 ARG B O 1
ATOM 5385 N N . ILE B 1 219 ? -27.5 -8.906 -0.17 1 89.56 219 ILE B N 1
ATOM 5386 C CA . ILE B 1 219 ? -26.719 -9.852 -0.956 1 89.56 219 ILE B CA 1
ATOM 5387 C C . ILE B 1 219 ? -26.516 -11.141 -0.167 1 89.56 219 ILE B C 1
ATOM 5389 O O . ILE B 1 219 ? -25.984 -11.125 0.947 1 89.56 219 ILE B O 1
ATOM 5393 N N . SER B 1 220 ? -26.953 -12.203 -0.766 1 87.5 220 SER B N 1
ATOM 5394 C CA . SER B 1 220 ? -26.781 -13.508 -0.138 1 87.5 220 SER B CA 1
ATOM 5395 C C . SER B 1 220 ? -25.672 -14.305 -0.81 1 87.5 220 SER B C 1
ATOM 5397 O O . SER B 1 220 ? -25.156 -13.906 -1.861 1 87.5 220 SER B O 1
ATOM 5399 N N . SER B 1 221 ? -25.312 -15.406 -0.155 1 86.81 221 SER B N 1
ATOM 5400 C CA . SER B 1 221 ? -24.266 -16.266 -0.682 1 86.81 221 SER B CA 1
ATOM 5401 C C . SER B 1 221 ? -24.672 -16.875 -2.02 1 86.81 221 SER B C 1
ATOM 5403 O O . SER B 1 221 ? -23.828 -17.094 -2.889 1 86.81 221 SER B O 1
ATOM 5405 N N . ASN B 1 222 ? -25.875 -17.125 -2.186 1 86.44 222 ASN B N 1
ATOM 5406 C CA . ASN B 1 222 ? -26.375 -17.703 -3.426 1 86.44 222 ASN B CA 1
ATOM 5407 C C . ASN B 1 222 ? -26.188 -16.75 -4.605 1 86.44 222 ASN B C 1
ATOM 5409 O O . ASN B 1 222 ? -26 -17.203 -5.742 1 86.44 222 ASN B O 1
ATOM 5413 N N . ASP B 1 223 ? -26.25 -15.562 -4.277 1 89.88 223 ASP B N 1
ATOM 5414 C CA . ASP B 1 223 ? -26.031 -14.57 -5.324 1 89.88 223 ASP B CA 1
ATOM 5415 C C . ASP B 1 223 ? -24.609 -14.633 -5.855 1 89.88 223 ASP B C 1
ATOM 5417 O O . ASP B 1 223 ? -24.375 -14.398 -7.043 1 89.88 223 ASP B O 1
ATOM 5421 N N . PHE B 1 224 ? -23.672 -14.953 -4.984 1 91.12 224 PHE B N 1
ATOM 5422 C CA . PHE B 1 224 ? -22.266 -15.031 -5.367 1 91.12 224 PHE B CA 1
ATOM 5423 C C . PHE B 1 224 ? -22.031 -16.203 -6.305 1 91.12 224 PHE B C 1
ATOM 5425 O O . PHE B 1 224 ? -21.391 -16.062 -7.344 1 91.12 224 PHE B O 1
ATOM 5432 N N . TYR B 1 225 ? -22.688 -17.266 -5.961 1 89 225 TYR B N 1
ATOM 5433 C CA . TYR B 1 225 ? -22.375 -18.5 -6.652 1 89 225 TYR B CA 1
ATOM 5434 C C . TYR B 1 225 ? -23.031 -18.547 -8.023 1 89 225 TYR B C 1
ATOM 5436 O O . TYR B 1 225 ? -22.594 -19.281 -8.906 1 89 225 TYR B O 1
ATOM 5444 N N . GLY B 1 226 ? -24.016 -17.734 -8.203 1 87.75 226 GLY B N 1
ATOM 5445 C CA . GLY B 1 226 ? -24.719 -17.703 -9.469 1 87.75 226 GLY B CA 1
ATOM 5446 C C . GLY B 1 226 ? -24.094 -16.766 -10.484 1 87.75 226 GLY B C 1
ATOM 5447 O O . GLY B 1 226 ? -24.5 -16.75 -11.648 1 87.75 226 GLY B O 1
ATOM 5448 N N . ILE B 1 227 ? -23.078 -16.078 -10.086 1 92.06 227 ILE B N 1
ATOM 5449 C CA . ILE B 1 227 ? -22.438 -15.125 -10.984 1 92.06 227 ILE B CA 1
ATOM 5450 C C . ILE B 1 227 ? -21.703 -15.867 -12.094 1 92.06 227 ILE B C 1
ATOM 5452 O O . ILE B 1 227 ? -20.938 -16.797 -11.836 1 92.06 227 ILE B O 1
ATOM 5456 N N . ASP B 1 228 ? -21.938 -15.445 -13.359 1 92.06 228 ASP B N 1
ATOM 5457 C CA . ASP B 1 228 ? -21.172 -15.977 -14.492 1 92.06 228 ASP B CA 1
ATOM 5458 C C . ASP B 1 228 ? -19.844 -15.25 -14.648 1 92.06 228 ASP B C 1
ATOM 5460 O O . ASP B 1 228 ? -19.703 -14.367 -15.5 1 92.06 228 ASP B O 1
ATOM 5464 N N . LEU B 1 229 ? -18.922 -15.703 -13.891 1 93.81 229 LEU B N 1
ATOM 5465 C CA . LEU B 1 229 ? -17.625 -15.062 -13.828 1 93.81 229 LEU B CA 1
ATOM 5466 C C . LEU B 1 229 ? -16.859 -15.234 -15.141 1 93.81 229 LEU B C 1
ATOM 5468 O O . LEU B 1 229 ? -16.109 -14.352 -15.547 1 93.81 229 LEU B O 1
ATOM 5472 N N . GLU B 1 230 ? -17.078 -16.281 -15.875 1 92.5 230 GLU B N 1
ATOM 5473 C CA . GLU B 1 230 ? -16.359 -16.562 -17.109 1 92.5 230 GLU B CA 1
ATOM 5474 C C . GLU B 1 230 ? -16.719 -15.547 -18.203 1 92.5 230 GLU B C 1
ATOM 5476 O O . GLU B 1 230 ? -15.844 -15.016 -18.875 1 92.5 230 GLU B O 1
ATOM 5481 N N . SER B 1 231 ? -17.969 -15.328 -18.312 1 92.38 231 SER B N 1
ATOM 5482 C CA . SER B 1 231 ? -18.406 -14.352 -19.312 1 92.38 231 SER B CA 1
ATOM 5483 C C . SER B 1 231 ? -17.891 -12.961 -18.984 1 92.38 231 SER B C 1
ATOM 5485 O O . SER B 1 231 ? -17.469 -12.219 -19.875 1 92.38 231 SER B O 1
ATOM 5487 N N . TYR B 1 232 ? -17.984 -12.602 -17.719 1 94.12 232 TYR B N 1
ATOM 5488 C CA . TYR B 1 232 ? -17.484 -11.305 -17.281 1 94.12 232 TYR B CA 1
ATOM 5489 C C . TYR B 1 232 ? -16 -11.156 -17.609 1 94.12 232 TYR B C 1
ATOM 5491 O O . TYR B 1 232 ? -15.562 -10.109 -18.078 1 94.12 232 TYR B O 1
ATOM 5499 N N . LEU B 1 233 ? -15.242 -12.227 -17.344 1 95.94 233 LEU B N 1
ATOM 5500 C CA . LEU B 1 233 ? -13.789 -12.164 -17.516 1 95.94 233 LEU B CA 1
ATOM 5501 C C . LEU B 1 233 ? -13.43 -12.164 -19 1 95.94 233 LEU B C 1
ATOM 5503 O O . LEU B 1 233 ? -12.461 -11.523 -19.406 1 95.94 233 LEU B O 1
ATOM 5507 N N . GLU B 1 234 ? -14.148 -12.891 -19.812 1 92.44 234 GLU B N 1
ATOM 5508 C CA . GLU B 1 234 ? -13.906 -12.875 -21.25 1 92.44 234 GLU B CA 1
ATOM 5509 C C . GLU B 1 234 ? -14.141 -11.477 -21.828 1 92.44 234 GLU B C 1
ATOM 5511 O O . GLU B 1 234 ? -13.352 -11.008 -22.656 1 92.44 234 GLU B O 1
ATOM 5516 N N . GLU B 1 235 ? -15.195 -10.898 -21.406 1 92.56 235 GLU B N 1
ATOM 5517 C CA . GLU B 1 235 ? -15.469 -9.531 -21.844 1 92.56 235 GLU B CA 1
ATOM 5518 C C . GLU B 1 235 ? -14.391 -8.57 -21.344 1 92.56 235 GLU B C 1
ATOM 5520 O O . GLU B 1 235 ? -14.008 -7.637 -22.062 1 92.56 235 GLU B O 1
ATOM 5525 N N . SER B 1 236 ? -13.961 -8.82 -20.125 1 93.62 236 SER B N 1
ATOM 5526 C CA . SER B 1 236 ? -12.922 -7.973 -19.531 1 93.62 236 SER B CA 1
ATOM 5527 C C . SER B 1 236 ? -11.617 -8.086 -20.312 1 93.62 236 SER B C 1
ATOM 5529 O O . SER B 1 236 ? -10.906 -7.094 -20.484 1 93.62 236 SER B O 1
ATOM 5531 N N . VAL B 1 237 ? -11.312 -9.258 -20.734 1 92.88 237 VAL B N 1
ATOM 5532 C CA . VAL B 1 237 ? -10.078 -9.461 -21.5 1 92.88 237 VAL B CA 1
ATOM 5533 C C . VAL B 1 237 ? -10.156 -8.688 -22.812 1 92.88 237 VAL B C 1
ATOM 5535 O O . VAL B 1 237 ? -9.164 -8.078 -23.234 1 92.88 237 VAL B O 1
ATOM 5538 N N . ARG B 1 238 ? -11.273 -8.711 -23.453 1 89.81 238 ARG B N 1
ATOM 5539 C CA . ARG B 1 238 ? -11.461 -7.957 -24.688 1 89.81 238 ARG B CA 1
ATOM 5540 C C . ARG B 1 238 ? -11.289 -6.457 -24.438 1 89.81 238 ARG B C 1
ATOM 5542 O O . ARG B 1 238 ? -10.602 -5.773 -25.203 1 89.81 238 ARG B O 1
ATOM 5549 N N . ARG B 1 239 ? -11.836 -6.039 -23.391 1 89.75 239 ARG B N 1
ATOM 5550 C CA . ARG B 1 239 ? -11.75 -4.625 -23.031 1 89.75 239 ARG B CA 1
ATOM 5551 C C . ARG B 1 239 ? -10.312 -4.23 -22.719 1 89.75 239 ARG B C 1
ATOM 5553 O O . ARG B 1 239 ? -9.859 -3.145 -23.094 1 89.75 239 ARG B O 1
ATOM 5560 N N . LEU B 1 240 ? -9.609 -5.047 -21.953 1 91.19 240 LEU B N 1
ATOM 5561 C CA . LEU B 1 240 ? -8.219 -4.797 -21.609 1 91.19 240 LEU B CA 1
ATOM 5562 C C . LEU B 1 240 ? -7.348 -4.711 -22.859 1 91.19 240 LEU B C 1
ATOM 5564 O O . LEU B 1 240 ? -6.402 -3.922 -22.906 1 91.19 240 LEU B O 1
ATOM 5568 N N . GLY B 1 241 ? -7.621 -5.516 -23.828 1 86.62 241 GLY B N 1
ATOM 5569 C CA . GLY B 1 241 ? -6.887 -5.473 -25.078 1 86.62 241 GLY B CA 1
ATOM 5570 C C . GLY B 1 241 ? -7.008 -4.145 -25.797 1 86.62 241 GLY B C 1
ATOM 5571 O O . GLY B 1 241 ? -6.035 -3.656 -26.391 1 86.62 241 GLY B O 1
ATOM 5572 N N . GLU B 1 242 ? -8.062 -3.52 -25.625 1 82.44 242 GLU B N 1
ATOM 5573 C CA . GLU B 1 242 ? -8.32 -2.238 -26.281 1 82.44 242 GLU B CA 1
ATOM 5574 C C . GLU B 1 242 ? -7.637 -1.096 -25.547 1 82.44 242 GLU B C 1
ATOM 5576 O O . GLU B 1 242 ? -7.156 -0.145 -26.156 1 82.44 242 GLU B O 1
ATOM 5581 N N . ILE B 1 243 ? -7.605 -1.228 -24.266 1 80.5 243 ILE B N 1
ATOM 5582 C CA . ILE B 1 243 ? -7.137 -0.134 -23.422 1 80.5 243 ILE B CA 1
ATOM 5583 C C . ILE B 1 243 ? -5.613 -0.178 -23.328 1 80.5 243 ILE B C 1
ATOM 5585 O O . ILE B 1 243 ? -4.957 0.866 -23.266 1 80.5 243 ILE B O 1
ATOM 5589 N N . THR B 1 244 ? -5.004 -1.325 -23.266 1 72.19 244 THR B N 1
ATOM 5590 C CA . THR B 1 244 ? -3.594 -1.448 -22.922 1 72.19 244 THR B CA 1
ATOM 5591 C C . THR B 1 244 ? -2.715 -1.383 -24.156 1 72.19 244 THR B C 1
ATOM 5593 O O . THR B 1 244 ? -1.53 -1.72 -24.109 1 72.19 244 THR B O 1
ATOM 5596 N N . GLY B 1 245 ? -3.268 -1.062 -25.266 1 65.44 245 GLY B N 1
ATOM 5597 C CA . GLY B 1 245 ? -2.445 -0.974 -26.469 1 65.44 245 GLY B CA 1
ATOM 5598 C C . GLY B 1 245 ? -1.175 -0.172 -26.266 1 65.44 245 GLY B C 1
ATOM 5599 O O . GLY B 1 245 ? -0.113 -0.541 -26.766 1 65.44 245 GLY B O 1
ATOM 5600 N N . SER B 1 246 ? -1.282 0.969 -25.609 1 67.19 246 SER B N 1
ATOM 5601 C CA . SER B 1 246 ? -0.071 1.684 -25.219 1 67.19 246 SER B CA 1
ATOM 5602 C C . SER B 1 246 ? 0.142 1.636 -23.719 1 67.19 246 SER B C 1
ATOM 5604 O O . SER B 1 246 ? -0.657 2.182 -22.953 1 67.19 246 SER B O 1
ATOM 5606 N N . GLY B 1 247 ? 0.966 0.807 -23.156 1 69.69 247 GLY B N 1
ATOM 5607 C CA . GLY B 1 247 ? 1.268 0.585 -21.75 1 69.69 247 GLY B CA 1
ATOM 5608 C C . GLY B 1 247 ? 1.413 1.873 -20.953 1 69.69 247 GLY B C 1
ATOM 5609 O O . GLY B 1 247 ? 0.894 1.987 -19.844 1 69.69 247 GLY B O 1
ATOM 5610 N N . LYS B 1 248 ? 1.974 2.885 -21.578 1 79.88 248 LYS B N 1
ATOM 5611 C CA . LYS B 1 248 ? 2.262 4.137 -20.891 1 79.88 248 LYS B CA 1
ATOM 5612 C C . LYS B 1 248 ? 0.989 4.949 -20.672 1 79.88 248 LYS B C 1
ATOM 5614 O O . LYS B 1 248 ? 0.752 5.457 -19.562 1 79.88 248 LYS B O 1
ATOM 5619 N N . SER B 1 249 ? 0.199 5.051 -21.656 1 85.12 249 SER B N 1
ATOM 5620 C CA . SER B 1 249 ? -1.037 5.816 -21.531 1 85.12 249 SER B CA 1
ATOM 5621 C C . SER B 1 249 ? -1.997 5.172 -20.547 1 85.12 249 SER B C 1
ATOM 5623 O O . SER B 1 249 ? -2.65 5.871 -19.766 1 85.12 249 SER B O 1
ATOM 5625 N N . ALA B 1 250 ? -2.021 3.943 -20.484 1 87.5 250 ALA B N 1
ATOM 5626 C CA . ALA B 1 250 ? -2.889 3.225 -19.562 1 87.5 250 ALA B CA 1
ATOM 5627 C C . ALA B 1 250 ? -2.443 3.439 -18.125 1 87.5 250 ALA B C 1
ATOM 5629 O O . ALA B 1 250 ? -3.275 3.58 -17.219 1 87.5 250 ALA B O 1
ATOM 5630 N N . ALA B 1 251 ? -1.165 3.502 -17.953 1 89.69 251 ALA B N 1
ATOM 5631 C CA . ALA B 1 251 ? -0.604 3.711 -16.625 1 89.69 251 ALA B CA 1
ATOM 5632 C C . ALA B 1 251 ? -0.965 5.094 -16.078 1 89.69 251 ALA B C 1
ATOM 5634 O O . ALA B 1 251 ? -1.28 5.246 -14.898 1 89.69 251 ALA B O 1
ATOM 5635 N N . GLU B 1 252 ? -0.963 6.059 -16.969 1 91 252 GLU B N 1
ATOM 5636 C CA . GLU B 1 252 ? -1.193 7.441 -16.562 1 91 252 GLU B CA 1
ATOM 5637 C C . GLU B 1 252 ? -2.674 7.695 -16.297 1 91 252 GLU B C 1
ATOM 5639 O O . GLU B 1 252 ? -3.031 8.68 -15.641 1 91 252 GLU B O 1
ATOM 5644 N N . GLU B 1 253 ? -3.467 6.801 -16.703 1 88.31 253 GLU B N 1
ATOM 5645 C CA . GLU B 1 253 ? -4.902 6.984 -16.5 1 88.31 253 GLU B CA 1
ATOM 5646 C C . GLU B 1 253 ? -5.391 6.246 -15.266 1 88.31 253 GLU B C 1
ATOM 5648 O O . GLU B 1 253 ? -6.52 6.453 -14.812 1 88.31 253 GLU B O 1
ATOM 5653 N N . THR B 1 254 ? -4.48 5.504 -14.641 1 91 254 THR B N 1
ATOM 5654 C CA . THR B 1 254 ? -4.867 4.762 -13.445 1 91 254 THR B CA 1
ATOM 5655 C C . THR B 1 254 ? -5.082 5.707 -12.266 1 91 254 THR B C 1
ATOM 5657 O O . THR B 1 254 ? -4.32 6.66 -12.086 1 91 254 THR B O 1
ATOM 5660 N N . PRO B 1 255 ? -6.125 5.426 -11.492 1 92.44 255 PRO B N 1
ATOM 5661 C CA . PRO B 1 255 ? -6.34 6.258 -10.305 1 92.44 255 PRO B CA 1
ATOM 5662 C C . PRO B 1 255 ? -5.148 6.246 -9.352 1 92.44 255 PRO B C 1
ATOM 5664 O O . PRO B 1 255 ? -4.867 7.254 -8.695 1 92.44 255 PRO B O 1
ATOM 5667 N N . ASP B 1 256 ? -4.426 5.172 -9.242 1 90.88 256 ASP B N 1
ATOM 5668 C CA . ASP B 1 256 ? -3.244 5.109 -8.383 1 90.88 256 ASP B CA 1
ATOM 5669 C C . ASP B 1 256 ? -2.191 6.125 -8.82 1 90.88 256 ASP B C 1
ATOM 5671 O O . ASP B 1 256 ? -1.57 6.781 -7.984 1 90.88 256 ASP B O 1
ATOM 5675 N N . TYR B 1 257 ? -1.988 6.242 -10.109 1 93.12 257 TYR B N 1
ATOM 5676 C CA . TYR B 1 257 ? -1.042 7.219 -10.633 1 93.12 257 TYR B CA 1
ATOM 5677 C C . TYR B 1 257 ? -1.527 8.641 -10.367 1 93.12 257 TYR B C 1
ATOM 5679 O O . TYR B 1 257 ? -0.744 9.508 -9.977 1 93.12 257 TYR B O 1
ATOM 5687 N N . LYS B 1 258 ? -2.758 8.789 -10.57 1 93.56 258 LYS B N 1
ATOM 5688 C CA . LYS B 1 258 ? -3.332 10.117 -10.367 1 93.56 258 LYS B CA 1
ATOM 5689 C C . LYS B 1 258 ? -3.236 10.539 -8.898 1 93.56 258 LYS B C 1
ATOM 5691 O O . LYS B 1 258 ? -3.051 11.719 -8.602 1 93.56 258 LYS B O 1
ATOM 5696 N N . ILE B 1 259 ? -3.424 9.609 -7.965 1 93.88 259 ILE B N 1
ATOM 5697 C CA . ILE B 1 259 ? -3.27 9.891 -6.543 1 93.88 259 ILE B CA 1
ATOM 5698 C C . ILE B 1 259 ? -1.85 10.375 -6.266 1 93.88 259 ILE B C 1
ATOM 5700 O O . ILE B 1 259 ? -1.652 11.336 -5.508 1 93.88 259 ILE B O 1
ATOM 5704 N N . LEU B 1 260 ? -0.914 9.789 -6.891 1 92.5 260 LEU B N 1
ATOM 5705 C CA . LEU B 1 260 ? 0.48 10.156 -6.668 1 92.5 260 LEU B CA 1
ATOM 5706 C C . LEU B 1 260 ? 0.775 11.539 -7.242 1 92.5 260 LEU B C 1
ATOM 5708 O O . LEU B 1 260 ? 1.58 12.289 -6.688 1 92.5 260 LEU B O 1
ATOM 5712 N N . ILE B 1 261 ? 0.163 11.805 -8.383 1 93.56 261 ILE B N 1
ATOM 5713 C CA . ILE B 1 261 ? 0.32 13.133 -8.969 1 93.56 261 ILE B CA 1
ATOM 5714 C C . ILE B 1 261 ? -0.244 14.188 -8.016 1 93.56 261 ILE B C 1
ATOM 5716 O O . ILE B 1 261 ? 0.379 15.227 -7.793 1 93.56 261 ILE B O 1
ATOM 5720 N N . GLU B 1 262 ? -1.39 13.859 -7.488 1 94.38 262 GLU B N 1
ATOM 5721 C CA . GLU B 1 262 ? -1.989 14.773 -6.523 1 94.38 262 GLU B CA 1
ATOM 5722 C C . GLU B 1 262 ? -1.133 14.891 -5.266 1 94.38 262 GLU B C 1
ATOM 5724 O O . GLU B 1 262 ? -1.006 15.977 -4.691 1 94.38 262 GLU B O 1
ATOM 5729 N N . GLU B 1 263 ? -0.607 13.828 -4.828 1 93.12 263 GLU B N 1
ATOM 5730 C CA . GLU B 1 263 ? 0.275 13.844 -3.666 1 93.12 263 GLU B CA 1
ATOM 5731 C C . GLU B 1 263 ? 1.507 14.703 -3.92 1 93.12 263 GLU B C 1
ATOM 5733 O O . GLU B 1 263 ? 1.94 15.453 -3.039 1 93.12 263 GLU B O 1
ATOM 5738 N N . GLU B 1 264 ? 2.047 14.586 -5.09 1 93.44 264 GLU B N 1
ATOM 5739 C CA . GLU B 1 264 ? 3.184 15.43 -5.441 1 93.44 264 GLU B CA 1
ATOM 5740 C C . GLU B 1 264 ? 2.814 16.906 -5.383 1 93.44 264 GLU B C 1
ATOM 5742 O O . GLU B 1 264 ? 3.57 17.719 -4.848 1 93.44 264 GLU B O 1
ATOM 5747 N N . LYS B 1 265 ? 1.687 17.172 -5.957 1 94.75 265 LYS B N 1
ATOM 5748 C CA . LYS B 1 265 ? 1.202 18.547 -5.914 1 94.75 265 LYS B CA 1
ATOM 5749 C C . LYS B 1 265 ? 0.999 19.016 -4.473 1 94.75 265 LYS B C 1
ATOM 5751 O O . LYS B 1 265 ? 1.346 20.141 -4.129 1 94.75 265 LYS B O 1
ATOM 5756 N N . ARG B 1 266 ? 0.4 18.172 -3.711 1 96.06 266 ARG B N 1
ATOM 5757 C CA . ARG B 1 266 ? 0.153 18.5 -2.312 1 96.06 266 ARG B CA 1
ATOM 5758 C C . ARG B 1 266 ? 1.458 18.781 -1.579 1 96.06 266 ARG B C 1
ATOM 5760 O O . ARG B 1 266 ? 1.56 19.781 -0.853 1 96.06 266 ARG B O 1
ATOM 5767 N N . LEU B 1 267 ? 2.418 17.953 -1.763 1 94.25 267 LEU B N 1
ATOM 5768 C CA . LEU B 1 267 ? 3.701 18.094 -1.089 1 94.25 267 LEU B CA 1
ATOM 5769 C C . LEU B 1 267 ? 4.398 19.391 -1.525 1 94.25 267 LEU B C 1
ATOM 5771 O O . LEU B 1 267 ? 5.039 20.062 -0.713 1 94.25 267 LEU B O 1
ATOM 5775 N N . LYS B 1 268 ? 4.266 19.719 -2.756 1 94.19 268 LYS B N 1
ATOM 5776 C CA . LYS B 1 268 ? 4.816 20.969 -3.246 1 94.19 268 LYS B CA 1
ATOM 5777 C C . LYS B 1 268 ? 4.117 22.172 -2.598 1 94.19 268 LYS B C 1
ATOM 5779 O O . LYS B 1 268 ? 4.773 23.125 -2.176 1 94.19 268 LYS B O 1
ATOM 5784 N N . GLU B 1 269 ? 2.816 22.062 -2.561 1 95.06 269 GLU B N 1
ATOM 5785 C CA . GLU B 1 269 ? 2.051 23.141 -1.929 1 95.06 269 GLU B CA 1
ATOM 5786 C C . GLU B 1 269 ? 2.342 23.219 -0.432 1 95.06 269 GLU B C 1
ATOM 5788 O O . GLU B 1 269 ? 2.342 24.297 0.151 1 95.06 269 GLU B O 1
ATOM 5793 N N . GLN B 1 270 ? 2.543 22.078 0.174 1 93.88 270 GLN B N 1
ATOM 5794 C CA . GLN B 1 270 ? 2.883 22.062 1.593 1 93.88 270 GLN B CA 1
ATOM 5795 C C . GLN B 1 270 ? 4.23 22.734 1.847 1 93.88 270 GLN B C 1
ATOM 5797 O O . GLN B 1 270 ? 4.418 23.391 2.869 1 93.88 270 GLN B O 1
ATOM 5802 N N . SER B 1 271 ? 5.129 22.531 0.989 1 92.88 271 SER B N 1
ATOM 5803 C CA . SER B 1 271 ? 6.418 23.203 1.096 1 92.88 271 SER B CA 1
ATOM 5804 C C . SER B 1 271 ? 6.266 24.719 0.994 1 92.88 271 SER B C 1
ATOM 5806 O O . SER B 1 271 ? 6.891 25.469 1.751 1 92.88 271 SER B O 1
ATOM 5808 N N . LYS B 1 272 ? 5.441 25.125 0.051 1 93.69 272 LYS B N 1
ATOM 5809 C CA . LYS B 1 272 ? 5.152 26.547 -0.074 1 93.69 272 LYS B CA 1
ATOM 5810 C C . LYS B 1 272 ? 4.492 27.094 1.19 1 93.69 272 LYS B C 1
ATOM 5812 O O . LYS B 1 272 ? 4.836 28.172 1.662 1 93.69 272 LYS B O 1
ATOM 5817 N N . LEU B 1 273 ? 3.559 26.344 1.684 1 93.19 273 LEU B N 1
ATOM 5818 C CA . LEU B 1 273 ? 2.836 26.75 2.881 1 93.19 273 LEU B CA 1
ATOM 5819 C C . LEU B 1 273 ? 3.787 26.922 4.059 1 93.19 273 LEU B C 1
ATOM 5821 O O . LEU B 1 273 ? 3.643 27.859 4.848 1 93.19 273 LEU B O 1
ATOM 5825 N N . THR B 1 274 ? 4.707 26.062 4.168 1 90.31 274 THR B N 1
ATOM 5826 C CA . THR B 1 274 ? 5.684 26.141 5.25 1 90.31 274 THR B CA 1
ATOM 5827 C C . THR B 1 274 ? 6.5 27.422 5.145 1 90.31 274 THR B C 1
ATOM 5829 O O . THR B 1 274 ? 6.762 28.078 6.152 1 90.31 274 THR B O 1
ATOM 5832 N N . LYS B 1 275 ? 6.852 27.828 3.965 1 89.44 275 LYS B N 1
ATOM 5833 C CA . LYS B 1 275 ? 7.598 29.062 3.758 1 89.44 275 LYS B CA 1
ATOM 5834 C C . LYS B 1 275 ? 6.738 30.281 4.078 1 89.44 275 LYS B C 1
ATOM 5836 O O . LYS B 1 275 ? 7.211 31.234 4.707 1 89.44 275 LYS B O 1
ATOM 5841 N N . TYR B 1 276 ? 5.445 30.203 3.707 1 90.19 276 TYR B N 1
ATOM 5842 C CA . TYR B 1 276 ? 4.523 31.297 4.004 1 90.19 276 TYR B CA 1
ATOM 5843 C C . TYR B 1 276 ? 4.281 31.406 5.504 1 90.19 276 TYR B C 1
ATOM 5845 O O . TYR B 1 276 ? 4.059 32.5 6.02 1 90.19 276 TYR B O 1
ATOM 5853 N N . SER B 1 277 ? 4.324 30.281 6.18 1 87 277 SER B N 1
ATOM 5854 C CA . SER B 1 277 ? 4.043 30.266 7.613 1 87 277 SER B CA 1
ATOM 5855 C C . SER B 1 277 ? 5.18 30.891 8.406 1 87 277 SER B C 1
ATOM 5857 O O . SER B 1 277 ? 4.98 31.328 9.547 1 87 277 SER B O 1
ATOM 5859 N N . LEU B 1 278 ? 6.328 30.984 7.742 1 87.12 278 LEU B N 1
ATOM 5860 C CA . LEU B 1 278 ? 7.488 31.578 8.406 1 87.12 278 LEU B CA 1
ATOM 5861 C C . LEU B 1 278 ? 7.629 33.062 8.047 1 87.12 278 LEU B C 1
ATOM 5863 O O . LEU B 1 278 ? 8.414 33.781 8.664 1 87.12 278 LEU B O 1
ATOM 5867 N N . ALA B 1 279 ? 6.824 33.469 7.113 1 87.62 279 ALA B N 1
ATOM 5868 C CA . ALA B 1 279 ? 6.852 34.875 6.715 1 87.62 279 ALA B CA 1
ATOM 5869 C C . ALA B 1 279 ? 6.145 35.75 7.742 1 87.62 279 ALA B C 1
ATOM 5871 O O . ALA B 1 279 ? 5.344 35.25 8.539 1 87.62 279 ALA B O 1
ATOM 5872 N N . PRO B 1 280 ? 6.508 37 7.766 1 86.12 280 PRO B N 1
ATOM 5873 C CA . PRO B 1 280 ? 5.855 37.906 8.711 1 86.12 280 PRO B CA 1
ATOM 5874 C C . PRO B 1 280 ? 4.344 38 8.508 1 86.12 280 PRO B C 1
ATOM 5876 O O . PRO B 1 280 ? 3.867 38 7.371 1 86.12 280 PRO B O 1
ATOM 5879 N N . GLN B 1 281 ? 3.639 37.906 9.602 1 88.56 281 GLN B N 1
ATOM 5880 C CA . GLN B 1 281 ? 2.186 38.031 9.578 1 88.56 281 GLN B CA 1
ATOM 5881 C C . GLN B 1 281 ? 1.748 39.375 10.164 1 88.56 281 GLN B C 1
ATOM 5883 O O . GLN B 1 281 ? 2.287 39.844 11.18 1 88.56 281 GLN B O 1
ATOM 5888 N N . THR B 1 282 ? 0.73 40 9.508 1 90.88 282 THR B N 1
ATOM 5889 C CA . THR B 1 282 ? 0.28 41.344 9.898 1 90.88 282 THR B CA 1
ATOM 5890 C C . THR B 1 282 ? -0.993 41.25 10.742 1 90.88 282 THR B C 1
ATOM 5892 O O . THR B 1 282 ? -1.899 40.469 10.422 1 90.88 282 THR B O 1
ATOM 5895 N N . GLU B 1 283 ? -0.991 41.938 11.82 1 92.31 283 GLU B N 1
ATOM 5896 C CA . GLU B 1 283 ? -2.166 42.031 12.68 1 92.31 283 GLU B CA 1
ATOM 5897 C C . GLU B 1 283 ? -2.568 43.5 12.898 1 92.31 283 GLU B C 1
ATOM 5899 O O . GLU B 1 283 ? -1.738 44.312 13.266 1 92.31 283 GLU B O 1
ATOM 5904 N N . VAL B 1 284 ? -3.834 43.781 12.586 1 91.38 284 VAL B N 1
ATOM 5905 C CA . VAL B 1 284 ? -4.367 45.125 12.805 1 91.38 284 VAL B CA 1
ATOM 5906 C C . VAL B 1 284 ? -5.246 45.125 14.047 1 91.38 284 VAL B C 1
ATOM 5908 O O . VAL B 1 284 ? -5.988 44.188 14.305 1 91.38 284 VAL B O 1
ATOM 5911 N N . PHE B 1 285 ? -5.051 46.156 14.82 1 89.31 285 PHE B N 1
ATOM 5912 C CA . PHE B 1 285 ? -5.871 46.188 16.031 1 89.31 285 PHE B CA 1
ATOM 5913 C C . PHE B 1 285 ? -6.465 47.594 16.234 1 89.31 285 PHE B C 1
ATOM 5915 O O . PHE B 1 285 ? -5.953 48.562 15.703 1 89.31 285 PHE B O 1
ATOM 5922 N N . PHE B 1 286 ? -7.617 47.625 16.875 1 87.25 286 PHE B N 1
ATOM 5923 C CA . PHE B 1 286 ? -8.305 48.781 17.391 1 87.25 286 PHE B CA 1
ATOM 5924 C C . PHE B 1 286 ? -8.477 48.719 18.891 1 87.25 286 PHE B C 1
ATOM 5926 O O . PHE B 1 286 ? -8.805 47.656 19.438 1 87.25 286 PHE B O 1
ATOM 5933 N N . SER B 1 287 ? -8.102 49.812 19.5 1 85.44 287 SER B N 1
ATOM 5934 C CA . SER B 1 287 ? -8.227 49.781 20.953 1 85.44 287 SER B CA 1
ATOM 5935 C C . SER B 1 287 ? -8.969 51 21.484 1 85.44 287 SER B C 1
ATOM 5937 O O . SER B 1 287 ? -8.945 52.062 20.844 1 85.44 287 SER B O 1
ATOM 5939 N N . TYR B 1 288 ? -9.695 50.75 22.5 1 80.38 288 TYR B N 1
ATOM 5940 C CA . TYR B 1 288 ? -10.406 51.781 23.266 1 80.38 288 TYR B CA 1
ATOM 5941 C C . TYR B 1 288 ? -9.938 51.812 24.703 1 80.38 288 TYR B C 1
ATOM 5943 O O . TYR B 1 288 ? -10 50.812 25.422 1 80.38 288 TYR B O 1
ATOM 5951 N N . MET B 1 289 ? -9.445 52.969 25.094 1 79.06 289 MET B N 1
ATOM 5952 C CA . MET B 1 289 ? -8.977 53.125 26.469 1 79.06 289 MET B CA 1
ATOM 5953 C C . MET B 1 289 ? -9.938 54 27.281 1 79.06 289 MET B C 1
ATOM 5955 O O . MET B 1 289 ? -10.172 55.156 26.922 1 79.06 289 MET B O 1
ATOM 5959 N N . LYS B 1 290 ? -10.477 53.406 28.281 1 76.06 290 LYS B N 1
ATOM 5960 C CA . LYS B 1 290 ? -11.25 54.156 29.266 1 76.06 290 LYS B CA 1
ATOM 5961 C C . LYS B 1 290 ? -10.344 54.75 30.344 1 76.06 290 LYS B C 1
ATOM 5963 O O . LYS B 1 290 ? -9.727 54.031 31.109 1 76.06 290 LYS B O 1
ATOM 5968 N N . ARG B 1 291 ? -10.406 56.062 30.5 1 73.56 291 ARG B N 1
ATOM 5969 C CA . ARG B 1 291 ? -9.539 56.75 31.469 1 73.56 291 ARG B CA 1
ATOM 5970 C C . ARG B 1 291 ? -10.195 56.812 32.844 1 73.56 291 ARG B C 1
ATOM 5972 O O . ARG B 1 291 ? -11.414 56.906 32.938 1 73.56 291 ARG B O 1
ATOM 5979 N N . ARG B 1 292 ? -9.398 56.625 33.906 1 65.19 292 ARG B N 1
ATOM 5980 C CA . ARG B 1 292 ? -9.883 56.781 35.281 1 65.19 292 ARG B CA 1
ATOM 5981 C C . ARG B 1 292 ? -10.297 58.219 35.562 1 65.19 292 ARG B C 1
ATOM 5983 O O . ARG B 1 292 ? -9.625 59.156 35.125 1 65.19 292 ARG B O 1
ATOM 5990 N N . SER B 1 293 ? -11.633 58.25 36.188 1 52.78 293 SER B N 1
ATOM 5991 C CA . SER B 1 293 ? -12.164 59.594 36.531 1 52.78 293 SER B CA 1
ATOM 5992 C C . SER B 1 293 ? -11.367 60.219 37.656 1 52.78 293 SER B C 1
ATOM 5994 O O . SER B 1 293 ? -10.945 59.562 38.594 1 52.78 293 SER B O 1
ATOM 5996 N N . GLN B 1 294 ? -10.742 61.062 37.5 1 47.88 294 GLN B N 1
ATOM 5997 C CA . GLN B 1 294 ? -10.133 61.781 38.625 1 47.88 294 GLN B CA 1
ATOM 5998 C C . GLN B 1 294 ? -11.164 62.594 39.406 1 47.88 294 GLN B C 1
ATOM 6000 O O . GLN B 1 294 ? -11.945 63.312 38.812 1 47.88 294 GLN B O 1
ATOM 6005 N N . THR B 1 295 ? -11.656 62 40.625 1 40.31 295 THR B N 1
ATOM 6006 C CA . THR B 1 295 ? -12.328 62.938 41.5 1 40.31 295 THR B CA 1
ATOM 6007 C C . THR B 1 295 ? -11.461 64.188 41.75 1 40.31 295 THR B C 1
ATOM 6009 O O . THR B 1 295 ? -10.305 64.062 42.125 1 40.31 295 THR B O 1
ATOM 6012 N N . PHE B 1 296 ? -11.711 65.062 41.156 1 37.47 296 PHE B N 1
ATOM 6013 C CA . PHE B 1 296 ? -11.086 66.312 41.625 1 37.47 296 PHE B CA 1
ATOM 6014 C C . PHE B 1 296 ? -11.344 66.562 43.094 1 37.47 296 PHE B C 1
ATOM 6016 O O . PHE B 1 296 ? -12.484 66.438 43.562 1 37.47 296 PHE B O 1
ATOM 6023 N N . ALA B 1 297 ? -10.672 66.125 44 1 36 297 ALA B N 1
ATOM 6024 C CA . ALA B 1 297 ? -10.93 66.75 45.281 1 36 297 ALA B CA 1
ATOM 6025 C C . ALA B 1 297 ? -11.234 68.25 45.062 1 36 297 ALA B C 1
ATOM 6027 O O . ALA B 1 297 ? -10.523 68.938 44.312 1 36 297 ALA B O 1
ATOM 6028 N N . ALA B 1 298 ? -12.57 68.625 45.188 1 34.78 298 ALA B N 1
ATOM 6029 C CA . ALA B 1 298 ? -13.016 70 45.406 1 34.78 298 ALA B CA 1
ATOM 6030 C C . ALA B 1 298 ? -12.047 70.75 46.312 1 34.78 298 ALA B C 1
ATOM 6032 O O . ALA B 1 298 ? -11.867 70.375 47.469 1 34.78 298 ALA B O 1
ATOM 6033 N N . ASP B 1 299 ? -10.898 71.125 46.031 1 31.22 299 ASP B N 1
ATOM 6034 C CA . ASP B 1 299 ? -10.336 72.125 46.906 1 31.22 299 ASP B CA 1
ATOM 6035 C C . ASP B 1 299 ? -11.383 73.188 47.281 1 31.22 299 ASP B C 1
ATOM 6037 O O . ASP B 1 299 ? -11.961 73.812 46.406 1 31.22 299 ASP B O 1
ATOM 6041 N N . THR B 1 300 ? -12.164 73 48.406 1 33.81 300 THR B N 1
ATOM 6042 C CA . THR B 1 300 ? -13.055 73.938 49.031 1 33.81 300 THR B CA 1
ATOM 6043 C C . THR B 1 300 ? -12.477 75.375 48.969 1 33.81 300 THR B C 1
ATOM 6045 O O . THR B 1 300 ? -13.125 76.312 49.375 1 33.81 300 THR B O 1
ATOM 6048 N N . GLY B 1 301 ? -11.203 75.688 49.188 1 32.62 301 GLY B N 1
ATOM 6049 C CA . GLY B 1 301 ? -10.875 77.062 49.125 1 32.62 301 GLY B CA 1
ATOM 6050 C C . GLY B 1 301 ? -11.141 77.75 47.781 1 32.62 301 GLY B C 1
ATOM 6051 O O . GLY B 1 301 ? -11.609 77.062 46.875 1 32.62 301 GLY B O 1
ATOM 6052 N N . PRO B 1 302 ? -11.078 79.25 47.75 1 32.19 302 PRO B N 1
ATOM 6053 C CA . PRO B 1 302 ? -11.445 80 46.562 1 32.19 302 PRO B CA 1
ATOM 6054 C C . PRO B 1 302 ? -10.977 79.312 45.281 1 32.19 302 PRO B C 1
ATOM 6056 O O . PRO B 1 302 ? -9.883 78.75 45.25 1 32.19 302 PRO B O 1
ATOM 6059 N N . LEU B 1 303 ? -11.891 78.625 44.625 1 33.19 303 LEU B N 1
ATOM 6060 C CA . LEU B 1 303 ? -11.75 77.938 43.344 1 33.19 303 LEU B CA 1
ATOM 6061 C C . LEU B 1 303 ? -10.93 78.812 42.375 1 33.19 303 LEU B C 1
ATOM 6063 O O . LEU B 1 303 ? -11.383 79.875 41.938 1 33.19 303 LEU B O 1
ATOM 6067 N N . ASN B 1 304 ? -9.664 79.312 42.875 1 30.81 304 ASN B N 1
ATOM 6068 C CA . ASN B 1 304 ? -8.984 80.125 41.875 1 30.81 304 ASN B CA 1
ATOM 6069 C C . ASN B 1 304 ? -8.969 79.438 40.5 1 30.81 304 ASN B C 1
ATOM 6071 O O . ASN B 1 304 ? -8.422 78.312 40.344 1 30.81 304 ASN B O 1
ATOM 6075 N N . TYR B 1 305 ? -9.961 79.688 39.656 1 32.09 305 TYR B N 1
ATOM 6076 C CA . TYR B 1 305 ? -10.203 79.312 38.281 1 32.09 305 TYR B CA 1
ATOM 6077 C C . TYR B 1 305 ? -8.891 79.125 37.531 1 32.09 305 TYR B C 1
ATOM 6079 O O . TYR B 1 305 ? -8.852 78.562 36.438 1 32.09 305 TYR B O 1
ATOM 6087 N N . GLY B 1 306 ? -7.914 80 37.812 1 31.86 306 GLY B N 1
ATOM 6088 C CA . GLY B 1 306 ? -6.641 80.062 37.125 1 31.86 306 GLY B CA 1
ATOM 6089 C C . GLY B 1 306 ? -5.91 78.75 37.125 1 31.86 306 GLY B C 1
ATOM 6090 O O . GLY B 1 306 ? -5.035 78.5 36.281 1 31.86 306 GLY B O 1
ATOM 6091 N N . LEU B 1 307 ? -5.641 78.188 38.219 1 31.33 307 LEU B N 1
ATOM 6092 C CA . LEU B 1 307 ? -4.969 76.938 38.406 1 31.33 307 LEU B CA 1
ATOM 6093 C C . LEU B 1 307 ? -5.816 75.75 37.875 1 31.33 307 LEU B C 1
ATOM 6095 O O . LEU B 1 307 ? -5.527 74.625 38.156 1 31.33 307 LEU B O 1
ATOM 6099 N N . MET B 1 308 ? -7.078 76.125 37.562 1 32.25 308 MET B N 1
ATOM 6100 C CA . MET B 1 308 ? -7.836 74.938 37.062 1 32.25 308 MET B CA 1
ATOM 6101 C C . MET B 1 308 ? -7.02 74.188 36.062 1 32.25 308 MET B C 1
ATOM 6103 O O . MET B 1 308 ? -6.375 74.75 35.188 1 32.25 308 MET B O 1
ATOM 6107 N N . ASP B 1 309 ? -6.574 73.062 36.406 1 33.12 309 ASP B N 1
ATOM 6108 C CA . ASP B 1 309 ? -6.062 71.875 35.688 1 33.12 309 ASP B CA 1
ATOM 6109 C C . ASP B 1 309 ? -6.539 71.938 34.219 1 33.12 309 ASP B C 1
ATOM 6111 O O . ASP B 1 309 ? -7.688 72.25 33.938 1 33.12 309 ASP B O 1
ATOM 6115 N N . THR B 1 310 ? -5.609 72.375 33.312 1 35.09 310 THR B N 1
ATOM 6116 C CA . THR B 1 310 ? -5.785 72.125 31.906 1 35.09 310 THR B CA 1
ATOM 6117 C C . THR B 1 310 ? -6.824 71 31.688 1 35.09 310 THR B C 1
ATOM 6119 O O . THR B 1 310 ? -6.961 70.125 32.5 1 35.09 310 THR B O 1
ATOM 6122 N N . THR B 1 311 ? -7.844 71.375 31.109 1 34.19 311 THR B N 1
ATOM 6123 C CA . THR B 1 311 ? -8.859 70.562 30.516 1 34.19 311 THR B CA 1
ATOM 6124 C C . THR B 1 311 ? -8.273 69.188 30.156 1 34.19 311 THR B C 1
ATOM 6126 O O . THR B 1 311 ? -7.512 69.062 29.203 1 34.19 311 THR B O 1
ATOM 6129 N N . GLU B 1 312 ? -7.559 68.625 31.062 1 40.25 312 GLU B N 1
ATOM 6130 C CA . GLU B 1 312 ? -7.336 67.188 30.797 1 40.25 312 GLU B CA 1
ATOM 6131 C C . GLU B 1 312 ? -8.477 66.562 29.969 1 40.25 312 GLU B C 1
ATOM 6133 O O . GLU B 1 312 ? -9.633 66.625 30.406 1 40.25 312 GLU B O 1
ATOM 6138 N N . TYR B 1 313 ? -8.516 67 28.812 1 41.22 313 TYR B N 1
ATOM 6139 C CA . TYR B 1 313 ? -9.453 66.312 27.922 1 41.22 313 TYR B CA 1
ATOM 6140 C C . TYR B 1 313 ? -9.617 64.875 28.312 1 41.22 313 TYR B C 1
ATOM 6142 O O . TYR B 1 313 ? -8.633 64.125 28.406 1 41.22 313 TYR B O 1
ATOM 6150 N N . ARG B 1 314 ? -10.5 64.625 29.25 1 50.53 314 ARG B N 1
ATOM 6151 C CA . ARG B 1 314 ? -10.992 63.469 29.984 1 50.53 314 ARG B CA 1
ATOM 6152 C C . ARG B 1 314 ? -11.586 62.438 29.047 1 50.53 314 ARG B C 1
ATOM 6154 O O . ARG B 1 314 ? -12.211 61.469 29.5 1 50.53 314 ARG B O 1
ATOM 6161 N N . GLY B 1 315 ? -11.547 62.656 27.734 1 55.22 315 GLY B N 1
ATOM 6162 C CA . GLY B 1 315 ? -12.297 61.625 27.031 1 55.22 315 GLY B CA 1
ATOM 6163 C C . GLY B 1 315 ? -11.508 60.344 26.859 1 55.22 315 GLY B C 1
ATOM 6164 O O . GLY B 1 315 ? -10.32 60.312 27.172 1 55.22 315 GLY B O 1
ATOM 6165 N N . ASP B 1 316 ? -12.195 59.312 26.641 1 67.69 316 ASP B N 1
ATOM 6166 C CA . ASP B 1 316 ? -11.664 58 26.312 1 67.69 316 ASP B CA 1
ATOM 6167 C C . ASP B 1 316 ? -10.805 58.062 25.047 1 67.69 316 ASP B C 1
ATOM 6169 O O . ASP B 1 316 ? -10.867 59.031 24.297 1 67.69 316 ASP B O 1
ATOM 6173 N N . LEU B 1 317 ? -9.82 57.312 24.984 1 72.5 317 LEU B N 1
ATOM 6174 C CA . LEU B 1 317 ? -8.883 57.312 23.859 1 72.5 317 LEU B CA 1
ATOM 6175 C C . LEU B 1 317 ? -9.141 56.125 22.938 1 72.5 317 LEU B C 1
ATOM 6177 O O . LEU B 1 317 ? -9.469 55.031 23.406 1 72.5 317 LEU B O 1
ATOM 6181 N N . PHE B 1 318 ? -9.031 56.375 21.562 1 76.56 318 PHE B N 1
ATOM 6182 C CA . PHE B 1 318 ? -9.023 55.344 20.547 1 76.56 318 PHE B CA 1
ATOM 6183 C C . PHE B 1 318 ? -7.637 55.188 19.938 1 76.56 318 PHE B C 1
ATOM 6185 O O . PHE B 1 318 ? -6.902 56.156 19.797 1 76.56 318 PHE B O 1
ATOM 6192 N N . SER B 1 319 ? -7.27 53.969 19.75 1 77.56 319 SER B N 1
ATOM 6193 C CA . SER B 1 319 ? -5.984 53.719 19.109 1 77.56 319 SER B CA 1
ATOM 6194 C C . SER B 1 319 ? -6.129 52.688 17.984 1 77.56 319 SER B C 1
ATOM 6196 O O . SER B 1 319 ? -7.012 51.844 18.031 1 77.56 319 SER B O 1
ATOM 6198 N N . VAL B 1 320 ? -5.352 52.938 16.938 1 83.31 320 VAL B N 1
ATOM 6199 C CA . VAL B 1 320 ? -5.215 52 15.836 1 83.31 320 VAL B CA 1
ATOM 6200 C C . VAL B 1 320 ? -3.742 51.656 15.609 1 83.31 320 VAL B C 1
ATOM 6202 O O . VAL B 1 320 ? -2.879 52.531 15.727 1 83.31 320 VAL B O 1
ATOM 6205 N N . GLY B 1 321 ? -3.48 50.438 15.438 1 86.19 321 GLY B N 1
ATOM 6206 C CA . GLY B 1 321 ? -2.098 50.062 15.211 1 86.19 321 GLY B CA 1
ATOM 6207 C C . GLY B 1 321 ? -1.962 48.75 14.438 1 86.19 321 GLY B C 1
ATOM 6208 O O . GLY B 1 321 ? -2.957 48.219 13.961 1 86.19 321 GLY B O 1
ATOM 6209 N N . VAL B 1 322 ? -0.678 48.5 14.125 1 89.25 322 VAL B N 1
ATOM 6210 C CA . VAL B 1 322 ? -0.313 47.312 13.375 1 89.25 322 VAL B CA 1
ATOM 6211 C C . VAL B 1 322 ? 0.754 46.531 14.141 1 89.25 322 VAL B C 1
ATOM 6213 O O . VAL B 1 322 ? 1.695 47.125 14.68 1 89.25 322 VAL B O 1
ATOM 6216 N N . ASN B 1 323 ? 0.412 45.25 14.336 1 88.69 323 ASN B N 1
ATOM 6217 C CA . ASN B 1 323 ? 1.409 44.312 14.844 1 88.69 323 ASN B CA 1
ATOM 6218 C C . ASN B 1 323 ? 1.92 43.375 13.742 1 88.69 323 ASN B C 1
ATOM 6220 O O . ASN B 1 323 ? 1.152 42.938 12.883 1 88.69 323 ASN B O 1
ATOM 6224 N N . MET B 1 324 ? 3.236 43.125 13.75 1 91.06 324 MET B N 1
ATOM 6225 C CA . MET B 1 324 ? 3.84 42.219 12.781 1 91.06 324 MET B CA 1
ATOM 6226 C C . MET B 1 324 ? 4.551 41.062 13.484 1 91.06 324 MET B C 1
ATOM 6228 O O . MET B 1 324 ? 5.367 41.281 14.375 1 91.06 324 MET B O 1
ATOM 6232 N N . ARG B 1 325 ? 4.105 39.906 13.078 1 90.31 325 ARG B N 1
ATOM 6233 C CA . ARG B 1 325 ? 4.809 38.75 13.578 1 90.31 325 ARG B CA 1
ATOM 6234 C C . ARG B 1 325 ? 6.129 38.531 12.836 1 90.31 325 ARG B C 1
ATOM 6236 O O . ARG B 1 325 ? 6.148 38.406 11.617 1 90.31 325 ARG B O 1
ATOM 6243 N N . VAL B 1 326 ? 7.211 38.562 13.523 1 88.25 326 VAL B N 1
ATOM 6244 C CA . VAL B 1 326 ? 8.539 38.375 12.945 1 88.25 326 VAL B CA 1
ATOM 6245 C C . VAL B 1 326 ? 9.102 37.031 13.359 1 88.25 326 VAL B C 1
ATOM 6247 O O . VAL B 1 326 ? 8.992 36.625 14.523 1 88.25 326 VAL B O 1
ATOM 6250 N N . PRO B 1 327 ? 9.648 36.375 12.406 1 86.56 327 PRO B N 1
ATOM 6251 C CA . PRO B 1 327 ? 10.156 35.031 12.695 1 86.56 327 PRO B CA 1
ATOM 6252 C C . PRO B 1 327 ? 11.445 35.031 13.508 1 86.56 327 PRO B C 1
ATOM 6254 O O . PRO B 1 327 ? 12.539 35 12.938 1 86.56 327 PRO B O 1
ATOM 6257 N N . VAL B 1 328 ? 11.383 35 14.758 1 85.44 328 VAL B N 1
ATOM 6258 C CA . VAL B 1 328 ? 12.562 34.969 15.625 1 85.44 328 VAL B CA 1
ATOM 6259 C C . VAL B 1 328 ? 12.891 33.5 15.984 1 85.44 328 VAL B C 1
ATOM 6261 O O . VAL B 1 328 ? 13.969 33 15.664 1 85.44 328 VAL B O 1
ATOM 6264 N N . TRP B 1 329 ? 11.859 32.812 16.625 1 85.19 329 TRP B N 1
ATOM 6265 C CA . TRP B 1 329 ? 12.07 31.438 17.031 1 85.19 329 TRP B CA 1
ATOM 6266 C C . TRP B 1 329 ? 12.188 30.516 15.812 1 85.19 329 TRP B C 1
ATOM 6268 O O . TRP B 1 329 ? 13.062 29.656 15.766 1 85.19 329 TRP B O 1
ATOM 6278 N N . SER B 1 330 ? 11.328 30.688 14.812 1 83.44 330 SER B N 1
ATOM 6279 C CA . SER B 1 330 ? 11.289 29.859 13.617 1 83.44 330 SER B CA 1
ATOM 6280 C C . SER B 1 330 ? 12.539 30.031 12.766 1 83.44 330 SER B C 1
ATOM 6282 O O . SER B 1 330 ? 12.992 29.094 12.109 1 83.44 330 SER B O 1
ATOM 6284 N N . ALA B 1 331 ? 13.109 31.188 12.773 1 83.19 331 ALA B N 1
ATOM 6285 C CA . ALA B 1 331 ? 14.32 31.438 12 1 83.19 331 ALA B CA 1
ATOM 6286 C C . ALA B 1 331 ? 15.484 30.609 12.508 1 83.19 331 ALA B C 1
ATOM 6288 O O . ALA B 1 331 ? 16.344 30.188 11.734 1 83.19 331 ALA B O 1
ATOM 6289 N N . LEU B 1 332 ? 15.484 30.344 13.766 1 83.06 332 LEU B N 1
ATOM 6290 C CA . LEU B 1 332 ? 16.547 29.547 14.352 1 83.06 332 LEU B CA 1
ATOM 6291 C C . LEU B 1 332 ? 16.453 28.094 13.898 1 83.06 332 LEU B C 1
ATOM 6293 O O . LEU B 1 332 ? 17.453 27.359 13.922 1 83.06 332 LEU B O 1
ATOM 6297 N N . LYS B 1 333 ? 15.375 27.75 13.516 1 84.94 333 LYS B N 1
ATOM 6298 C CA . LYS B 1 333 ? 15.141 26.375 13.102 1 84.94 333 LYS B CA 1
ATOM 6299 C C . LYS B 1 333 ? 14.633 26.297 11.672 1 84.94 333 LYS B C 1
ATOM 6301 O O . LYS B 1 333 ? 13.898 25.375 11.312 1 84.94 333 LYS B O 1
ATOM 6306 N N . TRP B 1 334 ? 15.008 27.281 10.898 1 82.94 334 TRP B N 1
ATOM 6307 C CA . TRP B 1 334 ? 14.477 27.438 9.547 1 82.94 334 TRP B CA 1
ATOM 6308 C C . TRP B 1 334 ? 14.742 26.172 8.719 1 82.94 334 TRP B C 1
ATOM 6310 O O . TRP B 1 334 ? 13.828 25.641 8.086 1 82.94 334 TRP B O 1
ATOM 6320 N N . ASN B 1 335 ? 15.914 25.641 8.742 1 81.25 335 ASN B N 1
ATOM 6321 C CA . ASN B 1 335 ? 16.297 24.5 7.926 1 81.25 335 ASN B CA 1
ATOM 6322 C C . ASN B 1 335 ? 15.578 23.234 8.367 1 81.25 335 ASN B C 1
ATOM 6324 O O . ASN B 1 335 ? 15.227 22.391 7.535 1 81.25 335 ASN B O 1
ATOM 6328 N N . SER B 1 336 ? 15.344 23.125 9.633 1 81.94 336 SER B N 1
ATOM 6329 C CA . SER B 1 336 ? 14.656 21.953 10.148 1 81.94 336 SER B CA 1
ATOM 6330 C C . SER B 1 336 ? 13.172 21.984 9.781 1 81.94 336 SER B C 1
ATOM 6332 O O . SER B 1 336 ? 12.586 20.938 9.492 1 81.94 336 SER B O 1
ATOM 6334 N N . ILE B 1 337 ? 12.656 23.172 9.75 1 82.56 337 ILE B N 1
ATOM 6335 C CA . ILE B 1 337 ? 11.227 23.297 9.477 1 82.56 337 ILE B CA 1
ATOM 6336 C C . ILE B 1 337 ? 10.969 23.141 7.98 1 82.56 337 ILE B C 1
ATOM 6338 O O . ILE B 1 337 ? 10.086 22.391 7.57 1 82.56 337 ILE B O 1
ATOM 6342 N N . THR B 1 338 ? 11.758 23.797 7.18 1 85.25 338 THR B N 1
ATOM 6343 C CA . THR B 1 338 ? 11.508 23.781 5.746 1 85.25 338 THR B CA 1
ATOM 6344 C C . THR B 1 338 ? 12.148 22.562 5.094 1 85.25 338 THR B C 1
ATOM 6346 O O . THR B 1 338 ? 11.695 22.109 4.043 1 85.25 338 THR B O 1
ATOM 6349 N N . GLY B 1 339 ? 13.148 22.094 5.75 1 84.69 339 GLY B N 1
ATOM 6350 C CA . GLY B 1 339 ? 13.883 20.984 5.172 1 84.69 339 GLY B CA 1
ATOM 6351 C C . GLY B 1 339 ? 13.047 19.719 5.035 1 84.69 339 GLY B C 1
ATOM 6352 O O . GLY B 1 339 ? 13.148 19 4.039 1 84.69 339 GLY B O 1
ATOM 6353 N N . GLU B 1 340 ? 12.18 19.469 5.992 1 85.44 340 GLU B N 1
ATOM 6354 C CA . GLU B 1 340 ? 11.328 18.281 5.941 1 85.44 340 GLU B CA 1
ATOM 6355 C C . GLU B 1 340 ? 10.383 18.328 4.746 1 85.44 340 GLU B C 1
ATOM 6357 O O . GLU B 1 340 ? 10.32 17.391 3.957 1 85.44 340 GLU B O 1
ATOM 6362 N N . THR B 1 341 ? 9.703 19.469 4.629 1 89.19 341 THR B N 1
ATOM 6363 C CA . THR B 1 341 ? 8.68 19.562 3.594 1 89.19 341 THR B CA 1
ATOM 6364 C C . THR B 1 341 ? 9.312 19.625 2.207 1 89.19 341 THR B C 1
ATOM 6366 O O . THR B 1 341 ? 8.758 19.094 1.242 1 89.19 341 THR B O 1
ATOM 6369 N N . GLU B 1 342 ? 10.461 20.266 2.129 1 89.31 342 GLU B N 1
ATOM 6370 C CA . GLU B 1 342 ? 11.156 20.328 0.845 1 89.31 342 GLU B CA 1
ATOM 6371 C C . GLU B 1 342 ? 11.648 18.953 0.414 1 89.31 342 GLU B C 1
ATOM 6373 O O . GLU B 1 342 ? 11.531 18.578 -0.757 1 89.31 342 GLU B O 1
ATOM 6378 N N . HIS B 1 343 ? 12.156 18.281 1.331 1 88.56 343 HIS B N 1
ATOM 6379 C CA . HIS B 1 343 ? 12.609 16.922 1.014 1 88.56 343 HIS B CA 1
ATOM 6380 C C . HIS B 1 343 ? 11.438 16.031 0.615 1 88.56 343 HIS B C 1
ATOM 6382 O O . HIS B 1 343 ? 11.547 15.234 -0.317 1 88.56 343 HIS B O 1
ATOM 6388 N N . LEU B 1 344 ? 10.383 16.094 1.401 1 90.25 344 LEU B N 1
ATOM 6389 C CA . LEU B 1 344 ? 9.203 15.305 1.075 1 90.25 344 LEU B CA 1
ATOM 6390 C C . LEU B 1 344 ? 8.695 15.641 -0.32 1 90.25 344 LEU B C 1
ATOM 6392 O O . LEU B 1 344 ? 8.234 14.758 -1.048 1 90.25 344 LEU B O 1
ATOM 6396 N N . ALA B 1 345 ? 8.734 16.891 -0.686 1 91.75 345 ALA B N 1
ATOM 6397 C CA . ALA B 1 345 ? 8.312 17.281 -2.023 1 91.75 345 ALA B CA 1
ATOM 6398 C C . ALA B 1 345 ? 9.195 16.656 -3.094 1 91.75 345 ALA B C 1
ATOM 6400 O O . ALA B 1 345 ? 8.695 16.219 -4.137 1 91.75 345 ALA B O 1
ATOM 6401 N N . GLU B 1 346 ? 10.469 16.562 -2.828 1 88.75 346 GLU B N 1
ATOM 6402 C CA . GLU B 1 346 ? 11.391 15.938 -3.771 1 88.75 346 GLU B CA 1
ATOM 6403 C C . GLU B 1 346 ? 11.125 14.438 -3.885 1 88.75 346 GLU B C 1
ATOM 6405 O O . GLU B 1 346 ? 11.133 13.883 -4.984 1 88.75 346 GLU B O 1
ATOM 6410 N N . VAL B 1 347 ? 10.914 13.867 -2.732 1 88.19 347 VAL B N 1
ATOM 6411 C CA . VAL B 1 347 ? 10.609 12.445 -2.711 1 88.19 347 VAL B CA 1
ATOM 6412 C C . VAL B 1 347 ? 9.312 12.18 -3.473 1 88.19 347 VAL B C 1
ATOM 6414 O O . VAL B 1 347 ? 9.18 11.164 -4.156 1 88.19 347 VAL B O 1
ATOM 6417 N N . GLY B 1 348 ? 8.359 13.102 -3.279 1 89.19 348 GLY B N 1
ATOM 6418 C CA . GLY B 1 348 ? 7.102 12.969 -3.998 1 89.19 348 GLY B CA 1
ATOM 6419 C C . GLY B 1 348 ? 7.277 12.922 -5.504 1 89.19 348 GLY B C 1
ATOM 6420 O O . GLY B 1 348 ? 6.641 12.109 -6.184 1 89.19 348 GLY B O 1
ATOM 6421 N N . LYS B 1 349 ? 8.148 13.719 -5.996 1 89.19 349 LYS B N 1
ATOM 6422 C CA . LYS B 1 349 ? 8.438 13.75 -7.43 1 89.19 349 LYS B CA 1
ATOM 6423 C C . LYS B 1 349 ? 9.047 12.43 -7.891 1 89.19 349 LYS B C 1
ATOM 6425 O O . LYS B 1 349 ? 8.648 11.875 -8.922 1 89.19 349 LYS B O 1
ATOM 6430 N N . ASP B 1 350 ? 9.953 11.969 -7.168 1 86.12 350 ASP B N 1
ATOM 6431 C CA . ASP B 1 350 ? 10.617 10.719 -7.508 1 86.12 350 ASP B CA 1
ATOM 6432 C C . ASP B 1 350 ? 9.641 9.547 -7.449 1 86.12 350 ASP B C 1
ATOM 6434 O O . ASP B 1 350 ? 9.734 8.609 -8.25 1 86.12 350 ASP B O 1
ATOM 6438 N N . SER B 1 351 ? 8.797 9.625 -6.457 1 86.62 351 SER B N 1
ATOM 6439 C CA . SER B 1 351 ? 7.816 8.555 -6.289 1 86.62 351 SER B CA 1
ATOM 6440 C C . SER B 1 351 ? 6.891 8.461 -7.5 1 86.62 351 SER B C 1
ATOM 6442 O O . SER B 1 351 ? 6.496 7.367 -7.902 1 86.62 351 SER B O 1
ATOM 6444 N N . VAL B 1 352 ? 6.551 9.609 -8.07 1 90.31 352 VAL B N 1
ATOM 6445 C CA . VAL B 1 352 ? 5.672 9.633 -9.234 1 90.31 352 VAL B CA 1
ATOM 6446 C C . VAL B 1 352 ? 6.348 8.922 -10.406 1 90.31 352 VAL B C 1
ATOM 6448 O O . VAL B 1 352 ? 5.738 8.07 -11.055 1 90.31 352 VAL B O 1
ATOM 6451 N N . ASN B 1 353 ? 7.555 9.211 -10.648 1 86.75 353 ASN B N 1
ATOM 6452 C CA . ASN B 1 353 ? 8.297 8.617 -11.75 1 86.75 353 ASN B CA 1
ATOM 6453 C C . ASN B 1 353 ? 8.508 7.117 -11.539 1 86.75 353 ASN B C 1
ATOM 6455 O O . ASN B 1 353 ? 8.359 6.328 -12.477 1 86.75 353 ASN B O 1
ATOM 6459 N N . LYS B 1 354 ? 8.852 6.812 -10.422 1 82.69 354 LYS B N 1
ATOM 6460 C CA . LYS B 1 354 ? 9.055 5.406 -10.094 1 82.69 354 LYS B CA 1
ATOM 6461 C C . LYS B 1 354 ? 7.77 4.602 -10.273 1 82.69 354 LYS B C 1
ATOM 6463 O O . LYS B 1 354 ? 7.785 3.523 -10.867 1 82.69 354 LYS B O 1
ATOM 6468 N N . THR B 1 355 ? 6.73 5.125 -9.734 1 86.25 355 THR B N 1
ATOM 6469 C CA . THR B 1 355 ? 5.457 4.418 -9.797 1 86.25 355 THR B CA 1
ATOM 6470 C C . THR B 1 355 ? 4.973 4.301 -11.234 1 86.25 355 THR B C 1
ATOM 6472 O O . THR B 1 355 ? 4.406 3.277 -11.625 1 86.25 355 THR B O 1
ATOM 6475 N N . ARG B 1 356 ? 5.184 5.379 -12 1 87.31 356 ARG B N 1
ATOM 6476 C CA . ARG B 1 356 ? 4.82 5.305 -13.414 1 87.31 356 ARG B CA 1
ATOM 6477 C C . ARG B 1 356 ? 5.523 4.133 -14.094 1 87.31 356 ARG B C 1
ATOM 6479 O O . ARG B 1 356 ? 4.883 3.336 -14.781 1 87.31 356 ARG B O 1
ATOM 6486 N N . SER B 1 357 ? 6.762 4.031 -13.859 1 83.75 357 SER B N 1
ATOM 6487 C CA . SER B 1 357 ? 7.551 2.967 -14.469 1 83.75 357 SER B CA 1
ATOM 6488 C C . SER B 1 357 ? 7.102 1.596 -13.977 1 83.75 357 SER B C 1
ATOM 6490 O O . SER B 1 357 ? 7.043 0.64 -14.75 1 83.75 357 SER B O 1
ATOM 6492 N N . GLN B 1 358 ? 6.824 1.537 -12.695 1 83.56 358 GLN B N 1
ATOM 6493 C CA . GLN B 1 358 ? 6.367 0.28 -12.117 1 83.56 358 GLN B CA 1
ATOM 6494 C C . GLN B 1 358 ? 5.02 -0.137 -12.703 1 83.56 358 GLN B C 1
ATOM 6496 O O . GLN B 1 358 ? 4.805 -1.313 -13 1 83.56 358 GLN B O 1
ATOM 6501 N N . LEU B 1 359 ? 4.152 0.81 -12.852 1 87.38 359 LEU B N 1
ATOM 6502 C CA . LEU B 1 359 ? 2.826 0.524 -13.383 1 87.38 359 LEU B CA 1
ATOM 6503 C C . LEU B 1 359 ? 2.914 0.059 -14.836 1 87.38 359 LEU B C 1
ATOM 6505 O O . LEU B 1 359 ? 2.252 -0.906 -15.219 1 87.38 359 LEU B O 1
ATOM 6509 N N . VAL B 1 360 ? 3.723 0.733 -15.609 1 86.25 360 VAL B N 1
ATOM 6510 C CA . VAL B 1 360 ? 3.898 0.355 -17 1 86.25 360 VAL B CA 1
ATOM 6511 C C . VAL B 1 360 ? 4.434 -1.073 -17.094 1 86.25 360 VAL B C 1
ATOM 6513 O O . VAL B 1 360 ? 3.934 -1.882 -17.875 1 86.25 360 VAL B O 1
ATOM 6516 N N . SER B 1 361 ? 5.359 -1.349 -16.266 1 80.25 361 SER B N 1
ATOM 6517 C CA . SER B 1 361 ? 5.953 -2.682 -16.25 1 80.25 361 SER B CA 1
ATOM 6518 C C . SER B 1 361 ? 4.941 -3.734 -15.82 1 80.25 361 SER B C 1
ATOM 6520 O O . SER B 1 361 ? 4.867 -4.816 -16.406 1 80.25 361 SER B O 1
ATOM 6522 N N . GLU B 1 362 ? 4.219 -3.439 -14.805 1 83.44 362 GLU B N 1
ATOM 6523 C CA . GLU B 1 362 ? 3.238 -4.383 -14.273 1 83.44 362 GLU B CA 1
ATOM 6524 C C . GLU B 1 362 ? 2.127 -4.648 -15.289 1 83.44 362 GLU B C 1
ATOM 6526 O O . GLU B 1 362 ? 1.697 -5.789 -15.461 1 83.44 362 GLU B O 1
ATOM 6531 N N . ILE B 1 363 ? 1.678 -3.621 -15.977 1 86.81 363 ILE B N 1
ATOM 6532 C CA . ILE B 1 363 ? 0.628 -3.762 -16.984 1 86.81 363 ILE B CA 1
ATOM 6533 C C . ILE B 1 363 ? 1.129 -4.629 -18.141 1 86.81 363 ILE B C 1
ATOM 6535 O O . ILE B 1 363 ? 0.448 -5.57 -18.547 1 86.81 363 ILE B O 1
ATOM 6539 N N . THR B 1 364 ? 2.311 -4.336 -18.547 1 81.69 364 THR B N 1
ATOM 6540 C CA . THR B 1 364 ? 2.889 -5.09 -19.656 1 81.69 364 THR B CA 1
ATOM 6541 C C . THR B 1 364 ? 3.082 -6.555 -19.281 1 81.69 364 THR B C 1
ATOM 6543 O O . THR B 1 364 ? 2.758 -7.449 -20.062 1 81.69 364 THR B O 1
ATOM 6546 N N . ARG B 1 365 ? 3.568 -6.781 -18.109 1 79.31 365 ARG B N 1
ATOM 6547 C CA . ARG B 1 365 ? 3.803 -8.148 -17.641 1 79.31 365 ARG B CA 1
ATOM 6548 C C . ARG B 1 365 ? 2.492 -8.922 -17.531 1 79.31 365 ARG B C 1
ATOM 6550 O O . ARG B 1 365 ? 2.416 -10.078 -17.953 1 79.31 365 ARG B O 1
ATOM 6557 N N . ASN B 1 366 ? 1.537 -8.32 -16.969 1 83.81 366 ASN B N 1
ATOM 6558 C CA . ASN B 1 366 ? 0.249 -8.984 -16.812 1 83.81 366 ASN B CA 1
ATOM 6559 C C . ASN B 1 366 ? -0.399 -9.281 -18.156 1 83.81 366 ASN B C 1
ATOM 6561 O O . ASN B 1 366 ? -1.006 -10.336 -18.344 1 83.81 366 ASN B O 1
ATOM 6565 N N . MET B 1 367 ? -0.24 -8.414 -19.094 1 84.81 367 MET B N 1
ATOM 6566 C CA . MET B 1 367 ? -0.802 -8.641 -20.422 1 84.81 367 MET B CA 1
ATOM 6567 C C . MET B 1 367 ? -0.106 -9.805 -21.125 1 84.81 367 MET B C 1
ATOM 6569 O O . MET B 1 367 ? -0.756 -10.617 -21.781 1 84.81 367 MET B O 1
ATOM 6573 N N . GLU B 1 368 ? 1.145 -9.844 -20.953 1 78.31 368 GLU B N 1
ATOM 6574 C CA . GLU B 1 368 ? 1.892 -10.953 -21.531 1 78.31 368 GLU B CA 1
ATOM 6575 C C . GLU B 1 368 ? 1.509 -12.273 -20.859 1 78.31 368 GLU B C 1
ATOM 6577 O O . GLU B 1 368 ? 1.401 -13.305 -21.531 1 78.31 368 GLU B O 1
ATOM 6582 N N . LEU B 1 369 ? 1.336 -12.219 -19.594 1 78.56 369 LEU B N 1
ATOM 6583 C CA . LEU B 1 369 ? 0.929 -13.422 -18.875 1 78.56 369 LEU B CA 1
ATOM 6584 C C . LEU B 1 369 ? -0.451 -13.891 -19.328 1 78.56 369 LEU B C 1
ATOM 6586 O O . LEU B 1 369 ? -0.688 -15.086 -19.484 1 78.56 369 LEU B O 1
ATOM 6590 N N . ILE B 1 370 ? -1.334 -12.977 -19.531 1 86.19 370 ILE B N 1
ATOM 6591 C CA . ILE B 1 370 ? -2.68 -13.312 -19.984 1 86.19 370 ILE B CA 1
ATOM 6592 C C . ILE B 1 370 ? -2.615 -13.945 -21.375 1 86.19 370 ILE B C 1
ATOM 6594 O O . ILE B 1 370 ? -3.234 -14.977 -21.625 1 86.19 370 ILE B O 1
ATOM 6598 N N . ARG B 1 371 ? -1.863 -13.383 -22.25 1 82.38 371 ARG B N 1
ATOM 6599 C CA . ARG B 1 371 ? -1.723 -13.922 -23.594 1 82.38 371 ARG B CA 1
ATOM 6600 C C . ARG B 1 371 ? -1.078 -15.305 -23.578 1 82.38 371 ARG B C 1
ATOM 6602 O O . ARG B 1 371 ? -1.567 -16.234 -24.219 1 82.38 371 ARG B O 1
ATOM 6609 N N . GLY B 1 372 ? 0.029 -15.352 -22.844 1 75.94 372 GLY B N 1
ATOM 6610 C CA . GLY B 1 372 ? 0.72 -16.625 -22.75 1 75.94 372 GLY B CA 1
ATOM 6611 C C . GLY B 1 372 ? -0.14 -17.734 -22.172 1 75.94 372 GLY B C 1
ATOM 6612 O O . GLY B 1 372 ? -0.182 -18.844 -22.703 1 75.94 372 GLY B O 1
ATOM 6613 N N . THR B 1 373 ? -0.832 -17.453 -21.125 1 81.69 373 THR B N 1
ATOM 6614 C CA . THR B 1 373 ? -1.676 -18.453 -20.469 1 81.69 373 THR B CA 1
ATOM 6615 C C . THR B 1 373 ? -2.881 -18.781 -21.344 1 81.69 373 THR B C 1
ATOM 6617 O O . THR B 1 373 ? -3.338 -19.922 -21.375 1 81.69 373 THR B O 1
ATOM 6620 N N . SER B 1 374 ? -3.404 -17.812 -22.047 1 85.62 374 SER B N 1
ATOM 6621 C CA . SER B 1 374 ? -4.504 -18.062 -22.969 1 85.62 374 SER B CA 1
ATOM 6622 C C . SER B 1 374 ? -4.086 -19.031 -24.078 1 85.62 374 SER B C 1
ATOM 6624 O O . SER B 1 374 ? -4.859 -19.906 -24.469 1 85.62 374 SER B O 1
ATOM 6626 N N . ASN B 1 375 ? -2.939 -18.859 -24.547 1 78.56 375 ASN B N 1
ATOM 6627 C CA . ASN B 1 375 ? -2.418 -19.766 -25.562 1 78.56 375 ASN B CA 1
ATOM 6628 C C . ASN B 1 375 ? -2.26 -21.188 -25.016 1 78.56 375 ASN B C 1
ATOM 6630 O O . ASN B 1 375 ? -2.576 -22.156 -25.719 1 78.56 375 ASN B O 1
ATOM 6634 N N . GLN B 1 376 ? -1.777 -21.281 -23.859 1 77 376 GLN B N 1
ATOM 6635 C CA . GLN B 1 376 ? -1.634 -22.594 -23.234 1 77 376 GLN B CA 1
ATOM 6636 C C . GLN B 1 376 ? -2.988 -23.281 -23.078 1 77 376 GLN B C 1
ATOM 6638 O O . GLN B 1 376 ? -3.123 -24.469 -23.344 1 77 376 GLN B O 1
ATOM 6643 N N . ILE B 1 377 ? -3.91 -22.516 -22.656 1 85.06 377 ILE B N 1
ATOM 6644 C CA . ILE B 1 377 ? -5.258 -23.047 -22.469 1 85.06 377 ILE B CA 1
ATOM 6645 C C . ILE B 1 377 ? -5.82 -23.531 -23.797 1 85.06 377 ILE B C 1
ATOM 6647 O O . ILE B 1 377 ? -6.395 -24.609 -23.875 1 85.06 377 ILE B O 1
ATOM 6651 N N . GLN B 1 378 ? -5.555 -22.844 -24.828 1 84.44 378 GLN B N 1
ATOM 6652 C CA . GLN B 1 378 ? -6.051 -23.219 -26.156 1 84.44 378 GLN B CA 1
ATOM 6653 C C . GLN B 1 378 ? -5.395 -24.5 -26.641 1 84.44 378 GLN B C 1
ATOM 6655 O O . GLN B 1 378 ? -6.059 -25.359 -27.219 1 84.44 378 GLN B O 1
ATOM 6660 N N . ILE B 1 379 ? -4.199 -24.609 -26.359 1 75.69 379 ILE B N 1
ATOM 6661 C CA . ILE B 1 379 ? -3.473 -25.797 -26.766 1 75.69 379 ILE B CA 1
ATOM 6662 C C . ILE B 1 379 ? -4.016 -27.016 -26.031 1 75.69 379 ILE B C 1
ATOM 6664 O O . ILE B 1 379 ? -4.246 -28.062 -26.641 1 75.69 379 ILE B O 1
ATOM 6668 N N . ILE B 1 380 ? -4.266 -26.844 -24.797 1 79.69 380 ILE B N 1
ATOM 6669 C CA . ILE B 1 380 ? -4.746 -27.969 -24 1 79.69 380 ILE B CA 1
ATOM 6670 C C . ILE B 1 380 ? -6.184 -28.297 -24.391 1 79.69 380 ILE B C 1
ATOM 6672 O O . ILE B 1 380 ? -6.523 -29.469 -24.594 1 79.69 380 ILE B O 1
ATOM 6676 N N . GLU B 1 381 ? -6.977 -27.312 -24.609 1 86.44 381 GLU B N 1
ATOM 6677 C CA . GLU B 1 381 ? -8.398 -27.5 -24.875 1 86.44 381 GLU B CA 1
ATOM 6678 C C . GLU B 1 381 ? -8.633 -28 -26.297 1 86.44 381 GLU B C 1
ATOM 6680 O O . GLU B 1 381 ? -9.516 -28.812 -26.547 1 86.44 381 GLU B O 1
ATOM 6685 N N . LYS B 1 382 ? -7.879 -27.562 -27.203 1 81.31 382 LYS B N 1
ATOM 6686 C CA . LYS B 1 382 ? -8.203 -27.812 -28.609 1 81.31 382 LYS B CA 1
ATOM 6687 C C . LYS B 1 382 ? -7.316 -28.922 -29.172 1 81.31 382 LYS B C 1
ATOM 6689 O O . LYS B 1 382 ? -7.645 -29.516 -30.203 1 81.31 382 LYS B O 1
ATOM 6694 N N . LYS B 1 383 ? -6.246 -29.188 -28.547 1 76.56 383 LYS B N 1
ATOM 6695 C CA . LYS B 1 383 ? -5.34 -30.172 -29.141 1 76.56 383 LYS B CA 1
ATOM 6696 C C . LYS B 1 383 ? -5.098 -31.328 -28.188 1 76.56 383 LYS B C 1
ATOM 6698 O O . LYS B 1 383 ? -5.504 -32.469 -28.453 1 76.56 383 LYS B O 1
ATOM 6703 N N . LEU B 1 384 ? -4.621 -30.984 -27 1 74.94 384 LEU B N 1
ATOM 6704 C CA . LEU B 1 384 ? -4.152 -32.031 -26.109 1 74.94 384 LEU B CA 1
ATOM 6705 C C . LEU B 1 384 ? -5.312 -32.875 -25.625 1 74.94 384 LEU B C 1
ATOM 6707 O O . LEU B 1 384 ? -5.27 -34.125 -25.719 1 74.94 384 LEU B O 1
ATOM 6711 N N . LEU B 1 385 ? -6.34 -32.25 -25.125 1 84.31 385 LEU B N 1
ATOM 6712 C CA . LEU B 1 385 ? -7.449 -33 -24.547 1 84.31 385 LEU B CA 1
ATOM 6713 C C . LEU B 1 385 ? -8.172 -33.812 -25.609 1 84.31 385 LEU B C 1
ATOM 6715 O O . LEU B 1 385 ? -8.422 -35 -25.406 1 84.31 385 LEU B O 1
ATOM 6719 N N . PRO B 1 386 ? -8.477 -33.281 -26.781 1 84.62 386 PRO B N 1
ATOM 6720 C CA . PRO B 1 386 ? -9.117 -34.094 -27.812 1 84.62 386 PRO B CA 1
ATOM 6721 C C . PRO B 1 386 ? -8.25 -35.25 -28.25 1 84.62 386 PRO B C 1
ATOM 6723 O O . PRO B 1 386 ? -8.758 -36.344 -28.5 1 84.62 386 PRO B O 1
ATOM 6726 N N . GLU B 1 387 ? -6.969 -35.094 -28.344 1 74.75 387 GLU B N 1
ATOM 6727 C CA . GLU B 1 387 ? -6.062 -36.188 -28.719 1 74.75 387 GLU B CA 1
ATOM 6728 C C . GLU B 1 387 ? -6.035 -37.281 -27.656 1 74.75 387 GLU B C 1
ATOM 6730 O O . GLU B 1 387 ? -6.023 -38.469 -27.969 1 74.75 387 GLU B O 1
ATOM 6735 N N . MET B 1 388 ? -6.078 -36.844 -26.422 1 77.38 388 MET B N 1
ATOM 6736 C CA . MET B 1 388 ? -6.09 -37.812 -25.328 1 77.38 388 MET B CA 1
ATOM 6737 C C . MET B 1 388 ? -7.398 -38.594 -25.297 1 77.38 388 MET B C 1
ATOM 6739 O O . MET B 1 388 ? -7.406 -39.781 -25.031 1 77.38 388 MET B O 1
ATOM 6743 N N . GLU B 1 389 ? -8.438 -37.938 -25.578 1 82 389 GLU B N 1
ATOM 6744 C CA . GLU B 1 389 ? -9.742 -38.594 -25.594 1 82 389 GLU B CA 1
ATOM 6745 C C . GLU B 1 389 ? -9.852 -39.562 -26.75 1 82 389 GLU B C 1
ATOM 6747 O O . GLU B 1 389 ? -10.5 -40.625 -26.625 1 82 389 GLU B O 1
ATOM 6752 N N . ARG B 1 390 ? -9.227 -39.281 -27.844 1 79.19 390 ARG B N 1
ATOM 6753 C CA . ARG B 1 390 ? -9.18 -40.219 -28.953 1 79.19 390 ARG B CA 1
ATOM 6754 C C . ARG B 1 390 ? -8.438 -41.5 -28.578 1 79.19 390 ARG B C 1
ATOM 6756 O O . ARG B 1 390 ? -8.836 -42.594 -28.969 1 79.19 390 ARG B O 1
ATOM 6763 N N . VAL B 1 391 ? -7.406 -41.281 -27.844 1 70.25 391 VAL B N 1
ATOM 6764 C CA . VAL B 1 391 ? -6.625 -42.438 -27.391 1 70.25 391 VAL B CA 1
ATOM 6765 C C . VAL B 1 391 ? -7.477 -43.312 -26.484 1 70.25 391 VAL B C 1
ATOM 6767 O O . VAL B 1 391 ? -7.438 -44.562 -26.594 1 70.25 391 VAL B O 1
ATOM 6770 N N . VAL B 1 392 ? -8.195 -42.688 -25.625 1 77.25 392 VAL B N 1
ATOM 6771 C CA . VAL B 1 392 ? -9.062 -43.438 -24.703 1 77.25 392 VAL B CA 1
ATOM 6772 C C . VAL B 1 392 ? -10.133 -44.188 -25.5 1 77.25 392 VAL B C 1
ATOM 6774 O O . VAL B 1 392 ? -10.422 -45.344 -25.219 1 77.25 392 VAL B O 1
ATOM 6777 N N . ARG B 1 393 ? -10.68 -43.562 -26.5 1 77.38 393 ARG B N 1
ATOM 6778 C CA . ARG B 1 393 ? -11.719 -44.188 -27.312 1 77.38 393 ARG B CA 1
ATOM 6779 C C . ARG B 1 393 ? -11.164 -45.344 -28.125 1 77.38 393 ARG B C 1
ATOM 6781 O O . ARG B 1 393 ? -11.812 -46.375 -28.266 1 77.38 393 ARG B O 1
ATOM 6788 N N . ALA B 1 394 ? -9.961 -45.188 -28.656 1 69.56 394 ALA B N 1
ATOM 6789 C CA . ALA B 1 394 ? -9.328 -46.25 -29.438 1 69.56 394 ALA B CA 1
ATOM 6790 C C . ALA B 1 394 ? -9 -47.469 -28.547 1 69.56 394 ALA B C 1
ATOM 6792 O O . ALA B 1 394 ? -9.141 -48.594 -28.984 1 69.56 394 ALA B O 1
ATOM 6793 N N . GLY B 1 395 ? -8.609 -47.125 -27.391 1 65.75 395 GLY B N 1
ATOM 6794 C CA . GLY B 1 395 ? -8.32 -48.188 -26.453 1 65.75 395 GLY B CA 1
ATOM 6795 C C . GLY B 1 395 ? -9.562 -48.969 -26.016 1 65.75 395 GLY B C 1
ATOM 6796 O O . GLY B 1 395 ? -9.5 -50.156 -25.781 1 65.75 395 GLY B O 1
ATOM 6797 N N . SER B 1 396 ? -10.625 -48.281 -25.984 1 65.31 396 SER B N 1
ATOM 6798 C CA . SER B 1 396 ? -11.875 -48.906 -25.562 1 65.31 396 SER B CA 1
ATOM 6799 C C . SER B 1 396 ? -12.469 -49.75 -26.688 1 65.31 396 SER B C 1
ATOM 6801 O O . SER B 1 396 ? -13.133 -50.781 -26.422 1 65.31 396 SER B O 1
ATOM 6803 N N . SER B 1 397 ? -12.258 -49.281 -27.953 1 58.66 397 SER B N 1
ATOM 6804 C CA . SER B 1 397 ? -12.836 -50 -29.078 1 58.66 397 SER B CA 1
ATOM 6805 C C . SER B 1 397 ? -12.039 -51.281 -29.391 1 58.66 397 SER B C 1
ATOM 6807 O O . SER B 1 397 ? -12.594 -52.25 -29.891 1 58.66 397 SER B O 1
ATOM 6809 N N . LEU B 1 398 ? -10.781 -51.25 -29.188 1 49.69 398 LEU B N 1
ATOM 6810 C CA . LEU B 1 398 ? -9.969 -52.406 -29.5 1 49.69 398 LEU B CA 1
ATOM 6811 C C . LEU B 1 398 ? -10.109 -53.469 -28.422 1 49.69 398 LEU B C 1
ATOM 6813 O O . LEU B 1 398 ? -9.297 -54.406 -28.359 1 49.69 398 LEU B O 1
ATOM 6817 N N . TYR B 1 399 ? -11.203 -53.344 -27.625 1 46.22 399 TYR B N 1
ATOM 6818 C CA . TYR B 1 399 ? -11.43 -54.438 -26.688 1 46.22 399 TYR B CA 1
ATOM 6819 C C . TYR B 1 399 ? -11.602 -55.781 -27.422 1 46.22 399 TYR B C 1
ATOM 6821 O O . TYR B 1 399 ? -12.695 -56.094 -27.891 1 46.22 399 TYR B O 1
ATOM 6829 N N . ALA B 1 400 ? -10.766 -56.188 -28.281 1 42.72 400 ALA B N 1
ATOM 6830 C CA . ALA B 1 400 ? -10.891 -57.594 -28.625 1 42.72 400 ALA B CA 1
ATOM 6831 C C . ALA B 1 400 ? -10.656 -58.5 -27.406 1 42.72 400 ALA B C 1
ATOM 6833 O O . ALA B 1 400 ? -9.891 -58.125 -26.5 1 42.72 400 ALA B O 1
ATOM 6834 N N . PRO B 1 401 ? -11.406 -59.562 -27.172 1 40.66 401 PRO B N 1
ATOM 6835 C CA . PRO B 1 401 ? -11.211 -60.688 -26.25 1 40.66 401 PRO B CA 1
ATOM 6836 C C . PRO B 1 401 ? -9.781 -61.219 -26.281 1 40.66 401 PRO B C 1
ATOM 6838 O O . PRO B 1 401 ? -9.273 -61.594 -27.344 1 40.66 401 PRO B O 1
ATOM 6841 N N . GLY B 1 402 ? -8.805 -60.688 -25.297 1 44.53 402 GLY B N 1
ATOM 6842 C CA . GLY B 1 402 ? -7.473 -61.156 -24.969 1 44.53 402 GLY B CA 1
ATOM 6843 C C . GLY B 1 402 ? -6.449 -60.062 -24.875 1 44.53 402 GLY B C 1
ATOM 6844 O O . GLY B 1 402 ? -5.402 -60.219 -24.25 1 44.53 402 GLY B O 1
ATOM 6845 N N . LYS B 1 403 ? -6.246 -59.188 -25.938 1 43.81 403 LYS B N 1
ATOM 6846 C CA . LYS B 1 403 ? -5.02 -58.406 -26.047 1 43.81 403 LYS B CA 1
ATOM 6847 C C . LYS B 1 403 ? -5.188 -57 -25.422 1 43.81 403 LYS B C 1
ATOM 6849 O O . LYS B 1 403 ? -4.203 -56.312 -25.156 1 43.81 403 LYS B O 1
ATOM 6854 N N . ALA B 1 404 ? -6.352 -56.312 -25.578 1 49.38 404 ALA B N 1
ATOM 6855 C CA . ALA B 1 404 ? -6.305 -54.875 -25.234 1 49.38 404 ALA B CA 1
ATOM 6856 C C . ALA B 1 404 ? -6.363 -54.688 -23.719 1 49.38 404 ALA B C 1
ATOM 6858 O O . ALA B 1 404 ? -7.207 -55.25 -23.047 1 49.38 404 ALA B O 1
ATOM 6859 N N . ASN B 1 405 ? -5.234 -54.25 -23.016 1 61.31 405 ASN B N 1
ATOM 6860 C CA . ASN B 1 405 ? -4.934 -54.062 -21.609 1 61.31 405 ASN B CA 1
ATOM 6861 C C . ASN B 1 405 ? -5.828 -53 -20.969 1 61.31 405 ASN B C 1
ATOM 6863 O O . ASN B 1 405 ? -5.648 -51.812 -21.203 1 61.31 405 ASN B O 1
ATOM 6867 N N . LEU B 1 406 ? -7.23 -53.312 -20.516 1 67 406 LEU B N 1
ATOM 6868 C CA . LEU B 1 406 ? -8.164 -52.5 -19.75 1 67 406 LEU B CA 1
ATOM 6869 C C . LEU B 1 406 ? -7.41 -51.531 -18.844 1 67 406 LEU B C 1
ATOM 6871 O O . LEU B 1 406 ? -7.824 -50.406 -18.672 1 67 406 LEU B O 1
ATOM 6875 N N . GLN B 1 407 ? -6.402 -52 -18.453 1 72.38 407 GLN B N 1
ATOM 6876 C CA . GLN B 1 407 ? -5.598 -51.219 -17.547 1 72.38 407 GLN B CA 1
ATOM 6877 C C . GLN B 1 407 ? -5.035 -49.969 -18.25 1 72.38 407 GLN B C 1
ATOM 6879 O O . GLN B 1 407 ? -5.016 -48.875 -17.672 1 72.38 407 GLN B O 1
ATOM 6884 N N . ASP B 1 408 ? -4.738 -50.188 -19.484 1 69.5 408 ASP B N 1
ATOM 6885 C CA . ASP B 1 408 ? -4.168 -49.094 -20.234 1 69.5 408 ASP B CA 1
ATOM 6886 C C . ASP B 1 408 ? -5.215 -48 -20.516 1 69.5 408 ASP B C 1
ATOM 6888 O O . ASP B 1 408 ? -4.914 -46.812 -20.5 1 69.5 408 ASP B O 1
ATOM 6892 N N . THR B 1 409 ? -6.426 -48.438 -20.734 1 73.88 409 THR B N 1
ATOM 6893 C CA . THR B 1 409 ? -7.516 -47.5 -20.984 1 73.88 409 THR B CA 1
ATOM 6894 C C . THR B 1 409 ? -7.852 -46.688 -19.734 1 73.88 409 THR B C 1
ATOM 6896 O O . THR B 1 409 ? -8.094 -45.469 -19.812 1 73.88 409 THR B O 1
ATOM 6899 N N . LEU B 1 410 ? -7.832 -47.312 -18.609 1 79.25 410 LEU B N 1
ATOM 6900 C CA . LEU B 1 410 ? -8.148 -46.656 -17.344 1 79.25 410 LEU B CA 1
ATOM 6901 C C . LEU B 1 410 ? -7.059 -45.656 -16.984 1 79.25 410 LEU B C 1
ATOM 6903 O O . LEU B 1 410 ? -7.359 -44.562 -16.484 1 79.25 410 LEU B O 1
ATOM 6907 N N . VAL B 1 411 ? -5.879 -46.031 -17.266 1 77.12 411 VAL B N 1
ATOM 6908 C CA . VAL B 1 411 ? -4.762 -45.125 -17.016 1 77.12 411 VAL B CA 1
ATOM 6909 C C . VAL B 1 411 ? -4.879 -43.875 -17.891 1 77.12 411 VAL B C 1
ATOM 6911 O O . VAL B 1 411 ? -4.648 -42.75 -17.438 1 77.12 411 VAL B O 1
ATOM 6914 N N . SER B 1 412 ? -5.242 -44.125 -19.109 1 76.69 412 SER B N 1
ATOM 6915 C CA . SER B 1 412 ? -5.41 -43.031 -20.031 1 76.69 412 SER B CA 1
ATOM 6916 C C . SER B 1 412 ? -6.539 -42.094 -19.594 1 76.69 412 SER B C 1
ATOM 6918 O O . SER B 1 412 ? -6.449 -40.875 -19.766 1 76.69 412 SER B O 1
ATOM 6920 N N . GLN B 1 413 ? -7.578 -42.625 -19.047 1 83.94 413 GLN B N 1
ATOM 6921 C CA . GLN B 1 413 ? -8.695 -41.812 -18.562 1 83.94 413 GLN B CA 1
ATOM 6922 C C . GLN B 1 413 ? -8.281 -40.938 -17.375 1 83.94 413 GLN B C 1
ATOM 6924 O O . GLN B 1 413 ? -8.68 -39.781 -17.281 1 83.94 413 GLN B O 1
ATOM 6929 N N . VAL B 1 414 ? -7.527 -41.531 -16.516 1 83.94 414 VAL B N 1
ATOM 6930 C CA . VAL B 1 414 ? -7.027 -40.781 -15.359 1 83.94 414 VAL B CA 1
ATOM 6931 C C . VAL B 1 414 ? -6.176 -39.625 -15.828 1 83.94 414 VAL B C 1
ATOM 6933 O O . VAL B 1 414 ? -6.266 -38.5 -15.281 1 83.94 414 VAL B O 1
ATOM 6936 N N . GLU B 1 415 ? -5.406 -39.875 -16.844 1 79.06 415 GLU B N 1
ATOM 6937 C CA . GLU B 1 415 ? -4.555 -38.812 -17.391 1 79.06 415 GLU B CA 1
ATOM 6938 C C . GLU B 1 415 ? -5.391 -37.688 -17.984 1 79.06 415 GLU B C 1
ATOM 6940 O O . GLU B 1 415 ? -5.016 -36.5 -17.875 1 79.06 415 GLU B O 1
ATOM 6945 N N . VAL B 1 416 ? -6.43 -38.031 -18.625 1 84 416 VAL B N 1
ATOM 6946 C CA . VAL B 1 416 ? -7.324 -37.031 -19.188 1 84 416 VAL B CA 1
ATOM 6947 C C . VAL B 1 416 ? -7.867 -36.125 -18.078 1 84 416 VAL B C 1
ATOM 6949 O O . VAL B 1 416 ? -7.852 -34.906 -18.188 1 84 416 VAL B O 1
ATOM 6952 N N . TRP B 1 417 ? -8.273 -36.75 -17 1 90.5 417 TRP B N 1
ATOM 6953 C CA . TRP B 1 417 ? -8.859 -36 -15.898 1 90.5 417 TRP B CA 1
ATOM 6954 C C . TRP B 1 417 ? -7.793 -35.156 -15.203 1 90.5 417 TRP B C 1
ATOM 6956 O O . TRP B 1 417 ? -8.07 -34.031 -14.781 1 90.5 417 TRP B O 1
ATOM 6966 N N . ASN B 1 418 ? -6.602 -35.625 -15.094 1 84.44 418 ASN B N 1
ATOM 6967 C CA . ASN B 1 418 ? -5.504 -34.844 -14.555 1 84.44 418 ASN B CA 1
ATOM 6968 C C . ASN B 1 418 ? -5.207 -33.625 -15.422 1 84.44 418 ASN B C 1
ATOM 6970 O O . ASN B 1 418 ? -4.887 -32.562 -14.906 1 84.44 418 ASN B O 1
ATOM 6974 N N . THR B 1 419 ? -5.281 -33.844 -16.641 1 82.06 419 THR B N 1
ATOM 6975 C CA . THR B 1 419 ? -5.062 -32.719 -17.578 1 82.06 419 THR B CA 1
ATOM 6976 C C . THR B 1 419 ? -6.168 -31.688 -17.438 1 82.06 419 THR B C 1
ATOM 6978 O O . THR B 1 419 ? -5.918 -30.484 -17.562 1 82.06 419 THR B O 1
ATOM 6981 N N . ARG B 1 420 ? -7.344 -32.156 -17.203 1 90.12 420 ARG B N 1
ATOM 6982 C CA . ARG B 1 420 ? -8.453 -31.25 -17 1 90.12 420 ARG B CA 1
ATOM 6983 C C . ARG B 1 420 ? -8.25 -30.422 -15.734 1 90.12 420 ARG B C 1
ATOM 6985 O O . ARG B 1 420 ? -8.617 -29.25 -15.688 1 90.12 420 ARG B O 1
ATOM 6992 N N . ILE B 1 421 ? -7.766 -31 -14.703 1 90.12 421 ILE B N 1
ATOM 6993 C CA . ILE B 1 421 ? -7.453 -30.281 -13.469 1 90.12 421 ILE B CA 1
ATOM 6994 C C . ILE B 1 421 ? -6.379 -29.234 -13.742 1 90.12 421 ILE B C 1
ATOM 6996 O O . ILE B 1 421 ? -6.484 -28.094 -13.281 1 90.12 421 ILE B O 1
ATOM 7000 N N . ARG B 1 422 ? -5.402 -29.609 -14.516 1 83.44 422 ARG B N 1
ATOM 7001 C CA . ARG B 1 422 ? -4.363 -28.656 -14.906 1 83.44 422 ARG B CA 1
ATOM 7002 C C . ARG B 1 422 ? -4.949 -27.5 -15.688 1 83.44 422 ARG B C 1
ATOM 7004 O O . ARG B 1 422 ? -4.523 -26.359 -15.523 1 83.44 422 ARG B O 1
ATOM 7011 N N . LEU B 1 423 ? -5.816 -27.828 -16.516 1 87.62 423 LEU B N 1
ATOM 7012 C CA . LEU B 1 423 ? -6.496 -26.797 -17.297 1 87.62 423 LEU B CA 1
ATOM 7013 C C . LEU B 1 423 ? -7.219 -25.812 -16.375 1 87.62 423 LEU B C 1
ATOM 7015 O O . LEU B 1 423 ? -7.172 -24.594 -16.594 1 87.62 423 LEU B O 1
ATOM 7019 N N . GLU B 1 424 ? -7.855 -26.375 -15.344 1 92 424 GLU B N 1
ATOM 7020 C CA . GLU B 1 424 ? -8.539 -25.516 -14.383 1 92 424 GLU B CA 1
ATOM 7021 C C . GLU B 1 424 ? -7.551 -24.641 -13.633 1 92 424 GLU B C 1
ATOM 7023 O O . GLU B 1 424 ? -7.863 -23.484 -13.305 1 92 424 GLU B O 1
ATOM 7028 N N . ASP B 1 425 ? -6.402 -25.094 -13.359 1 87.75 425 ASP B N 1
ATOM 7029 C CA . ASP B 1 425 ? -5.352 -24.312 -12.719 1 87.75 425 ASP B CA 1
ATOM 7030 C C . ASP B 1 425 ? -4.918 -23.141 -13.602 1 87.75 425 ASP B C 1
ATOM 7032 O O . ASP B 1 425 ? -4.703 -22.031 -13.117 1 87.75 425 ASP B O 1
ATOM 7036 N N . LEU B 1 426 ? -4.77 -23.453 -14.828 1 84.62 426 LEU B N 1
ATOM 7037 C CA . LEU B 1 426 ? -4.359 -22.422 -15.766 1 84.62 426 LEU B CA 1
ATOM 7038 C C . LEU B 1 426 ? -5.434 -21.344 -15.891 1 84.62 426 LEU B C 1
ATOM 7040 O O . LEU B 1 426 ? -5.125 -20.156 -15.938 1 84.62 426 LEU B O 1
ATOM 7044 N N . LYS B 1 427 ? -6.605 -21.812 -15.945 1 91.94 427 LYS B N 1
ATOM 7045 C CA . LYS B 1 427 ? -7.707 -20.859 -16.031 1 91.94 427 LYS B CA 1
ATOM 7046 C C . LYS B 1 427 ? -7.777 -20 -14.773 1 91.94 427 LYS B C 1
ATOM 7048 O O . LYS B 1 427 ? -8.055 -18.797 -14.859 1 91.94 427 LYS B O 1
ATOM 7053 N N . GLU B 1 428 ? -7.609 -20.578 -13.625 1 93.19 428 GLU B N 1
ATOM 7054 C CA . GLU B 1 428 ? -7.578 -19.859 -12.359 1 93.19 428 GLU B CA 1
ATOM 7055 C C . GLU B 1 428 ? -6.504 -18.766 -12.375 1 93.19 428 GLU B C 1
ATOM 7057 O O . GLU B 1 428 ? -6.762 -17.625 -12.008 1 93.19 428 GLU B O 1
ATOM 7062 N N . ARG B 1 429 ? -5.398 -19.078 -12.852 1 86 429 ARG B N 1
ATOM 7063 C CA . ARG B 1 429 ? -4.273 -18.141 -12.906 1 86 429 ARG B CA 1
ATOM 7064 C C . ARG B 1 429 ? -4.539 -17.016 -13.898 1 86 429 ARG B C 1
ATOM 7066 O O . ARG B 1 429 ? -4.25 -15.852 -13.617 1 86 429 ARG B O 1
ATOM 7073 N N . LYS B 1 430 ? -4.93 -17.438 -15.039 1 90.56 430 LYS B N 1
ATOM 7074 C CA . LYS B 1 430 ? -5.25 -16.438 -16.047 1 90.56 430 LYS B CA 1
ATOM 7075 C C . LYS B 1 430 ? -6.277 -15.438 -15.508 1 90.56 430 LYS B C 1
ATOM 7077 O O . LYS B 1 430 ? -6.09 -14.227 -15.617 1 90.56 430 LYS B O 1
ATOM 7082 N N . ASN B 1 431 ? -7.344 -16.062 -14.938 1 95.31 431 ASN B N 1
ATOM 7083 C CA . ASN B 1 431 ? -8.414 -15.219 -14.414 1 95.31 431 ASN B CA 1
ATOM 7084 C C . ASN B 1 431 ? -7.906 -14.297 -13.305 1 95.31 431 ASN B C 1
ATOM 7086 O O . ASN B 1 431 ? -8.305 -13.133 -13.234 1 95.31 431 ASN B O 1
ATOM 7090 N N . GLU B 1 432 ? -7.082 -14.797 -12.438 1 93.31 432 GLU B N 1
ATOM 7091 C CA . GLU B 1 432 ? -6.523 -13.977 -11.359 1 93.31 432 GLU B CA 1
ATOM 7092 C C . GLU B 1 432 ? -5.664 -12.844 -11.922 1 93.31 432 GLU B C 1
ATOM 7094 O O . GLU B 1 432 ? -5.676 -11.734 -11.383 1 93.31 432 GLU B O 1
ATOM 7099 N N . THR B 1 433 ? -4.945 -13.156 -12.938 1 89.88 433 THR B N 1
ATOM 7100 C CA . THR B 1 433 ? -4.133 -12.125 -13.578 1 89.88 433 THR B CA 1
ATOM 7101 C C . THR B 1 433 ? -5.012 -11.039 -14.195 1 89.88 433 THR B C 1
ATOM 7103 O O . THR B 1 433 ? -4.707 -9.852 -14.086 1 89.88 433 THR B O 1
ATOM 7106 N N . VAL B 1 434 ? -6.031 -11.5 -14.805 1 95 434 VAL B N 1
ATOM 7107 C CA . VAL B 1 434 ? -6.973 -10.555 -15.391 1 95 434 VAL B CA 1
ATOM 7108 C C . VAL B 1 434 ? -7.578 -9.672 -14.297 1 95 434 VAL B C 1
ATOM 7110 O O . VAL B 1 434 ? -7.637 -8.453 -14.438 1 95 434 VAL B O 1
ATOM 7113 N N . LEU B 1 435 ? -7.965 -10.32 -13.25 1 96.19 435 LEU B N 1
ATOM 7114 C CA . LEU B 1 435 ? -8.602 -9.594 -12.156 1 96.19 435 LEU B CA 1
ATOM 7115 C C . LEU B 1 435 ? -7.617 -8.633 -11.5 1 96.19 435 LEU B C 1
ATOM 7117 O O . LEU B 1 435 ? -7.996 -7.523 -11.109 1 96.19 435 LEU B O 1
ATOM 7121 N N . ASN B 1 436 ? -6.387 -9.016 -11.398 1 91.94 436 ASN B N 1
ATOM 7122 C CA . ASN B 1 436 ? -5.363 -8.133 -10.844 1 91.94 436 ASN B CA 1
ATOM 7123 C C . ASN B 1 436 ? -5.148 -6.91 -11.727 1 91.94 436 ASN B C 1
ATOM 7125 O O . ASN B 1 436 ? -4.926 -5.809 -11.227 1 91.94 436 ASN B O 1
ATOM 7129 N N . LEU B 1 437 ? -5.18 -7.16 -12.945 1 92.38 437 LEU B N 1
ATOM 7130 C CA . LEU B 1 437 ? -5.02 -6.043 -13.875 1 92.38 437 LEU B CA 1
ATOM 7131 C C . LEU B 1 437 ? -6.223 -5.109 -13.812 1 92.38 437 LEU B C 1
ATOM 7133 O O . LEU B 1 437 ? -6.07 -3.887 -13.867 1 92.38 437 LEU B O 1
ATOM 7137 N N . LEU B 1 438 ? -7.395 -5.707 -13.734 1 94.94 438 LEU B N 1
ATOM 7138 C CA . LEU B 1 438 ? -8.602 -4.895 -13.594 1 94.94 438 LEU B CA 1
ATOM 7139 C C . LEU B 1 438 ? -8.555 -4.066 -12.312 1 94.94 438 LEU B C 1
ATOM 7141 O O . LEU B 1 438 ? -8.953 -2.902 -12.312 1 94.94 438 LEU B O 1
ATOM 7145 N N . LYS B 1 439 ? -8.055 -4.68 -11.242 1 93.31 439 LYS B N 1
ATOM 7146 C CA . LYS B 1 439 ? -7.867 -3.984 -9.969 1 93.31 439 LYS B CA 1
ATOM 7147 C C . LYS B 1 439 ? -6.883 -2.828 -10.109 1 93.31 439 LYS B C 1
ATOM 7149 O O . LYS B 1 439 ? -7.145 -1.722 -9.633 1 93.31 439 LYS B O 1
ATOM 7154 N N . LEU B 1 440 ? -5.82 -3.17 -10.773 1 91.31 440 LEU B N 1
ATOM 7155 C CA . LEU B 1 440 ? -4.754 -2.191 -10.969 1 91.31 440 LEU B CA 1
ATOM 7156 C C . LEU B 1 440 ? -5.254 -0.993 -11.766 1 91.31 440 LEU B C 1
ATOM 7158 O O . LEU B 1 440 ? -4.906 0.15 -11.461 1 91.31 440 LEU B O 1
ATOM 7162 N N . LEU B 1 441 ? -6.07 -1.223 -12.734 1 92.75 441 LEU B N 1
ATOM 7163 C CA . LEU B 1 441 ? -6.551 -0.176 -13.633 1 92.75 441 LEU B CA 1
ATOM 7164 C C . LEU B 1 441 ? -7.875 0.397 -13.141 1 92.75 441 LEU B C 1
ATOM 7166 O O . LEU B 1 441 ? -8.398 1.348 -13.727 1 92.75 441 LEU B O 1
ATOM 7170 N N . SER B 1 442 ? -8.383 -0.143 -12.055 1 92.81 442 SER B N 1
ATOM 7171 C CA . SER B 1 442 ? -9.664 0.258 -11.484 1 92.81 442 SER B CA 1
ATOM 7172 C C . SER B 1 442 ? -10.766 0.238 -12.539 1 92.81 442 SER B C 1
ATOM 7174 O O . SER B 1 442 ? -11.484 1.226 -12.719 1 92.81 442 SER B O 1
ATOM 7176 N N . LEU B 1 443 ? -10.961 -0.871 -13.156 1 93.5 443 LEU B N 1
ATOM 7177 C CA . LEU B 1 443 ? -11.898 -0.989 -14.266 1 93.5 443 LEU B CA 1
ATOM 7178 C C . LEU B 1 443 ? -13.094 -1.853 -13.875 1 93.5 443 LEU B C 1
ATOM 7180 O O . LEU B 1 443 ? -14.008 -2.057 -14.672 1 93.5 443 LEU B O 1
ATOM 7184 N N . ILE B 1 444 ? -13.094 -2.412 -12.641 1 94.25 444 ILE B N 1
ATOM 7185 C CA . ILE B 1 444 ? -14.195 -3.264 -12.219 1 94.25 444 ILE B CA 1
ATOM 7186 C C . ILE B 1 444 ? -15.445 -2.416 -11.992 1 94.25 444 ILE B C 1
ATOM 7188 O O . ILE B 1 444 ? -16.516 -2.725 -12.523 1 94.25 444 ILE B O 1
ATOM 7192 N N . TYR B 1 445 ? -15.336 -1.485 -11.18 1 91.5 445 TYR B N 1
ATOM 7193 C CA . TYR B 1 445 ? -16.391 -0.516 -10.93 1 91.5 445 TYR B CA 1
ATOM 7194 C C . TYR B 1 445 ? -15.961 0.884 -11.344 1 91.5 445 TYR B C 1
ATOM 7196 O O . TYR B 1 445 ? -15.359 1.618 -10.562 1 91.5 445 TYR B O 1
ATOM 7204 N N . ARG B 1 446 ? -16.406 1.255 -12.562 1 82.25 446 ARG B N 1
ATOM 7205 C CA . ARG B 1 446 ? -15.953 2.49 -13.195 1 82.25 446 ARG B CA 1
ATOM 7206 C C . ARG B 1 446 ? -16.734 3.691 -12.672 1 82.25 446 ARG B C 1
ATOM 7208 O O . ARG B 1 446 ? -17.953 3.625 -12.523 1 82.25 446 ARG B O 1
ATOM 7215 N N . GLU B 1 447 ? -16.094 4.691 -12.156 1 74.44 447 GLU B N 1
ATOM 7216 C CA . GLU B 1 447 ? -16.578 6 -11.742 1 74.44 447 GLU B CA 1
ATOM 7217 C C . GLU B 1 447 ? -17.547 5.879 -10.562 1 74.44 447 GLU B C 1
ATOM 7219 O O . GLU B 1 447 ? -18.719 6.219 -10.68 1 74.44 447 GLU B O 1
ATOM 7224 N N . PRO B 1 448 ? -17.031 5.25 -9.633 1 74.25 448 PRO B N 1
ATOM 7225 C CA . PRO B 1 448 ? -17.922 5.141 -8.469 1 74.25 448 PRO B CA 1
ATOM 7226 C C . PRO B 1 448 ? -18.359 6.5 -7.93 1 74.25 448 PRO B C 1
ATOM 7228 O O . PRO B 1 448 ? -17.578 7.453 -7.934 1 74.25 448 PRO B O 1
ATOM 7231 N N . LYS B 1 449 ? -19.688 6.633 -7.867 1 78.56 449 LYS B N 1
ATOM 7232 C CA . LYS B 1 449 ? -20.203 7.82 -7.188 1 78.56 449 LYS B CA 1
ATOM 7233 C C . LYS B 1 449 ? -20.125 7.66 -5.672 1 78.56 449 LYS B C 1
ATOM 7235 O O . LYS B 1 449 ? -20.484 6.609 -5.133 1 78.56 449 LYS B O 1
ATOM 7240 N N . ILE B 1 450 ? -19.438 8.562 -5.023 1 81.75 450 ILE B N 1
ATOM 7241 C CA . ILE B 1 450 ? -19.359 8.523 -3.568 1 81.75 450 ILE B CA 1
ATOM 7242 C C . ILE B 1 450 ? -20.75 8.656 -2.969 1 81.75 450 ILE B C 1
ATOM 7244 O O . ILE B 1 450 ? -21.469 9.625 -3.246 1 81.75 450 ILE B O 1
ATOM 7248 N N . PRO B 1 451 ? -21.125 7.695 -2.32 1 76 451 PRO B N 1
ATOM 7249 C CA . PRO B 1 451 ? -22.469 7.781 -1.741 1 76 451 PRO B CA 1
ATOM 7250 C C . PRO B 1 451 ? -22.625 8.945 -0.765 1 76 451 PRO B C 1
ATOM 7252 O O . PRO B 1 451 ? -21.641 9.352 -0.134 1 76 451 PRO B O 1
ATOM 7255 N N . SER B 1 452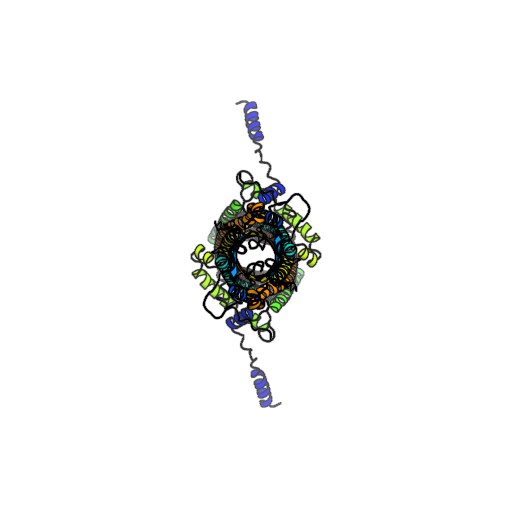 ? -23.812 9.578 -0.794 1 70.62 452 SER B N 1
ATOM 7256 C CA . SER B 1 452 ? -24.078 10.727 0.061 1 70.62 452 SER B CA 1
ATOM 7257 C C . SER B 1 452 ? -24.078 10.336 1.535 1 70.62 452 SER B C 1
ATOM 7259 O O . SER B 1 452 ? -24.344 9.18 1.875 1 70.62 452 SER B O 1
ATOM 7261 N N . HIS B 1 453 ? -23.469 11.109 2.334 1 61.25 453 HIS B N 1
ATOM 7262 C CA . HIS B 1 453 ? -23.406 10.891 3.775 1 61.25 453 HIS B CA 1
ATOM 7263 C C . HIS B 1 453 ? -24.797 10.922 4.398 1 61.25 453 HIS B C 1
ATOM 7265 O O . HIS B 1 453 ? -25.547 11.875 4.195 1 61.25 453 HIS B O 1
ATOM 7271 N N . GLU B 1 454 ? -25.438 9.828 4.727 1 49.75 454 GLU B N 1
ATOM 7272 C CA . GLU B 1 454 ? -26.641 9.953 5.562 1 49.75 454 GLU B CA 1
ATOM 7273 C C . GLU B 1 454 ? -26.266 10.281 7.004 1 49.75 454 GLU B C 1
ATOM 7275 O O . GLU B 1 454 ? -25.391 9.641 7.59 1 49.75 454 GLU B O 1
ATOM 7280 N N . LYS B 1 455 ? -26.438 11.461 7.461 1 42.94 455 LYS B N 1
ATOM 7281 C CA . LYS B 1 455 ? -26.266 11.828 8.867 1 42.94 455 LYS B CA 1
ATOM 7282 C C . LYS B 1 455 ? -26.891 10.781 9.781 1 42.94 455 LYS B C 1
ATOM 7284 O O . LYS B 1 455 ? -28.016 10.328 9.539 1 42.94 455 LYS B O 1
ATOM 7289 N N . HIS B 1 456 ? -26.203 9.82 10.289 1 34.09 456 HIS B N 1
ATOM 7290 C CA . HIS B 1 456 ? -26.922 9.141 11.359 1 34.09 456 HIS B CA 1
ATOM 7291 C C . HIS B 1 456 ? -27.656 10.141 12.25 1 34.09 456 HIS B C 1
ATOM 7293 O O . HIS B 1 456 ? -27.031 11.055 12.797 1 34.09 456 HIS B O 1
ATOM 7299 N N . GLY B 1 457 ? -28.812 10.617 11.93 1 26.89 457 GLY B N 1
ATOM 7300 C CA . GLY B 1 457 ? -29.672 11.109 12.992 1 26.89 457 GLY B CA 1
ATOM 7301 C C . GLY B 1 457 ? -29.703 10.203 14.203 1 26.89 457 GLY B C 1
ATOM 7302 O O . GLY B 1 457 ? -29.438 9.008 14.102 1 26.89 457 GLY B O 1
#

Foldseek 3Di:
DDPVVVVVVVVVVVVPPPCPPPLDDPVQLLQCLCAPAPQLLVLLVQLVVLVVVLVVALDFDDKDKDKDWDFADDPPVPPVPPDPDGPDLLGTWIKIKIKGWDFDPCLSVLRSVLSVLVSVLSVLVSLLRSLLVVLVLLLLLLVLVLLVVLLVLLVVLLVLLVVLLVVVVVVVVVVRDDPVSNVVSVVSNVVSVVSNVVSVVSNVVSLVVNVSSDDPPRDDPVSSNPDPSVVVLVVLLVVLVVQCPPLLVLLCLASVLVSLVSVLVSLVSVLVSLVSVQDKMKMKMKMKIQRDDDPPPPPPPPPPVVVVPDCSVSDIDMDIDMDIDHRDPCVVCVCVRSVVSVVVSVVSVVVSVVSSVVSSVLSVVLNVLLVVLVVVLCCLVPPVLVVLVVVLVVLVVPPDPPPRDVSVSSVSVSVSSVSVSVSSVSVSVSSSSSSVSCSRSSVPPNDDDSDDDDPPD/DDPVVVVVVVVVVVVCPVCPPPLDDPVQLLLCLCAPAPQLLVLLVQLVVLVVVLVVALDFDDKDKDKDWDFADPPPPPPVPPDPDGPDLLGTWIKIKIKGWDFDPCLSVLRSVLSVLVSVLSLLVSLLSSLLVVLVLLLLLLCLVLLVVLLVLLVVLLVLLVVLLVVVVVVVVVVRDDPVLNVVSVVSNVVSVVSNVVSVVSNVVSLVVNVSSDDPPRDDPVSSNPDPSVVVLVVLLVVLVVQCPPLLVLLCLASVLVSLVSVLVSLVSVLVSLVSVQDKMKMKMKMKTQRDDDPPPPPPPPPPVVPPDPCSVSDIDMDIDMDIDHRDPCVVCVCVRSVVSVVVSVVSVVVSVVSSVVSSVLSVVLNVLLVVLVVVLCCLVPPVLVVLVVVLVVLVVPPDDPPRDVSVSSVSVSVSSVSVSVSSVSVSVSSSSSSVSCSRSSVPDPPDDSDDDDPPD

Sequence (914 aa):
MSVLRILFISFLFFLSFSVFGENKKLEDILEILATEHPEAKTLAGVSHAHKSHSEASGILPDPKIGFAYRNYPTRNGYSLNGNRALDTPTMTGIEFSVSQEFPFPGKLGTEKRISKIMEAEAGLGYQVGVNRMLGDFFIRLNRYKRAERKKEFNSRILELLGVQKSVLEGAYSSGVVPLTGALKVSVARTEALEKQEEYNTLLKDLTSQLEYYRIENRISSNDFYGIDLESYLEESVRRLGEITGSGKSAAEETPDYKILIEEEKRLKEQSKLTKYSLAPQTEVFFSYMKRRSQTFAADTGPLNYGLMDTTEYRGDLFSVGVNMRVPVWSALKWNSITGETEHLAEVGKDSVNKTRSQLVSEITRNMELIRGTSNQIQIIEKKLLPEMERVVRAGSSLYAPGKANLQDTLVSQVEVWNTRIRLEDLKERKNETVLNLLKLLSLIYREPKIPSHEKHGMSVLRILFISFLFFLSFSVFGENKKLEDILEILATEHPEAKTLAGVSHAHKSHSEASGILPDPKIGFAYRNYPTRNGYSLNGNRALDTPTMTGIEFSVSQEFPFPGKLGTEKRISKIMEAEAGLGYQVGVNRMLGDFFIRLNRYKRAERKKEFNSRILELLGVQKSVLEGAYSSGVVPLTGALKVSVARTEALEKQEEYNTLLKDLTSQLEYYRIENRISSNDFYGIDLESYLEESVRRLGEITGSGKSAAEETPDYKILIEEEKRLKEQSKLTKYSLAPQTEVFFSYMKRRSQTFAADTGPLNYGLMDTTEYRGDLFSVGVNMRVPVWSALKWNSITGETEHLAEVGKDSVNKTRSQLVSEITRNMELIRGTSNQIQIIEKKLLPEMERVVRAGSSLYAPGKANLQDTLVSQVEVWNTRIRLEDLKERKNETVLNLLKLLSLIYREPKIPSHEKHG

Secondary structure (DSSP, 8-state):
--HHHHHHHHHHHHS----------HHHHHHHHHHHSHHHHHHHHHHHHHHHHHHH-SPPPPPEEEEEEEEEE--TT--SSS------GGG-EEEEEEEEEEPPTTHHHHHHHHHHHHHHHHHHHHHHHHHHHHHHHHHHHHHHHHHHHHHHHHHHHHHHHHHHHHHHHHHHHHT-S-HHHHHHHHHHHHHHHHHHHHHHHHHHHHHHHHHTT-BTTTB-HHHHHT--HHHHHHHHHHHHHHHTTSHHHHHHHSHHHHHHHHHHHHHHHHHHHHHHHHS-EEEEEEEEEEEP--------S---TTS-------PPEEEEEEEEE--SHHHHTHHHHHHHHHHHHHHHHHHHHHHHHHHHHHHHHHHHHHHHHHHHHHHIIIIIHHHHHHHHHHHHHT--TTTS-HHHHHHHHHHHHHHHHHHHHHHHHHHHHHHHHHHHHT-SSSSPPPPP-----/--HHHHHHHHHHHHS----------HHHHHHHHHHHSHHHHHHHHHHHHHHHHHHH-SPPPPPEEEEEEEEEE--SS--SSS------GGG-EEEEEEEEEEPPTTHHHHHHHHHHHHHHHHHHHHHHHHHHHHHHHHHHHHHHHHHHHHHHHHHHHHHHHHHHHHHHHHHHTTT-S-HHHHHHHHHHHHHHHHHHHHHHHHHHHHHHHHHTT-BTTTB-HHHHHT--HHHHHHHHHHHHHHHTTSHHHHHHHSHHHHHHHHHHHHHHHHHHHHHHHHS-EEEEEEEEEEEP--------S---GGG-------PPEEEEEEEEE--SHHHHTHHHHHHHHHHHHHHHHHHHHHHHHHHHHHHHHHHHHHHHHHHHHHHIIIIIHHHHHHHHHHHHHT--TTTS-HHHHHHHHHHHHHHHHHHHHHHHHHHHHHHHHHHHHT-SS-SPPPPP-----

Solvent-accessible surface area (backbone atoms only — not comparable to full-atom values): 47368 Å² total; per-residue (Å²): 135,60,71,62,57,53,48,49,50,50,47,53,58,61,59,58,55,67,76,66,66,77,67,66,52,67,69,55,53,50,51,46,49,55,58,65,32,67,71,33,40,52,39,34,48,52,24,48,26,33,44,41,29,31,71,54,40,50,64,67,62,44,37,27,45,28,47,30,50,36,56,41,49,46,66,69,79,57,61,85,75,82,70,80,77,72,48,57,62,72,63,24,25,49,27,40,30,42,31,41,49,43,69,35,89,60,39,45,59,43,47,28,49,39,33,46,39,50,22,52,36,31,48,38,46,33,41,46,49,40,13,40,54,51,31,51,51,48,45,47,51,46,50,40,57,39,44,52,52,39,43,52,42,44,51,52,40,44,54,53,39,52,52,52,48,55,51,41,59,56,33,43,75,69,70,73,47,62,69,68,60,50,53,53,44,52,52,53,41,54,53,43,51,52,49,48,51,51,39,51,52,50,47,52,51,43,50,56,60,53,52,71,72,48,36,90,97,76,41,55,71,66,51,62,72,66,52,64,58,64,62,54,49,55,53,46,51,55,51,48,59,66,57,48,72,49,41,63,63,45,33,64,66,11,47,69,47,46,35,37,52,41,47,25,51,36,30,47,45,48,30,51,39,51,55,41,69,55,43,55,30,41,27,42,36,43,31,41,29,47,47,47,78,69,76,65,75,75,66,82,58,86,73,58,69,64,62,66,48,68,70,66,63,74,39,35,37,35,32,45,36,43,32,33,29,44,52,57,59,52,56,76,36,40,64,30,58,48,44,27,36,47,48,49,23,51,50,29,52,52,49,40,56,50,48,49,54,48,42,24,50,50,52,48,50,45,52,49,48,41,51,54,44,51,52,52,50,47,45,42,64,69,44,48,48,54,52,47,50,49,50,34,50,52,45,59,66,48,56,49,102,80,75,51,57,67,64,56,33,53,52,42,49,43,50,50,42,52,49,50,41,50,49,42,52,48,49,44,48,35,50,44,44,50,40,48,49,33,32,64,50,30,59,76,53,73,72,68,73,73,62,77,83,72,73,82,122,136,59,70,63,58,54,48,48,51,50,48,55,62,61,59,58,58,70,76,66,66,77,67,67,54,68,70,56,52,50,50,45,48,56,58,65,33,67,71,32,41,52,37,33,49,52,25,49,28,32,46,42,27,32,73,55,39,48,63,68,62,45,35,27,45,27,45,28,52,37,57,44,48,42,67,72,76,66,66,86,76,80,74,80,76,71,47,58,64,70,63,24,27,48,28,40,30,44,31,42,51,44,69,33,90,60,39,46,59,41,47,28,49,40,32,47,38,49,23,51,36,30,50,35,45,34,41,44,50,41,13,41,54,51,31,52,50,49,45,48,50,46,50,41,58,39,43,51,50,39,44,55,42,43,51,51,41,44,52,51,37,51,51,50,48,55,50,41,58,56,31,44,75,69,69,74,47,62,71,66,60,49,53,53,43,50,52,52,42,53,51,42,51,51,50,49,51,51,39,52,52,50,47,53,52,44,51,58,60,54,53,72,73,49,35,90,98,75,40,54,72,67,52,62,73,65,54,65,60,65,62,54,49,54,53,45,52,56,50,47,59,67,56,49,72,48,40,61,63,44,34,66,67,11,47,69,47,46,35,38,51,40,48,24,51,35,30,46,44,48,30,50,41,52,55,41,70,54,42,56,30,42,26,42,34,41,33,42,29,46,47,46,80,70,78,67,75,74,66,82,58,86,73,60,71,65,55,53,60,65,77,63,64,74,41,34,38,34,31,47,35,42,32,34,29,44,52,58,59,54,56,78,37,41,63,30,57,47,42,26,36,46,49,49,22,53,49,30,52,52,48,39,55,49,48,50,54,49,42,25,49,49,51,49,51,45,52,49,46,40,52,53,44,50,51,51,49,47,44,40,63,70,44,50,50,54,53,47,51,49,51,33,50,52,46,59,67,50,56,48,98,85,74,52,58,66,64,57,34,53,52,44,49,43,50,49,43,52,50,51,39,50,48,41,51,49,48,43,50,34,50,44,44,51,40,49,48,31,31,62,52,35,59,74,54,69,78,66,74,71,63,78,83,72,73,82,123